Protein 7R8I (pdb70)

Solvent-accessible surface area: 36573 Å² total; per-residue (Å²): 121,73,4,20,1,1,0,0,36,19,89,38,19,130,53,12,58,0,33,0,46,13,18,17,9,117,13,100,98,42,93,92,56,9,72,21,25,83,30,10,87,76,2,13,157,75,6,15,64,67,54,143,1,1,1,22,33,15,75,76,128,41,55,44,27,0,0,4,2,53,140,26,136,140,21,64,50,54,16,125,91,6,166,50,86,11,79,1,90,62,75,37,122,74,19,101,18,114,7,90,56,83,111,66,96,52,24,44,3,3,44,75,44,0,24,59,10,10,44,88,30,5,147,82,47,104,120,6,10,15,9,32,93,44,88,20,5,3,35,28,168,44,78,92,117,42,124,101,8,7,0,7,14,1,4,10,24,72,11,10,38,20,53,139,50,35,16,0,2,0,0,1,3,84,27,38,9,0,25,75,94,52,23,17,17,228,13,74,126,172,140,3,33,172,28,63,104,56,22,0,0,3,55,50,10,68,123,42,61,55,15,153,0,62,38,22,6,105,129,89,2,34,68,70,28,60,132,74,57,134,95,90,29,17,8,27,58,49,8,68,150,80,37,52,176,96,33,46,172,58,8,81,105,18,51,86,117,1,14,0,0,49,24,118,36,76,57,119,70,160,105,35,0,0,0,50,11,0,23,28,18,21,79,18,111,27,136,178,27,81,158,33,54,127,52,41,61,6,48,16,38,83,21,44,66,52,0,23,24,3,1,151,158,33,6,54,129,8,94,14,75,97,14,91,1,34,10,22,39,204,13,18,60,36,164,25,120,11,35,49,8,23,11,0,14,4,4,108,82,39,74,10,55,19,48,117,106,68,86,66,85,100,1,5,96,61,4,0,40,76,7,99,56,23,9,83,55,154,149,14,8,4,77,76,81,73,102,20,58,102,19,3,0,0,1,0,51,42,5,68,163,42,30,0,76,25,0,2,78,46,0,11,39,18,0,69,139,18,1,89,35,3,48,3,172,11,79,62,22,55,0,110,3,149,38,76,65,39,28,35,109,7,2,14,117,0,0,38,47,2,7,105,140,47,52,8,133,33,27,11,4,9,0,0,0,38,125,69,117,39,43,80,156,53,60,46,100,0,19,10,48,0,28,2,36,0,64,119,109,43,64,29,134,12,61,20,8,32,13,47,21,0,19,111,1,11,102,148,62,142,130,132,117,143,71,68,61,71,62,57,193,61,227,47,43,94,0,86,35,48,5,116,31,12,0,10,44,55,5,0,28,21,23,50,20,28,0,0,0,2,112,69,123,24,66,6,23,0,1,1,0,5,4,0,52,34,46,4,0,0,0,0,0,3,1,52,4,0,90,13,8,88,68,44,69,26,139,10,238,30,148,86,12,1,72,56,71,44,0,24,105,4,0,44,70,2,0,50,107,10,26,89,98,11,174,69,116,2,99,78,2,1,4,0,5,4,17,137,11,83,41,2,8,32,42,0,2,120,103,0,8,61,67,6,14,156,78,50,93,2,10,129,109,25,39,12,2,3,1,13,0,10,70,103,26,50,10,21,2,18,0,0,16,80,82,135,79,69,179,173,26,103,132,0,5,43,19,0,17,10,0,0,54,10,60,10,18,102,74,24,0,2,0,0,2,15,0,22,17,36,50,172,92,12,18,2,56,5,0,2,0,68,38,36,70,17,74,1,34,0,56,52,1,0,81,1,1,0,8,0,4,9,0,0,3,37,136,7,49,26,29,15,56,20,0,2,0,0,48,27,0,37,85,31,6,138,54,6,23,23,72

Nearest PDB structures (foldseek):
  7r8f-assembly1_A  TM=9.774E-01  e=0.000E+00  Pseudooceanicola lipolyticus
  7r8j-assembly1_A  TM=9.963E-01  e=0.000E+00  Pseudooceanicola lipolyticus
  8xih-assembly1_B  TM=8.449E-01  e=1.171E-50  Mucilaginibacter paludis DSM 18603
  8xih-assembly1_A  TM=8.548E-01  e=7.926E-38  Mucilaginibacter paludis DSM 18603
  8r3z-assembly1_A  TM=6.233E-01  e=1.305E-28  Candidatus Harpocratesius repetitus

InterPro domains:
  IPR012337 Ribonuclease H-like superfamily [SSF53098] (544-763)
  IPR036397 Ribonuclease H superfamily [G3DSA:3.30.420.10] (549-743)

Foldseek 3Di:
DWKFKQWFAKPLLPVDKFKWWKWFKPQDPDPPQVLNVVLQVVVQLLVCQVQVALWDFQQDDVYHIIIHGPPDDDDPQWDDDSPDTMGIHIPDDMDIDGQQDDDDSCVVVVQSRCLSLQCPLVCVDLQWAAQDPLGWIWGPDFPDDPDQKTKIKTKGWGKDFFQVGTITIFMWMFIFIWGDAFLAQPQDQVRLAVQAQFKWWFCLFSHIYIFGFHHWAPAFQQDFDDDDPPHGDGVLRVSVVPADDPTDCDSNPDDRRGTWTWGARSSGDIDIGTSNRIITTDPCLQPPDVVVVVVGFDALLRTVCVSLVCQVVRFQFDDRPNTTMHTDSGGDMDDDDFDDAFWKAFAPRDIQHQDPPDDDLVSVLVSLVCLVVQCQDVVTHANFAAEFFAEAEEEAPVCVVACVVVLVVVLQVLLCSRRVRHPHDYHYHYWHCPPADNALVRNVVRLVVCVVVVVPDDQEYEYEAEDDDDSSPDADQNVLVSCVCCVPVPPHQYHYHYDQQLVVQWDWDQDPNDIDIDGDDDDRYRNSVVSNLCSQVPPCVSSVRQRMFGPDDAPFQKEWEWWFAQQKIKIWIAGDRNPDIDIDIDGAPDGTAHALQVLLVVVLVVVVVCLVVSPDAGAEYEYEYAADHRVSNVVSVQVNVCVCLVVVSHPVHHWYWYKYWDQPDSRFMAMWDADPQDVVRNGGIHEDACRDKAASDQFKIWGQLDTDSFDDGHYGGTIIMGTPDIDDGVVSVNVVQSNQQCSVSSRSSHGGRGGPNCVVVCVVPSPSNDD

Secondary structure (DSSP, 8-state):
-EEEESEEEEES-TT--EEEEEEEE---SS--THHHHHHHHHHHHHHHHHHTS--EE--STTS--EEEETT-----SEE--SSS-EEEEE-SS-EEE-SSS---TTHHHHHHHHHHHHHHHHHT-TTEE-SSTTSPEEESS-SB--TTEEEEEEEEEEEEE-TTSSEEEEEEEEEEEEESS---TT--HHHHHTTTT-EEEEEETTEEEEEE--EE-SS-TTSEEEESSSSEEEHHHHHHHT--SS--HHHHS--TT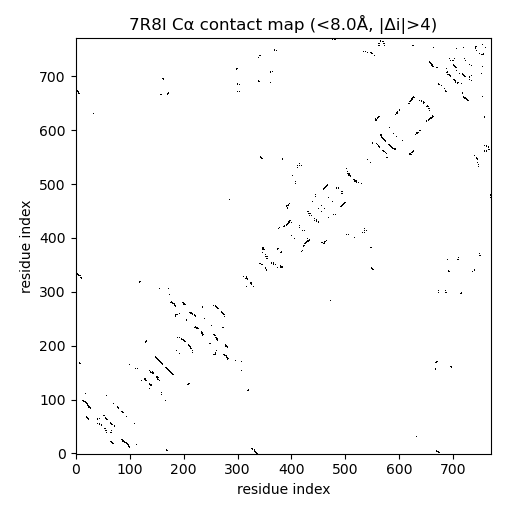--EEEEE-TTS-EEEEEGGGEEEB--TTTTT-HHHHHHH---HHHHHHHHHHHHHHHSSSEESSS-EEEE-SSPPEEE-PPPPPPPEE-STT-EE---SSS-HHHHHHHHHHHHHHHHH-TTT--SS--PPPPEEEEEEHHHHTTTHHHHHHHHHHHHHHHSGGG---PEEEEE-TTSS-SSHHHHHHHHHHHHHHT---SSEEEEEEPP----SSS--HHHHHHHHHHHHHS--EEEEEESHHHHTTEEEEEETTEEEEEE--SSS--HHHHHHHHIIIIIIGGGT--S-EESS--SSSEEEEEEEETTEEEEEEEETTTTEEEEEEEE-SSSS---HHHHHHHHHHHHHHHGGG--S---EEEEEEES---HHHHHHHHHHHHHHHHHTSS-TT-EEEEEEEESS-SS---EEEE---BTTBTT-EEPPPTT-EEESSSSEEEE-SS-GGG--SS---PEEEEEEE-SS-HHHHHHHHHHHHT--TTSSSS--SS-HHHHHHHHHHS-----

Organism: NCBI:txid2029104

Sequence (771 aa):
MTLETTLFPLEGLEGLTASYQLYAVKGLSGLDETEYHKNVNLLVRRLSFSMKAPFVALSRDGEQFIAVPNYVTEFPVDHRVVRAMVKLVPTGEPLNLRFDAADDEYDGLRLRYLDFVLQQPLFANHHLWQPGSGQPFFHKKPLKRLDDVDLYDGVSVRAAKHPEGGFGIVCDARSKFITHTPIGARADRKRLGKLINRSCLYKMGDHWYQFRIDAVSDWKVGEPSLFEGNVPISLAQQLVRTAGNAAPKSIIDLDPEGGALEYFTSTNERRMAPAELCFLIEDTHGRRAAKLQRQTILSPSERRARVNGFIRRYLSELNIGGAKLSAGARAHAFFTETHMPPALSFGNGTVLAPDTSKDRFQAMQEYSSMRRTMMLDKKVGFFHQDVFPPQTLLLPESVKKSWGPAFASDFVGTVQELYPAGGYRPEIIEYRDKAYGGGVPGQMKALLEVAERGEIKSGDVLVMLHRINGAPRAQDKLAAMVCNEFEKRFGKRVQVIHSDSPGRGYKRIFKNDKPTYVQQRGRGVNIKGYLKGAALNKVCLGNSRWPFVLRDPLNADVTIGIDVKNNMAVFTMVAEGGRIVRVQRSRSRQREQLLESQVTQVITEMLSKELPEIKKQVQRVVIHRDGRAWPAEIAGARKTFADMAESGLIAVDADVSVFEVLKSSPAPLRLFSFEEPTQENPKGVINPVLGSWLKLSENDGYICTTGAPLLLQGTADPLHVRKAFGPMAIEDALKDVFDLSCLTWPKPDSCMRLPLTIKLCDIALFDDAAE

CATH classification: 3.30.420.10

B-factor: mean 83.63, std 26.84, range [46.62, 210.97]

Radius of gyration: 29.15 Å; Cα contacts (8 Å, |Δi|>4): 1592; chains: 1; bounding box: 66×87×71 Å

Structure (mmCIF, N/CA/C/O backbone):
data_7R8I
#
_entry.id   7R8I
#
_cell.length_a   200.019
_cell.length_b   200.019
_cell.length_c   200.019
_cell.angle_alpha   90.000
_cell.angle_beta   90.000
_cell.angle_gamma   90.000
#
_symmetry.space_group_name_H-M   'I 2 3'
#
loop_
_entity.id
_entity.type
_entity.pdbx_description
1 polymer Argonaute
2 polymer "DNA (5'-D(*TP*TP*AP*CP*TP*GP*CP*AP*CP*AP*GP*GP*TP*GP*AP*CP*GP*A)"
3 non-polymer 'MAGNESIUM ION'
4 water water
#
loop_
_atom_site.group_PDB
_atom_site.id
_atom_site.type_symbol
_atom_site.label_atom_id
_atom_site.label_alt_id
_atom_site.label_comp_id
_atom_site.label_asym_id
_atom_site.label_entity_id
_atom_site.label_seq_id
_atom_site.pdbx_PDB_ins_code
_atom_site.Cartn_x
_atom_site.Cartn_y
_atom_site.Cartn_z
_atom_site.occupancy
_atom_site.B_iso_or_equiv
_atom_site.auth_seq_id
_atom_site.auth_comp_id
_atom_site.auth_asym_id
_atom_site.auth_atom_id
_atom_site.pdbx_PDB_model_num
ATOM 1 N N . MET A 1 1 ? -6.36869 66.78201 83.21766 1.000 88.13322 1 MET A N 1
ATOM 2 C CA . MET A 1 1 ? -5.13014 66.15245 83.66035 1.000 88.21260 1 MET A CA 1
ATOM 3 C C . MET A 1 1 ? -5.36394 64.74362 84.21800 1.000 85.36820 1 MET A C 1
ATOM 4 O O . MET A 1 1 ? -4.40845 64.00133 84.45215 1.000 85.67886 1 MET A O 1
ATOM 9 N N . THR A 1 2 ? -6.63688 64.39032 84.40858 1.000 84.01061 2 THR A N 1
ATOM 10 C CA . THR A 1 2 ? -7.05397 63.10944 84.98411 1.000 81.69915 2 THR A CA 1
ATOM 11 C C . THR A 1 2 ? -7.33854 62.13171 83.84849 1.000 76.87783 2 THR A C 1
ATOM 12 O O . THR A 1 2 ? -8.29492 62.32421 83.09233 1.000 76.94849 2 THR A O 1
ATOM 16 N N . LEU A 1 3 ? -6.53728 61.07209 83.73044 1.000 74.57484 3 LEU A N 1
ATOM 17 C CA . LEU A 1 3 ? -6.65623 60.14698 82.60487 1.000 71.37634 3 LEU A CA 1
ATOM 18 C C . LEU A 1 3 ? -6.82923 58.69596 83.05936 1.000 69.47814 3 LEU A C 1
ATOM 19 O O . LEU A 1 3 ? -6.10500 58.21471 83.93338 1.000 71.59037 3 LEU A O 1
ATOM 24 N N . GLU A 1 4 ? -7.76295 57.98383 82.43300 1.000 65.88073 4 GLU A N 1
ATOM 25 C CA . GLU A 1 4 ? -7.91484 56.54583 82.62506 1.000 69.18276 4 GLU A CA 1
ATOM 26 C C . GLU A 1 4 ? -7.48459 55.80027 81.36032 1.000 67.08671 4 GLU A C 1
ATOM 27 O O . GLU A 1 4 ? -7.79916 56.22850 80.23703 1.000 64.71936 4 GLU A O 1
ATOM 33 N N . THR A 1 5 ? -6.75888 54.68524 81.55190 1.000 63.79550 5 THR A N 1
ATOM 34 C CA . THR A 1 5 ? -6.28349 53.82454 80.47654 1.000 63.19564 5 THR A CA 1
ATOM 35 C C . THR A 1 5 ? -7.21513 52.62434 80.26410 1.000 65.09635 5 THR A C 1
ATOM 36 O O . THR A 1 5 ? -8.19518 52.42384 80.98782 1.000 65.27586 5 THR A O 1
ATOM 40 N N . THR A 1 6 ? -6.88998 51.79362 79.26073 1.000 60.97260 6 THR A N 1
ATOM 41 C CA . THR A 1 6 ? -7.46023 50.45280 79.16378 1.000 62.34082 6 THR A CA 1
ATOM 42 C C . THR A 1 6 ? -6.43803 49.38465 79.55210 1.000 62.82787 6 THR A C 1
ATOM 43 O O . THR A 1 6 ? -6.44965 48.28021 78.99949 1.000 60.00914 6 THR A O 1
ATOM 47 N N . LEU A 1 7 ? -5.55920 49.71100 80.50823 1.000 61.97630 7 LEU A N 1
ATOM 48 C CA . LEU A 1 7 ? -4.65155 48.75909 81.14314 1.000 64.31247 7 LEU A CA 1
ATOM 49 C C . LEU A 1 7 ? -5.27288 48.24803 82.44786 1.000 65.64587 7 LEU A C 1
ATOM 50 O O . LEU A 1 7 ? -5.50759 49.03561 83.37526 1.000 66.75223 7 LEU A O 1
ATOM 55 N N . PHE A 1 8 ? -5.50418 46.92095 82.54650 1.000 64.77276 8 PHE A N 1
ATOM 56 C CA . PHE A 1 8 ? -6.07346 46.37927 83.78834 1.000 68.24402 8 PHE A CA 1
ATOM 57 C C . PHE A 1 8 ? -5.05473 45.53556 84.54638 1.000 69.10130 8 PHE A C 1
ATOM 58 O O . PHE A 1 8 ? -4.31450 44.76557 83.92259 1.000 70.26798 8 PHE A O 1
ATOM 66 N N . PRO A 1 9 ? -4.99346 45.64837 85.87699 1.000 71.96576 9 PRO A N 1
ATOM 67 C CA . PRO A 1 9 ? -4.01926 44.86113 86.64137 1.000 73.31292 9 PRO A CA 1
ATOM 68 C C . PRO A 1 9 ? -4.38119 43.38806 86.63679 1.000 76.27993 9 PRO A C 1
ATOM 69 O O . PRO A 1 9 ? -5.54017 42.99933 86.49185 1.000 77.80716 9 PRO A O 1
ATOM 73 N N . LEU A 1 10 ? -3.36202 42.56441 86.82398 1.000 78.07278 10 LEU A N 1
ATOM 74 C CA . LEU A 1 10 ? -3.50314 41.11681 86.87804 1.000 81.09886 10 LEU A CA 1
ATOM 75 C C . LEU A 1 10 ? -3.19818 40.64587 88.29786 1.000 87.29028 10 LEU A C 1
ATOM 76 O O . LEU A 1 10 ? -2.15558 41.00874 88.85660 1.000 87.10140 10 LEU A O 1
ATOM 81 N N . GLU A 1 11 ? -4.10120 39.85107 88.88586 1.000 89.85382 11 GLU A N 1
ATOM 82 C CA . GLU A 1 11 ? -3.91799 39.31263 90.23239 1.000 91.26614 11 GLU A CA 1
ATOM 83 C C . GLU A 1 11 ? -3.66084 37.80936 90.19563 1.000 92.97242 11 GLU A C 1
ATOM 84 O O . GLU A 1 11 ? -3.90958 37.12692 89.19994 1.000 94.15651 11 GLU A O 1
ATOM 90 N N . GLY A 1 12 ? -3.15863 37.29030 91.30930 1.000 96.97539 12 GLY A N 1
ATOM 91 C CA . GLY A 1 12 ? -2.76281 35.89903 91.31518 1.000 98.26467 12 GLY A CA 1
ATOM 92 C C . GLY A 1 12 ? -1.60590 35.56491 90.40277 1.000 99.28414 12 GLY A C 1
ATOM 93 O O . GLY A 1 12 ? -1.36601 34.38417 90.14125 1.000 100.69580 12 GLY A O 1
ATOM 94 N N . LEU A 1 13 ? -0.88321 36.56884 89.89859 1.000 99.59361 13 LEU A N 1
ATOM 95 C CA . LEU A 1 13 ? 0.26950 36.29936 89.04548 1.000 101.45995 13 LEU A CA 1
ATOM 96 C C . LEU A 1 13 ? 1.34641 35.52691 89.78199 1.000 104.34491 13 LEU A C 1
ATOM 97 O O . LEU A 1 13 ? 2.17433 34.87013 89.14421 1.000 107.04614 13 LEU A O 1
ATOM 102 N N . GLU A 1 14 ? 1.36753 35.61085 91.10686 1.000 106.06907 14 GLU A N 1
ATOM 103 C CA . GLU A 1 14 ? 2.26408 34.77112 91.88243 1.000 109.78287 14 GLU A CA 1
ATOM 104 C C . GLU A 1 14 ? 1.86727 33.30710 91.72145 1.000 110.22569 14 GLU A C 1
ATOM 105 O O . GLU A 1 14 ? 0.71936 32.98049 91.40059 1.000 109.22405 14 GLU A O 1
ATOM 111 N N . GLY A 1 15 ? 2.83223 32.41433 91.92532 1.000 108.56053 15 GLY A N 1
ATOM 112 C CA . GLY A 1 15 ? 2.60213 31.01528 91.69105 1.000 112.34765 15 GLY A CA 1
ATOM 113 C C . GLY A 1 15 ? 2.45800 30.63314 90.23534 1.000 114.96665 15 GLY A C 1
ATOM 114 O O . GLY A 1 15 ? 2.65311 29.45430 89.89884 1.000 118.90209 15 GLY A O 1
ATOM 115 N N . LEU A 1 16 ? 2.11625 31.58022 89.35868 1.000 110.19472 16 LEU A N 1
ATOM 116 C CA . LEU A 1 16 ? 2.22777 31.36426 87.92366 1.000 109.43829 16 LEU A CA 1
ATOM 117 C C . LEU A 1 16 ? 3.70039 31.40350 87.54509 1.000 109.40149 16 LEU A C 1
ATOM 118 O O . LEU A 1 16 ? 4.40761 32.36649 87.86289 1.000 107.86729 16 LEU A O 1
ATOM 123 N N . THR A 1 17 ? 4.16702 30.34893 86.88474 1.000 110.20893 17 THR A N 1
ATOM 124 C CA . THR A 1 17 ? 5.57212 30.23699 86.52583 1.000 111.38024 17 THR A CA 1
ATOM 125 C C . THR A 1 17 ? 5.66415 29.71684 85.10207 1.000 110.01277 17 THR A C 1
ATOM 126 O O . THR A 1 17 ? 4.80772 28.95126 84.64291 1.000 108.75839 17 THR A O 1
ATOM 130 N N . ALA A 1 18 ? 6.69423 30.18070 84.39780 1.000 110.32770 18 ALA A N 1
ATOM 131 C CA . ALA A 1 18 ? 6.88873 29.89137 82.98084 1.000 110.79406 18 ALA A CA 1
ATOM 132 C C . ALA A 1 18 ? 8.29168 29.33589 82.82778 1.000 113.44128 18 ALA A C 1
ATOM 133 O O . ALA A 1 18 ? 9.26804 30.07621 82.97761 1.000 114.42526 18 ALA A O 1
ATOM 135 N N . SER A 1 19 ? 8.39781 28.04233 82.54484 1.000 115.08922 19 SER A N 1
ATOM 136 C CA . SER A 1 19 ? 9.69403 27.39564 82.41107 1.000 117.57292 19 SER A CA 1
ATOM 137 C C . SER A 1 19 ? 10.03714 27.22644 80.93564 1.000 117.03272 19 SER A C 1
ATOM 138 O O . SER A 1 19 ? 9.22874 26.70857 80.15612 1.000 114.51272 19 SER A O 1
ATOM 141 N N . TYR A 1 20 ? 11.23393 27.68331 80.56196 1.000 117.87320 20 TYR A N 1
ATOM 142 C CA . TYR A 1 20 ? 11.77411 27.56442 79.21325 1.000 118.36316 20 TYR A CA 1
ATOM 143 C C . TYR A 1 20 ? 13.14415 26.89203 79.26472 1.000 122.12614 20 TYR A C 1
ATOM 144 O O . TYR A 1 20 ? 13.77219 26.76617 80.32120 1.000 124.70974 20 TYR A O 1
ATOM 153 N N . GLN A 1 21 ? 13.61666 26.47072 78.09591 1.000 120.99778 21 GLN A N 1
ATOM 154 C CA . GLN A 1 21 ? 14.94769 25.89178 77.96580 1.000 123.72219 21 GLN A CA 1
ATOM 155 C C . GLN A 1 21 ? 15.60756 26.51392 76.74759 1.000 123.19948 21 GLN A C 1
ATOM 156 O O . GLN A 1 21 ? 15.16016 26.29238 75.61763 1.000 122.19970 21 GLN A O 1
ATOM 162 N N . LEU A 1 22 ? 16.66076 27.29147 76.97979 1.000 126.41552 22 LEU A N 1
ATOM 163 C CA . LEU A 1 22 ? 17.37679 27.93074 75.88678 1.000 128.16993 22 LEU A CA 1
ATOM 164 C C . LEU A 1 22 ? 18.11392 26.89389 75.05499 1.000 131.15004 22 LEU A C 1
ATOM 165 O O . LEU A 1 22 ? 18.86301 26.06778 75.58821 1.000 134.55319 22 LEU A O 1
ATOM 170 N N . TYR A 1 23 ? 17.88529 26.94059 73.74859 1.000 129.64206 23 TYR A N 1
ATOM 171 C CA . TYR A 1 23 ? 18.70066 26.27785 72.74609 1.000 132.32230 23 TYR A CA 1
ATOM 172 C C . TYR A 1 23 ? 19.45293 27.33618 71.94979 1.000 133.06199 23 TYR A C 1
ATOM 173 O O . TYR A 1 23 ? 19.14457 28.52421 72.01860 1.000 130.51604 23 TYR A O 1
ATOM 182 N N . ALA A 1 24 ? 20.46292 26.89919 71.20179 1.000 135.59512 24 ALA A N 1
ATOM 183 C CA . ALA A 1 24 ? 21.19058 27.76903 70.28680 1.000 135.56455 24 ALA A CA 1
ATOM 184 C C . ALA A 1 24 ? 21.25421 27.09613 68.92515 1.000 137.36933 24 ALA A C 1
ATOM 185 O O . ALA A 1 24 ? 21.43101 25.87788 68.83564 1.000 137.32427 24 ALA A O 1
ATOM 187 N N . VAL A 1 25 ? 21.10463 27.88502 67.86805 1.000 138.95860 25 VAL A N 1
ATOM 188 C CA . VAL A 1 25 ? 20.88997 27.35353 66.52734 1.000 140.61107 25 VAL A CA 1
ATOM 189 C C . VAL A 1 25 ? 22.22936 27.28937 65.81139 1.000 143.39159 25 VAL A C 1
ATOM 190 O O . VAL A 1 25 ? 22.82623 28.32798 65.51063 1.000 144.57196 25 VAL A O 1
ATOM 194 N N . LYS A 1 26 ? 22.69173 26.06854 65.51184 1.000 145.12295 26 LYS A N 1
ATOM 195 C CA . LYS A 1 26 ? 23.95034 25.91423 64.78725 1.000 148.97140 26 LYS A CA 1
ATOM 196 C C . LYS A 1 26 ? 23.86694 26.55611 63.40822 1.000 151.40466 26 LYS A C 1
ATOM 197 O O . LYS A 1 26 ? 24.83691 27.16563 62.94087 1.000 155.40078 26 LYS A O 1
ATOM 203 N N . GLY A 1 27 ? 22.72041 26.41812 62.74283 1.000 150.75545 27 GLY A N 1
ATOM 204 C CA . GLY A 1 27 ? 22.41151 27.20812 61.55874 1.000 153.55578 27 GLY A CA 1
ATOM 205 C C . GLY A 1 27 ? 23.46035 27.09739 60.47422 1.000 153.62916 27 GLY A C 1
ATOM 206 O O . GLY A 1 27 ? 23.93711 26.00907 60.13433 1.000 152.98135 27 GLY A O 1
ATOM 207 N N . LEU A 1 28 ? 23.81296 28.24167 59.90452 1.000 154.08723 28 LEU A N 1
ATOM 208 C CA . LEU A 1 28 ? 24.95481 28.33458 59.01534 1.000 159.51658 28 LEU A CA 1
ATOM 209 C C . LEU A 1 28 ? 25.91879 29.36943 59.57317 1.000 161.19030 28 LEU A C 1
ATOM 210 O O . LEU A 1 28 ? 25.49808 30.43096 60.05153 1.000 159.90327 28 LEU A O 1
ATOM 215 N N . SER A 1 29 ? 27.21159 29.02988 59.54493 1.000 161.35872 29 SER A N 1
ATOM 216 C CA . SER A 1 29 ? 28.24034 29.99915 59.89858 1.000 161.67689 29 SER A CA 1
ATOM 217 C C . SER A 1 29 ? 28.08043 31.26621 59.07532 1.000 161.45588 29 SER A C 1
ATOM 218 O O . SER A 1 29 ? 28.25064 32.38062 59.58645 1.000 161.68785 29 SER A O 1
ATOM 221 N N . GLY A 1 30 ? 27.73995 31.11115 57.79818 1.000 160.81203 30 GLY A N 1
ATOM 222 C CA . GLY A 1 30 ? 27.46338 32.25381 56.95515 1.000 159.60978 30 GLY A CA 1
ATOM 223 C C . GLY A 1 30 ? 26.16228 32.90981 57.36052 1.000 158.79445 30 GLY A C 1
ATOM 224 O O . GLY A 1 30 ? 25.10205 32.26080 57.35569 1.000 161.04880 30 GLY A O 1
ATOM 225 N N . LEU A 1 31 ? 26.22276 34.18461 57.73085 1.000 158.02977 31 LEU A N 1
ATOM 226 C CA . LEU A 1 31 ? 25.05511 34.97583 58.09694 1.000 154.14529 31 LEU A CA 1
ATOM 227 C C . LEU A 1 31 ? 24.81033 35.99441 56.99279 1.000 152.91507 31 LEU A C 1
ATOM 228 O O . LEU A 1 31 ? 25.55275 36.97385 56.87133 1.000 154.71615 31 LEU A O 1
ATOM 233 N N . ASP A 1 32 ? 23.77183 35.77781 56.19978 1.000 153.45850 32 ASP A N 1
ATOM 234 C CA . ASP A 1 32 ? 23.32837 36.90427 55.38144 1.000 151.85670 32 ASP A CA 1
ATOM 235 C C . ASP A 1 32 ? 22.66270 37.98332 56.21632 1.000 148.76194 32 ASP A C 1
ATOM 236 O O . ASP A 1 32 ? 22.04117 38.87625 55.61712 1.000 147.48753 32 ASP A O 1
ATOM 241 N N . GLU A 1 33 ? 22.76430 37.88851 57.54638 1.000 146.85905 33 GLU A N 1
ATOM 242 C CA . GLU A 1 33 ? 22.14335 38.83334 58.46349 1.000 143.31095 33 GLU A CA 1
ATOM 243 C C . GLU A 1 33 ? 20.64273 38.89212 58.21029 1.000 140.39538 33 GLU A C 1
ATOM 244 O O . GLU A 1 33 ? 19.86004 38.38141 59.01748 1.000 139.78594 33 GLU A O 1
ATOM 250 N N . THR A 1 34 ? 20.23176 39.49100 57.08503 1.000 139.78775 34 THR A N 1
ATOM 251 C CA . THR A 1 34 ? 18.80659 39.57171 56.76026 1.000 136.77014 34 THR A CA 1
ATOM 252 C C . THR A 1 34 ? 18.19750 38.18920 56.55694 1.000 135.22836 34 THR A C 1
ATOM 253 O O . THR A 1 34 ? 17.04831 37.94846 56.95043 1.000 131.78207 34 THR A O 1
ATOM 257 N N . GLU A 1 35 ? 18.94024 37.27249 55.92438 1.000 137.02872 35 GLU A N 1
ATOM 258 C CA . GLU A 1 35 ? 18.45281 35.90465 55.79419 1.000 134.77723 35 GLU A CA 1
ATOM 259 C C . GLU A 1 35 ? 18.61913 35.12546 57.08618 1.000 132.11909 35 GLU A C 1
ATOM 260 O O . GLU A 1 35 ? 17.85792 34.18600 57.33737 1.000 131.33064 35 GLU A O 1
ATOM 266 N N . TYR A 1 36 ? 19.59604 35.49966 57.91298 1.000 134.60177 36 TYR A N 1
ATOM 267 C CA . TYR A 1 36 ? 19.81431 34.79024 59.16715 1.000 132.07088 36 TYR A CA 1
ATOM 268 C C . TYR A 1 36 ? 18.62467 34.95053 60.10575 1.000 130.62058 36 TYR A C 1
ATOM 269 O O . TYR A 1 36 ? 18.13139 33.97066 60.67650 1.000 128.19836 36 TYR A O 1
ATOM 278 N N . HIS A 1 37 ? 18.14463 36.18166 60.27987 1.000 130.79975 37 HIS A N 1
ATOM 279 C CA . HIS A 1 37 ? 17.02007 36.40291 61.17875 1.000 127.41514 37 HIS A CA 1
ATOM 280 C C . HIS A 1 37 ? 15.69010 35.96948 60.58397 1.000 121.86022 37 HIS A C 1
ATOM 281 O O . HIS A 1 37 ? 14.75090 35.71713 61.34363 1.000 119.41288 37 HIS A O 1
ATOM 288 N N . LYS A 1 38 ? 15.58027 35.88238 59.25538 1.000 123.46922 38 LYS A N 1
ATOM 289 C CA . LYS A 1 38 ? 14.37289 35.31401 58.66425 1.000 120.67263 38 LYS A CA 1
ATOM 290 C C . LYS A 1 38 ? 14.24529 33.83661 59.00634 1.000 118.34998 38 LYS A C 1
ATOM 291 O O . LYS A 1 38 ? 13.16342 33.36554 59.37739 1.000 112.65073 38 LYS A O 1
ATOM 297 N N . ASN A 1 39 ? 15.34589 33.09383 58.90310 1.000 119.97183 39 ASN A N 1
ATOM 298 C CA . ASN A 1 39 ? 15.28477 31.66136 59.15258 1.000 118.31686 39 ASN A CA 1
ATOM 299 C C . ASN A 1 39 ? 15.01430 31.35845 60.62236 1.000 115.21980 39 ASN A C 1
ATOM 300 O O . ASN A 1 39 ? 14.24930 30.43777 60.93343 1.000 110.98120 39 ASN A O 1
ATOM 305 N N . VAL A 1 40 ? 15.62540 32.12150 61.53803 1.000 115.82172 40 VAL A N 1
ATOM 306 C CA . VAL A 1 40 ? 15.35678 31.94849 62.96879 1.000 111.77936 40 VAL A CA 1
ATOM 307 C C . VAL A 1 40 ? 13.86416 32.08193 63.24855 1.000 108.24978 40 VAL A C 1
ATOM 308 O O . VAL A 1 40 ? 13.23340 31.18649 63.82430 1.000 104.38834 40 VAL A O 1
ATOM 312 N N . ASN A 1 41 ? 13.27839 33.20843 62.84182 1.000 107.99439 41 ASN A N 1
ATOM 313 C CA . ASN A 1 41 ? 11.87725 33.45511 63.13966 1.000 105.51044 41 ASN A CA 1
ATOM 314 C C . ASN A 1 41 ? 10.94458 32.59138 62.30615 1.000 103.25351 41 ASN A C 1
ATOM 315 O O . ASN A 1 41 ? 9.78749 32.39813 62.69494 1.000 100.49573 41 ASN A O 1
ATOM 320 N N . LEU A 1 42 ? 11.41834 32.07345 61.17440 1.000 105.43711 42 LEU A N 1
ATOM 321 C CA . LEU A 1 42 ? 10.66628 31.05399 60.45341 1.000 104.14150 42 LEU A CA 1
ATOM 322 C C . LEU A 1 42 ? 10.54374 29.78875 61.29022 1.000 101.93369 42 LEU A C 1
ATOM 323 O O . LEU A 1 42 ? 9.45573 29.21217 61.42343 1.000 99.72834 42 LEU A O 1
ATOM 328 N N . LEU A 1 43 ? 11.65871 29.34853 61.87091 1.000 101.38579 43 LEU A N 1
ATOM 329 C CA . LEU A 1 43 ? 11.64586 28.12943 62.66591 1.000 102.58673 43 LEU A CA 1
ATOM 330 C C . LEU A 1 43 ? 10.84049 28.31517 63.94435 1.000 101.15933 43 LEU A C 1
ATOM 331 O O . LEU A 1 43 ? 10.05605 27.43923 64.32607 1.000 99.30370 43 LEU A O 1
ATOM 336 N N . VAL A 1 44 ? 11.05585 29.43605 64.64150 1.000 101.04946 44 VAL A N 1
ATOM 337 C CA . VAL A 1 44 ? 10.23187 29.77322 65.80063 1.000 98.69867 44 VAL A CA 1
ATOM 338 C C . VAL A 1 44 ? 8.75816 29.69508 65.43417 1.000 96.59374 44 VAL A C 1
ATOM 339 O O . VAL A 1 44 ? 7.93212 29.20521 66.21411 1.000 95.15598 44 VAL A O 1
ATOM 343 N N . ARG A 1 45 ? 8.41156 30.13243 64.22148 1.000 97.29369 45 ARG A N 1
ATOM 344 C CA . ARG A 1 45 ? 7.01452 30.11239 63.80395 1.000 94.74735 45 ARG A CA 1
ATOM 345 C C . ARG A 1 45 ? 6.56202 28.69358 63.48696 1.000 93.78532 45 ARG A C 1
ATOM 346 O O . ARG A 1 45 ? 5.52117 28.23958 63.97462 1.000 91.50079 45 ARG A O 1
ATOM 354 N N . ARG A 1 46 ? 7.34171 27.97541 62.67812 1.000 96.00794 46 ARG A N 1
ATOM 355 C CA . ARG A 1 46 ? 7.02335 26.58889 62.35917 1.000 95.11236 46 ARG A CA 1
ATOM 356 C C . ARG A 1 46 ? 6.83280 25.75960 63.62680 1.000 95.03974 46 ARG A C 1
ATOM 357 O O . ARG A 1 46 ? 5.84918 25.02477 63.76285 1.000 92.93918 46 ARG A O 1
ATOM 365 N N . LEU A 1 47 ? 7.75806 25.89053 64.58155 1.000 96.66823 47 LEU A N 1
ATOM 366 C CA . LEU A 1 47 ? 7.70189 25.08795 65.80238 1.000 96.68854 47 LEU A CA 1
ATOM 367 C C . LEU A 1 47 ? 6.46679 25.40714 66.63403 1.000 94.75363 47 LEU A C 1
ATOM 368 O O . LEU A 1 47 ? 5.88940 24.51794 67.27128 1.000 95.96824 47 LEU A O 1
ATOM 373 N N . SER A 1 48 ? 6.06371 26.67459 66.66553 1.000 92.96067 48 SER A N 1
ATOM 374 C CA . SER A 1 48 ? 4.93106 27.06319 67.49461 1.000 91.80513 48 SER A CA 1
ATOM 375 C C . SER A 1 48 ? 3.63812 26.43373 66.99148 1.000 91.19106 48 SER A C 1
ATOM 376 O O . SER A 1 48 ? 2.79830 25.99783 67.78700 1.000 92.25139 48 SER A O 1
ATOM 379 N N . PHE A 1 49 ? 3.45642 26.37654 65.67582 1.000 90.69386 49 PHE A N 1
ATOM 380 C CA . PHE A 1 49 ? 2.21018 25.84702 65.13869 1.000 90.06072 49 PHE A CA 1
ATOM 381 C C . PHE A 1 49 ? 2.15313 24.32566 65.23986 1.000 90.58425 49 PHE A C 1
ATOM 382 O O . PHE A 1 49 ? 1.08941 23.76153 65.52939 1.000 90.60585 49 PHE A O 1
ATOM 390 N N . SER A 1 50 ? 3.28697 23.64978 65.02744 1.000 91.49071 50 SER A N 1
ATOM 391 C CA . SER A 1 50 ? 3.27812 22.19089 64.95782 1.000 93.06782 50 SER A CA 1
ATOM 392 C C . SER A 1 50 ? 3.13927 21.55257 66.33884 1.000 94.03625 50 SER A C 1
ATOM 393 O O . SER A 1 50 ? 2.44657 20.53894 66.48141 1.000 94.29770 50 SER A O 1
ATOM 396 N N . MET A 1 51 ? 3.78682 22.11712 67.36731 1.000 94.29477 51 MET A N 1
ATOM 397 C CA . MET A 1 51 ? 3.72866 21.55798 68.72052 1.000 94.14057 51 MET A CA 1
ATOM 398 C C . MET A 1 51 ? 2.80625 22.33007 69.66996 1.000 92.90955 51 MET A C 1
ATOM 399 O O . MET A 1 51 ? 2.61992 21.89330 70.81035 1.000 91.67978 51 MET A O 1
ATOM 404 N N . LYS A 1 52 ? 2.23573 23.45717 69.22732 1.000 93.10788 52 LYS A N 1
ATOM 405 C CA . LYS A 1 52 ? 1.24357 24.24694 69.96895 1.000 90.14258 52 LYS A CA 1
ATOM 406 C C . LYS A 1 52 ? 1.72624 24.60393 71.37709 1.000 90.54682 52 LYS A C 1
ATOM 407 O O . LYS A 1 52 ? 1.11194 24.25899 72.39104 1.000 91.12586 52 LYS A O 1
ATOM 413 N N . ALA A 1 53 ? 2.84324 25.33174 71.41169 1.000 92.69645 53 ALA A N 1
ATOM 414 C CA . ALA A 1 53 ? 3.47496 25.82799 72.62913 1.000 93.03148 53 ALA A CA 1
ATOM 415 C C . ALA A 1 53 ? 4.10819 27.18560 72.33564 1.000 91.55365 53 ALA A C 1
ATOM 416 O O . ALA A 1 53 ? 4.48083 27.46328 71.18610 1.000 89.30583 53 ALA A O 1
ATOM 418 N N . PRO A 1 54 ? 4.24333 28.05303 73.35039 1.000 91.11206 54 PRO A N 1
ATOM 419 C CA . PRO A 1 54 ? 4.73929 29.43408 73.12658 1.000 91.04221 54 PRO A CA 1
ATOM 420 C C . PRO A 1 54 ? 6.24962 29.53416 72.91464 1.000 92.71910 54 PRO A C 1
ATOM 421 O O . PRO A 1 54 ? 7.01562 30.01397 73.76535 1.000 90.75877 54 PRO A O 1
ATOM 425 N N . PHE A 1 55 ? 6.70361 29.10122 71.73849 1.000 92.17978 55 PHE A N 1
ATOM 426 C CA . PHE A 1 55 ? 8.10042 29.27297 71.36227 1.000 94.53246 55 PHE A CA 1
ATOM 427 C C . PHE A 1 55 ? 8.42180 30.74985 71.15756 1.000 94.87165 55 PHE A C 1
ATOM 428 O O . PHE A 1 55 ? 7.59209 31.51659 70.66151 1.000 93.31674 55 PHE A O 1
ATOM 436 N N . VAL A 1 56 ? 9.63067 31.15397 71.56731 1.000 96.34335 56 VAL A N 1
ATOM 437 C CA . VAL A 1 56 ? 10.08636 32.53652 71.46007 1.000 97.36192 56 VAL A CA 1
ATOM 438 C C . VAL A 1 56 ? 11.55689 32.53845 71.07905 1.000 101.95613 56 VAL A C 1
ATOM 439 O O . VAL A 1 56 ? 12.26986 31.55154 71.26525 1.000 105.15203 56 VAL A O 1
ATOM 443 N N . ALA A 1 57 ? 12.01455 33.68324 70.57457 1.000 102.54525 57 ALA A N 1
ATOM 444 C CA . ALA A 1 57 ? 13.41833 33.91728 70.25897 1.000 104.57674 57 ALA A CA 1
ATOM 445 C C . ALA A 1 57 ? 13.96393 35.03118 71.14807 1.000 109.10701 57 ALA A C 1
ATOM 446 O O . ALA A 1 57 ? 13.27890 36.02721 71.40252 1.000 107.96357 57 ALA A O 1
ATOM 448 N N . LEU A 1 58 ? 15.19506 34.85327 71.63182 1.000 116.11336 58 LEU A N 1
ATOM 449 C CA . LEU A 1 58 ? 15.85785 35.80262 72.53043 1.000 121.56090 58 LEU A CA 1
ATOM 450 C C . LEU A 1 58 ? 17.13490 36.28673 71.85392 1.000 129.20434 58 LEU A C 1
ATOM 451 O O . LEU A 1 58 ? 18.16447 35.61033 71.90970 1.000 133.11001 58 LEU A O 1
ATOM 456 N N . SER A 1 59 ? 17.07050 37.46059 71.22701 1.000 134.93064 59 SER A N 1
ATOM 457 C CA . SER A 1 59 ? 18.17252 37.96761 70.41004 1.000 142.95240 59 SER A CA 1
ATOM 458 C C . SER A 1 59 ? 19.09151 38.82170 71.27834 1.000 145.73741 59 SER A C 1
ATOM 459 O O . SER A 1 59 ? 18.97031 40.04538 71.34645 1.000 147.62857 59 SER A O 1
ATOM 462 N N . ARG A 1 60 ? 20.03052 38.15807 71.95050 1.000 147.07756 60 ARG A N 1
ATOM 463 C CA . ARG A 1 60 ? 21.11003 38.82068 72.67003 1.000 152.04259 60 ARG A CA 1
ATOM 464 C C . ARG A 1 60 ? 22.43191 38.13907 72.33222 1.000 155.79952 60 ARG A C 1
ATOM 465 O O . ARG A 1 60 ? 22.48403 36.92322 72.11899 1.000 154.51663 60 ARG A O 1
ATOM 473 N N . ASP A 1 61 ? 23.50367 38.93724 72.29500 1.000 157.84847 61 ASP A N 1
ATOM 474 C CA . ASP A 1 61 ? 24.80916 38.49122 71.80876 1.000 162.46361 61 ASP A CA 1
ATOM 475 C C . ASP A 1 61 ? 24.67717 37.92171 70.40074 1.000 163.18401 61 ASP A C 1
ATOM 476 O O . ASP A 1 61 ? 24.47617 38.66960 69.43755 1.000 162.83282 61 ASP A O 1
ATOM 481 N N . GLY A 1 62 ? 24.76771 36.59450 70.27929 1.000 163.29419 62 GLY A N 1
ATOM 482 C CA . GLY A 1 62 ? 24.65157 35.91517 68.99804 1.000 160.40963 62 GLY A CA 1
ATOM 483 C C . GLY A 1 62 ? 23.28265 36.00143 68.34866 1.000 155.26716 62 GLY A C 1
ATOM 484 O O . GLY A 1 62 ? 23.13958 35.56619 67.20085 1.000 154.09069 62 GLY A O 1
ATOM 485 N N . GLU A 1 63 ? 22.28059 36.52715 69.05421 1.000 154.33612 63 GLU A N 1
ATOM 486 C CA . GLU A 1 63 ? 20.93516 36.79555 68.54463 1.000 150.45775 63 GLU A CA 1
ATOM 487 C C . GLU A 1 63 ? 20.17719 35.53480 68.14016 1.000 147.22254 63 GLU A C 1
ATOM 488 O O . GLU A 1 63 ? 19.06071 35.62736 67.59916 1.000 144.63682 63 GLU A O 1
ATOM 494 N N . GLN A 1 64 ? 20.74718 34.35966 68.38597 1.000 145.40369 64 GLN A N 1
ATOM 495 C CA . GLN A 1 64 ? 20.05852 33.10799 68.11257 1.000 141.67384 64 GLN A CA 1
ATOM 496 C C . GLN A 1 64 ? 19.13270 32.77562 69.26650 1.000 136.19338 64 GLN A C 1
ATOM 497 O O . GLN A 1 64 ? 18.19702 33.52769 69.55685 1.000 133.04702 64 GLN A O 1
ATOM 503 N N . PHE A 1 65 ? 19.39467 31.64787 69.92115 1.000 134.24700 65 PHE A N 1
ATOM 504 C CA . PHE A 1 65 ? 18.71268 31.27611 71.15271 1.000 131.65792 65 PHE A CA 1
ATOM 505 C C . PHE A 1 65 ? 17.20385 31.13406 70.96492 1.000 124.93037 65 PHE A C 1
ATOM 506 O O . PHE A 1 65 ? 16.46234 32.10963 71.10951 1.000 122.03556 65 PHE A O 1
ATOM 514 N N . ILE A 1 66 ? 16.74928 29.92253 70.64065 1.000 123.22928 66 ILE A N 1
ATOM 515 C CA . ILE A 1 66 ? 15.32695 29.59694 70.56930 1.000 117.32334 66 ILE A CA 1
ATOM 516 C C . ILE A 1 66 ? 14.89327 29.03055 71.91593 1.000 116.92697 66 ILE A C 1
ATOM 517 O O . ILE A 1 66 ? 15.47374 28.05675 72.40899 1.000 117.04916 66 ILE A O 1
ATOM 522 N N . ALA A 1 67 ? 13.86871 29.63667 72.50952 1.000 113.39532 67 ALA A N 1
ATOM 523 C CA . ALA A 1 67 ? 13.38823 29.23644 73.82428 1.000 112.03636 67 ALA A CA 1
ATOM 524 C C . ALA A 1 67 ? 12.30264 28.18666 73.65697 1.000 109.82412 67 ALA A C 1
ATOM 525 O O . ALA A 1 67 ? 11.25380 28.45864 73.06851 1.000 108.11950 67 ALA A O 1
ATOM 527 N N . VAL A 1 68 ? 12.55850 26.99412 74.16548 1.000 112.97045 68 VAL A N 1
ATOM 528 C CA . VAL A 1 68 ? 11.62606 25.87650 74.07687 1.000 111.27543 68 VAL A CA 1
ATOM 529 C C . VAL A 1 68 ? 10.93757 25.73204 75.42658 1.000 112.35544 68 VAL A C 1
ATOM 530 O O . VAL A 1 68 ? 11.63026 25.62956 76.44826 1.000 114.17373 68 VAL A O 1
ATOM 534 N N . PRO A 1 69 ? 9.60852 25.74689 75.47998 1.000 112.17374 69 PRO A N 1
ATOM 535 C CA . PRO A 1 69 ? 8.91950 25.40132 76.72757 1.000 113.32991 69 PRO A CA 1
ATOM 536 C C . PRO A 1 69 ? 9.40128 24.05425 77.24339 1.000 116.41304 69 PRO A C 1
ATOM 537 O O . PRO A 1 69 ? 9.51479 23.08703 76.48717 1.000 117.77520 69 PRO A O 1
ATOM 541 N N . ASN A 1 70 ? 9.71642 24.00413 78.54200 1.000 118.63102 70 ASN A N 1
ATOM 542 C CA . ASN A 1 70 ? 10.22842 22.77702 79.14512 1.000 119.50621 70 ASN A CA 1
ATOM 543 C C . ASN A 1 70 ? 9.21387 21.64148 79.12500 1.000 120.65295 70 ASN A C 1
ATOM 544 O O . ASN A 1 70 ? 9.60822 20.47549 79.22653 1.000 124.32573 70 ASN A O 1
ATOM 549 N N . TYR A 1 71 ? 7.92418 21.94384 78.99089 1.000 120.61738 71 TYR A N 1
ATOM 550 C CA . TYR A 1 71 ? 6.91732 20.90223 79.12007 1.000 120.60341 71 TYR A CA 1
ATOM 551 C C . TYR A 1 71 ? 6.74399 20.06293 77.85895 1.000 123.13743 71 TYR A C 1
ATOM 552 O O . TYR A 1 71 ? 6.09623 19.01443 77.93018 1.000 126.56462 71 TYR A O 1
ATOM 561 N N . VAL A 1 72 ? 7.30888 20.46825 76.71805 1.000 123.21128 72 VAL A N 1
ATOM 562 C CA . VAL A 1 72 ? 7.20486 19.64180 75.52002 1.000 125.62620 72 VAL A CA 1
ATOM 563 C C . VAL A 1 72 ? 8.12520 18.43428 75.66167 1.000 129.77614 72 VAL A C 1
ATOM 564 O O . VAL A 1 72 ? 9.25315 18.53724 76.16882 1.000 129.55658 72 VAL A O 1
ATOM 568 N N . THR A 1 73 ? 7.63179 17.26802 75.24271 1.000 133.48038 73 THR A N 1
ATOM 569 C CA . THR A 1 73 ? 8.35890 16.01852 75.44385 1.000 135.89331 73 THR A CA 1
ATOM 570 C C . THR A 1 73 ? 9.47136 15.84956 74.42089 1.000 138.30553 73 THR A C 1
ATOM 571 O O . THR A 1 73 ? 10.56528 16.40472 74.57690 1.000 138.26373 73 THR A O 1
ATOM 575 N N . GLU A 1 74 ? 9.19426 15.07022 73.37777 1.000 140.50550 74 GLU A N 1
ATOM 576 C CA . GLU A 1 74 ? 10.18877 14.79488 72.35049 1.000 141.95424 74 GLU A CA 1
ATOM 577 C C . GLU A 1 74 ? 10.37581 16.02524 71.47193 1.000 139.48902 74 GLU A C 1
ATOM 578 O O . GLU A 1 74 ? 9.40247 16.60239 70.97683 1.000 138.60043 74 GLU A O 1
ATOM 584 N N . PHE A 1 75 ? 11.63062 16.42558 71.27779 1.000 137.80319 75 PHE A N 1
ATOM 585 C CA . PHE A 1 75 ? 11.95414 17.65484 70.56329 1.000 136.63943 75 PHE A CA 1
ATOM 586 C C . PHE A 1 75 ? 13.03810 17.37114 69.53166 1.000 137.07039 75 PHE A C 1
ATOM 587 O O . PHE A 1 75 ? 14.14382 16.92749 69.90492 1.000 138.79641 75 PHE A O 1
ATOM 595 N N . PRO A 1 76 ? 12.79194 17.64270 68.24616 1.000 137.46981 76 PRO A N 1
ATOM 596 C CA . PRO A 1 76 ? 13.69180 17.13687 67.19062 1.000 138.95970 76 PRO A CA 1
ATOM 597 C C . PRO A 1 76 ? 15.13698 17.62719 67.26557 1.000 141.26730 76 PRO A C 1
ATOM 598 O O . PRO A 1 76 ? 16.02568 16.93502 66.74932 1.000 144.79335 76 PRO A O 1
ATOM 602 N N . VAL A 1 77 ? 15.39976 18.80668 67.83818 1.000 139.70517 77 VAL A N 1
ATOM 603 C CA . VAL A 1 77 ? 16.75343 19.33751 68.03367 1.000 140.79457 77 VAL A CA 1
ATOM 604 C C . VAL A 1 77 ? 17.43673 19.65852 66.70143 1.000 142.99564 77 VAL A C 1
ATOM 605 O O . VAL A 1 77 ? 18.21492 20.61539 66.60671 1.000 143.13561 77 VAL A O 1
ATOM 609 N N . ASP A 1 78 ? 17.14183 18.88062 65.66229 1.000 145.12688 78 ASP A N 1
ATOM 610 C CA . ASP A 1 78 ? 17.58635 19.14836 64.30059 1.000 147.74092 78 ASP A CA 1
ATOM 611 C C . ASP A 1 78 ? 16.36049 19.35874 63.42047 1.000 147.40461 78 ASP A C 1
ATOM 612 O O . ASP A 1 78 ? 15.36020 18.64932 63.56591 1.000 146.01835 78 ASP A O 1
ATOM 617 N N . HIS A 1 79 ? 16.42443 20.32994 62.50762 1.000 148.34720 79 HIS A N 1
ATOM 618 C CA . HIS A 1 79 ? 15.24638 20.66828 61.71414 1.000 149.32836 79 HIS A CA 1
ATOM 619 C C . HIS A 1 79 ? 15.60596 20.91970 60.26030 1.000 152.91635 79 HIS A C 1
ATOM 620 O O . HIS A 1 79 ? 16.50171 21.71320 59.95556 1.000 154.36735 79 HIS A O 1
ATOM 627 N N . ARG A 1 80 ? 14.87182 20.25148 59.37211 1.000 155.37540 80 ARG A N 1
ATOM 628 C CA . ARG A 1 80 ? 15.14139 20.25810 57.94228 1.000 156.85377 80 ARG A CA 1
ATOM 629 C C . ARG A 1 80 ? 14.74950 21.59434 57.32694 1.000 154.65835 80 ARG A C 1
ATOM 630 O O . ARG A 1 80 ? 14.59371 22.59006 58.04382 1.000 151.67884 80 ARG A O 1
ATOM 638 N N . VAL A 1 81 ? 14.57417 21.61169 56.00120 1.000 155.36903 81 VAL A N 1
ATOM 639 C CA . VAL A 1 81 ? 14.23441 22.80956 55.23143 1.000 155.47899 81 VAL A CA 1
ATOM 640 C C . VAL A 1 81 ? 15.17708 23.93768 55.64190 1.000 154.80907 81 VAL A C 1
ATOM 641 O O . VAL A 1 81 ? 16.32330 23.68627 56.03473 1.000 157.80864 81 VAL A O 1
ATOM 645 N N . VAL A 1 82 ? 14.70477 25.18246 55.55333 1.000 152.42315 82 VAL A N 1
ATOM 646 C CA . VAL A 1 82 ? 15.43514 26.33911 56.05945 1.000 150.78775 82 VAL A CA 1
ATOM 647 C C . VAL A 1 82 ? 16.78345 26.44975 55.34987 1.000 156.17693 82 VAL A C 1
ATOM 648 O O . VAL A 1 82 ? 17.79948 26.75558 55.98109 1.000 158.72701 82 VAL A O 1
ATOM 652 N N . ARG A 1 83 ? 16.80280 26.20259 54.03231 1.000 157.93267 83 ARG A N 1
ATOM 653 C CA . ARG A 1 83 ? 18.02161 26.20008 53.21304 1.000 160.61627 83 ARG A CA 1
ATOM 654 C C . ARG A 1 83 ? 19.00201 25.13836 53.69829 1.000 162.01014 83 ARG A C 1
ATOM 655 O O . ARG A 1 83 ? 18.74740 23.93858 53.54502 1.000 162.84580 83 ARG A O 1
ATOM 663 N N . ALA A 1 84 ? 20.13037 25.56737 54.26408 1.000 161.05663 84 ALA A N 1
ATOM 664 C CA . ALA A 1 84 ? 20.99535 24.64563 54.98709 1.000 162.87866 84 ALA A CA 1
ATOM 665 C C . ALA A 1 84 ? 20.31456 24.19740 56.28062 1.000 163.27676 84 ALA A C 1
ATOM 666 O O . ALA A 1 84 ? 19.55591 24.94635 56.90034 1.000 160.61532 84 ALA A O 1
ATOM 668 N N . MET A 1 85 ? 20.58072 22.95645 56.68522 1.000 164.38585 85 MET A N 1
ATOM 669 C CA . MET A 1 85 ? 19.88685 22.37565 57.83124 1.000 163.12149 85 MET A CA 1
ATOM 670 C C . MET A 1 85 ? 20.42756 22.93414 59.14660 1.000 160.33160 85 MET A C 1
ATOM 671 O O . MET A 1 85 ? 21.62893 23.18708 59.28705 1.000 159.11518 85 MET A O 1
ATOM 676 N N . VAL A 1 86 ? 19.52463 23.12766 60.11213 1.000 156.45533 86 VAL A N 1
ATOM 677 C CA . VAL A 1 86 ? 19.84482 23.74917 61.39360 1.000 154.23991 86 VAL A CA 1
ATOM 678 C C . VAL A 1 86 ? 19.78558 22.70307 62.49725 1.000 153.28910 86 VAL A C 1
ATOM 679 O O . VAL A 1 86 ? 19.01757 21.73590 62.42845 1.000 152.65720 86 VAL A O 1
ATOM 683 N N . LYS A 1 87 ? 20.60645 22.90883 63.52991 1.000 151.82417 87 LYS A N 1
ATOM 684 C CA . LYS A 1 87 ? 20.60216 22.07519 64.72532 1.000 150.31439 87 LYS A CA 1
ATOM 685 C C . LYS A 1 87 ? 20.59382 22.96532 65.96293 1.000 146.95937 87 LYS A C 1
ATOM 686 O O . LYS A 1 87 ? 21.23314 24.02290 65.98047 1.000 146.19061 87 LYS A O 1
ATOM 692 N N . LEU A 1 88 ? 19.87346 22.52737 67.00039 1.000 144.25748 88 LEU A N 1
ATOM 693 C CA . LEU A 1 88 ? 19.71712 23.27520 68.24732 1.000 140.17994 88 LEU A CA 1
ATOM 694 C C . LEU A 1 88 ? 20.38189 22.51482 69.39145 1.000 140.07409 88 LEU A C 1
ATOM 695 O O . LEU A 1 88 ? 19.91829 21.43811 69.78146 1.000 140.33509 88 LEU A O 1
ATOM 700 N N . VAL A 1 89 ? 21.45393 23.07568 69.93565 1.000 140.34759 89 VAL A N 1
ATOM 701 C CA . VAL A 1 89 ? 22.13938 22.51165 71.09628 1.000 141.57128 89 VAL A CA 1
ATOM 702 C C . VAL A 1 89 ? 21.64035 23.25464 72.33231 1.000 141.38207 89 VAL A C 1
ATOM 703 O O . VAL A 1 89 ? 21.77758 24.48754 72.39344 1.000 141.02601 89 VAL A O 1
ATOM 707 N N . PRO A 1 90 ? 21.03866 22.56948 73.31124 1.000 141.68495 90 PRO A N 1
ATOM 708 C CA . PRO A 1 90 ? 20.47280 23.28422 74.46532 1.000 140.08825 90 PRO A CA 1
ATOM 709 C C . PRO A 1 90 ? 21.57723 23.96835 75.26151 1.000 142.40852 90 PRO A C 1
ATOM 710 O O . PRO A 1 90 ? 22.65811 23.40925 75.45205 1.000 140.72024 90 PRO A O 1
ATOM 714 N N . THR A 1 91 ? 21.30723 25.19762 75.71570 1.000 142.26943 91 THR A N 1
ATOM 715 C CA . THR A 1 91 ? 22.26914 25.95671 76.50965 1.000 144.25621 91 THR A CA 1
ATOM 716 C C . THR A 1 91 ? 22.19289 25.62373 78.00146 1.000 148.40154 91 THR A C 1
ATOM 717 O O . THR A 1 91 ? 22.59783 26.44621 78.83411 1.000 147.81621 91 THR A O 1
ATOM 721 N N . GLY A 1 92 ? 21.68924 24.43871 78.34950 1.000 149.94095 92 GLY A N 1
ATOM 722 C CA . GLY A 1 92 ? 21.53962 23.99348 79.72253 1.000 148.98227 92 GLY A CA 1
ATOM 723 C C . GLY A 1 92 ? 20.62948 24.92166 80.49952 1.000 148.35143 92 GLY A C 1
ATOM 724 O O . GLY A 1 92 ? 19.72758 25.56794 79.94567 1.000 148.18730 92 GLY A O 1
ATOM 725 N N . GLU A 1 93 ? 20.86881 24.97013 81.81641 1.000 146.14309 93 GLU A N 1
ATOM 726 C CA . GLU A 1 93 ? 20.28868 25.91165 82.76913 1.000 144.42951 93 GLU A CA 1
ATOM 727 C C . GLU A 1 93 ? 18.84073 26.25774 82.42410 1.000 145.11078 93 GLU A C 1
ATOM 728 O O . GLU A 1 93 ? 18.56316 27.34525 81.89682 1.000 144.27983 93 GLU A O 1
ATOM 734 N N . PRO A 1 94 ? 17.89525 25.35327 82.67849 1.000 143.13121 94 PRO A N 1
ATOM 735 C CA . PRO A 1 94 ? 16.49325 25.64241 82.34512 1.000 136.67112 94 PRO A CA 1
ATOM 736 C C . PRO A 1 94 ? 15.92777 26.75189 83.22209 1.000 133.69828 94 PRO A C 1
ATOM 737 O O . PRO A 1 94 ? 16.12560 26.76742 84.43874 1.000 133.50305 94 PRO A O 1
ATOM 741 N N . LEU A 1 95 ? 15.20018 27.67509 82.59133 1.000 131.51404 95 LEU A N 1
ATOM 742 C CA . LEU A 1 95 ? 14.77820 28.92340 83.22194 1.000 129.71962 95 LEU A CA 1
ATOM 743 C C . LEU A 1 95 ? 13.33045 28.84169 83.69374 1.000 124.29703 95 LEU A C 1
ATOM 744 O O . LEU A 1 95 ? 12.42990 28.55217 82.90278 1.000 120.83506 95 LEU A O 1
ATOM 749 N N . ASN A 1 96 ? 13.11308 29.12264 84.97833 1.000 124.95720 96 ASN A N 1
ATOM 750 C CA . ASN A 1 96 ? 11.78227 29.20199 85.58432 1.000 120.91480 96 ASN A CA 1
ATOM 751 C C . ASN A 1 96 ? 11.51118 30.67039 85.90537 1.000 119.02524 96 ASN A C 1
ATOM 752 O O . ASN A 1 96 ? 12.02156 31.20224 86.89425 1.000 121.23482 96 ASN A O 1
ATOM 757 N N . LEU A 1 97 ? 10.70439 31.31993 85.07263 1.000 115.90323 97 LEU A N 1
ATOM 758 C CA . LEU A 1 97 ? 10.53830 32.76802 85.11231 1.000 114.38853 97 LEU A CA 1
ATOM 759 C C . LEU A 1 97 ? 9.39375 33.17729 86.03138 1.000 112.83443 97 LEU A C 1
ATOM 760 O O . LEU A 1 97 ? 8.29745 32.60792 85.96905 1.000 112.15254 97 LEU A O 1
ATOM 765 N N . ARG A 1 98 ? 9.65283 34.18047 86.86708 1.000 113.47511 98 ARG A N 1
ATOM 766 C CA . ARG A 1 98 ? 8.68383 34.74177 87.80102 1.000 111.22305 98 ARG A CA 1
ATOM 767 C C . ARG A 1 98 ? 8.16787 36.07945 87.26706 1.000 106.32041 98 ARG A C 1
ATOM 768 O O . ARG A 1 98 ? 8.80247 36.72817 86.42767 1.000 105.07163 98 ARG A O 1
ATOM 776 N N . PHE A 1 99 ? 6.99695 36.48160 87.75471 1.000 105.65311 99 PHE A N 1
ATOM 777 C CA . PHE A 1 99 ? 6.36184 37.72193 87.32822 1.000 103.37881 99 PHE A CA 1
ATOM 778 C C . PHE A 1 99 ? 6.39768 38.80711 88.39521 1.000 104.25100 99 PHE A C 1
ATOM 779 O O . PHE A 1 99 ? 5.90600 39.91662 88.15882 1.000 100.81052 99 PHE A O 1
ATOM 787 N N . ASP A 1 100 ? 6.97095 38.51115 89.55774 1.000 109.51030 100 ASP A N 1
ATOM 788 C CA . ASP A 1 100 ? 7.18198 39.46256 90.63945 1.000 109.60231 100 ASP A CA 1
ATOM 789 C C . ASP A 1 100 ? 8.56783 40.09436 90.60529 1.000 109.36590 100 ASP A C 1
ATOM 790 O O . ASP A 1 100 ? 8.95792 40.74817 91.57795 1.000 109.75449 100 ASP A O 1
ATOM 795 N N . ALA A 1 101 ? 9.31442 39.91253 89.51803 1.000 108.20392 101 ALA A N 1
ATOM 796 C CA . ALA A 1 101 ? 10.72433 40.26928 89.45699 1.000 107.07388 101 ALA A CA 1
ATOM 797 C C . ALA A 1 101 ? 10.91254 41.64263 88.82533 1.000 105.31796 101 ALA A C 1
ATOM 798 O O . ALA A 1 101 ? 9.98320 42.24751 88.29357 1.000 110.08778 101 ALA A O 1
ATOM 800 N N . ALA A 1 102 ? 12.14287 42.13778 88.90194 1.000 106.41097 102 ALA A N 1
ATOM 801 C CA . ALA A 1 102 ? 12.49451 43.40569 88.28841 1.000 105.25642 102 ALA A CA 1
ATOM 802 C C . ALA A 1 102 ? 12.67825 43.20295 86.79251 1.000 104.60255 102 ALA A C 1
ATOM 803 O O . ALA A 1 102 ? 12.57823 42.08842 86.27826 1.000 106.29695 102 ALA A O 1
ATOM 805 N N . ASP A 1 103 ? 12.96374 44.28990 86.08232 1.000 105.26671 103 ASP A N 1
ATOM 806 C CA . ASP A 1 103 ? 13.02859 44.24290 84.62493 1.000 107.10115 103 ASP A CA 1
ATOM 807 C C . ASP A 1 103 ? 14.26117 43.46061 84.16106 1.000 109.83643 103 ASP A C 1
ATOM 808 O O . ASP A 1 103 ? 15.39488 43.79024 84.53745 1.000 110.66951 103 ASP A O 1
ATOM 813 N N . ASP A 1 104 ? 14.03848 42.42025 83.34483 1.000 111.13281 104 ASP A N 1
ATOM 814 C CA . ASP A 1 104 ? 15.10389 41.59107 82.78254 1.000 112.04733 104 ASP A CA 1
ATOM 815 C C . ASP A 1 104 ? 15.11255 41.66989 81.26094 1.000 111.42323 104 ASP A C 1
ATOM 816 O O . ASP A 1 104 ? 14.23135 42.26152 80.62639 1.000 105.67509 104 ASP A O 1
ATOM 821 N N . GLU A 1 105 ? 16.13155 41.02003 80.68694 1.000 114.18120 105 GLU A N 1
ATOM 822 C CA . GLU A 1 105 ? 16.16473 40.72082 79.26089 1.000 115.86170 105 GLU A CA 1
ATOM 823 C C . GLU A 1 105 ? 15.26622 39.54932 78.89132 1.000 111.59675 105 GLU A C 1
ATOM 824 O O . GLU A 1 105 ? 15.12367 39.25644 77.69909 1.000 111.70381 105 GLU A O 1
ATOM 830 N N . TYR A 1 106 ? 14.68228 38.86741 79.88136 1.000 109.78302 106 TYR A N 1
ATOM 831 C CA . TYR A 1 106 ? 13.75252 37.77125 79.65257 1.000 107.27210 106 TYR A CA 1
ATOM 832 C C . TYR A 1 106 ? 12.30297 38.21796 79.73840 1.000 101.50098 106 TYR A C 1
ATOM 833 O O . TYR A 1 106 ? 11.41581 37.38138 79.94856 1.000 99.43908 106 TYR A O 1
ATOM 842 N N . ASP A 1 107 ? 12.04790 39.51895 79.59754 1.000 99.38665 107 ASP A N 1
ATOM 843 C CA . ASP A 1 107 ? 10.68430 40.00931 79.72252 1.000 98.82997 107 ASP A CA 1
ATOM 844 C C . ASP A 1 107 ? 9.87321 39.70263 78.46646 1.000 95.70437 107 ASP A C 1
ATOM 845 O O . ASP A 1 107 ? 8.68014 39.39360 78.56037 1.000 92.63542 107 ASP A O 1
ATOM 850 N N . GLY A 1 108 ? 10.50443 39.75242 77.28878 1.000 95.22569 108 GLY A N 1
ATOM 851 C CA . GLY A 1 108 ? 9.84766 39.25529 76.09028 1.000 90.78024 108 GLY A CA 1
ATOM 852 C C . GLY A 1 108 ? 9.43284 37.80475 76.22316 1.000 91.25423 108 GLY A C 1
ATOM 853 O O . GLY A 1 108 ? 8.37978 37.40635 75.72553 1.000 90.23654 108 GLY A O 1
ATOM 854 N N . LEU A 1 109 ? 10.23838 37.00599 76.92467 1.000 94.82158 109 LEU A N 1
ATOM 855 C CA . LEU A 1 109 ? 9.90113 35.60712 77.16957 1.000 93.91247 109 LEU A CA 1
ATOM 856 C C . LEU A 1 109 ? 8.67475 35.47988 78.06236 1.000 91.82633 109 LEU A C 1
ATOM 857 O O . LEU A 1 109 ? 7.80044 34.63859 77.81812 1.000 92.37148 109 LEU A O 1
ATOM 862 N N . ARG A 1 110 ? 8.60009 36.30079 79.11042 1.000 92.12294 110 ARG A N 1
ATOM 863 C CA . ARG A 1 110 ? 7.45478 36.24906 80.00878 1.000 89.31087 110 ARG A CA 1
ATOM 864 C C . ARG A 1 110 ? 6.18290 36.68954 79.29370 1.000 88.67188 110 ARG A C 1
ATOM 865 O O . ARG A 1 110 ? 5.11904 36.08197 79.46758 1.000 86.61153 110 ARG A O 1
ATOM 867 N N . LEU A 1 111 ? 6.28129 37.72670 78.45551 1.000 89.08808 111 LEU A N 1
ATOM 868 C CA . LEU A 1 111 ? 5.09689 38.25129 77.78512 1.000 86.04856 111 LEU A CA 1
ATOM 869 C C . LEU A 1 111 ? 4.50664 37.23272 76.81677 1.000 85.15846 111 LEU A C 1
ATOM 870 O O . LEU A 1 111 ? 3.28094 37.15628 76.66301 1.000 82.41075 111 LEU A O 1
ATOM 875 N N . ARG A 1 112 ? 5.35396 36.43108 76.16402 1.000 85.12491 112 ARG A N 1
ATOM 876 C CA . ARG A 1 112 ? 4.82752 35.42799 75.24581 1.000 84.89904 112 ARG A CA 1
ATOM 877 C C . ARG A 1 112 ? 4.05604 34.35219 76.00040 1.000 85.94603 112 ARG A C 1
ATOM 878 O O . ARG A 1 112 ? 2.94870 33.97216 75.60229 1.000 84.60541 112 ARG A O 1
ATOM 886 N N . TYR A 1 113 ? 4.61704 33.85548 77.10234 1.000 86.64901 113 TYR A N 1
ATOM 887 C CA . TYR A 1 113 ? 3.91099 32.84829 77.89198 1.000 86.47930 113 TYR A CA 1
ATOM 888 C C . TYR A 1 113 ? 2.60251 33.40011 78.44841 1.000 81.99665 113 TYR A C 1
ATOM 889 O O . TYR A 1 113 ? 1.55465 32.75391 78.36687 1.000 81.88610 113 TYR A O 1
ATOM 898 N N . LEU A 1 114 ? 2.65418 34.59933 79.02181 1.000 83.22333 114 LEU A N 1
ATOM 899 C CA . LEU A 1 114 ? 1.47633 35.21758 79.62046 1.000 83.05823 114 LEU A CA 1
ATOM 900 C C . LEU A 1 114 ? 0.34652 35.35802 78.60705 1.000 80.93237 114 LEU A C 1
ATOM 901 O O . LEU A 1 114 ? -0.80093 35.00611 78.89382 1.000 79.20959 114 LEU A O 1
ATOM 906 N N . ASP A 1 115 ? 0.65814 35.87669 77.41358 1.000 81.01535 115 ASP A N 1
ATOM 907 C CA . ASP A 1 115 ? -0.32324 35.93986 76.33129 1.000 80.08907 115 ASP A CA 1
ATOM 908 C C . ASP A 1 115 ? -0.89704 34.56443 76.02852 1.000 79.79752 115 ASP A C 1
ATOM 909 O O . ASP A 1 115 ? -2.11082 34.40587 75.88450 1.000 77.57134 115 ASP A O 1
ATOM 914 N N . PHE A 1 116 ? -0.02720 33.55625 75.92940 1.000 80.94705 116 PHE A N 1
ATOM 915 C CA . PHE A 1 116 ? -0.45302 32.22505 75.51289 1.000 80.88334 116 PHE A CA 1
ATOM 916 C C . PHE A 1 116 ? -1.42408 31.61291 76.51590 1.000 81.35042 116 PHE A C 1
ATOM 917 O O . PHE A 1 116 ? -2.51419 31.16468 76.14029 1.000 84.90854 116 PHE A O 1
ATOM 925 N N . VAL A 1 117 ? -1.06379 31.60520 77.80211 1.000 78.70119 117 VAL A N 1
ATOM 926 C CA . VAL A 1 117 ? -1.91601 30.92438 78.77558 1.000 82.73331 117 VAL A CA 1
ATOM 927 C C . VAL A 1 117 ? -3.19139 31.71906 79.08166 1.000 83.26079 117 VAL A C 1
ATOM 928 O O . VAL A 1 117 ? -4.21506 31.12358 79.44183 1.000 83.77267 117 VAL A O 1
ATOM 932 N N . LEU A 1 118 ? -3.17953 33.04423 78.89206 1.000 83.50309 118 LEU A N 1
ATOM 933 C CA . LEU A 1 118 ? -4.32282 33.86091 79.28951 1.000 81.09858 118 LEU A CA 1
ATOM 934 C C . LEU A 1 118 ? -5.54238 33.62916 78.41002 1.000 81.32186 118 LEU A C 1
ATOM 935 O O . LEU A 1 118 ? -6.67092 33.86219 78.85762 1.000 81.86331 118 LEU A O 1
ATOM 940 N N . GLN A 1 119 ? -5.36504 33.19237 77.16784 1.000 79.99719 119 GLN A N 1
ATOM 941 C CA . GLN A 1 119 ? -6.53684 33.02025 76.32500 1.000 79.31558 119 GLN A CA 1
ATOM 942 C C . GLN A 1 119 ? -7.07945 31.60266 76.33777 1.000 79.84191 119 GLN A C 1
ATOM 943 O O . GLN A 1 119 ? -7.94138 31.27682 75.51465 1.000 78.62635 119 GLN A O 1
ATOM 949 N N . GLN A 1 120 ? -6.62067 30.76440 77.25570 1.000 80.86094 120 GLN A N 1
ATOM 950 C CA . GLN A 1 120 ? -7.14748 29.41268 77.34722 1.000 81.11354 120 GLN A CA 1
ATOM 951 C C . GLN A 1 120 ? -8.53000 29.39755 77.99863 1.000 80.24241 120 GLN A C 1
ATOM 952 O O . GLN A 1 120 ? -9.44094 28.74927 77.46476 1.000 78.58806 120 GLN A O 1
ATOM 958 N N . PRO A 1 121 ? -8.74455 30.08459 79.13458 1.000 80.83263 121 PRO A N 1
ATOM 959 C CA . PRO A 1 121 ? -10.10748 30.11271 79.69439 1.000 79.57183 121 PRO A CA 1
ATOM 960 C C . PRO A 1 121 ? -11.11091 30.74681 78.75098 1.000 78.97268 121 PRO A C 1
ATOM 961 O O . PRO A 1 121 ? -12.25086 30.27511 78.65699 1.000 81.12367 121 PRO A O 1
ATOM 965 N N . LEU A 1 122 ? -10.70700 31.80581 78.04585 1.000 77.15525 122 LEU A N 1
ATOM 966 C CA . LEU A 1 122 ? -11.59319 32.49301 77.11143 1.000 75.43261 122 LEU A CA 1
ATOM 967 C C . LEU A 1 122 ? -11.95691 31.60445 75.93611 1.000 75.14471 122 LEU A C 1
ATOM 968 O O . LEU A 1 122 ? -13.10837 31.59112 75.48969 1.000 75.73132 122 LEU A O 1
ATOM 973 N N . PHE A 1 123 ? -10.97359 30.88893 75.40039 1.000 77.12444 123 PHE A N 1
ATOM 974 C CA . PHE A 1 123 ? -11.19576 29.95870 74.30171 1.000 78.06457 123 PHE A CA 1
ATOM 975 C C . PHE A 1 123 ? -12.12939 28.81768 74.70003 1.000 76.42169 123 PHE A C 1
ATOM 976 O O . PHE A 1 123 ? -12.77455 28.23175 73.82723 1.000 78.52692 123 PHE A O 1
ATOM 984 N N . ALA A 1 124 ? -12.22515 28.50517 75.99489 1.000 74.51028 124 ALA A N 1
ATOM 985 C CA . ALA A 1 124 ? -13.12868 27.48583 76.51202 1.000 73.54113 124 ALA A CA 1
ATOM 986 C C . ALA A 1 124 ? -14.51914 28.01006 76.84840 1.000 71.88770 124 ALA A C 1
ATOM 987 O O . ALA A 1 124 ? -15.39317 27.20415 77.17957 1.000 72.82495 124 ALA A O 1
ATOM 989 N N . ASN A 1 125 ? -14.73628 29.32472 76.81754 1.000 71.68616 125 ASN A N 1
ATOM 990 C CA . ASN A 1 125 ? -16.04958 29.87087 77.12315 1.000 68.38909 125 ASN A CA 1
ATOM 991 C C . ASN A 1 125 ? -17.00174 29.61555 75.95704 1.000 68.45293 125 ASN A C 1
ATOM 992 O O . ASN A 1 125 ? -16.77497 30.07239 74.82808 1.000 65.66749 125 ASN A O 1
ATOM 997 N N . HIS A 1 126 ? -18.08411 28.90231 76.25428 1.000 67.77571 126 HIS A N 1
ATOM 998 C CA . HIS A 1 126 ? -19.05950 28.50975 75.25337 1.000 66.89290 126 HIS A CA 1
ATOM 999 C C . HIS A 1 126 ? -19.74264 29.69494 74.58658 1.000 66.04750 126 HIS A C 1
ATOM 1000 O O . HIS A 1 126 ? -20.30849 29.53141 73.50502 1.000 67.28391 126 HIS A O 1
ATOM 1007 N N . HIS A 1 127 ? -19.69379 30.88726 75.17478 1.000 67.93872 127 HIS A N 1
ATOM 1008 C CA . HIS A 1 127 ? -20.40011 32.04888 74.62698 1.000 65.97838 127 HIS A CA 1
ATOM 1009 C C . HIS A 1 127 ? -19.50798 32.98469 73.82760 1.000 61.91799 127 HIS A C 1
ATOM 1010 O O . HIS A 1 127 ? -19.99623 34.00204 73.31990 1.000 60.27421 127 HIS A O 1
ATOM 1017 N N . LEU A 1 128 ? -18.22088 32.67514 73.70534 1.000 63.50293 128 LEU A N 1
ATOM 1018 C CA . LEU A 1 128 ? -17.26747 33.48584 72.96395 1.000 59.64652 128 LEU A CA 1
ATOM 1019 C C . LEU A 1 128 ? -16.73177 32.65458 71.80783 1.000 57.61627 128 LEU A C 1
ATOM 1020 O O . LEU A 1 128 ? -16.97101 31.45492 71.71519 1.000 57.72018 128 LEU A O 1
ATOM 1025 N N . TRP A 1 129 ? -16.02003 33.30780 70.90683 1.000 55.24913 129 TRP A N 1
ATOM 1026 C CA . TRP A 1 129 ? -15.31836 32.61581 69.83750 1.000 56.99217 129 TRP A CA 1
ATOM 1027 C C . TRP A 1 129 ? -14.21821 33.54616 69.35663 1.000 58.56322 129 TRP A C 1
ATOM 1028 O O . TRP A 1 129 ? -14.27492 34.76348 69.55893 1.000 55.62526 129 TRP A O 1
ATOM 1039 N N . GLN A 1 130 ? -13.21998 32.95727 68.70694 1.000 60.31546 130 GLN A N 1
ATOM 1040 C CA . GLN A 1 130 ? -12.06048 33.69888 68.25915 1.000 60.05343 130 GLN A CA 1
ATOM 1041 C C . GLN A 1 130 ? -11.80867 33.36013 66.79750 1.000 60.64374 130 GLN A C 1
ATOM 1042 O O . GLN A 1 130 ? -11.73386 32.16824 66.45011 1.000 59.18235 130 GLN A O 1
ATOM 1048 N N . PRO A 1 131 ? -11.68887 34.36639 65.91343 1.000 60.61939 131 PRO A N 1
ATOM 1049 C CA . PRO A 1 131 ? -11.44679 34.06327 64.48408 1.000 62.03350 131 PRO A CA 1
ATOM 1050 C C . PRO A 1 131 ? -10.22829 33.19012 64.26298 1.000 64.49903 131 PRO A C 1
ATOM 1051 O O . PRO A 1 131 ? -10.31511 32.16314 63.57121 1.000 65.73201 131 PRO A O 1
ATOM 1055 N N . GLY A 1 132 ? -9.09473 33.56727 64.85084 1.000 65.54846 132 GLY A N 1
ATOM 1056 C CA . GLY A 1 132 ? -7.88969 32.76766 64.81326 1.000 65.89072 132 GLY A CA 1
ATOM 1057 C C . GLY A 1 132 ? -7.01338 33.11470 65.99414 1.000 69.45826 132 GLY A C 1
ATOM 1058 O O . GLY A 1 132 ? -7.34254 33.97231 66.81873 1.000 70.31792 132 GLY A O 1
ATOM 1059 N N . SER A 1 133 ? -5.88870 32.42224 66.07588 1.000 70.62518 133 SER A N 1
ATOM 1060 C CA . SER A 1 133 ? -4.96838 32.67206 67.16598 1.000 76.98034 133 SER A CA 1
ATOM 1061 C C . SER A 1 133 ? -4.45792 34.11324 67.11681 1.000 77.22076 133 SER A C 1
ATOM 1062 O O . SER A 1 133 ? -4.11469 34.63248 66.05050 1.000 75.78424 133 SER A O 1
ATOM 1065 N N . GLY A 1 134 ? -4.44868 34.76999 68.27818 1.000 74.81715 134 GLY A N 1
ATOM 1066 C CA . GLY A 1 134 ? -3.95027 36.11814 68.39691 1.000 77.18311 134 GLY A CA 1
ATOM 1067 C C . GLY A 1 134 ? -4.96842 37.21462 68.16145 1.000 77.19132 134 GLY A C 1
ATOM 1068 O O . GLY A 1 134 ? -4.63699 38.39193 68.35563 1.000 76.12439 134 GLY A O 1
ATOM 1069 N N . GLN A 1 135 ? -6.18711 36.87588 67.76423 1.000 72.38123 135 GLN A N 1
ATOM 1070 C CA . GLN A 1 135 ? -7.20711 37.84213 67.39430 1.000 69.47184 135 GLN A CA 1
ATOM 1071 C C . GLN A 1 135 ? -8.14363 38.11297 68.57334 1.000 66.35909 135 GLN A C 1
ATOM 1072 O O . GLN A 1 135 ? -8.08214 37.44242 69.60979 1.000 63.97454 135 GLN A O 1
ATOM 1078 N N . PRO A 1 136 ? -9.00962 39.12327 68.46726 1.000 65.19292 136 PRO A N 1
ATOM 1079 C CA . PRO A 1 136 ? -9.95256 39.38600 69.56015 1.000 61.00421 136 PRO A CA 1
ATOM 1080 C C . PRO A 1 136 ? -10.93581 38.24051 69.73019 1.000 63.33991 136 PRO A C 1
ATOM 1081 O O . PRO A 1 136 ? -11.16415 37.43720 68.81789 1.000 60.57194 136 PRO A O 1
ATOM 1085 N N . PHE A 1 137 ? -11.54357 38.19590 70.91904 1.000 60.99807 137 PHE A N 1
ATOM 1086 C CA . PHE A 1 137 ? -12.62911 37.27330 71.22594 1.000 63.39606 137 PHE A CA 1
ATOM 1087 C C . PHE A 1 137 ? -13.96228 37.97161 71.02949 1.000 60.56822 137 PHE A C 1
ATOM 1088 O O . PHE A 1 137 ? -14.14810 39.09047 71.51797 1.000 62.26396 137 PHE A O 1
ATOM 1096 N N . PHE A 1 138 ? -14.89312 37.31236 70.34305 1.000 58.17901 138 PHE A N 1
ATOM 1097 C CA . PHE A 1 138 ? -16.18682 37.92337 70.05202 1.000 59.33832 138 PHE A CA 1
ATOM 1098 C C . PHE A 1 138 ? -17.30413 37.15124 70.73937 1.000 55.45887 138 PHE A C 1
ATOM 1099 O O . PHE A 1 138 ? -17.22110 35.94162 70.91389 1.000 57.37088 138 PHE A O 1
ATOM 1107 N N . HIS A 1 139 ? -18.36137 37.84598 71.12943 1.000 56.44412 139 HIS A N 1
ATOM 1108 C CA . HIS A 1 139 ? -19.55379 37.13036 71.56697 1.000 58.52468 139 HIS A CA 1
ATOM 1109 C C . HIS A 1 139 ? -20.19521 36.38305 70.39768 1.000 57.50382 139 HIS A C 1
ATOM 1110 O O . HIS A 1 139 ? -20.29621 36.89955 69.28042 1.000 54.47961 139 HIS A O 1
ATOM 1117 N N . LYS A 1 140 ? -20.62639 35.15299 70.66828 1.000 57.44863 140 LYS A N 1
ATOM 1118 C CA . LYS A 1 140 ? -21.38400 34.39206 69.67930 1.000 59.64635 140 LYS A CA 1
ATOM 1119 C C . LYS A 1 140 ? -22.70288 35.08550 69.30740 1.000 59.63700 140 LYS A C 1
ATOM 1120 O O . LYS A 1 140 ? -23.12085 35.04472 68.14619 1.000 60.44296 140 LYS A O 1
ATOM 1126 N N . LYS A 1 141 ? -23.37547 35.71570 70.26968 1.000 57.99081 141 LYS A N 1
ATOM 1127 C CA . LYS A 1 141 ? -24.59842 36.48205 69.98090 1.000 60.79273 141 LYS A CA 1
ATOM 1128 C C . LYS A 1 141 ? -24.23176 37.77938 69.26505 1.000 60.30237 141 LYS A C 1
ATOM 1129 O O . LYS A 1 141 ? -23.42120 38.54257 69.79689 1.000 58.22075 141 LYS A O 1
ATOM 1135 N N . PRO A 1 142 ? -24.78873 38.07506 68.08030 1.000 60.61361 142 PRO A N 1
ATOM 1136 C CA . PRO A 1 142 ? -24.51834 39.37712 67.44636 1.000 62.33506 142 PRO A CA 1
ATOM 1137 C C . PRO A 1 142 ? -24.94641 40.53150 68.33854 1.000 61.71188 142 PRO A C 1
ATOM 1138 O O . PRO A 1 142 ? -25.88014 40.41661 69.13172 1.000 62.74695 142 PRO A O 1
ATOM 1142 N N . LEU A 1 143 ? -24.24333 41.65287 68.21172 1.000 59.47339 143 LEU A N 1
ATOM 1143 C CA . LEU A 1 143 ? -24.68499 42.85385 68.91347 1.000 63.85970 143 LEU A CA 1
ATOM 1144 C C . LEU A 1 143 ? -25.91770 43.46219 68.24740 1.000 63.57993 143 LEU A C 1
ATOM 1145 O O . LEU A 1 143 ? -26.85368 43.88573 68.93214 1.000 66.89583 143 LEU A O 1
ATOM 1150 N N . LYS A 1 144 ? -25.94771 43.48705 66.91618 1.000 62.65242 144 LYS A N 1
ATOM 1151 C CA . LYS A 1 144 ? -26.89661 44.29415 66.16336 1.000 66.45055 144 LYS A CA 1
ATOM 1152 C C . LYS A 1 144 ? -27.20589 43.57634 64.85981 1.000 71.22310 144 LYS A C 1
ATOM 1153 O O . LYS A 1 144 ? -26.37633 42.82066 64.34080 1.000 67.59272 144 LYS A O 1
ATOM 1159 N N . ARG A 1 145 ? -28.38691 43.87080 64.30879 1.000 76.02895 145 ARG A N 1
ATOM 1160 C CA . ARG A 1 145 ? -28.95034 43.09379 63.21011 1.000 77.85040 145 ARG A CA 1
ATOM 1161 C C . ARG A 1 145 ? -28.56339 43.60634 61.82364 1.000 78.52587 145 ARG A C 1
ATOM 1162 O O . ARG A 1 145 ? -28.09130 42.82832 61.00444 1.000 82.37130 145 ARG A O 1
ATOM 1170 N N . LEU A 1 146 ? -28.84645 44.85586 61.49862 1.000 73.86127 146 LEU A N 1
ATOM 1171 C CA . LEU A 1 146 ? -28.27368 45.47305 60.29012 1.000 80.73743 146 LEU A CA 1
ATOM 1172 C C . LEU A 1 146 ? -28.64173 44.77459 58.96776 1.000 81.15040 146 LEU A C 1
ATOM 1173 O O . LEU A 1 146 ? -27.86527 44.81038 58.00387 1.000 79.09863 146 LEU A O 1
ATOM 1178 N N . ASP A 1 147 ? -29.79991 44.12260 58.88857 1.000 82.23048 147 ASP A N 1
ATOM 1179 C CA . ASP A 1 147 ? -30.49084 43.95634 57.61158 1.000 83.76258 147 ASP A CA 1
ATOM 1180 C C . ASP A 1 147 ? -29.62621 43.20655 56.58200 1.000 84.16068 147 ASP A C 1
ATOM 1181 O O . ASP A 1 147 ? -29.09582 43.79549 55.63095 1.000 86.38377 147 ASP A O 1
ATOM 1186 N N . ASP A 1 148 ? -29.46729 41.89361 56.82327 1.000 79.58761 148 ASP A N 1
ATOM 1187 C CA . ASP A 1 148 ? -28.76102 40.87466 56.02806 1.000 78.69150 148 ASP A CA 1
ATOM 1188 C C . ASP A 1 148 ? -27.26942 40.69607 56.38300 1.000 80.20085 148 ASP A C 1
ATOM 1189 O O . ASP A 1 148 ? -26.65291 39.72577 55.93214 1.000 75.63243 148 ASP A O 1
ATOM 1194 N N . VAL A 1 149 ? -26.67459 41.59163 57.15582 1.000 79.85545 149 VAL A N 1
ATOM 1195 C CA . VAL A 1 149 ? -25.33141 41.40219 57.68009 1.000 74.04951 149 VAL A CA 1
ATOM 1196 C C . VAL A 1 149 ? -25.42699 41.48580 59.19583 1.000 71.31134 149 VAL A C 1
ATOM 1197 O O . VAL A 1 149 ? -26.24642 42.23473 59.71005 1.000 75.16240 149 VAL A O 1
ATOM 1201 N N . ASP A 1 150 ? -24.62761 40.71529 59.92289 1.000 68.74559 150 ASP A N 1
ATOM 1202 C CA . ASP A 1 150 ? -24.62918 40.81224 61.38127 1.000 66.25580 150 ASP A CA 1
ATOM 1203 C C . ASP A 1 150 ? -23.40152 41.56382 61.88091 1.000 65.56656 150 ASP A C 1
ATOM 1204 O O . ASP A 1 150 ? -22.31970 41.47196 61.29046 1.000 60.02265 150 ASP A O 1
ATOM 1209 N N . LEU A 1 151 ? -23.57318 42.30663 62.98537 1.000 65.51948 151 LEU A N 1
ATOM 1210 C CA . LEU A 1 151 ? -22.47515 43.03558 63.62704 1.000 64.53458 151 LEU A CA 1
ATOM 1211 C C . LEU A 1 151 ? -22.11536 42.34153 64.93541 1.000 60.54338 151 LEU A C 1
ATOM 1212 O O . LEU A 1 151 ? -22.95574 42.21608 65.83072 1.000 62.14117 151 LEU A O 1
ATOM 1217 N N . TYR A 1 152 ? -20.87042 41.89177 65.03856 1.000 60.08023 152 TYR A N 1
ATOM 1218 C CA . TYR A 1 152 ? -20.35215 41.21886 66.22272 1.000 59.05280 152 TYR A CA 1
ATOM 1219 C C . TYR A 1 152 ? -19.40554 42.15719 66.95843 1.000 60.60677 152 TYR A C 1
ATOM 1220 O O . TYR A 1 152 ? -18.61826 42.86540 66.32361 1.000 61.50529 152 TYR A O 1
ATOM 1229 N N . ASP A 1 153 ? -19.47935 42.17483 68.29096 1.000 58.93313 153 ASP A N 1
ATOM 1230 C CA . ASP A 1 153 ? -18.56842 42.97448 69.09563 1.000 60.10170 153 ASP A CA 1
ATOM 1231 C C . ASP A 1 153 ? -17.59227 42.05874 69.82655 1.000 60.95828 153 ASP A C 1
ATOM 1232 O O . ASP A 1 153 ? -17.96417 40.97967 70.29540 1.000 59.06491 153 ASP A O 1
ATOM 1237 N N . GLY A 1 154 ? -16.32237 42.47757 69.87384 1.000 60.24830 154 GLY A N 1
ATOM 1238 C CA . GLY A 1 154 ? -15.28078 41.68418 70.48873 1.000 58.20973 154 GLY A CA 1
ATOM 1239 C C . GLY A 1 154 ? -14.31865 42.58644 71.23621 1.000 60.58199 154 GLY A C 1
ATOM 1240 O O . GLY A 1 154 ? -14.42565 43.82197 71.19270 1.000 61.22763 154 GLY A O 1
ATOM 1241 N N . VAL A 1 155 ? -13.38145 41.96132 71.93547 1.000 60.59510 155 VAL A N 1
ATOM 1242 C CA . VAL A 1 155 ? -12.39020 42.71510 72.69794 1.000 63.46063 155 VAL A CA 1
ATOM 1243 C C . VAL A 1 155 ? -11.04219 42.02284 72.55847 1.000 61.47993 155 VAL A C 1
ATOM 1244 O O . VAL A 1 155 ? -10.93932 40.80471 72.73987 1.000 62.00364 155 VAL A O 1
ATOM 1248 N N . SER A 1 156 ? -10.01924 42.79130 72.21703 1.000 61.20408 156 SER A N 1
ATOM 1249 C CA . SER A 1 156 ? -8.65235 42.28930 72.20995 1.000 62.03971 156 SER A CA 1
ATOM 1250 C C . SER A 1 156 ? -8.06136 42.32731 73.61097 1.000 64.77731 156 SER A C 1
ATOM 1251 O O . SER A 1 156 ? -8.33714 43.24417 74.39242 1.000 64.47878 156 SER A O 1
ATOM 1254 N N . VAL A 1 157 ? -7.22118 41.33938 73.92225 1.000 66.55166 157 VAL A N 1
ATOM 1255 C CA . VAL A 1 157 ? -6.57482 41.22884 75.23269 1.000 66.40050 157 VAL A CA 1
ATOM 1256 C C . VAL A 1 157 ? -5.09919 40.93372 75.01604 1.000 69.59416 157 VAL A C 1
ATOM 1257 O O . VAL A 1 157 ? -4.75315 39.90974 74.40886 1.000 69.78855 157 VAL A O 1
ATOM 1261 N N . ARG A 1 158 ? -4.22678 41.81624 75.51307 1.000 67.55529 158 ARG A N 1
ATOM 1262 C CA . ARG A 1 158 ? -2.79609 41.66518 75.27473 1.000 68.70655 158 ARG A CA 1
ATOM 1263 C C . ARG A 1 158 ? -2.01030 41.94930 76.54303 1.000 69.16656 158 ARG A C 1
ATOM 1264 O O . ARG A 1 158 ? -2.26654 42.94003 77.22727 1.000 69.39933 158 ARG A O 1
ATOM 1272 N N . ALA A 1 159 ? -1.04360 41.08950 76.84218 1.000 70.66976 159 ALA A N 1
ATOM 1273 C CA . ALA A 1 159 ? -0.20903 41.26790 78.02180 1.000 72.33256 159 ALA A CA 1
ATOM 1274 C C . ALA A 1 159 ? 0.76749 42.43978 77.83348 1.000 71.47247 159 ALA A C 1
ATOM 1275 O O . ALA A 1 159 ? 1.24257 42.70633 76.72525 1.000 70.47465 159 ALA A O 1
ATOM 1277 N N . ALA A 1 160 ? 1.07328 43.13828 78.93302 1.000 70.76344 160 ALA A N 1
ATOM 1278 C CA . ALA A 1 160 ? 1.95092 44.30639 78.87904 1.000 72.41541 160 ALA A CA 1
ATOM 1279 C C . ALA A 1 160 ? 2.47475 44.66120 80.27111 1.000 74.52442 160 ALA A C 1
ATOM 1280 O O . ALA A 1 160 ? 1.83754 44.36330 81.28110 1.000 74.40340 160 ALA A O 1
ATOM 1282 N N . LYS A 1 161 ? 3.64249 45.31150 80.30844 1.000 77.39895 161 LYS A N 1
ATOM 1283 C CA . LYS A 1 161 ? 4.21365 45.76883 81.57166 1.000 77.16826 161 LYS A CA 1
ATOM 1284 C C . LYS A 1 161 ? 3.30098 46.79655 82.23254 1.000 77.48151 161 LYS A C 1
ATOM 1285 O O . LYS A 1 161 ? 2.67601 47.61946 81.55853 1.000 75.52477 161 LYS A O 1
ATOM 1291 N N . HIS A 1 162 ? 3.24269 46.76607 83.58063 1.000 77.48996 162 HIS A N 1
ATOM 1292 C CA . HIS A 1 162 ? 2.45059 47.76896 84.29423 1.000 76.78923 162 HIS A CA 1
ATOM 1293 C C . HIS A 1 162 ? 3.36825 48.84706 84.85856 1.000 76.50342 162 HIS A C 1
ATOM 1294 O O . HIS A 1 162 ? 4.33631 48.51986 85.56811 1.000 76.92255 162 HIS A O 1
ATOM 1301 N N . PRO A 1 163 ? 3.09435 50.13258 84.58740 1.000 76.55506 163 PRO A N 1
ATOM 1302 C CA . PRO A 1 163 ? 4.05858 51.18356 84.95471 1.000 76.54637 163 PRO A CA 1
ATOM 1303 C C . PRO A 1 163 ? 4.25593 51.34281 86.44244 1.000 76.44760 163 PRO A C 1
ATOM 1304 O O . PRO A 1 163 ? 5.26961 51.91871 86.84608 1.000 80.34636 163 PRO A O 1
ATOM 1308 N N . GLU A 1 164 ? 3.33489 50.86656 87.27329 1.000 80.61538 164 GLU A N 1
ATOM 1309 C CA . GLU A 1 164 ? 3.56514 50.84527 88.71320 1.000 81.45655 164 GLU A CA 1
ATOM 1310 C C . GLU A 1 164 ? 4.28430 49.58917 89.17253 1.000 81.16528 164 GLU A C 1
ATOM 1311 O O . GLU A 1 164 ? 4.60626 49.48444 90.35971 1.000 86.51137 164 GLU A O 1
ATOM 1317 N N . GLY A 1 165 ? 4.54327 48.64450 88.27392 1.000 78.52350 165 GLY A N 1
ATOM 1318 C CA . GLY A 1 165 ? 5.24521 47.42028 88.61915 1.000 80.02448 165 GLY A CA 1
ATOM 1319 C C . GLY A 1 165 ? 4.46535 46.21367 88.13999 1.000 79.66990 165 GLY A C 1
ATOM 1320 O O . GLY A 1 165 ? 3.23232 46.21492 88.09937 1.000 80.50423 165 GLY A O 1
ATOM 1321 N N . GLY A 1 166 ? 5.19658 45.16674 87.75754 1.000 79.17868 166 GLY A N 1
ATOM 1322 C CA . GLY A 1 166 ? 4.54572 43.91210 87.42345 1.000 80.40586 166 GLY A CA 1
ATOM 1323 C C . GLY A 1 166 ? 3.85200 43.96478 86.07140 1.000 82.24312 166 GLY A C 1
ATOM 1324 O O . GLY A 1 166 ? 4.22778 44.72747 85.17476 1.000 82.75141 166 GLY A O 1
ATOM 1325 N N . PHE A 1 167 ? 2.80693 43.15066 85.92539 1.000 79.31359 167 PHE A N 1
ATOM 1326 C CA . PHE A 1 167 ? 2.21003 42.92103 84.62256 1.000 78.41090 167 PHE A CA 1
ATOM 1327 C C . PHE A 1 167 ? 0.71713 43.18317 84.66879 1.000 79.47514 167 PHE A C 1
ATOM 1328 O O . PHE A 1 167 ? 0.09682 43.22635 85.73738 1.000 82.40453 167 PHE A O 1
ATOM 1336 N N . GLY A 1 168 ? 0.15978 43.35017 83.48278 1.000 75.65901 168 GLY A N 1
ATOM 1337 C CA . GLY A 1 168 ? -1.21817 43.72093 83.31453 1.000 71.40577 168 GLY A CA 1
ATOM 1338 C C . GLY A 1 168 ? -1.68836 43.31815 81.93490 1.000 71.31157 168 GLY A C 1
ATOM 1339 O O . GLY A 1 168 ? -1.06476 42.50064 81.25963 1.000 70.20946 168 GLY A O 1
ATOM 1340 N N . ILE A 1 169 ? -2.78987 43.93137 81.51306 1.000 68.85685 169 ILE A N 1
ATOM 1341 C CA . ILE A 1 169 ? -3.53164 43.54290 80.32241 1.000 68.16368 169 ILE A CA 1
ATOM 1342 C C . ILE A 1 169 ? -4.08518 44.81522 79.68159 1.000 67.82640 169 ILE A C 1
ATOM 1343 O O . ILE A 1 169 ? -4.67269 45.64982 80.37637 1.000 68.67830 169 ILE A O 1
ATOM 1348 N N . VAL A 1 170 ? -3.83912 45.01789 78.37874 1.000 65.95690 170 VAL A N 1
ATOM 1349 C CA . VAL A 1 170 ? -4.38250 46.16889 77.66021 1.000 63.23475 170 VAL A CA 1
ATOM 1350 C C . VAL A 1 170 ? -5.41299 45.67537 76.64491 1.000 65.21765 170 VAL A C 1
ATOM 1351 O O . VAL A 1 170 ? -5.20409 44.66384 75.95729 1.000 63.04727 170 VAL A O 1
ATOM 1355 N N . CYS A 1 171 ? -6.53649 46.38983 76.56105 1.000 60.52917 171 CYS A N 1
ATOM 1356 C CA . CYS A 1 171 ? -7.69412 45.91656 75.82532 1.000 63.14135 171 CYS A CA 1
ATOM 1357 C C . CYS A 1 171 ? -8.29394 47.03056 74.96525 1.000 64.83890 171 CYS A C 1
ATOM 1358 O O . CYS A 1 171 ? -8.03611 48.21903 75.17968 1.000 65.35208 171 CYS A O 1
ATOM 1361 N N . ASP A 1 172 ? -9.06255 46.62634 73.95273 1.000 61.58646 172 ASP A N 1
ATOM 1362 C CA . ASP A 1 172 ? -9.79158 47.55215 73.08768 1.000 61.84943 172 ASP A CA 1
ATOM 1363 C C . ASP A 1 172 ? -10.94790 46.78104 72.46248 1.000 62.51308 172 ASP A C 1
ATOM 1364 O O . ASP A 1 172 ? -10.87024 45.55791 72.28046 1.000 62.56052 172 ASP A O 1
ATOM 1369 N N . ALA A 1 173 ? -12.02994 47.49992 72.17595 1.000 61.59605 173 ALA A N 1
ATOM 1370 C CA . ALA A 1 173 ? -13.22290 46.91535 71.57483 1.000 60.72701 173 ALA A CA 1
ATOM 1371 C C . ALA A 1 173 ? -13.06023 46.81571 70.06150 1.000 62.22291 173 ALA A C 1
ATOM 1372 O O . ALA A 1 173 ? -12.54920 47.73937 69.42778 1.000 61.09028 173 ALA A O 1
ATOM 1374 N N . ARG A 1 174 ? -13.48850 45.68740 69.48286 1.000 60.67748 174 ARG A N 1
ATOM 1375 C CA . ARG A 1 174 ? -13.44945 45.49805 68.03850 1.000 60.89946 174 ARG A CA 1
ATOM 1376 C C . ARG A 1 174 ? -14.82339 45.11220 67.48524 1.000 62.09132 174 ARG A C 1
ATOM 1377 O O . ARG A 1 174 ? -15.66587 44.52591 68.17392 1.000 59.48030 174 ARG A O 1
ATOM 1385 N N . SER A 1 175 ? -15.00630 45.41098 66.19996 1.000 62.00638 175 SER A N 1
ATOM 1386 C CA . SER A 1 175 ? -16.24695 45.20207 65.46137 1.000 65.37030 175 SER A CA 1
ATOM 1387 C C . SER A 1 175 ? -15.99292 44.33257 64.23152 1.000 64.06394 175 SER A C 1
ATOM 1388 O O . SER A 1 175 ? -14.99425 44.52359 63.53076 1.000 67.02863 175 SER A O 1
ATOM 1391 N N . LYS A 1 176 ? -16.92147 43.41880 63.93344 1.000 61.71499 176 LYS A N 1
ATOM 1392 C CA . LYS A 1 176 ? -16.80598 42.55273 62.76226 1.000 62.53366 176 LYS A CA 1
ATOM 1393 C C . LYS A 1 176 ? -18.17542 42.34622 62.11846 1.000 64.06788 176 LYS A C 1
ATOM 1394 O O . LYS A 1 176 ? -19.18643 42.19895 62.81797 1.000 61.57482 176 LYS A O 1
ATOM 1400 N N . PHE A 1 177 ? -18.19795 42.33393 60.78225 1.000 64.08579 177 PHE A N 1
ATOM 1401 C CA . PHE A 1 177 ? -19.41451 42.17854 59.98968 1.000 66.62318 177 PHE A CA 1
ATOM 1402 C C . PHE A 1 177 ? -19.39654 40.82475 59.28753 1.000 65.79575 177 PHE A C 1
ATOM 1403 O O . PHE A 1 177 ? -18.47653 40.52809 58.52441 1.000 66.90441 177 PHE A O 1
ATOM 1411 N N . ILE A 1 178 ? -20.42192 40.01650 59.53776 1.000 64.38614 178 ILE A N 1
ATOM 1412 C CA . ILE A 1 178 ? -20.56626 38.68461 58.95959 1.000 66.83894 178 ILE A CA 1
ATOM 1413 C C . ILE A 1 178 ? -21.98397 38.56664 58.40525 1.000 64.93559 178 ILE A C 1
ATOM 1414 O O . ILE A 1 178 ? -22.95190 38.92591 59.08500 1.000 61.58981 178 ILE A O 1
ATOM 1419 N N . THR A 1 179 ? -22.10886 38.08571 57.17070 1.000 66.30095 179 THR A N 1
ATOM 1420 C CA . THR A 1 179 ? -23.43514 37.97139 56.57677 1.000 69.28089 179 THR A CA 1
ATOM 1421 C C . THR A 1 179 ? -24.29632 36.97450 57.36321 1.000 69.00964 179 THR A C 1
ATOM 1422 O O . THR A 1 179 ? -23.80769 35.98221 57.91960 1.000 66.15980 179 THR A O 1
ATOM 1426 N N . HIS A 1 180 ? -25.59615 37.27132 57.42154 1.000 69.82869 180 HIS A N 1
ATOM 1427 C CA . HIS A 1 180 ? -26.49165 36.64371 58.39130 1.000 70.16311 180 HIS A CA 1
ATOM 1428 C C . HIS A 1 180 ? -26.86408 35.20792 58.00022 1.000 69.05350 180 HIS A C 1
ATOM 1429 O O . HIS A 1 180 ? -26.96266 34.33091 58.86262 1.000 66.21275 180 HIS A O 1
ATOM 1436 N N . THR A 1 181 ? -27.09943 34.95483 56.73610 1.000 67.55422 181 THR A N 1
ATOM 1437 C CA . THR A 1 181 ? -27.42519 33.60099 56.31825 1.000 67.33578 181 THR A CA 1
ATOM 1438 C C . THR A 1 181 ? -26.17377 32.90854 55.80265 1.000 67.93731 181 THR A C 1
ATOM 1439 O O . THR A 1 181 ? -25.26392 33.57506 55.28785 1.000 67.09046 181 THR A O 1
ATOM 1443 N N . PRO A 1 182 ? -26.11118 31.58020 55.91126 1.000 65.44719 182 PRO A N 1
ATOM 1444 C CA . PRO A 1 182 ? -24.92517 30.85026 55.44748 1.000 65.04508 182 PRO A CA 1
ATOM 1445 C C . PRO A 1 182 ? -24.83666 30.83336 53.92821 1.000 65.76070 182 PRO A C 1
ATOM 1446 O O . PRO A 1 182 ? -25.78693 31.15256 53.21550 1.000 69.74717 182 PRO A O 1
ATOM 1450 N N . ILE A 1 183 ? -23.65434 30.44910 53.43604 1.000 66.69945 183 ILE A N 1
ATOM 1451 C CA . ILE A 1 183 ? -23.45413 30.23872 52.00315 1.000 67.95482 183 ILE A CA 1
ATOM 1452 C C . ILE A 1 183 ? -24.49489 29.26113 51.44880 1.000 69.23538 183 ILE A C 1
ATOM 1453 O O . ILE A 1 183 ? -25.08616 29.49669 50.38816 1.000 70.41034 183 ILE A O 1
ATOM 1458 N N . GLY A 1 184 ? -24.74198 28.16510 52.15297 1.000 70.89895 184 GLY A N 1
ATOM 1459 C CA . GLY A 1 184 ? -25.89934 27.33202 51.87959 1.000 69.71793 184 GLY A CA 1
ATOM 1460 C C . GLY A 1 184 ? -25.53819 26.03158 51.17628 1.000 75.07777 184 GLY A C 1
ATOM 1461 O O . GLY A 1 184 ? -24.57533 25.95337 50.40016 1.000 78.22271 184 GLY A O 1
ATOM 1462 N N . ALA A 1 185 ? -26.33935 24.99143 51.44093 1.000 76.29930 185 ALA A N 1
ATOM 1463 C CA . ALA A 1 185 ? -26.09471 23.68666 50.82832 1.000 79.58093 185 ALA A CA 1
ATOM 1464 C C . ALA A 1 185 ? -26.50372 23.65702 49.36662 1.000 82.71988 185 ALA A C 1
ATOM 1465 O O . ALA A 1 185 ? -25.98334 22.83909 48.60011 1.000 85.14376 185 ALA A O 1
ATOM 1467 N N . ARG A 1 186 ? -27.43876 24.51233 48.96610 1.000 84.57715 186 ARG A N 1
ATOM 1468 C CA . ARG A 1 186 ? -27.96632 24.50615 47.60860 1.000 87.17340 186 ARG A CA 1
ATOM 1469 C C . ARG A 1 186 ? -27.16105 25.37369 46.63599 1.000 88.09852 186 ARG A C 1
ATOM 1470 O O . ARG A 1 186 ? -27.55590 25.49628 45.47305 1.000 91.02830 186 ARG A O 1
ATOM 1478 N N . ALA A 1 187 ? -26.04257 25.95835 47.06661 1.000 85.25111 187 ALA A N 1
ATOM 1479 C CA . ALA A 1 187 ? -25.24415 26.82526 46.20753 1.000 87.45373 187 ALA A CA 1
ATOM 1480 C C . ALA A 1 187 ? -24.37576 25.97853 45.28482 1.000 92.25834 187 ALA A C 1
ATOM 1481 O O . ALA A 1 187 ? -23.72013 25.03182 45.73257 1.000 90.49724 187 ALA A O 1
ATOM 1483 N N . ASP A 1 188 ? -24.36092 26.32156 43.99742 1.000 92.87453 188 ASP A N 1
ATOM 1484 C CA . ASP A 1 188 ? -23.83720 25.39293 43.00872 1.000 94.65860 188 ASP A CA 1
ATOM 1485 C C . ASP A 1 188 ? -22.31702 25.51766 42.89834 1.000 95.04081 188 ASP A C 1
ATOM 1486 O O . ASP A 1 188 ? -21.67821 26.35381 43.54151 1.000 92.97179 188 ASP A O 1
ATOM 1491 N N . ARG A 1 189 ? -21.74307 24.66109 42.05028 1.000 97.03466 189 ARG A N 1
ATOM 1492 C CA . ARG A 1 189 ? -20.29291 24.55966 41.91823 1.000 96.91667 189 ARG A CA 1
ATOM 1493 C C . ARG A 1 189 ? -19.67188 25.87464 41.46039 1.000 95.64093 189 ARG A C 1
ATOM 1494 O O . ARG A 1 189 ? -18.59880 26.26430 41.93753 1.000 94.09813 189 ARG A O 1
ATOM 1502 N N . LYS A 1 190 ? -20.32340 26.56498 40.52165 1.000 96.57313 190 LYS A N 1
ATOM 1503 C CA . LYS A 1 190 ? -19.78823 27.83535 40.04350 1.000 96.28571 190 LYS A CA 1
ATOM 1504 C C . LYS A 1 190 ? -19.84973 28.90285 41.12781 1.000 94.79831 190 LYS A C 1
ATOM 1505 O O . LYS A 1 190 ? -18.90853 29.69241 41.26996 1.000 93.71255 190 LYS A O 1
ATOM 1511 N N . ARG A 1 191 ? -20.94617 28.94746 41.90206 1.000 93.93282 191 ARG A N 1
ATOM 1512 C CA . ARG A 1 191 ? -21.08667 29.99080 42.91970 1.000 92.92773 191 ARG A CA 1
ATOM 1513 C C . ARG A 1 191 ? -20.03441 29.85084 44.00283 1.000 90.62253 191 ARG A C 1
ATOM 1514 O O . ARG A 1 191 ? -19.49208 30.85150 44.48217 1.000 89.66939 191 ARG A O 1
ATOM 1522 N N . LEU A 1 192 ? -19.74088 28.61875 44.41424 1.000 91.62385 192 LEU A N 1
ATOM 1523 C CA . LEU A 1 192 ? -18.67455 28.41652 45.38571 1.000 89.65347 192 LEU A CA 1
ATOM 1524 C C . LEU A 1 192 ? -17.33394 28.82981 44.79601 1.000 89.18838 192 LEU A C 1
ATOM 1525 O O . LEU A 1 192 ? -16.48257 29.39089 45.49971 1.000 87.83852 192 LEU A O 1
ATOM 1530 N N . GLY A 1 193 ? -17.13999 28.58109 43.49704 1.000 88.75064 193 GLY A N 1
ATOM 1531 C CA . GLY A 1 193 ? -15.91665 29.01409 42.83849 1.000 88.11959 193 GLY A CA 1
ATOM 1532 C C . GLY A 1 193 ? -15.69995 30.51659 42.89289 1.000 88.27042 193 GLY A C 1
ATOM 1533 O O . GLY A 1 193 ? -14.56372 30.98081 43.01780 1.000 88.69442 193 GLY A O 1
ATOM 1534 N N . LYS A 1 194 ? -16.78344 31.30014 42.81061 1.000 88.78515 194 LYS A N 1
ATOM 1535 C CA . LYS A 1 194 ? -16.68808 32.76230 42.86177 1.000 87.76757 194 LYS A CA 1
ATOM 1536 C C . LYS A 1 194 ? -16.31781 33.30672 44.24066 1.000 86.55164 194 LYS A C 1
ATOM 1537 O O . LYS A 1 194 ? -16.26011 34.53354 44.38268 1.000 83.93296 194 LYS A O 1
ATOM 1543 N N . LEU A 1 195 ? -16.08469 32.45360 45.24893 1.000 85.60999 195 LEU A N 1
ATOM 1544 C CA . LEU A 1 195 ? -15.75663 32.89560 46.60477 1.000 82.52228 195 LEU A CA 1
ATOM 1545 C C . LEU A 1 195 ? -14.29196 32.70651 46.97729 1.000 82.03310 195 LEU A C 1
ATOM 1546 O O . LEU A 1 195 ? -13.92847 32.97567 48.12721 1.000 79.57614 195 LEU A O 1
ATOM 1551 N N . ILE A 1 196 ? -13.44656 32.22858 46.05803 1.000 83.11676 196 ILE A N 1
ATOM 1552 C CA . ILE A 1 196 ? -12.04141 32.01313 46.38817 1.000 82.87347 196 ILE A CA 1
ATOM 1553 C C . ILE A 1 196 ? -11.43489 33.30864 46.91009 1.000 83.55769 196 ILE A C 1
ATOM 1554 O O . ILE A 1 196 ? -11.64537 34.38994 46.34169 1.000 82.97221 196 ILE A O 1
ATOM 1559 N N . ASN A 1 197 ? -10.70074 33.19811 48.01826 1.000 83.20442 197 ASN A N 1
ATOM 1560 C CA . ASN A 1 197 ? -9.98101 34.23531 48.74556 1.000 82.38904 197 ASN A CA 1
ATOM 1561 C C . ASN A 1 197 ? -10.87759 34.97982 49.72936 1.000 80.35813 197 ASN A C 1
ATOM 1562 O O . ASN A 1 197 ? -10.35367 35.67790 50.60503 1.000 80.37761 197 ASN A O 1
ATOM 1567 N N . ARG A 1 198 ? -12.20137 34.84760 49.63837 1.000 80.44097 198 ARG A N 1
ATOM 1568 C CA . ARG A 1 198 ? -13.07395 35.38100 50.67313 1.000 76.50198 198 ARG A CA 1
ATOM 1569 C C . ARG A 1 198 ? -12.89691 34.58349 51.95927 1.000 71.77344 198 ARG A C 1
ATOM 1570 O O . ARG A 1 198 ? -12.37815 33.46704 51.96367 1.000 70.75588 198 ARG A O 1
ATOM 1578 N N . SER A 1 199 ? -13.30974 35.18210 53.06602 1.000 72.41227 199 SER A N 1
ATOM 1579 C CA . SER A 1 199 ? -13.16819 34.56132 54.37407 1.000 70.45263 199 SER A CA 1
ATOM 1580 C C . SER A 1 199 ? -14.53645 34.34867 55.00535 1.000 67.64765 199 SER A C 1
ATOM 1581 O O . SER A 1 199 ? -15.44348 35.17460 54.85919 1.000 67.58312 199 SER A O 1
ATOM 1584 N N . CYS A 1 200 ? -14.69559 33.23732 55.70100 1.000 68.15941 200 CYS A N 1
ATOM 1585 C CA . CYS A 1 200 ? -15.97971 32.92963 56.30295 1.000 65.37035 200 CYS A CA 1
ATOM 1586 C C . CYS A 1 200 ? -15.78095 32.47156 57.73201 1.000 64.50625 200 CYS A C 1
ATOM 1587 O O . CYS A 1 200 ? -14.73590 31.91951 58.08629 1.000 64.71151 200 CYS A O 1
ATOM 1590 N N . LEU A 1 201 ? -16.78513 32.77148 58.55046 1.000 63.21395 201 LEU A N 1
ATOM 1591 C CA . LEU A 1 201 ? -16.95056 32.15732 59.84841 1.000 60.62917 201 LEU A CA 1
ATOM 1592 C C . LEU A 1 201 ? -17.53004 30.76765 59.63804 1.000 62.69896 201 LEU A C 1
ATOM 1593 O O . LEU A 1 201 ? -18.51941 30.61610 58.91772 1.000 63.21157 201 LEU A O 1
ATOM 1598 N N . TYR A 1 202 ? -16.90772 29.75579 60.24948 1.000 61.76796 202 TYR A N 1
ATOM 1599 C CA . TYR A 1 202 ? -17.36002 28.36013 60.20804 1.000 62.26066 202 TYR A CA 1
ATOM 1600 C C . TYR A 1 202 ? -17.90989 27.98493 61.58619 1.000 62.03109 202 TYR A C 1
ATOM 1601 O O . TYR A 1 202 ? -17.15196 27.89625 62.55985 1.000 60.36930 202 TYR A O 1
ATOM 1610 N N . LYS A 1 203 ? -19.22272 27.76101 61.67351 1.000 61.58873 203 LYS A N 1
ATOM 1611 C CA . LYS A 1 203 ? -19.84114 27.30333 62.91740 1.000 60.58838 203 LYS A CA 1
ATOM 1612 C C . LYS A 1 203 ? -19.77810 25.78320 62.92736 1.000 61.59612 203 LYS A C 1
ATOM 1613 O O . LYS A 1 203 ? -20.72068 25.10457 62.53481 1.000 60.56245 203 LYS A O 1
ATOM 1619 N N . MET A 1 204 ? -18.65337 25.23044 63.38145 1.000 62.01791 204 MET A N 1
ATOM 1620 C CA . MET A 1 204 ? -18.51232 23.77794 63.47494 1.000 62.87160 204 MET A CA 1
ATOM 1621 C C . MET A 1 204 ? -19.07527 23.32959 64.82142 1.000 63.92064 204 MET A C 1
ATOM 1622 O O . MET A 1 204 ? -18.35580 23.09109 65.78856 1.000 63.40203 204 MET A O 1
ATOM 1627 N N . GLY A 1 205 ? -20.39920 23.21654 64.88074 1.000 65.87129 205 GLY A N 1
ATOM 1628 C CA . GLY A 1 205 ? -21.04850 23.04375 66.16952 1.000 61.91458 205 GLY A CA 1
ATOM 1629 C C . GLY A 1 205 ? -20.68872 24.19838 67.08018 1.000 63.22689 205 GLY A C 1
ATOM 1630 O O . GLY A 1 205 ? -20.75033 25.37357 66.68599 1.000 61.98343 205 GLY A O 1
ATOM 1631 N N . ASP A 1 206 ? -20.27524 23.85478 68.30777 1.000 63.28247 206 ASP A N 1
ATOM 1632 C CA . ASP A 1 206 ? -19.85616 24.81033 69.32867 1.000 62.73366 206 ASP A CA 1
ATOM 1633 C C . ASP A 1 206 ? -18.48213 25.41154 69.08175 1.000 65.01933 206 ASP A C 1
ATOM 1634 O O . ASP A 1 206 ? -18.12694 26.37164 69.76914 1.000 63.66285 206 ASP A O 1
ATOM 1639 N N . HIS A 1 207 ? -17.70522 24.89783 68.13587 1.000 63.03496 207 HIS A N 1
ATOM 1640 C CA . HIS A 1 207 ? -16.38409 25.44888 67.85290 1.000 63.87604 207 HIS A CA 1
ATOM 1641 C C . HIS A 1 207 ? -16.46284 26.35956 66.63852 1.000 63.01028 207 HIS A C 1
ATOM 1642 O O . HIS A 1 207 ? -16.48667 25.88549 65.50241 1.000 64.71729 207 HIS A O 1
ATOM 1649 N N . TRP A 1 208 ? -16.46518 27.66951 66.87662 1.000 60.82811 208 TRP A N 1
ATOM 1650 C CA . TRP A 1 208 ? -16.48628 28.66601 65.81827 1.000 59.11311 208 TRP A CA 1
ATOM 1651 C C . TRP A 1 208 ? -15.07533 29.19511 65.55878 1.000 64.12608 208 TRP A C 1
ATOM 1652 O O . TRP A 1 208 ? -14.32703 29.47901 66.50435 1.000 63.10741 208 TRP A O 1
ATOM 1663 N N . TYR A 1 209 ? -14.72287 29.34153 64.27327 1.000 62.07870 209 TYR A N 1
ATOM 1664 C CA . TYR A 1 209 ? -13.44381 29.91996 63.87970 1.000 62.90762 209 TYR A CA 1
ATOM 1665 C C . TYR A 1 209 ? -13.52189 30.39321 62.43174 1.000 63.89257 209 TYR A C 1
ATOM 1666 O O . TYR A 1 209 ? -14.49148 30.12393 61.72036 1.000 62.79444 209 TYR A O 1
ATOM 1675 N N . GLN A 1 210 ? -12.48974 31.12505 62.00741 1.000 63.42103 210 GLN A N 1
ATOM 1676 C CA . GLN A 1 210 ? -12.47179 31.78814 60.70736 1.000 65.84085 210 GLN A CA 1
ATOM 1677 C C . GLN A 1 210 ? -11.37638 31.19160 59.82556 1.000 65.15257 210 GLN A C 1
ATOM 1678 O O . GLN A 1 210 ? -10.31409 30.81115 60.32654 1.000 64.94737 210 GLN A O 1
ATOM 1684 N N . PHE A 1 211 ? -11.63900 31.08404 58.51819 1.000 65.25749 211 PHE A N 1
ATOM 1685 C CA . PHE A 1 211 ? -10.63707 30.57388 57.58366 1.000 67.29155 211 PHE A CA 1
ATOM 1686 C C . PHE A 1 211 ? -10.78853 31.25671 56.22660 1.000 68.22615 211 PHE A C 1
ATOM 1687 O O . PHE A 1 211 ? -11.77904 31.94052 55.95615 1.000 68.52775 211 PHE A O 1
ATOM 1695 N N . ARG A 1 212 ? -9.77840 31.08712 55.37264 1.000 69.80869 212 ARG A N 1
ATOM 1696 C CA . ARG A 1 212 ? -9.79329 31.68052 54.03868 1.000 72.91270 212 ARG A CA 1
ATOM 1697 C C . ARG A 1 212 ? -10.10887 30.61439 52.99701 1.000 73.18998 212 ARG A C 1
ATOM 1698 O O . ARG A 1 212 ? -9.47158 29.55438 52.96888 1.000 73.19415 212 ARG A O 1
ATOM 1706 N N . ILE A 1 213 ? -11.07734 30.91008 52.13082 1.000 74.41282 213 ILE A N 1
ATOM 1707 C CA . ILE A 1 213 ? -11.52438 29.94271 51.13794 1.000 74.84841 213 ILE A CA 1
ATOM 1708 C C . ILE A 1 213 ? -10.46381 29.80794 50.05644 1.000 78.20551 213 ILE A C 1
ATOM 1709 O O . ILE A 1 213 ? -10.15119 30.76959 49.34446 1.000 80.77612 213 ILE A O 1
ATOM 1714 N N . ASP A 1 214 ? -9.90950 28.60530 49.92249 1.000 80.64446 214 ASP A N 1
ATOM 1715 C CA . ASP A 1 214 ? -8.83727 28.33996 48.96858 1.000 83.17698 214 ASP A CA 1
ATOM 1716 C C . ASP A 1 214 ? -9.32247 27.65205 47.70012 1.000 83.51452 214 ASP A C 1
ATOM 1717 O O . ASP A 1 214 ? -8.86123 27.98885 46.60714 1.000 85.56816 214 ASP A O 1
ATOM 1722 N N . ALA A 1 215 ? -10.23005 26.68836 47.81174 1.000 82.78736 215 ALA A N 1
ATOM 1723 C CA . ALA A 1 215 ? -10.75152 26.00863 46.63437 1.000 83.74733 215 ALA A CA 1
ATOM 1724 C C . ALA A 1 215 ? -12.10848 25.42316 46.98780 1.000 86.50573 215 ALA A C 1
ATOM 1725 O O . ALA A 1 215 ? -12.54879 25.47675 48.14108 1.000 87.19997 215 ALA A O 1
ATOM 1727 N N . VAL A 1 216 ? -12.76794 24.86419 45.97582 1.000 85.36613 216 VAL A N 1
ATOM 1728 C CA . VAL A 1 216 ? -14.04918 24.18579 46.12792 1.000 87.39744 216 VAL A CA 1
ATOM 1729 C C . VAL A 1 216 ? -13.80471 22.69150 45.99567 1.000 90.00999 216 VAL A C 1
ATOM 1730 O O . VAL A 1 216 ? -13.13282 22.24938 45.05469 1.000 94.02128 216 VAL A O 1
ATOM 1734 N N . SER A 1 217 ? -14.35434 21.91488 46.92520 1.000 88.34587 217 SER A N 1
ATOM 1735 C CA . SER A 1 217 ? -14.10189 20.48011 46.94159 1.000 90.81108 217 SER A CA 1
ATOM 1736 C C . SER A 1 217 ? -14.79525 19.78390 45.77597 1.000 94.43616 217 SER A C 1
ATOM 1737 O O . SER A 1 217 ? -15.88071 20.17731 45.34282 1.000 95.73830 217 SER A O 1
ATOM 1740 N N . ASP A 1 218 ? -14.15038 18.73221 45.26338 1.000 94.93603 218 ASP A N 1
ATOM 1741 C CA . ASP A 1 218 ? -14.76606 17.93589 44.20878 1.000 96.86578 218 ASP A CA 1
ATOM 1742 C C . ASP A 1 218 ? -15.90879 17.07131 44.73203 1.000 97.66129 218 ASP A C 1
ATOM 1743 O O . ASP A 1 218 ? -16.70795 16.56788 43.93139 1.000 99.03724 218 ASP A O 1
ATOM 1748 N N . TRP A 1 219 ? -16.00688 16.88729 46.04784 1.000 95.04909 219 TRP A N 1
ATOM 1749 C CA . TRP A 1 219 ? -16.95292 15.95324 46.63776 1.000 95.06403 219 TRP A CA 1
ATOM 1750 C C . TRP A 1 219 ? -17.97506 16.69498 47.48505 1.000 91.27113 219 TRP A C 1
ATOM 1751 O O . TRP A 1 219 ? -17.63513 17.60444 48.24543 1.000 90.89628 219 TRP A O 1
ATOM 1762 N N . LYS A 1 220 ? -19.23091 16.29760 47.34341 1.000 91.57825 220 LYS A N 1
ATOM 1763 C CA . LYS A 1 220 ? -20.27419 16.81038 48.20365 1.000 86.65610 220 LYS A CA 1
ATOM 1764 C C . LYS A 1 220 ? -20.13483 16.20995 49.60319 1.000 85.52289 220 LYS A C 1
ATOM 1765 O O . LYS A 1 220 ? -19.30017 15.33747 49.86768 1.000 86.28553 220 LYS A O 1
ATOM 1771 N N . VAL A 1 221 ? -20.97801 16.69698 50.50991 1.000 85.12496 221 VAL A N 1
ATOM 1772 C CA . VAL A 1 221 ? -20.82050 16.40548 51.93119 1.000 81.33022 221 VAL A CA 1
ATOM 1773 C C . VAL A 1 221 ? -21.07016 14.92750 52.22239 1.000 83.37443 221 VAL A C 1
ATOM 1774 O O . VAL A 1 221 ? -20.37077 14.31609 53.03866 1.000 83.61621 221 VAL A O 1
ATOM 1778 N N . GLY A 1 222 ? -22.04686 14.32206 51.54734 1.000 82.95940 222 GLY A N 1
ATOM 1779 C CA . GLY A 1 222 ? -22.39675 12.93954 51.78717 1.000 83.32178 222 GLY A CA 1
ATOM 1780 C C . GLY A 1 222 ? -21.69435 11.94776 50.89471 1.000 90.35717 222 GLY A C 1
ATOM 1781 O O . GLY A 1 222 ? -21.94271 10.73512 50.98209 1.000 92.57735 222 GLY A O 1
ATOM 1782 N N . GLU A 1 223 ? -20.85413 12.42503 50.01608 1.000 91.81075 223 GLU A N 1
ATOM 1783 C CA . GLU A 1 223 ? -20.05463 11.52369 49.21292 1.000 93.67528 223 GLU A CA 1
ATOM 1784 C C . GLU A 1 223 ? -18.70552 11.32074 49.88365 1.000 93.63323 223 GLU A C 1
ATOM 1785 O O . GLU A 1 223 ? -18.18376 12.24034 50.51472 1.000 91.62598 223 GLU A O 1
ATOM 1791 N N . PRO A 1 224 ? -18.13066 10.12250 49.79942 1.000 96.63623 224 PRO A N 1
ATOM 1792 C CA . PRO A 1 224 ? -16.80249 9.90551 50.39410 1.000 98.45922 224 PRO A CA 1
ATOM 1793 C C . PRO A 1 224 ? -15.77718 10.84662 49.78076 1.000 98.69416 224 PRO A C 1
ATOM 1794 O O . PRO A 1 224 ? -15.60733 10.90878 48.56230 1.000 101.26492 224 PRO A O 1
ATOM 1798 N N . SER A 1 225 ? -15.12210 11.61324 50.64384 1.000 99.05558 225 SER A N 1
ATOM 1799 C CA . SER A 1 225 ? -14.10300 12.57128 50.24226 1.000 100.18731 225 SER A CA 1
ATOM 1800 C C . SER A 1 225 ? -12.77953 12.38272 50.96303 1.000 101.39393 225 SER A C 1
ATOM 1801 O O . SER A 1 225 ? -11.77348 12.95045 50.52037 1.000 101.64112 225 SER A O 1
ATOM 1804 N N . LEU A 1 226 ? -12.74885 11.62820 52.05749 1.000 101.81581 226 LEU A N 1
ATOM 1805 C CA . LEU A 1 226 ? -11.52943 11.30276 52.77742 1.000 104.14766 226 LEU A CA 1
ATOM 1806 C C . LEU A 1 226 ? -11.72795 9.91986 53.37983 1.000 109.91814 226 LEU A C 1
ATOM 1807 O O . LEU A 1 226 ? -12.75623 9.27077 53.16376 1.000 109.86602 226 LEU A O 1
ATOM 1812 N N . PHE A 1 227 ? -10.73045 9.44620 54.11110 1.000 114.68992 227 PHE A N 1
ATOM 1813 C CA . PHE A 1 227 ? -10.81731 8.11729 54.69322 1.000 119.69760 227 PHE A CA 1
ATOM 1814 C C . PHE A 1 227 ? -10.44942 8.18117 56.16570 1.000 122.19330 227 PHE A C 1
ATOM 1815 O O . PHE A 1 227 ? -9.57545 8.95199 56.57212 1.000 121.75680 227 PHE A O 1
ATOM 1823 N N . GLU A 1 228 ? -11.17127 7.40445 56.96366 1.000 123.30299 228 GLU A N 1
ATOM 1824 C CA . GLU A 1 228 ? -10.91961 7.26075 58.38970 1.000 124.21742 228 GLU A CA 1
ATOM 1825 C C . GLU A 1 228 ? -10.41595 5.83662 58.56398 1.000 128.46763 228 GLU A C 1
ATOM 1826 O O . GLU A 1 228 ? -11.17756 4.91718 58.86394 1.000 129.56916 228 GLU A O 1
ATOM 1832 N N . GLY A 1 229 ? -9.12073 5.65257 58.33287 1.000 130.23681 229 GLY A N 1
ATOM 1833 C CA . GLY A 1 229 ? -8.56345 4.31946 58.30725 1.000 132.47522 229 GLY A CA 1
ATOM 1834 C C . GLY A 1 229 ? -9.01009 3.57400 57.06928 1.000 134.40676 229 GLY A C 1
ATOM 1835 O O . GLY A 1 229 ? -10.00879 2.84444 57.09960 1.000 136.17845 229 GLY A O 1
ATOM 1836 N N . ASN A 1 230 ? -8.28181 3.77645 55.96769 1.000 134.73205 230 ASN A N 1
ATOM 1837 C CA . ASN A 1 230 ? -8.52791 3.09383 54.69864 1.000 136.83360 230 ASN A CA 1
ATOM 1838 C C . ASN A 1 230 ? -9.91948 3.39314 54.14210 1.000 135.20881 230 ASN A C 1
ATOM 1839 O O . ASN A 1 230 ? -10.04709 4.15500 53.17523 1.000 134.35238 230 ASN A O 1
ATOM 1844 N N . VAL A 1 231 ? -10.95199 2.79542 54.73912 1.000 132.64709 231 VAL A N 1
ATOM 1845 C CA . VAL A 1 231 ? -12.35732 2.94624 54.34782 1.000 128.03151 231 VAL A CA 1
ATOM 1846 C C . VAL A 1 231 ? -12.68892 4.38248 53.93871 1.000 124.92726 231 VAL A C 1
ATOM 1847 O O . VAL A 1 231 ? -12.37628 5.32737 54.68166 1.000 122.42567 231 VAL A O 1
ATOM 1851 N N . PRO A 1 232 ? -13.30930 4.59686 52.77156 1.000 121.43372 232 PRO A N 1
ATOM 1852 C CA . PRO A 1 232 ? -13.67644 5.96151 52.37517 1.000 117.00990 232 PRO A CA 1
ATOM 1853 C C . PRO A 1 232 ? -14.82391 6.48730 53.22713 1.000 113.10620 232 PRO A C 1
ATOM 1854 O O . PRO A 1 232 ? -15.79478 5.77945 53.50925 1.000 112.90611 232 PRO A O 1
ATOM 1858 N N . ILE A 1 233 ? -14.70373 7.74706 53.62979 1.000 108.82083 233 ILE A N 1
ATOM 1859 C CA . ILE A 1 233 ? -15.60071 8.36321 54.59459 1.000 102.71124 233 ILE A CA 1
ATOM 1860 C C . ILE A 1 233 ? -16.03531 9.71350 54.04020 1.000 99.40745 233 ILE A C 1
ATOM 1861 O O . ILE A 1 233 ? -15.21665 10.44857 53.47644 1.000 100.00561 233 ILE A O 1
ATOM 1866 N N . SER A 1 234 ? -17.32930 10.02542 54.15886 1.000 94.80821 234 SER A N 1
ATOM 1867 C CA . SER A 1 234 ? -17.82820 11.33138 53.74009 1.000 90.28609 234 SER A CA 1
ATOM 1868 C C . SER A 1 234 ? -17.49603 12.39169 54.79007 1.000 85.90715 234 SER A C 1
ATOM 1869 O O . SER A 1 234 ? -17.13930 12.07975 55.92716 1.000 85.86293 234 SER A O 1
ATOM 1872 N N . LEU A 1 235 ? -17.60387 13.66577 54.39550 1.000 83.97135 235 LEU A N 1
ATOM 1873 C CA . LEU A 1 235 ? -17.42467 14.74056 55.37036 1.000 79.66380 235 LEU A CA 1
ATOM 1874 C C . LEU A 1 235 ? -18.50966 14.69042 56.44643 1.000 80.78248 235 LEU A C 1
ATOM 1875 O O . LEU A 1 235 ? -18.24633 14.95540 57.62791 1.000 77.56000 235 LEU A O 1
ATOM 1880 N N . ALA A 1 236 ? -19.73183 14.33004 56.05764 1.000 80.81354 236 ALA A N 1
ATOM 1881 C CA . ALA A 1 236 ? -20.79587 14.16345 57.03293 1.000 80.61219 236 ALA A CA 1
ATOM 1882 C C . ALA A 1 236 ? -20.39397 13.16565 58.11730 1.000 82.19815 236 ALA A C 1
ATOM 1883 O O . ALA A 1 236 ? -20.59619 13.42087 59.31408 1.000 78.52579 236 ALA A O 1
ATOM 1885 N N . GLN A 1 237 ? -19.78175 12.04264 57.71940 1.000 82.62843 237 GLN A N 1
ATOM 1886 C CA . GLN A 1 237 ? -19.35645 11.03552 58.69119 1.000 81.63122 237 GLN A CA 1
ATOM 1887 C C . GLN A 1 237 ? -18.26094 11.56013 59.62026 1.000 82.37823 237 GLN A C 1
ATOM 1888 O O . GLN A 1 237 ? -18.26188 11.25585 60.82011 1.000 79.37604 237 GLN A O 1
ATOM 1894 N N . GLN A 1 238 ? -17.31143 12.33862 59.08789 1.000 81.91486 238 GLN A N 1
ATOM 1895 C CA . GLN A 1 238 ? -16.23906 12.86806 59.92733 1.000 83.08046 238 GLN A CA 1
ATOM 1896 C C . GLN A 1 238 ? -16.77820 13.83317 60.97786 1.000 82.42510 238 GLN A C 1
ATOM 1897 O O . GLN A 1 238 ? -16.33268 13.81730 62.13212 1.000 82.94743 238 GLN A O 1
ATOM 1903 N N . LEU A 1 239 ? -17.73804 14.67829 60.59944 1.000 79.39874 239 LEU A N 1
ATOM 1904 C CA . LEU A 1 239 ? -18.31080 15.61047 61.55912 1.000 77.88765 239 LEU A CA 1
ATOM 1905 C C . LEU A 1 239 ? -19.16006 14.89399 62.60051 1.000 79.43996 239 LEU A C 1
ATOM 1906 O O . LEU A 1 239 ? -19.18079 15.30496 63.76735 1.000 80.17497 239 LEU A O 1
ATOM 1911 N N . VAL A 1 240 ? -19.83576 13.80590 62.22564 1.000 80.92228 240 VAL A N 1
ATOM 1912 C CA . VAL A 1 240 ? -20.53637 13.01552 63.23728 1.000 80.63583 240 VAL A CA 1
ATOM 1913 C C . VAL A 1 240 ? -19.53156 12.35773 64.17921 1.000 84.50028 240 VAL A C 1
ATOM 1914 O O . VAL A 1 240 ? -19.75845 12.28023 65.39376 1.000 85.34405 240 VAL A O 1
ATOM 1918 N N . ARG A 1 241 ? -18.38667 11.90725 63.64219 1.000 86.66767 241 ARG A N 1
ATOM 1919 C CA . ARG A 1 241 ? -17.43939 11.13487 64.44933 1.000 86.78683 241 ARG A CA 1
ATOM 1920 C C . ARG A 1 241 ? -16.73889 12.00316 65.48999 1.000 86.38990 241 ARG A C 1
ATOM 1921 O O . ARG A 1 241 ? -16.35734 11.50031 66.55335 1.000 88.98113 241 ARG A O 1
ATOM 1929 N N . THR A 1 242 ? -16.54884 13.29075 65.21262 1.000 81.79290 242 THR A N 1
ATOM 1930 C CA . THR A 1 242 ? -15.83982 14.16111 66.13805 1.000 82.44779 242 THR A CA 1
ATOM 1931 C C . THR A 1 242 ? -16.76683 15.06998 66.93330 1.000 83.44226 242 THR A C 1
ATOM 1932 O O . THR A 1 242 ? -16.29623 16.01683 67.57517 1.000 81.93283 242 THR A O 1
ATOM 1936 N N . ALA A 1 243 ? -18.06577 14.81892 66.89616 1.000 83.20092 243 ALA A N 1
ATOM 1937 C CA . ALA A 1 243 ? -18.95608 15.56116 67.77009 1.000 81.81743 243 ALA A CA 1
ATOM 1938 C C . ALA A 1 243 ? -18.92699 14.95126 69.16685 1.000 82.09503 243 ALA A C 1
ATOM 1939 O O . ALA A 1 243 ? -18.54913 13.79144 69.35868 1.000 84.84597 243 ALA A O 1
ATOM 1941 N N . GLY A 1 244 ? -19.31523 15.73928 70.15657 1.000 82.72658 244 GLY A N 1
ATOM 1942 C CA . GLY A 1 244 ? -19.38991 15.26268 71.52317 1.000 84.85733 244 GLY A CA 1
ATOM 1943 C C . GLY A 1 244 ? -20.80954 15.26328 72.06498 1.000 84.05923 244 GLY A C 1
ATOM 1944 O O . GLY A 1 244 ? -21.64486 16.08121 71.67635 1.000 85.67156 244 GLY A O 1
ATOM 1945 N N . ASN A 1 245 ? -21.07946 14.31934 72.95435 1.000 86.41908 245 ASN A N 1
ATOM 1946 C CA . ASN A 1 245 ? -22.20939 14.36863 73.88342 1.000 86.14822 245 ASN A CA 1
ATOM 1947 C C . ASN A 1 245 ? -23.53167 14.84510 73.29878 1.000 82.51797 245 ASN A C 1
ATOM 1948 O O . ASN A 1 245 ? -24.26714 14.07443 72.66870 1.000 84.60058 245 ASN A O 1
ATOM 1953 N N . ALA A 1 246 ? -23.86671 16.10351 73.54802 1.000 77.64276 246 ALA A N 1
ATOM 1954 C CA . ALA A 1 246 ? -25.11568 16.66125 73.04925 1.000 73.29720 246 ALA A CA 1
ATOM 1955 C C . ALA A 1 246 ? -24.81509 17.60795 71.89161 1.000 72.23286 246 ALA A C 1
ATOM 1956 O O . ALA A 1 246 ? -24.95529 18.83465 71.97366 1.000 69.62236 246 ALA A O 1
ATOM 1958 N N . ALA A 1 247 ? -24.39327 16.99436 70.79258 1.000 70.64605 247 ALA A N 1
ATOM 1959 C CA . ALA A 1 247 ? -23.99709 17.76106 69.63103 1.000 68.13057 247 ALA A CA 1
ATOM 1960 C C . ALA A 1 247 ? -25.20202 18.50194 69.06190 1.000 65.91905 247 ALA A C 1
ATOM 1961 O O . ALA A 1 247 ? -26.34001 18.02607 69.14123 1.000 64.33792 247 ALA A O 1
ATOM 1963 N N . PRO A 1 248 ? -24.98119 19.68642 68.51860 1.000 65.70318 248 PRO A N 1
ATOM 1964 C CA . PRO A 1 248 ? -26.08004 20.42864 67.89703 1.000 63.36008 248 PRO A CA 1
ATOM 1965 C C . PRO A 1 248 ? -26.63547 19.67358 66.70560 1.000 62.86433 248 PRO A C 1
ATOM 1966 O O . PRO A 1 248 ? -25.90636 18.98205 65.99378 1.000 62.54063 248 PRO A O 1
ATOM 1970 N N . LYS A 1 249 ? -27.94454 19.83157 66.48527 1.000 63.30694 249 LYS A N 1
ATOM 1971 C CA . LYS A 1 249 ? -28.58071 19.27318 65.29369 1.000 62.67634 249 LYS A CA 1
ATOM 1972 C C . LYS A 1 249 ? -27.83362 19.64580 64.01527 1.000 63.11096 249 LYS A C 1
ATOM 1973 O O . LYS A 1 249 ? -27.71288 18.83161 63.09840 1.000 61.96750 249 LYS A O 1
ATOM 1979 N N . SER A 1 250 ? -27.28952 20.86093 63.95230 1.000 65.16171 250 SER A N 1
ATOM 1980 C CA . SER A 1 250 ? -26.78426 21.38939 62.68932 1.000 64.74628 250 SER A CA 1
ATOM 1981 C C . SER A 1 250 ? -25.55308 20.63596 62.18911 1.000 65.02038 250 SER A C 1
ATOM 1982 O O . SER A 1 250 ? -25.29252 20.62681 60.97742 1.000 63.54300 250 SER A O 1
ATOM 1985 N N . ILE A 1 251 ? -24.77366 20.02201 63.08963 1.000 62.32709 251 ILE A N 1
ATOM 1986 C CA . ILE A 1 251 ? -23.53898 19.35332 62.68360 1.000 63.21561 251 ILE A CA 1
ATOM 1987 C C . ILE A 1 251 ? -23.70738 17.85027 62.52070 1.000 65.29807 251 ILE A C 1
ATOM 1988 O O . ILE A 1 251 ? -22.77337 17.18178 62.05115 1.000 66.05908 251 ILE A O 1
ATOM 1993 N N . ILE A 1 252 ? -24.86502 17.29505 62.86909 1.000 64.77380 252 ILE A N 1
ATOM 1994 C CA . ILE A 1 252 ? -25.12901 15.88006 62.65203 1.000 62.51947 252 ILE A CA 1
ATOM 1995 C C . ILE A 1 252 ? -26.22606 15.65405 61.63827 1.000 62.91944 252 ILE A C 1
ATOM 1996 O O . ILE A 1 252 ? -26.54389 14.50147 61.33932 1.000 66.30792 252 ILE A O 1
ATOM 2001 N N . ASP A 1 253 ? -26.81879 16.71450 61.09906 1.000 65.16133 253 ASP A N 1
ATOM 2002 C CA . ASP A 1 253 ? -27.95581 16.64424 60.18078 1.000 65.70444 253 ASP A CA 1
ATOM 2003 C C . ASP A 1 253 ? -27.67194 17.48748 58.94882 1.000 68.32505 253 ASP A C 1
ATOM 2004 O O . ASP A 1 253 ? -28.44544 18.37280 58.57926 1.000 71.25264 253 ASP A O 1
ATOM 2009 N N . LEU A 1 254 ? -26.53653 17.22937 58.29648 1.000 67.78906 254 LEU A N 1
ATOM 2010 C CA . LEU A 1 254 ? -26.11961 18.02340 57.14529 1.000 67.28387 254 LEU A CA 1
ATOM 2011 C C . LEU A 1 254 ? -26.73760 17.49749 55.85359 1.000 70.39681 254 LEU A C 1
ATOM 2012 O O . LEU A 1 254 ? -26.88687 16.28313 55.66479 1.000 72.27921 254 LEU A O 1
ATOM 2017 N N . ASP A 1 255 ? -27.07102 18.42475 54.95183 1.000 71.57332 255 ASP A N 1
ATOM 2018 C CA . ASP A 1 255 ? -27.58393 18.08340 53.62768 1.000 70.80192 255 ASP A CA 1
ATOM 2019 C C . ASP A 1 255 ? -26.54785 17.25905 52.87770 1.000 73.65368 255 ASP A C 1
ATOM 2020 O O . ASP A 1 255 ? -25.43710 17.75321 52.62794 1.000 74.22735 255 ASP A O 1
ATOM 2025 N N . PRO A 1 256 ? -26.86293 16.01649 52.49862 1.000 75.13205 256 PRO A N 1
ATOM 2026 C CA . PRO A 1 256 ? -25.88480 15.18367 51.76678 1.000 75.53105 256 PRO A CA 1
ATOM 2027 C C . PRO A 1 256 ? -25.40519 15.78638 50.46138 1.000 77.79420 256 PRO A C 1
ATOM 2028 O O . PRO A 1 256 ? -24.26568 15.53051 50.05304 1.000 80.33965 256 PRO A O 1
ATOM 2032 N N . GLU A 1 257 ? -26.24779 16.55045 49.77464 1.000 78.58122 257 GLU A N 1
ATOM 2033 C CA . GLU A 1 257 ? -25.91064 17.11084 48.47360 1.000 80.30582 257 GLU A CA 1
ATOM 2034 C C . GLU A 1 257 ? -25.25716 18.49571 48.55333 1.000 80.62406 257 GLU A C 1
ATOM 2035 O O . GLU A 1 257 ? -24.87891 19.04596 47.51430 1.000 79.39302 257 GLU A O 1
ATOM 2041 N N . GLY A 1 258 ? -25.09915 19.06614 49.74947 1.000 78.58100 258 GLY A N 1
ATOM 2042 C CA . GLY A 1 258 ? -24.41000 20.33899 49.87037 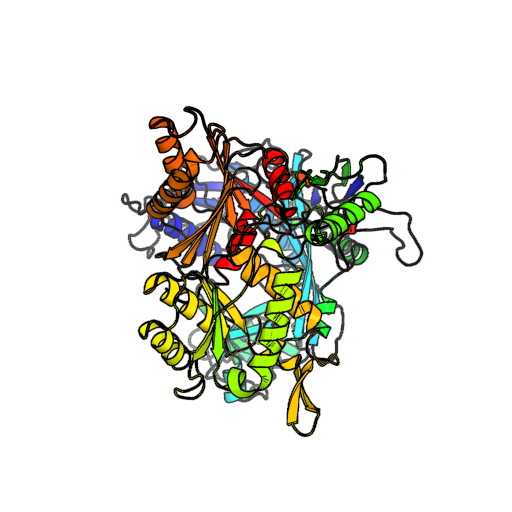1.000 76.25499 258 GLY A CA 1
ATOM 2043 C C . GLY A 1 258 ? -22.96706 20.25692 49.40743 1.000 78.28739 258 GLY A C 1
ATOM 2044 O O . GLY A 1 258 ? -22.36797 19.18227 49.32318 1.000 79.83955 258 GLY A O 1
ATOM 2045 N N . GLY A 1 259 ? -22.39894 21.42777 49.07711 1.000 74.94202 259 GLY A N 1
ATOM 2046 C CA . GLY A 1 259 ? -20.99920 21.49058 48.72149 1.000 73.23880 259 GLY A CA 1
ATOM 2047 C C . GLY A 1 259 ? -20.12525 21.81891 49.91698 1.000 74.49702 259 GLY A C 1
ATOM 2048 O O . GLY A 1 259 ? -20.60102 22.28773 50.94823 1.000 74.11782 259 GLY A O 1
ATOM 2049 N N . ALA A 1 260 ? -18.82826 21.56285 49.78215 1.000 74.87856 260 ALA A N 1
ATOM 2050 C CA . ALA A 1 260 ? -17.87107 21.90136 50.82451 1.000 75.92641 260 ALA A CA 1
ATOM 2051 C C . ALA A 1 260 ? -16.79269 22.82010 50.26999 1.000 79.72248 260 ALA A C 1
ATOM 2052 O O . ALA A 1 260 ? -16.46139 22.76784 49.07965 1.000 81.25677 260 ALA A O 1
ATOM 2054 N N . LEU A 1 261 ? -16.26183 23.66931 51.14993 1.000 78.81311 261 LEU A N 1
ATOM 2055 C CA . LEU A 1 261 ? -15.11196 24.52380 50.88723 1.000 80.16521 261 LEU A CA 1
ATOM 2056 C C . LEU A 1 261 ? -13.83318 23.87424 51.41495 1.000 82.25808 261 LEU A C 1
ATOM 2057 O O . LEU A 1 261 ? -13.87495 22.96146 52.24244 1.000 85.59112 261 LEU A O 1
ATOM 2062 N N . GLU A 1 262 ? -12.68561 24.35342 50.93006 1.000 82.39585 262 GLU A N 1
ATOM 2063 C CA . GLU A 1 262 ? -11.38981 23.83311 51.35649 1.000 82.00026 262 GLU A CA 1
ATOM 2064 C C . GLU A 1 262 ? -10.48249 24.97506 51.79845 1.000 81.66622 262 GLU A C 1
ATOM 2065 O O . GLU A 1 262 ? -10.47019 26.04372 51.18068 1.000 81.22782 262 GLU A O 1
ATOM 2071 N N . TYR A 1 263 ? -9.72487 24.74827 52.87258 1.000 80.49892 263 TYR A N 1
ATOM 2072 C CA . TYR A 1 263 ? -8.80100 25.74833 53.39538 1.000 79.14188 263 TYR A CA 1
ATOM 2073 C C . TYR A 1 263 ? -7.52071 25.06182 53.85322 1.000 82.24832 263 TYR A C 1
ATOM 2074 O O . TYR A 1 263 ? -7.44395 23.83160 53.93937 1.000 84.71281 263 TYR A O 1
ATOM 2083 N N . PHE A 1 264 ? -6.50465 25.87040 54.14389 1.000 81.62410 264 PHE A N 1
ATOM 2084 C CA . PHE A 1 264 ? -5.20016 25.37158 54.55211 1.000 84.32126 264 PHE A CA 1
ATOM 2085 C C . PHE A 1 264 ? -5.00211 25.63040 56.03928 1.000 83.15838 264 PHE A C 1
ATOM 2086 O O . PHE A 1 264 ? -5.32709 26.70703 56.54090 1.000 82.74166 264 PHE A O 1
ATOM 2094 N N . THR A 1 265 ? -4.50186 24.61586 56.73441 1.000 85.73842 265 THR A N 1
ATOM 2095 C CA . THR A 1 265 ? -4.15072 24.69235 58.14516 1.000 85.66382 265 THR A CA 1
ATOM 2096 C C . THR A 1 265 ? -2.87707 25.52280 58.33406 1.000 87.70515 265 THR A C 1
ATOM 2097 O O . THR A 1 265 ? -2.04246 25.62987 57.43421 1.000 89.16673 265 THR A O 1
ATOM 2101 N N . SER A 1 266 ? -2.72438 26.12811 59.51407 1.000 86.14487 266 SER A N 1
ATOM 2102 C CA . SER A 1 266 ? -1.51549 26.91593 59.72952 1.000 86.59911 266 SER A CA 1
ATOM 2103 C C . SER A 1 266 ? -0.24168 26.06814 59.74658 1.000 89.16517 266 SER A C 1
ATOM 2104 O O . SER A 1 266 ? 0.85141 26.64459 59.84568 1.000 88.43838 266 SER A O 1
ATOM 2107 N N . THR A 1 267 ? -0.34605 24.73796 59.64784 1.000 88.80494 267 THR A N 1
ATOM 2108 C CA . THR A 1 267 ? 0.77620 23.86691 59.31175 1.000 87.75550 267 THR A CA 1
ATOM 2109 C C . THR A 1 267 ? 0.69614 23.35205 57.87894 1.000 89.72488 267 THR A C 1
ATOM 2110 O O . THR A 1 267 ? 1.42881 22.42272 57.52320 1.000 91.44521 267 THR A O 1
ATOM 2114 N N . ASN A 1 268 ? -0.19854 23.91825 57.06350 1.000 90.09960 268 ASN A N 1
ATOM 2115 C CA . ASN A 1 268 ? -0.28627 23.66088 55.61892 1.000 93.69529 268 ASN A CA 1
ATOM 2116 C C . ASN A 1 268 ? -0.87546 22.28857 55.28775 1.000 94.46348 268 ASN A C 1
ATOM 2117 O O 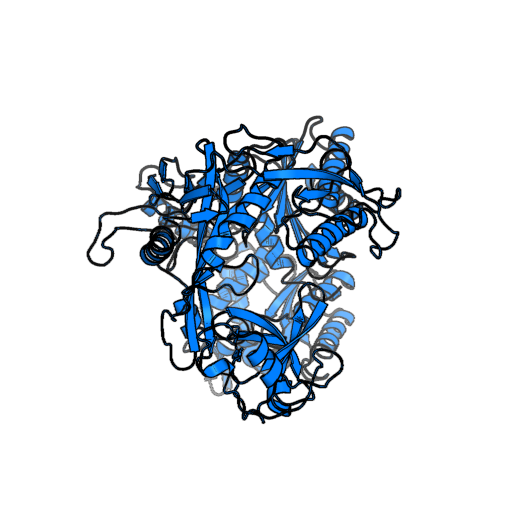. ASN A 1 268 ? -0.48371 21.66249 54.30446 1.000 96.32103 268 ASN A O 1
ATOM 2122 N N . GLU A 1 269 ? -1.82879 21.82818 56.08667 1.000 93.31696 269 GLU A N 1
ATOM 2123 C CA . GLU A 1 269 ? -2.66481 20.69979 55.71140 1.000 94.54742 269 GLU A CA 1
ATOM 2124 C C . GLU A 1 269 ? -3.97485 21.21613 55.13633 1.000 92.49811 269 GLU A C 1
ATOM 2125 O O . GLU A 1 269 ? -4.42330 22.31607 55.45937 1.000 90.38874 269 GLU A O 1
ATOM 2131 N N . ARG A 1 270 ? -4.61207 20.39521 54.31065 1.000 94.10722 270 ARG A N 1
ATOM 2132 C CA . ARG A 1 270 ? -5.88793 20.76042 53.70675 1.000 93.25620 270 ARG A CA 1
ATOM 2133 C C . ARG A 1 270 ? -7.05319 20.14132 54.47614 1.000 87.80699 270 ARG A C 1
ATOM 2134 O O . ARG A 1 270 ? -7.01266 18.96995 54.85746 1.000 89.20005 270 ARG A O 1
ATOM 2142 N N . ARG A 1 271 ? -8.08491 20.94336 54.71248 1.000 85.14298 271 ARG A N 1
ATOM 2143 C CA . ARG A 1 271 ? -9.29299 20.50671 55.39842 1.000 82.84996 271 ARG A CA 1
ATOM 2144 C C . ARG A 1 271 ? -10.51063 20.93939 54.59206 1.000 81.82915 271 ARG A C 1
ATOM 2145 O O . ARG A 1 271 ? -10.43093 21.83726 53.74803 1.000 83.53501 271 ARG A O 1
ATOM 2153 N N . MET A 1 272 ? -11.64937 20.30582 54.87048 1.000 81.30885 272 MET A N 1
ATOM 2154 C CA . MET A 1 272 ? -12.91436 20.64647 54.23157 1.000 81.16353 272 MET A CA 1
ATOM 2155 C C . MET A 1 272 ? -13.91336 21.14332 55.26483 1.000 78.28884 272 MET A C 1
ATOM 2156 O O . MET A 1 272 ? -13.87344 20.74182 56.43375 1.000 77.31601 272 MET A O 1
ATOM 2161 N N . ALA A 1 273 ? -14.84239 21.98928 54.81084 1.000 75.71303 273 ALA A N 1
ATOM 2162 C CA . ALA A 1 273 ? -15.89964 22.52358 55.66790 1.000 72.65851 273 ALA A CA 1
ATOM 2163 C C . ALA A 1 273 ? -17.17676 22.65411 54.85168 1.000 72.59662 273 ALA A C 1
ATOM 2164 O O . ALA A 1 273 ? -17.12213 23.09974 53.69899 1.000 74.65478 273 ALA A O 1
ATOM 2166 N N . PRO A 1 274 ? -18.33230 22.27117 55.40334 1.000 72.73713 274 PRO A N 1
ATOM 2167 C CA . PRO A 1 274 ? -19.56581 22.27939 54.59912 1.000 71.85424 274 PRO A CA 1
ATOM 2168 C C . PRO A 1 274 ? -20.09293 23.69695 54.42956 1.000 68.33221 274 PRO A C 1
ATOM 2169 O O . PRO A 1 274 ? -20.15981 24.47280 55.38951 1.000 67.61630 274 PRO A O 1
ATOM 2173 N N . ALA A 1 275 ? -20.46567 24.03147 53.19518 1.000 68.60822 275 ALA A N 1
ATOM 2174 C CA . ALA A 1 275 ? -20.94088 25.37936 52.90875 1.000 70.70825 275 ALA A CA 1
ATOM 2175 C C . ALA A 1 275 ? -22.18929 25.70888 53.69821 1.000 68.09705 275 ALA A C 1
ATOM 2176 O O . ALA A 1 275 ? -22.46424 26.89043 53.93872 1.000 69.31745 275 ALA A O 1
ATOM 2178 N N . GLU A 1 276 ? -22.92665 24.68417 54.12431 1.000 67.15158 276 GLU A N 1
ATOM 2179 C CA . GLU A 1 276 ? -24.11571 24.86343 54.94729 1.000 67.07198 276 GLU A CA 1
ATOM 2180 C C . GLU A 1 276 ? -23.82267 25.51137 56.30291 1.000 64.95554 276 GLU A C 1
ATOM 2181 O O . GLU A 1 276 ? -24.74646 26.04497 56.91766 1.000 63.51979 276 GLU A O 1
ATOM 2187 N N . LEU A 1 277 ? -22.57034 25.47766 56.78076 1.000 64.09378 277 LEU A N 1
ATOM 2188 C CA . LEU A 1 277 ? -22.19268 26.01629 58.08729 1.000 65.74499 277 LEU A CA 1
ATOM 2189 C C . LEU A 1 277 ? -21.22797 27.21053 57.98685 1.000 66.41762 277 LEU A C 1
ATOM 2190 O O . LEU A 1 277 ? -20.58444 27.57093 58.98232 1.000 62.66607 277 LEU A O 1
ATOM 2195 N N . CYS A 1 278 ? -21.11462 27.83997 56.81649 1.000 65.10826 278 CYS A N 1
ATOM 2196 C CA . CYS A 1 278 ? -20.08767 28.85015 56.57352 1.000 64.68032 278 CYS A CA 1
ATOM 2197 C C . CYS A 1 278 ? -20.72141 30.18421 56.22547 1.000 64.96348 278 CYS A C 1
ATOM 2198 O O . CYS A 1 278 ? -21.58778 30.24878 55.35156 1.000 66.09179 278 CYS A O 1
ATOM 2201 N N . PHE A 1 279 ? -20.24730 31.24956 56.86947 1.000 64.68890 279 PHE A N 1
ATOM 2202 C CA . PHE A 1 279 ? -20.88813 32.56210 56.82838 1.000 64.64764 279 PHE A CA 1
ATOM 2203 C C . PHE A 1 279 ? -19.85958 33.59626 56.37807 1.000 65.42878 279 PHE A C 1
ATOM 2204 O O . PHE A 1 279 ? -18.90313 33.88039 57.10771 1.000 66.72467 279 PHE A O 1
ATOM 2212 N N . LEU A 1 280 ? -20.06663 34.17397 55.19440 1.000 66.74023 280 LEU A N 1
ATOM 2213 C CA . LEU A 1 280 ? -19.07853 35.06875 54.59382 1.000 67.69107 280 LEU A CA 1
ATOM 2214 C C . LEU A 1 280 ? -18.79617 36.28077 55.47556 1.000 68.89888 280 LEU A C 1
ATOM 2215 O O . LEU A 1 280 ? -19.71915 36.97290 55.92192 1.000 68.58798 280 LEU A O 1
ATOM 2220 N N . ILE A 1 281 ? -17.51541 36.54081 55.72651 1.000 66.92521 281 ILE A N 1
ATOM 2221 C CA . ILE A 1 281 ? -17.12525 37.78416 56.37970 1.000 72.04843 281 ILE A CA 1
ATOM 2222 C C . ILE A 1 281 ? -17.19176 38.90531 55.35704 1.000 77.38144 281 ILE A C 1
ATOM 2223 O O . ILE A 1 281 ? -16.63880 38.79424 54.25806 1.000 77.80374 281 ILE A O 1
ATOM 2228 N N . GLU A 1 282 ? -17.91426 39.96180 55.70451 1.000 81.77915 282 GLU A N 1
ATOM 2229 C CA . GLU A 1 282 ? -18.02477 41.16224 54.88630 1.000 94.39223 282 GLU A CA 1
ATOM 2230 C C . GLU A 1 282 ? -16.74221 41.96724 55.04116 1.000 104.15764 282 GLU A C 1
ATOM 2231 O O . GLU A 1 282 ? -16.53927 42.64966 56.04667 1.000 100.56735 282 GLU A O 1
ATOM 2237 N N . ASP A 1 283 ? -15.85368 41.86521 54.05703 1.000 112.95431 283 ASP A N 1
ATOM 2238 C CA . ASP A 1 283 ? -14.75094 42.81081 53.96636 1.000 130.83515 283 ASP A CA 1
ATOM 2239 C C . ASP A 1 283 ? -15.32513 44.17762 53.59886 1.000 141.03626 283 ASP A C 1
ATOM 2240 O O . ASP A 1 283 ? -15.52989 44.46813 52.41382 1.000 146.66556 283 ASP A O 1
ATOM 2245 N N . THR A 1 284 ? -15.61863 45.01171 54.60736 1.000 140.41785 284 THR A N 1
ATOM 2246 C CA . THR A 1 284 ? -16.29230 46.28575 54.35643 1.000 145.45586 284 THR A CA 1
ATOM 2247 C C . THR A 1 284 ? -15.37832 47.32679 53.71733 1.000 157.00402 284 THR A C 1
ATOM 2248 O O . THR A 1 284 ? -15.88362 48.28078 53.11146 1.000 157.41075 284 THR A O 1
ATOM 2252 N N . HIS A 1 285 ? -14.05291 47.18036 53.84973 1.000 158.14981 285 HIS A N 1
ATOM 2253 C CA . HIS A 1 285 ? -13.12223 48.05453 53.14105 1.000 161.88906 285 HIS A CA 1
ATOM 2254 C C . HIS A 1 285 ? -12.97502 47.67257 51.66867 1.000 166.52505 285 HIS A C 1
ATOM 2255 O O . HIS A 1 285 ? -12.55859 48.51271 50.86166 1.000 174.12767 285 HIS A O 1
ATOM 2262 N N . GLY A 1 286 ? -13.31540 46.43608 51.30120 1.000 164.07169 286 GLY A N 1
ATOM 2263 C CA . GLY A 1 286 ? -13.30023 46.01351 49.91555 1.000 167.36274 286 GLY A CA 1
ATOM 2264 C C . GLY A 1 286 ? -14.51163 46.47895 49.13088 1.000 170.39774 286 GLY A C 1
ATOM 2265 O O . GLY A 1 286 ? -14.37856 46.95225 47.99525 1.000 174.14714 286 GLY A O 1
ATOM 2266 N N . ARG A 1 287 ? -15.70242 46.34837 49.72733 1.000 167.78120 287 ARG A N 1
ATOM 2267 C CA . ARG A 1 287 ? -16.96227 46.78330 49.12148 1.000 166.99464 287 ARG A CA 1
ATOM 2268 C C . ARG A 1 287 ? -17.53264 47.92417 49.95651 1.000 163.46038 287 ARG A C 1
ATOM 2269 O O . ARG A 1 287 ? -17.97582 47.70546 51.09294 1.000 159.80726 287 ARG A O 1
ATOM 2277 N N . ARG A 1 288 ? -17.53877 49.12908 49.37628 1.000 164.07824 288 ARG A N 1
ATOM 2278 C CA . ARG A 1 288 ? -17.90401 50.35368 50.07824 1.000 157.90504 288 ARG A CA 1
ATOM 2279 C C . ARG A 1 288 ? -19.25302 50.21693 50.77682 1.000 150.78864 288 ARG A C 1
ATOM 2280 O O . ARG A 1 288 ? -20.30628 50.18793 50.12757 1.000 150.77498 288 ARG A O 1
ATOM 2288 N N . ALA A 1 289 ? -19.21495 50.09824 52.10507 1.000 141.57388 289 ALA A N 1
ATOM 2289 C CA . ALA A 1 289 ? -20.40109 50.05070 52.95660 1.000 127.39660 289 ALA A CA 1
ATOM 2290 C C . ALA A 1 289 ? -20.15828 51.10680 54.02891 1.000 113.75931 289 ALA A C 1
ATOM 2291 O O . ALA A 1 289 ? -19.59544 50.80792 55.08285 1.000 112.72614 289 ALA A O 1
ATOM 2293 N N . ALA A 1 290 ? -20.55671 52.34571 53.73948 1.000 112.55532 290 ALA A N 1
ATOM 2294 C CA . ALA A 1 290 ? -20.31811 53.46008 54.65063 1.000 107.35961 290 ALA A CA 1
ATOM 2295 C C . ALA A 1 290 ? -21.36068 53.53788 55.76170 1.000 105.26392 290 ALA A C 1
ATOM 2296 O O . ALA A 1 290 ? -21.04674 54.00493 56.86906 1.000 101.35793 290 ALA A O 1
ATOM 2298 N N . LYS A 1 291 ? -22.60299 53.11618 55.48957 1.000 105.94958 291 LYS A N 1
ATOM 2299 C CA . LYS A 1 291 ? -23.59248 53.05907 56.55970 1.000 103.12979 291 LYS A CA 1
ATOM 2300 C C . LYS A 1 291 ? -23.20007 52.00299 57.57709 1.000 98.82901 291 LYS A C 1
ATOM 2301 O O . LYS A 1 291 ? -23.46671 52.16248 58.77709 1.000 96.26750 291 LYS A O 1
ATOM 2307 N N . LEU A 1 292 ? -22.53475 50.93962 57.11251 1.000 99.26461 292 LEU A N 1
ATOM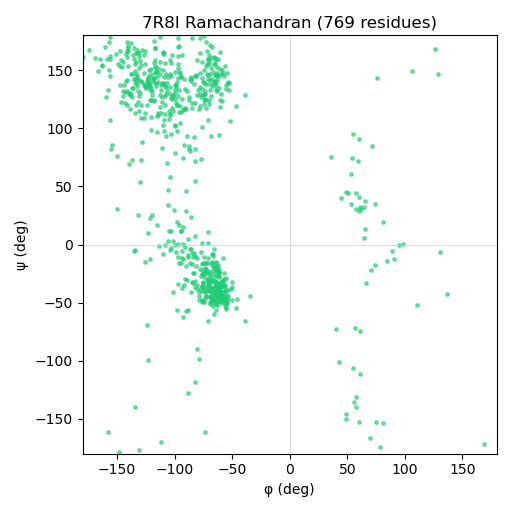 2308 C CA . LEU A 1 292 ? -21.89975 49.98771 58.01733 1.000 93.86787 292 LEU A CA 1
ATOM 2309 C C . LEU A 1 292 ? -20.72687 50.62882 58.75407 1.000 90.83708 292 LEU A C 1
ATOM 2310 O O . LEU A 1 292 ? -20.61505 50.52297 59.98196 1.000 84.63448 292 LEU A O 1
ATOM 2315 N N . GLN A 1 293 ? -19.85525 51.32193 58.02538 1.000 92.43807 293 GLN A N 1
ATOM 2316 C CA . GLN A 1 293 ? -18.64534 51.84163 58.64709 1.000 92.33276 293 GLN A CA 1
ATOM 2317 C C . GLN A 1 293 ? -18.95239 52.75502 59.82876 1.000 86.60823 293 GLN A C 1
ATOM 2318 O O . GLN A 1 293 ? -18.18096 52.78759 60.79045 1.000 81.36377 293 GLN A O 1
ATOM 2324 N N . ARG A 1 294 ? -20.08002 53.46889 59.80923 1.000 85.72741 294 ARG A N 1
ATOM 2325 C CA . ARG A 1 294 ? -20.41181 54.30328 60.96196 1.000 81.75596 294 ARG A CA 1
ATOM 2326 C C . ARG A 1 294 ? -20.67027 53.46997 62.21153 1.000 78.41685 294 ARG A C 1
ATOM 2327 O O . ARG A 1 294 ? -20.47933 53.95894 63.32957 1.000 75.04725 294 ARG A O 1
ATOM 2335 N N . GLN A 1 295 ? -21.11157 52.22027 62.04540 1.000 77.73639 295 GLN A N 1
ATOM 2336 C CA . GLN A 1 295 ? -21.42140 51.36859 63.18885 1.000 76.71481 295 GLN A CA 1
ATOM 2337 C C . GLN A 1 295 ? -20.17695 51.00244 63.97933 1.000 73.55384 295 GLN A C 1
ATOM 2338 O O . GLN A 1 295 ? -20.27957 50.55088 65.12923 1.000 70.84129 295 GLN A O 1
ATOM 2344 N N . THR A 1 296 ? -19.01552 51.19851 63.38587 1.000 71.63257 296 THR A N 1
ATOM 2345 C CA . THR A 1 296 ? -17.75750 50.76277 63.94937 1.000 70.39809 296 THR A CA 1
ATOM 2346 C C . THR A 1 296 ? -17.07005 51.86545 64.76026 1.000 67.20787 296 THR A C 1
ATOM 2347 O O . THR A 1 296 ? -16.20986 51.56865 65.58896 1.000 64.40638 296 THR A O 1
ATOM 2351 N N . ILE A 1 297 ? -17.49430 53.11335 64.59325 1.000 68.58419 297 ILE A N 1
ATOM 2352 C CA . ILE A 1 297 ? -16.91169 54.27638 65.26254 1.000 68.77661 297 ILE A CA 1
ATOM 2353 C C . ILE A 1 297 ? -17.68668 54.53864 66.55509 1.000 68.21413 297 ILE A C 1
ATOM 2354 O O . ILE A 1 297 ? -18.87602 54.87204 66.51390 1.000 70.80511 297 ILE A O 1
ATOM 2359 N N . LEU A 1 298 ? -17.02024 54.40646 67.70027 1.000 64.38914 298 LEU A N 1
ATOM 2360 C CA . LEU A 1 298 ? -17.68812 54.39431 68.99725 1.000 63.81771 298 LEU A CA 1
ATOM 2361 C C . LEU A 1 298 ? -17.39504 55.68044 69.76195 1.000 64.95477 298 LEU A C 1
ATOM 2362 O O . LEU A 1 298 ? -16.28033 56.20869 69.69685 1.000 62.14467 298 LEU A O 1
ATOM 2367 N N . SER A 1 299 ? -18.38640 56.17561 70.50757 1.000 64.62099 299 SER A N 1
ATOM 2368 C CA . SER A 1 299 ? -18.12944 57.31332 71.37811 1.000 64.60307 299 SER A CA 1
ATOM 2369 C C . SER A 1 299 ? -17.25899 56.85373 72.54375 1.000 63.44626 299 SER A C 1
ATOM 2370 O O . SER A 1 299 ? -17.16465 55.65097 72.82012 1.000 62.42413 299 SER A O 1
ATOM 2373 N N . PRO A 1 300 ? -16.58039 57.77937 73.22216 1.000 61.04498 300 PRO A N 1
ATOM 2374 C CA . PRO A 1 300 ? -15.73894 57.34539 74.35253 1.000 63.77748 300 PRO A CA 1
ATOM 2375 C C . PRO A 1 300 ? -16.51404 56.56521 75.39708 1.000 62.03501 300 PRO A C 1
ATOM 2376 O O . PRO A 1 300 ? -16.00590 55.56421 75.91187 1.000 61.55863 300 PRO A O 1
ATOM 2380 N N . SER A 1 301 ? -17.74752 56.96605 75.70641 1.000 62.42701 301 SER A N 1
ATOM 2381 C CA . SER A 1 301 ? -18.46478 56.23511 76.73456 1.000 63.90995 301 SER A CA 1
ATOM 2382 C C . SER A 1 301 ? -18.87971 54.84964 76.24499 1.000 63.61709 301 SER A C 1
ATOM 2383 O O . SER A 1 301 ? -18.88812 53.89963 77.03184 1.000 64.64401 301 SER A O 1
ATOM 2386 N N . GLU A 1 302 ? -19.20587 54.70113 74.96088 1.000 62.33640 302 GLU A N 1
ATOM 2387 C CA . GLU A 1 302 ? -19.47659 53.36715 74.42074 1.000 65.08788 302 GLU A CA 1
ATOM 2388 C C . GLU A 1 302 ? -18.22349 52.50331 74.46318 1.000 63.19341 302 GLU A C 1
ATOM 2389 O O . GLU A 1 302 ? -18.26851 51.34097 74.88025 1.000 63.26399 302 GLU A O 1
ATOM 2395 N N . ARG A 1 303 ? -17.09585 53.05844 74.01624 1.000 62.93395 303 ARG A N 1
ATOM 2396 C CA . ARG A 1 303 ? -15.85916 52.29294 73.97088 1.000 61.95466 303 ARG A CA 1
ATOM 2397 C C . ARG A 1 303 ? -15.41717 51.88131 75.37094 1.000 63.62511 303 ARG A C 1
ATOM 2398 O O . ARG A 1 303 ? -15.08827 50.71222 75.59501 1.000 64.39800 303 ARG A O 1
ATOM 2406 N N . ARG A 1 304 ? -15.45534 52.80363 76.34553 1.000 62.72386 304 ARG A N 1
ATOM 2407 C CA . ARG A 1 304 ? -15.07419 52.41558 77.70280 1.000 63.87273 304 ARG A CA 1
ATOM 2408 C C . ARG A 1 304 ? -16.03266 51.37329 78.27363 1.000 64.17651 304 ARG A C 1
ATOM 2409 O O . ARG A 1 304 ? -15.60351 50.44716 78.96858 1.000 64.99491 304 ARG A O 1
ATOM 2417 N N . ALA A 1 305 ? -17.33348 51.50796 78.00183 1.000 64.80871 305 ALA A N 1
ATOM 2418 C CA . ALA A 1 305 ? -18.31244 50.59400 78.59872 1.000 66.61147 305 ALA A CA 1
ATOM 2419 C C . ALA A 1 305 ? -18.17086 49.17478 78.04988 1.000 66.07322 305 ALA A C 1
ATOM 2420 O O . ALA A 1 305 ? -18.28354 48.20037 78.80310 1.000 67.48201 305 ALA A O 1
ATOM 2422 N N . ARG A 1 306 ? -17.92678 49.03283 76.74387 1.000 64.17957 306 ARG A N 1
ATOM 2423 C CA . ARG A 1 306 ? -17.82661 47.69475 76.16547 1.000 63.82622 306 ARG A CA 1
ATOM 2424 C C . ARG A 1 306 ? -16.57876 46.97270 76.64927 1.000 63.74601 306 ARG A C 1
ATOM 2425 O O . ARG A 1 306 ? -16.62191 45.76629 76.92480 1.000 64.54242 306 ARG A O 1
ATOM 2433 N N . VAL A 1 307 ? -15.46718 47.70001 76.79431 1.000 63.43541 307 VAL A N 1
ATOM 2434 C CA . VAL A 1 307 ? -14.22763 47.06508 77.21801 1.000 62.78367 307 VAL A CA 1
ATOM 2435 C C . VAL A 1 307 ? -14.33662 46.62772 78.65978 1.000 64.94945 307 VAL A C 1
ATOM 2436 O O . VAL A 1 307 ? -14.09061 45.46089 78.99593 1.000 65.77796 307 VAL A O 1
ATOM 2440 N N . ASN A 1 308 ? -14.74212 47.55030 79.53073 1.000 66.05141 308 ASN A N 1
ATOM 2441 C CA . ASN A 1 308 ? -14.86973 47.21727 80.94416 1.000 68.28994 308 ASN A CA 1
ATOM 2442 C C . ASN A 1 308 ? -15.89396 46.12126 81.16484 1.000 69.77334 308 ASN A C 1
ATOM 2443 O O . ASN A 1 308 ? -15.69092 45.24181 82.01311 1.000 71.30572 308 ASN A O 1
ATOM 2448 N N . GLY A 1 309 ? -17.00146 46.14822 80.40861 1.000 69.47482 309 GLY A N 1
ATOM 2449 C CA . GLY A 1 309 ? -18.00928 45.10767 80.56268 1.000 70.96638 309 GLY A CA 1
ATOM 2450 C C . GLY A 1 309 ? -17.43777 43.72747 80.31476 1.000 70.83042 309 GLY A C 1
ATOM 2451 O O . GLY A 1 309 ? -17.67449 42.79864 81.08306 1.000 72.66741 309 GLY A O 1
ATOM 2452 N N . PHE A 1 310 ? -16.63973 43.59239 79.25955 1.000 68.78366 310 PHE A N 1
ATOM 2453 C CA . PHE A 1 310 ? -16.00497 42.32026 78.94093 1.000 68.61433 310 PHE A CA 1
ATOM 2454 C C . PHE A 1 310 ? -15.07905 41.86664 80.06689 1.000 69.88676 310 PHE A C 1
ATOM 2455 O O . PHE A 1 310 ? -15.01969 40.67599 80.39781 1.000 71.11924 310 PHE A O 1
ATOM 2463 N N . ILE A 1 311 ? -14.33931 42.81214 80.65448 1.000 69.70277 311 ILE A N 1
ATOM 2464 C CA . ILE A 1 311 ? -13.36430 42.49340 81.68889 1.000 70.87189 311 ILE A CA 1
ATOM 2465 C C . ILE A 1 311 ? -14.06278 41.90899 82.89352 1.000 73.48882 311 ILE A C 1
ATOM 2466 O O . ILE A 1 311 ? -13.70552 40.83041 83.37764 1.000 74.77249 311 ILE A O 1
ATOM 2471 N N . ARG A 1 312 ? -15.07973 42.62067 83.38736 1.000 74.45262 312 ARG A N 1
ATOM 2472 C CA . ARG A 1 312 ? -15.81493 42.20644 84.57267 1.000 77.12089 312 ARG A CA 1
ATOM 2473 C C . ARG A 1 312 ? -16.62523 40.93804 84.32288 1.000 78.11888 312 ARG A C 1
ATOM 2474 O O . ARG A 1 312 ? -17.01059 40.26051 85.28753 1.000 80.48086 312 ARG A O 1
ATOM 2482 N N . ARG A 1 313 ? -16.86322 40.58452 83.05928 1.000 76.49646 313 ARG A N 1
ATOM 2483 C CA . ARG A 1 313 ? -17.71423 39.44976 82.72603 1.000 77.42155 313 ARG A CA 1
ATOM 2484 C C . ARG A 1 313 ? -16.94025 38.16972 82.45342 1.000 77.39399 313 ARG A C 1
ATOM 2485 O O . ARG A 1 313 ? -17.43025 37.09277 82.79095 1.000 79.17256 313 ARG A O 1
ATOM 2493 N N . TYR A 1 314 ? -15.73981 38.26202 81.86056 1.000 75.57401 314 TYR A N 1
ATOM 2494 C CA . TYR A 1 314 ? -14.96786 37.08951 81.46579 1.000 75.46266 314 TYR A CA 1
ATOM 2495 C C . TYR A 1 314 ? -13.58132 36.99256 82.09168 1.000 77.61250 314 TYR A C 1
ATOM 2496 O O . TYR A 1 314 ? -12.96991 35.92405 82.01757 1.000 80.49782 314 TYR A O 1
ATOM 2505 N N . LEU A 1 315 ? -13.06835 38.04328 82.72295 1.000 77.02823 315 LEU A N 1
ATOM 2506 C CA . LEU A 1 315 ? -11.74555 37.95575 83.33295 1.000 82.49766 315 LEU A CA 1
ATOM 2507 C C . LEU A 1 315 ? -11.79297 38.19629 84.84138 1.000 85.19837 315 LEU A C 1
ATOM 2508 O O . LEU A 1 315 ? -10.79193 38.60554 85.43658 1.000 85.56909 315 LEU A O 1
ATOM 2513 N N . SER A 1 316 ? -12.94236 37.94108 85.47265 1.000 85.80979 316 SER A N 1
ATOM 2514 C CA . SER A 1 316 ? -13.02579 37.97949 86.93221 1.000 90.81983 316 SER A CA 1
ATOM 2515 C C . SER A 1 316 ? -12.38007 36.74503 87.54987 1.000 94.25351 316 SER A C 1
ATOM 2516 O O . SER A 1 316 ? -11.57335 36.85373 88.47929 1.000 96.17836 316 SER A O 1
ATOM 2519 N N . GLU A 1 317 ? -12.73035 35.56438 87.05617 1.000 95.39955 317 GLU A N 1
ATOM 2520 C CA . GLU A 1 317 ? -12.05418 34.33367 87.43109 1.000 99.17662 317 GLU A CA 1
ATOM 2521 C C . GLU A 1 317 ? -11.40565 33.71957 86.19798 1.000 100.99452 317 GLU A C 1
ATOM 2522 O O . GLU A 1 317 ? -11.95733 33.78635 85.09406 1.000 99.05633 317 GLU A O 1
ATOM 2528 N N . LEU A 1 318 ? -10.22686 33.13048 86.39096 1.000 103.39875 318 LEU A N 1
ATOM 2529 C CA . LEU A 1 318 ? -9.44127 32.60646 85.27727 1.000 102.70013 318 LEU A CA 1
ATOM 2530 C C . LEU A 1 318 ? -8.51861 31.51851 85.81138 1.000 106.63876 318 LEU A C 1
ATOM 2531 O O . LEU A 1 318 ? -7.54034 31.81821 86.50377 1.000 106.76798 318 LEU A O 1
ATOM 2536 N N . ASN A 1 319 ? -8.82403 30.26271 85.49422 1.000 108.42353 319 ASN A N 1
ATOM 2537 C CA . ASN A 1 319 ? -8.01656 29.13144 85.93299 1.000 110.08723 319 ASN A CA 1
ATOM 2538 C C . ASN A 1 319 ? -7.14300 28.64970 84.78608 1.000 111.94249 319 ASN A C 1
ATOM 2539 O O . ASN A 1 319 ? -7.65709 28.22777 83.74287 1.000 110.97553 319 ASN A O 1
ATOM 2544 N N . ILE A 1 320 ? -5.82902 28.72970 84.97486 1.000 111.22299 320 ILE A N 1
ATOM 2545 C CA . ILE A 1 320 ? -4.85887 28.16145 84.04697 1.000 110.48730 320 ILE A CA 1
ATOM 2546 C C . ILE A 1 320 ? -4.04452 27.15371 84.83695 1.000 112.63899 320 ILE A C 1
ATOM 2547 O O . ILE A 1 320 ? -3.24793 27.53278 85.70432 1.000 112.60738 320 ILE A O 1
ATOM 2552 N N . GLY A 1 321 ? -4.23859 25.87385 84.54169 1.000 113.64520 321 GLY A N 1
ATOM 2553 C CA . GLY A 1 321 ? -3.70459 24.87007 85.43715 1.000 114.23556 321 GLY A CA 1
ATOM 2554 C C . GLY A 1 321 ? -4.25852 25.08581 86.82898 1.000 116.96453 321 GLY A C 1
ATOM 2555 O O . GLY A 1 321 ? -5.43529 25.41735 87.01651 1.000 117.36718 321 GLY A O 1
ATOM 2556 N N . GLY A 1 322 ? -3.39973 24.91716 87.82455 1.000 117.18655 322 GLY A N 1
ATOM 2557 C CA . GLY A 1 322 ? -3.79892 25.21027 89.18309 1.000 117.28980 322 GLY A CA 1
ATOM 2558 C C . GLY A 1 322 ? -3.52185 26.64989 89.56559 1.000 119.37604 322 GLY A C 1
ATOM 2559 O O . GLY A 1 322 ? -2.97463 26.91785 90.64199 1.000 121.96130 322 GLY A O 1
ATOM 2560 N N . ALA A 1 323 ? -3.88354 27.58906 88.69352 1.000 117.45055 323 ALA A N 1
ATOM 2561 C CA . ALA A 1 323 ? -3.66707 29.00673 88.94182 1.000 115.27945 323 ALA A CA 1
ATOM 2562 C C . ALA A 1 323 ? -4.99534 29.74634 88.91296 1.000 114.50503 323 ALA A C 1
ATOM 2563 O O . ALA A 1 323 ? -5.85881 29.45902 88.07723 1.000 113.19321 323 ALA A O 1
ATOM 2565 N N . LYS A 1 324 ? -5.15009 30.69808 89.83228 1.000 112.07387 324 LYS A N 1
ATOM 2566 C CA . LYS A 1 324 ? -6.34805 31.53262 89.94088 1.000 111.53973 324 LYS A CA 1
ATOM 2567 C C . LYS A 1 324 ? -5.95539 32.98404 89.65036 1.000 108.44910 324 LYS A C 1
ATOM 2568 O O . LYS A 1 324 ? -5.47767 33.69449 90.54030 1.000 106.98344 324 LYS A O 1
ATOM 2574 N N . LEU A 1 325 ? -6.15858 33.42279 88.40763 1.000 104.01553 325 LEU A N 1
ATOM 2575 C CA . LEU A 1 325 ? -5.83775 34.77686 87.97142 1.000 102.35507 325 LEU A CA 1
ATOM 2576 C C . LEU A 1 325 ? -7.10625 35.61416 87.86170 1.000 101.46762 325 LEU A C 1
ATOM 2577 O O . LEU A 1 325 ? -8.16427 35.11450 87.46735 1.000 102.28343 325 LEU A O 1
ATOM 2582 N N . SER A 1 326 ? -6.99183 36.89842 88.19524 1.000 97.75190 326 SER A N 1
ATOM 2583 C CA . SER A 1 326 ? -8.08211 37.85625 88.04815 1.000 94.27281 326 SER A CA 1
ATOM 2584 C C . SER A 1 326 ? -7.54024 39.10374 87.36990 1.000 89.50157 326 SER A C 1
ATOM 2585 O O . SER A 1 326 ? -6.39453 39.49839 87.60012 1.000 89.57801 326 SER A O 1
ATOM 2588 N N . ALA A 1 327 ? -8.36701 39.72343 86.53409 1.000 86.77853 327 ALA A N 1
ATOM 2589 C CA . ALA A 1 327 ? -8.10219 41.06859 86.03733 1.000 84.29693 327 ALA A CA 1
ATOM 2590 C C . ALA A 1 327 ? -8.95766 42.04512 86.83424 1.000 83.83078 327 ALA A C 1
ATOM 2591 O O . ALA A 1 327 ? -10.19029 41.96648 86.78612 1.000 85.93528 327 ALA A O 1
ATOM 2593 N N . GLY A 1 328 ? -8.30986 42.92063 87.60703 1.000 81.92411 328 GLY A N 1
ATOM 2594 C CA . GLY A 1 328 ? -9.05830 43.88378 88.39517 1.000 80.37807 328 GLY A CA 1
ATOM 2595 C C . GLY A 1 328 ? -10.00525 44.67948 87.51919 1.000 79.23489 328 GLY A C 1
ATOM 2596 O O . GLY A 1 328 ? -9.74278 44.89560 86.33769 1.000 79.36884 328 GLY A O 1
ATOM 2597 N N . ALA A 1 329 ? -11.14507 45.07106 88.09009 1.000 80.10025 329 ALA A N 1
ATOM 2598 C CA . ALA A 1 329 ? -12.17269 45.76378 87.31511 1.000 77.51172 329 ALA A CA 1
ATOM 2599 C C . ALA A 1 329 ? -11.82655 47.22543 87.05273 1.000 76.86494 329 ALA A C 1
ATOM 2600 O O . ALA A 1 329 ? -12.28316 47.79150 86.04678 1.000 77.77535 329 ALA A O 1
ATOM 2602 N N . ARG A 1 330 ? -11.00970 47.84485 87.90459 1.000 77.00333 330 ARG A N 1
ATOM 2603 C CA . ARG A 1 330 ? -10.63710 49.24325 87.72966 1.000 75.99142 330 ARG A CA 1
ATOM 2604 C C . ARG A 1 330 ? -9.35644 49.33818 86.90763 1.000 73.98989 330 ARG A C 1
ATOM 2605 O O . ARG A 1 330 ? -8.28913 48.89462 87.34447 1.000 74.49963 330 ARG A O 1
ATOM 2613 N N . ALA A 1 331 ? -9.44759 49.95193 85.73855 1.000 71.87474 331 ALA A N 1
ATOM 2614 C CA . ALA A 1 331 ? -8.24476 50.14962 84.94819 1.000 70.08926 331 ALA A CA 1
ATOM 2615 C C . ALA A 1 331 ? -7.28600 51.09743 85.66246 1.000 70.66038 331 ALA A C 1
ATOM 2616 O O . ALA A 1 331 ? -7.66510 51.84846 86.56974 1.000 72.07010 331 ALA A O 1
ATOM 2618 N N . HIS A 1 332 ? -6.02309 51.04234 85.23697 1.000 69.67101 332 HIS A N 1
ATOM 2619 C CA . HIS A 1 332 ? -5.00995 51.98305 85.70143 1.000 69.96549 332 HIS A CA 1
ATOM 2620 C C . HIS A 1 332 ? -5.36618 53.39661 85.27652 1.000 69.04078 332 HIS A C 1
ATOM 2621 O O . HIS A 1 332 ? -5.71329 53.63726 84.12085 1.000 67.38922 332 HIS A O 1
ATOM 2628 N N . ALA A 1 333 ? -5.28308 54.32568 86.22149 1.000 70.39114 333 ALA A N 1
ATOM 2629 C CA . ALA A 1 333 ? -5.59721 55.73061 86.01225 1.000 70.18184 333 ALA A CA 1
ATOM 2630 C C . ALA A 1 333 ? -4.45069 56.55825 86.56983 1.000 70.58594 333 ALA A C 1
ATOM 2631 O O . ALA A 1 333 ? -3.76921 56.12944 87.49762 1.000 72.03758 333 ALA A O 1
ATOM 2633 N N . PHE A 1 334 ? -4.23118 57.74647 86.00904 1.000 73.27938 334 PHE A N 1
ATOM 2634 C CA . PHE A 1 334 ? -3.10885 58.56409 86.45567 1.000 73.09267 334 PHE A CA 1
ATOM 2635 C C . PHE A 1 334 ? -3.40241 60.04985 86.27483 1.000 78.08395 334 PHE A C 1
ATOM 2636 O O . PHE A 1 334 ? -4.36069 60.44798 85.60224 1.000 78.83439 334 PHE A O 1
ATOM 2644 N N . PHE A 1 335 ? -2.58141 60.85194 86.95172 1.000 80.92556 335 PHE A N 1
ATOM 2645 C CA . PHE A 1 335 ? -2.47383 62.29927 86.79457 1.000 85.82956 335 PHE A CA 1
ATOM 2646 C C . PHE A 1 335 ? -1.25470 62.56624 85.92193 1.000 86.96583 335 PHE A C 1
ATOM 2647 O O . PHE A 1 335 ? -0.17059 62.03354 86.19236 1.000 86.73261 335 PHE A O 1
ATOM 2655 N N . THR A 1 336 ? -1.40688 63.37795 84.88430 1.000 88.31749 336 THR A N 1
ATOM 2656 C CA . THR A 1 336 ? -0.20947 63.80260 84.17716 1.000 89.34348 336 THR A CA 1
ATOM 2657 C C . THR A 1 336 ? -0.37060 65.23158 83.69098 1.000 93.26399 336 THR A C 1
ATOM 2658 O O . THR A 1 336 ? -1.48551 65.75067 83.55559 1.000 91.81676 336 THR A O 1
ATOM 2662 N N . GLU A 1 337 ? 0.78150 65.86762 83.47558 1.000 94.79590 337 GLU A N 1
ATOM 2663 C CA . GLU A 1 337 ? 0.85260 67.09663 82.70248 1.000 95.69156 337 GLU A CA 1
ATOM 2664 C C . GLU A 1 337 ? 0.77739 66.75888 81.21882 1.000 90.48971 337 GLU A C 1
ATOM 2665 O O . GLU A 1 337 ? 1.42742 65.82756 80.73720 1.000 89.32358 337 GLU A O 1
ATOM 2671 N N . THR A 1 338 ? -0.02679 67.51733 80.50330 1.000 82.90789 338 THR A N 1
ATOM 2672 C CA . THR A 1 338 ? -0.28975 67.30160 79.09455 1.000 71.63593 338 THR A CA 1
ATOM 2673 C C . THR A 1 338 ? 0.56368 68.25407 78.27308 1.000 66.71283 338 THR A C 1
ATOM 2674 O O . THR A 1 338 ? 0.69636 69.42613 78.62635 1.000 69.88695 338 THR A O 1
ATOM 2678 N N . HIS A 1 339 ? 1.15708 67.74745 77.19155 1.000 62.75512 339 HIS A N 1
ATOM 2679 C CA . HIS A 1 339 ? 1.96328 68.59503 76.31217 1.000 62.56004 339 HIS A CA 1
ATOM 2680 C C . HIS A 1 339 ? 1.10739 69.67060 75.65090 1.000 62.70226 339 HIS A C 1
ATOM 2681 O O . HIS A 1 339 ? 0.02524 69.38704 75.11390 1.000 60.04433 339 HIS A O 1
ATOM 2688 N N . MET A 1 340 ? 1.61601 70.91997 75.68257 1.000 60.98380 340 MET A N 1
ATOM 2689 C CA . MET A 1 340 ? 1.11871 72.00098 74.84194 1.000 62.66954 340 MET A CA 1
ATOM 2690 C C . MET A 1 340 ? 1.71355 71.91854 73.42885 1.000 59.55841 340 MET A C 1
ATOM 2691 O O . MET A 1 340 ? 2.87902 71.55959 73.25967 1.000 57.79019 340 MET A O 1
ATOM 2696 N N . PRO A 1 341 ? 0.94720 72.28886 72.40408 1.000 60.60443 341 PRO A N 1
ATOM 2697 C CA . PRO A 1 341 ? 1.50102 72.32023 71.04162 1.000 58.72398 341 PRO A CA 1
ATOM 2698 C C . PRO A 1 341 ? 2.62741 73.33011 70.94253 1.000 56.74701 341 PRO A C 1
ATOM 2699 O O . PRO A 1 341 ? 2.64104 74.33617 71.67287 1.000 58.14645 341 PRO A O 1
ATOM 2703 N N . PRO A 1 342 ? 3.57170 73.12549 70.02835 1.000 56.02186 342 PRO A N 1
ATOM 2704 C CA . PRO A 1 342 ? 4.73833 74.01685 69.95016 1.000 56.91805 342 PRO A CA 1
ATOM 2705 C C . PRO A 1 342 ? 4.41010 75.35945 69.30550 1.000 57.35678 342 PRO A C 1
ATOM 2706 O O . PRO A 1 342 ? 3.46954 75.48994 68.52317 1.000 56.63255 342 PRO A O 1
ATOM 2710 N N . ALA A 1 343 ? 5.23737 76.35761 69.63078 1.000 58.68211 343 ALA A N 1
ATOM 2711 C CA . ALA A 1 343 ? 5.20399 77.63597 68.92932 1.000 59.25849 343 ALA A CA 1
ATOM 2712 C C . ALA A 1 343 ? 5.61628 77.45038 67.47288 1.000 58.16794 343 ALA A C 1
ATOM 2713 O O . ALA A 1 343 ? 6.54854 76.69897 67.16298 1.000 57.62872 343 ALA A O 1
ATOM 2715 N N . LEU A 1 344 ? 4.91953 78.14762 66.57121 1.000 57.99077 344 LEU A N 1
ATOM 2716 C CA . LEU A 1 344 ? 5.11537 77.96359 65.13653 1.000 56.98572 344 LEU A CA 1
ATOM 2717 C C . LEU A 1 344 ? 5.54363 79.26902 64.47796 1.000 58.01274 344 LEU A C 1
ATOM 2718 O O . LEU A 1 344 ? 5.20408 80.35768 64.95137 1.000 59.28956 344 LEU A O 1
ATOM 2723 N N . SER A 1 345 ? 6.30750 79.15930 63.38705 1.000 57.59659 345 SER A N 1
ATOM 2724 C CA . SER A 1 345 ? 6.80582 80.32251 62.65315 1.000 58.62014 345 SER A CA 1
ATOM 2725 C C . SER A 1 345 ? 6.12467 80.41801 61.29324 1.000 57.86203 345 SER A C 1
ATOM 2726 O O . SER A 1 345 ? 6.16858 79.46533 60.50887 1.000 56.58109 345 SER A O 1
ATOM 2729 N N . PHE A 1 346 ? 5.54104 81.58447 60.99979 1.000 58.80878 346 PHE A N 1
ATOM 2730 C CA . PHE A 1 346 ? 4.87669 81.87134 59.74166 1.000 58.45832 346 PHE A CA 1
ATOM 2731 C C . PHE A 1 346 ? 5.66796 82.91553 58.96707 1.000 59.67158 346 PHE A C 1
ATOM 2732 O O . PHE A 1 346 ? 6.77942 83.27168 59.35363 1.000 60.62123 346 PHE A O 1
ATOM 2740 N N . GLY A 1 347 ? 5.07925 83.43253 57.87993 1.000 59.79775 347 GLY A N 1
ATOM 2741 C CA . GLY A 1 347 ? 5.71101 84.52099 57.14566 1.000 61.17551 347 GLY A CA 1
ATOM 2742 C C . GLY A 1 347 ? 5.90774 85.78122 57.98030 1.000 63.06596 347 GLY A C 1
ATOM 2743 O O . GLY A 1 347 ? 5.36177 85.95990 59.07699 1.000 63.43284 347 GLY A O 1
ATOM 2744 N N . ASN A 1 348 ? 6.74266 86.67013 57.45093 1.000 67.68928 348 ASN A N 1
ATOM 2745 C CA . ASN A 1 348 ? 6.92171 88.01892 57.99526 1.000 67.19328 348 ASN A CA 1
ATOM 2746 C C . ASN A 1 348 ? 7.19662 88.01130 59.49965 1.000 68.41899 348 ASN A C 1
ATOM 2747 O O . ASN A 1 348 ? 6.64363 88.80780 60.26541 1.000 69.75119 348 ASN A O 1
ATOM 2752 N N . GLY A 1 349 ? 8.07432 87.10683 59.92608 1.000 69.41854 349 GLY A N 1
ATOM 2753 C CA . GLY A 1 349 ? 8.49597 87.09204 61.32319 1.000 72.29377 349 GLY A CA 1
ATOM 2754 C C . GLY A 1 349 ? 7.38330 86.93098 62.34066 1.000 70.63871 349 GLY A C 1
ATOM 2755 O O . GLY A 1 349 ? 7.51313 87.42441 63.46336 1.000 76.40461 349 GLY A O 1
ATOM 2756 N N . THR A 1 350 ? 6.30414 86.22965 61.99165 1.000 66.50228 350 THR A N 1
ATOM 2757 C CA . THR A 1 350 ? 5.12392 86.10789 62.84161 1.000 65.66134 350 THR A CA 1
ATOM 2758 C C . THR A 1 350 ? 5.10008 84.73724 63.52567 1.000 63.55686 350 THR A C 1
ATOM 2759 O O . THR A 1 350 ? 5.18140 83.70246 62.85444 1.000 61.97333 350 THR A O 1
ATOM 2763 N N . VAL A 1 351 ? 4.97908 84.72254 64.85401 1.000 64.20873 351 VAL A N 1
ATOM 2764 C CA . VAL A 1 351 ? 4.91323 83.46314 65.57747 1.000 63.06381 351 VAL A CA 1
ATOM 2765 C C . VAL A 1 351 ? 3.50149 83.22229 66.09558 1.000 63.41105 351 VAL A C 1
ATOM 2766 O O . VAL A 1 351 ? 2.75684 84.14681 66.45312 1.000 65.71735 351 VAL A O 1
ATOM 2770 N N . LEU A 1 352 ? 3.13604 81.94898 66.12269 1.000 61.25341 352 LEU A N 1
ATOM 2771 C CA . LEU A 1 352 ? 1.86826 81.48049 66.65924 1.000 60.90391 352 LEU A CA 1
ATOM 2772 C C . LEU A 1 352 ? 2.16839 80.67289 67.91584 1.000 60.91157 352 LEU A C 1
ATOM 2773 O O . LEU A 1 352 ? 2.85428 79.64939 67.84375 1.000 59.87503 352 LEU A O 1
ATOM 2778 N N . ALA A 1 353 ? 1.65605 81.12773 69.05760 1.000 62.20689 353 ALA A N 1
ATOM 2779 C CA . ALA A 1 353 ? 1.88365 80.42566 70.31086 1.000 62.76437 353 ALA A CA 1
ATOM 2780 C C . ALA A 1 353 ? 0.55199 80.06947 70.95335 1.000 64.73819 353 ALA A C 1
ATOM 2781 O O . ALA A 1 353 ? -0.39974 80.84890 70.86665 1.000 67.01995 353 ALA A O 1
ATOM 2783 N N . PRO A 1 354 ? 0.43747 78.90289 71.57800 1.000 66.79675 354 PRO A N 1
ATOM 2784 C CA . PRO A 1 354 ? -0.76834 78.62345 72.36080 1.000 67.54893 354 PRO A CA 1
ATOM 2785 C C . PRO A 1 354 ? -0.88263 79.59106 73.53323 1.000 71.18812 354 PRO A C 1
ATOM 2786 O O . PRO A 1 354 ? 0.09815 79.89751 74.20924 1.000 73.31734 354 PRO A O 1
ATOM 2790 N N . ASP A 1 355 ? -2.09253 80.09168 73.74707 1.000 73.27634 355 ASP A N 1
ATOM 2791 C CA . ASP A 1 355 ? -2.37230 81.05122 74.80484 1.000 76.81405 355 ASP A CA 1
ATOM 2792 C C . ASP A 1 355 ? -2.48386 80.32229 76.14209 1.000 82.14387 355 ASP A C 1
ATOM 2793 O O . ASP A 1 355 ? -3.39302 79.51142 76.33656 1.000 84.34622 355 ASP A O 1
ATOM 2798 N N . THR A 1 356 ? -1.57751 80.61880 77.07206 1.000 83.94155 356 THR A N 1
ATOM 2799 C CA . THR A 1 356 ? -1.51945 79.86588 78.32007 1.000 85.51257 356 THR A CA 1
ATOM 2800 C C . THR A 1 356 ? -2.49714 80.36732 79.38662 1.000 87.08319 356 THR A C 1
ATOM 2801 O O . THR A 1 356 ? -2.69616 79.66865 80.38961 1.000 87.45109 356 THR A O 1
ATOM 2805 N N . SER A 1 357 ? -3.13295 81.53157 79.19163 1.000 87.09266 357 SER A N 1
ATOM 2806 C CA . SER A 1 357 ? -4.06181 82.06547 80.18860 1.000 88.37972 357 SER A CA 1
ATOM 2807 C C . SER A 1 357 ? -5.50472 81.60086 79.99372 1.000 89.83227 357 SER A C 1
ATOM 2808 O O . SER A 1 357 ? -6.23972 81.49172 80.98053 1.000 93.41853 357 SER A O 1
ATOM 2811 N N . LYS A 1 358 ? -5.93866 81.34125 78.75915 1.000 89.79282 358 LYS A N 1
ATOM 2812 C CA . LYS A 1 358 ? -7.22555 80.69676 78.52871 1.000 87.61725 358 LYS A CA 1
ATOM 2813 C C . LYS A 1 358 ? -7.16588 79.24158 78.97935 1.000 88.04309 358 LYS A C 1
ATOM 2814 O O . LYS A 1 358 ? -6.08980 78.66143 79.13864 1.000 88.48688 358 LYS A O 1
ATOM 2820 N N . ASP A 1 359 ? -8.34153 78.63788 79.15081 1.000 88.44611 359 ASP A N 1
ATOM 2821 C CA . ASP A 1 359 ? -8.38733 77.21629 79.45875 1.000 88.61895 359 ASP A CA 1
ATOM 2822 C C . ASP A 1 359 ? -7.96313 76.40229 78.23857 1.000 85.66543 359 ASP A C 1
ATOM 2823 O O . ASP A 1 359 ? -8.04389 76.85764 77.09628 1.000 84.62578 359 ASP A O 1
ATOM 2828 N N . ARG A 1 360 ? -7.51963 75.17168 78.50623 1.000 85.37179 360 ARG A N 1
ATOM 2829 C CA . ARG A 1 360 ? -6.76334 74.40220 77.52399 1.000 83.03998 360 ARG A CA 1
ATOM 2830 C C . ARG A 1 360 ? -7.56198 74.20788 76.24029 1.000 81.68428 360 ARG A C 1
ATOM 2831 O O . ARG A 1 360 ? -7.05332 74.43048 75.13911 1.000 79.16486 360 ARG A O 1
ATOM 2839 N N . PHE A 1 361 ? -8.83113 73.83019 76.36356 1.000 83.59032 361 PHE A N 1
ATOM 2840 C CA . PHE A 1 361 ? -9.60160 73.44944 75.18272 1.000 81.48792 361 PHE A CA 1
ATOM 2841 C C . PHE A 1 361 ? -9.80714 74.63543 74.25477 1.000 79.58914 361 PHE A C 1
ATOM 2842 O O . PHE A 1 361 ? -9.57161 74.54070 73.04300 1.000 75.24255 361 PHE A O 1
ATOM 2850 N N . GLN A 1 362 ? -10.25041 75.76133 74.81748 1.000 80.96208 362 GLN A N 1
ATOM 2851 C CA . GLN A 1 362 ? -10.42541 76.98032 74.04171 1.000 80.44662 362 GLN A CA 1
ATOM 2852 C C . GLN A 1 362 ? -9.10941 77.41580 73.40359 1.000 77.30014 362 GLN A C 1
ATOM 2853 O O . GLN A 1 362 ? -9.09056 77.90384 72.26709 1.000 74.34018 362 GLN A O 1
ATOM 2859 N N . ALA A 1 363 ? -7.99379 77.19784 74.10468 1.000 78.28166 363 ALA A N 1
ATOM 2860 C CA . ALA A 1 363 ? -6.68896 77.58494 73.58298 1.000 76.57632 363 ALA A CA 1
ATOM 2861 C C . ALA A 1 363 ? -6.26278 76.68528 72.42541 1.000 72.87501 363 ALA A C 1
ATOM 2862 O O . ALA A 1 363 ? -5.65741 77.16255 71.45813 1.000 69.66402 363 ALA A O 1
ATOM 2864 N N . MET A 1 364 ? -6.58024 75.38356 72.49460 1.000 73.07157 364 MET A N 1
ATOM 2865 C CA . MET A 1 364 ? -6.22969 74.47632 71.39901 1.000 70.21630 364 MET A CA 1
ATOM 2866 C C . MET A 1 364 ? -7.03549 74.78187 70.13782 1.000 66.94778 364 MET A C 1
ATOM 2867 O O . MET A 1 364 ? -6.51751 74.67353 69.02633 1.000 64.50476 364 MET A O 1
ATOM 2872 N N . GLN A 1 365 ? -8.31463 75.12275 70.28131 1.000 69.27518 365 GLN A N 1
ATOM 2873 C CA . GLN A 1 365 ? -9.13130 75.37021 69.09880 1.000 70.05222 365 GLN A CA 1
ATOM 2874 C C . GLN A 1 365 ? -8.71257 76.66625 68.41568 1.000 65.05119 365 GLN A C 1
ATOM 2875 O O . GLN A 1 365 ? -8.69747 76.75306 67.18436 1.000 60.26380 365 GLN A O 1
ATOM 2881 N N . GLU A 1 366 ? -8.35137 77.67295 69.20444 1.000 66.34460 366 GLU A N 1
ATOM 2882 C CA . GLU A 1 366 ? -7.86869 78.93211 68.64853 1.000 66.94598 366 GLU A CA 1
ATOM 2883 C C . GLU A 1 366 ? -6.54630 78.73179 67.91450 1.000 64.43206 366 GLU A C 1
ATOM 2884 O O . GLU A 1 366 ? -6.38814 79.17582 66.77251 1.000 64.11373 366 GLU A O 1
ATOM 2890 N N . TYR A 1 367 ? -5.60162 78.02595 68.53861 1.000 62.93406 367 TYR A N 1
ATOM 2891 C CA . TYR A 1 367 ? -4.33353 77.70915 67.88861 1.000 61.23462 367 TYR A CA 1
ATOM 2892 C C . TYR A 1 367 ? -4.57068 77.01971 66.55480 1.000 58.69661 367 TYR A C 1
ATOM 2893 O O . TYR A 1 367 ? -4.04301 77.44096 65.51388 1.000 56.21029 367 TYR A O 1
ATOM 2902 N N . SER A 1 368 ? -5.40396 75.97782 66.56518 1.000 56.39341 368 SER A N 1
ATOM 2903 C CA . SER A 1 368 ? -5.55638 75.15843 65.37598 1.000 56.39228 368 SER A CA 1
ATOM 2904 C C . SER A 1 368 ? -6.17462 75.95514 64.23491 1.000 57.74579 368 SER A C 1
ATOM 2905 O O . SER A 1 368 ? -5.68643 75.88251 63.09922 1.000 53.76672 368 SER A O 1
ATOM 2908 N N . SER A 1 369 ? -7.23551 76.73766 64.52741 1.000 57.12257 369 SER A N 1
ATOM 2909 C CA . SER A 1 369 ? -7.86712 77.59354 63.51966 1.000 59.26155 369 SER A CA 1
ATOM 2910 C C . SER A 1 369 ? -6.88035 78.58682 62.94211 1.000 58.79062 369 SER A C 1
ATOM 2911 O O . SER A 1 369 ? -6.85037 78.82319 61.72937 1.000 58.15294 369 SER A O 1
ATOM 2914 N N . MET A 1 370 ? -6.07971 79.18434 63.81267 1.000 58.04291 370 MET A N 1
ATOM 2915 C CA . MET A 1 370 ? -5.10611 80.19363 63.45326 1.000 58.11016 370 MET A CA 1
ATOM 2916 C C . MET A 1 370 ? -3.99361 79.63530 62.55868 1.000 58.15340 370 MET A C 1
ATOM 2917 O O . MET A 1 370 ? -3.36891 80.40819 61.82272 1.000 57.12357 370 MET A O 1
ATOM 2922 N N . ARG A 1 371 ? -3.72954 78.31685 62.59235 1.000 55.31724 371 ARG A N 1
ATOM 2923 C CA . ARG A 1 371 ? -2.76740 77.74741 61.64625 1.000 55.04166 371 ARG A CA 1
ATOM 2924 C C . ARG A 1 371 ? -3.25649 77.93015 60.21272 1.000 57.86150 371 ARG A C 1
ATOM 2925 O O . ARG A 1 371 ? -2.45226 78.16770 59.28918 1.000 55.31041 371 ARG A O 1
ATOM 2933 N N . ARG A 1 372 ? -4.57974 77.83305 60.01360 1.000 53.77706 372 ARG A N 1
ATOM 2934 C CA . ARG A 1 372 ? -5.17799 78.12451 58.72074 1.000 57.96842 372 ARG A CA 1
ATOM 2935 C C . ARG A 1 372 ? -5.26784 79.63046 58.45426 1.000 58.01914 372 ARG A C 1
ATOM 2936 O O . ARG A 1 372 ? -4.89300 80.09174 57.37325 1.000 57.32600 372 ARG A O 1
ATOM 2944 N N . THR A 1 373 ? -5.78869 80.41845 59.40103 1.000 56.63991 373 THR A N 1
ATOM 2945 C CA . THR A 1 373 ? -6.03806 81.81096 59.05537 1.000 60.56013 373 THR A CA 1
ATOM 2946 C C . THR A 1 373 ? -4.73067 82.58723 58.87522 1.000 59.60963 373 THR A C 1
ATOM 2947 O O . THR A 1 373 ? -4.64128 83.42992 57.97544 1.000 59.98094 373 THR A O 1
ATOM 2951 N N . MET A 1 374 ? -3.68980 82.28695 59.66615 1.000 58.45643 374 MET A N 1
ATOM 2952 C CA . MET A 1 374 ? -2.39230 82.93517 59.44156 1.000 58.97280 374 MET A CA 1
ATOM 2953 C C . MET A 1 374 ? -1.80234 82.57161 58.07726 1.000 58.01154 374 MET A C 1
ATOM 2954 O O . MET A 1 374 ? -1.22559 83.43029 57.39602 1.000 58.85078 374 MET A O 1
ATOM 2959 N N . MET A 1 375 ? -1.92129 81.30528 57.66672 1.000 56.38209 375 MET A N 1
ATOM 2960 C CA . MET A 1 375 ? -1.39168 80.89045 56.36769 1.000 57.57123 375 MET A CA 1
ATOM 2961 C C . MET A 1 375 ? -2.03242 81.69398 55.23471 1.000 59.85418 375 MET A C 1
ATOM 2962 O O . MET A 1 375 ? -1.36698 82.04053 54.24697 1.000 56.80629 375 MET A O 1
ATOM 2967 N N . LEU A 1 376 ? -3.32315 82.02980 55.37895 1.000 59.57880 376 LEU A N 1
ATOM 2968 C CA . LEU A 1 376 ? -4.08148 82.69455 54.32694 1.000 59.35398 376 LEU A CA 1
ATOM 2969 C C . LEU A 1 376 ? -3.96385 84.21100 54.34968 1.000 61.68324 376 LEU A C 1
ATOM 2970 O O . LEU A 1 376 ? -4.33905 84.85457 53.36138 1.000 64.11479 376 LEU A O 1
ATOM 2975 N N . ASP A 1 377 ? -3.49647 84.79503 55.45483 1.000 61.66607 377 ASP A N 1
ATOM 2976 C CA . ASP A 1 377 ? -3.48468 86.24086 55.63108 1.000 63.46421 377 ASP A CA 1
ATOM 2977 C C . ASP A 1 377 ? -2.31213 86.82986 54.84571 1.000 68.91365 377 ASP A C 1
ATOM 2978 O O . ASP A 1 377 ? -1.15151 86.48965 55.11017 1.000 68.95873 377 ASP A O 1
ATOM 2983 N N . LYS A 1 378 ? -2.59315 87.70811 53.87297 1.000 68.66395 378 LYS A N 1
ATOM 2984 C CA . LYS A 1 378 ? -1.46215 88.21911 53.10386 1.000 71.27676 378 LYS A CA 1
ATOM 2985 C C . LYS A 1 378 ? -0.51799 89.08081 53.93231 1.000 70.55419 378 LYS A C 1
ATOM 2986 O O . LYS A 1 378 ? 0.55960 89.41965 53.44273 1.000 72.64050 378 LYS A O 1
ATOM 2992 N N . LYS A 1 379 ? -0.87932 89.45337 55.16129 1.000 71.69954 379 LYS A N 1
ATOM 2993 C CA . LYS A 1 379 ? 0.08256 90.16891 55.99076 1.000 71.75394 379 LYS A CA 1
ATOM 2994 C C . LYS A 1 379 ? 1.06670 89.22579 56.66614 1.000 69.75882 379 LYS A C 1
ATOM 2995 O O . LYS A 1 379 ? 2.12966 89.67487 57.10413 1.000 71.11128 379 LYS A O 1
ATOM 3001 N N . VAL A 1 380 ? 0.74630 87.93331 56.76500 1.000 69.00335 380 VAL A N 1
ATOM 3002 C CA . VAL A 1 380 ? 1.68736 87.00404 57.37670 1.000 66.93965 380 VAL A CA 1
ATOM 3003 C C . VAL A 1 380 ? 1.97589 85.87660 56.38106 1.000 63.33232 380 VAL A C 1
ATOM 3004 O O . VAL A 1 380 ? 3.07776 85.82793 55.81809 1.000 64.07277 380 VAL A O 1
ATOM 3008 N N . GLY A 1 381 ? 1.01501 85.00245 56.10283 1.000 60.90679 381 GLY A N 1
ATOM 3009 C CA . GLY A 1 381 ? 1.21517 84.04426 55.00654 1.000 59.23882 381 GLY A CA 1
ATOM 3010 C C . GLY A 1 381 ? 2.26631 82.95719 55.24035 1.000 58.26083 381 GLY A C 1
ATOM 3011 O O . GLY A 1 381 ? 2.72906 82.71534 56.36473 1.000 59.21976 381 GLY A O 1
ATOM 3012 N N . PHE A 1 382 ? 2.63127 82.28759 54.13708 1.000 57.11838 382 PHE A N 1
ATOM 3013 C CA . PHE A 1 382 ? 3.51379 81.11349 54.18705 1.000 56.22872 382 PHE A CA 1
ATOM 3014 C C . PHE A 1 382 ? 4.88432 81.45750 54.75178 1.000 56.80972 382 PHE A C 1
ATOM 3015 O O . PHE A 1 382 ? 5.42594 82.53612 54.49365 1.000 60.54402 382 PHE A O 1
ATOM 3023 N N . PHE A 1 383 ? 5.47505 80.51833 55.50124 1.000 57.51179 383 PHE A N 1
ATOM 3024 C CA . PHE A 1 383 ? 6.83338 80.74284 55.99910 1.000 56.94487 383 PHE A CA 1
ATOM 3025 C C . PHE A 1 383 ? 7.81628 80.87309 54.84450 1.000 57.37107 383 PHE A C 1
ATOM 3026 O O . PHE A 1 383 ? 8.70105 81.73094 54.87086 1.000 58.77592 383 PHE A O 1
ATOM 3034 N N . HIS A 1 384 ? 7.67249 80.04059 53.81724 1.000 57.53898 384 HIS A N 1
ATOM 3035 C CA . HIS A 1 384 ? 8.54402 80.10181 52.65292 1.000 62.40610 384 HIS A CA 1
ATOM 3036 C C . HIS A 1 384 ? 7.78098 80.76020 51.50156 1.000 62.99133 384 HIS A C 1
ATOM 3037 O O . HIS A 1 384 ? 6.82324 80.18201 50.97507 1.000 61.12287 384 HIS A O 1
ATOM 3044 N N . GLN A 1 385 ? 8.20025 81.96755 51.11682 1.000 61.11550 385 GLN A N 1
ATOM 3045 C CA . GLN A 1 385 ? 7.51470 82.74530 50.08161 1.000 64.63935 385 GLN A CA 1
ATOM 3046 C C . GLN A 1 385 ? 8.49154 83.11007 48.97996 1.000 65.73933 385 GLN A C 1
ATOM 3047 O O . GLN A 1 385 ? 9.47275 83.81261 49.23312 1.000 67.42081 385 GLN A O 1
ATOM 3053 N N . ASP A 1 386 ? 8.20004 82.66489 47.76110 1.000 67.30675 386 ASP A N 1
ATOM 3054 C CA . ASP A 1 386 ? 9.05445 82.91071 46.60682 1.000 68.65210 386 ASP A CA 1
ATOM 3055 C C . ASP A 1 386 ? 8.30158 82.50690 45.34726 1.000 68.32816 386 ASP A C 1
ATOM 3056 O O . ASP A 1 386 ? 7.33385 81.73637 45.40213 1.000 65.44271 386 ASP A O 1
ATOM 3061 N N . VAL A 1 387 ? 8.76569 83.02913 44.20395 1.000 67.93085 387 VAL A N 1
ATOM 3062 C CA . VAL A 1 387 ? 8.18839 82.61672 42.93065 1.000 65.63225 387 VAL A CA 1
ATOM 3063 C C . VAL A 1 387 ? 8.46505 81.13287 42.69991 1.000 65.93215 387 VAL A C 1
ATOM 3064 O O . VAL A 1 387 ? 9.49017 80.59297 43.14743 1.000 62.81655 387 VAL A O 1
ATOM 3068 N N . PHE A 1 388 ? 7.50538 80.45604 42.04651 1.000 63.82831 388 PHE A N 1
ATOM 3069 C CA . PHE A 1 388 ? 7.67953 79.06501 41.68311 1.000 61.92208 388 PHE A CA 1
ATOM 3070 C C . PHE A 1 388 ? 8.65378 78.98801 40.50597 1.000 63.55188 388 PHE A C 1
ATOM 3071 O O . PHE A 1 388 ? 8.70272 79.90468 39.68656 1.000 64.75154 388 PHE A O 1
ATOM 3079 N N . PRO A 1 389 ? 9.42484 77.90800 40.38155 1.000 63.05943 389 PRO A N 1
ATOM 3080 C CA . PRO A 1 389 ? 10.04514 77.59981 39.09592 1.000 62.27486 389 PRO A CA 1
ATOM 3081 C C . PRO A 1 389 ? 8.97063 77.22760 38.08616 1.000 65.42318 389 PRO A C 1
ATOM 3082 O O . PRO A 1 389 ? 7.80147 77.04417 38.45566 1.000 62.67107 389 PRO A O 1
ATOM 3086 N N . PRO A 1 390 ? 9.30648 77.10898 36.80035 1.000 69.10728 390 PRO A N 1
ATOM 3087 C CA . PRO A 1 390 ? 8.26286 76.82954 35.80444 1.000 64.52059 390 PRO A CA 1
ATOM 3088 C C . PRO A 1 390 ? 7.52144 75.53997 36.11250 1.000 65.49585 390 PRO A C 1
ATOM 3089 O O . PRO A 1 390 ? 8.08646 74.59770 36.66947 1.000 66.04185 390 PRO A O 1
ATOM 3093 N N . GLN A 1 391 ? 6.22813 75.51841 35.75936 1.000 65.38429 391 GLN A N 1
ATOM 3094 C CA . GLN A 1 391 ? 5.32092 74.42376 36.09334 1.000 63.77843 391 GLN A CA 1
ATOM 3095 C C . GLN A 1 391 ? 4.56955 73.96324 34.84145 1.000 66.82799 391 GLN A C 1
ATOM 3096 O O . GLN A 1 391 ? 4.39966 74.71613 33.87317 1.000 63.49153 391 GLN A O 1
ATOM 3102 N N . THR A 1 392 ? 4.08117 72.71585 34.88540 1.000 65.09626 392 THR A N 1
ATOM 3103 C CA . THR A 1 392 ? 3.32116 72.13931 33.78382 1.000 66.28615 392 THR A CA 1
ATOM 3104 C C . THR A 1 392 ? 2.05694 71.48174 34.32223 1.000 65.04622 392 THR A C 1
ATOM 3105 O O . THR A 1 392 ? 2.07462 70.83225 35.37436 1.000 62.58714 392 THR A O 1
ATOM 3109 N N . LEU A 1 393 ? 0.95507 71.67528 33.60478 1.000 63.40888 393 LEU A N 1
ATOM 3110 C CA . LEU A 1 393 ? -0.30698 71.00706 33.89063 1.000 61.44883 393 LEU A CA 1
ATOM 3111 C C . LEU A 1 393 ? -0.61460 70.09444 32.70720 1.000 61.72399 393 LEU A C 1
ATOM 3112 O O . LEU A 1 393 ? -0.90087 70.57686 31.60661 1.000 61.97735 393 LEU A O 1
ATOM 3117 N N . LEU A 1 394 ? -0.54351 68.77908 32.92743 1.000 60.40477 394 LEU A N 1
ATOM 3118 C CA . LEU A 1 394 ? -0.73449 67.78760 31.86929 1.000 61.17158 394 LEU A CA 1
ATOM 3119 C C . LEU A 1 394 ? -2.12775 67.15959 32.00895 1.000 63.55954 394 LEU A C 1
ATOM 3120 O O . LEU A 1 394 ? -2.38803 66.41868 32.96256 1.000 61.05231 394 LEU A O 1
ATOM 3125 N N . LEU A 1 395 ? -3.03228 67.44514 31.03025 1.000 61.34846 395 LEU A N 1
ATOM 3126 C CA . LEU A 1 395 ? -4.44210 67.04682 31.03706 1.000 62.30385 395 LEU A CA 1
ATOM 3127 C C . LEU A 1 395 ? -4.75665 66.01719 29.95132 1.000 61.91945 395 LEU A C 1
ATOM 3128 O O . LEU A 1 395 ? -4.19939 66.07211 28.85315 1.000 64.48124 395 LEU A O 1
ATOM 3133 N N . PRO A 1 396 ? -5.68646 65.09966 30.20401 1.000 61.44690 396 PRO A N 1
ATOM 3134 C CA . PRO A 1 396 ? -6.19421 64.26506 29.11282 1.000 62.59064 396 PRO A CA 1
ATOM 3135 C C . PRO A 1 396 ? -6.81175 65.13969 28.03007 1.000 64.25524 396 PRO A C 1
ATOM 3136 O O . PRO A 1 396 ? -7.40166 66.18756 28.31356 1.000 58.57433 396 PRO A O 1
ATOM 3140 N N . GLU A 1 397 ? -6.67688 64.68645 26.77600 1.000 64.77704 397 GLU A N 1
ATOM 3141 C CA . GLU A 1 397 ? -7.27004 65.40692 25.65512 1.000 67.11060 397 GLU A CA 1
ATOM 3142 C C . GLU A 1 397 ? -8.78514 65.50809 25.79393 1.000 64.04248 397 GLU A C 1
ATOM 3143 O O . GLU A 1 397 ? -9.36057 66.56733 25.53279 1.000 62.63760 397 GLU A O 1
ATOM 3149 N N . SER A 1 398 ? -9.45022 64.42655 26.21372 1.000 62.45469 398 SER A N 1
ATOM 3150 C CA . SER A 1 398 ? -10.90764 64.48466 26.36811 1.000 64.29008 398 SER A CA 1
ATOM 3151 C C . SER A 1 398 ? -11.32062 65.57069 27.35995 1.000 62.76024 398 SER A C 1
ATOM 3152 O O . SER A 1 398 ? -12.37388 66.19671 27.19168 1.000 61.52541 398 SER A O 1
ATOM 3155 N N . VAL A 1 399 ? -10.48831 65.83601 28.36803 1.000 61.12023 399 VAL A N 1
ATOM 3156 C CA . VAL A 1 399 ? -10.78341 66.88347 29.33822 1.000 59.24053 399 VAL A CA 1
ATOM 3157 C C . VAL A 1 399 ? -10.45058 68.25403 28.77117 1.000 60.92827 399 VAL A C 1
ATOM 3158 O O . VAL A 1 399 ? -11.26847 69.18031 28.84536 1.000 61.19714 399 VAL A O 1
ATOM 3162 N N . LYS A 1 400 ? -9.26321 68.41368 28.17214 1.000 62.62107 400 LYS A N 1
ATOM 3163 C CA . LYS A 1 400 ? -8.95439 69.71815 27.59197 1.000 63.68294 400 LYS A CA 1
ATOM 3164 C C . LYS A 1 400 ? -10.02094 70.13828 26.61117 1.000 64.56368 400 LYS A C 1
ATOM 3165 O O . LYS A 1 400 ? -10.29080 71.33385 26.45681 1.000 66.59196 400 LYS A O 1
ATOM 3171 N N . LYS A 1 401 ? -10.67252 69.17306 25.97638 1.000 65.98257 401 LYS A N 1
ATOM 3172 C CA . LYS A 1 401 ? -11.66877 69.48025 24.96875 1.000 68.14160 401 LYS A CA 1
ATOM 3173 C C . LYS A 1 401 ? -13.05254 69.75913 25.54911 1.000 67.29676 401 LYS A C 1
ATOM 3174 O O . LYS A 1 401 ? -13.94323 70.17251 24.80282 1.000 64.92826 401 LYS A O 1
ATOM 3180 N N . SER A 1 402 ? -13.26522 69.55109 26.85250 1.000 65.55013 402 SER A N 1
ATOM 3181 C CA . SER A 1 402 ? -14.57211 69.81654 27.43758 1.000 66.43826 402 SER A CA 1
ATOM 3182 C C . SER A 1 402 ? -14.41128 70.82055 28.57123 1.000 65.47766 402 SER A C 1
ATOM 3183 O O . SER A 1 402 ? -14.33557 72.03535 28.31942 1.000 64.62372 402 SER A O 1
ATOM 3186 N N . TRP A 1 403 ? -14.36887 70.36185 29.82360 1.000 61.57399 403 TRP A N 1
ATOM 3187 C CA . TRP A 1 403 ? -14.36689 71.21807 30.99775 1.000 62.07510 403 TRP A CA 1
ATOM 3188 C C . TRP A 1 403 ? -12.96121 71.53903 31.50936 1.000 61.61728 403 TRP A C 1
ATOM 3189 O O . TRP A 1 403 ? -12.83865 72.31582 32.46000 1.000 60.06183 403 TRP A O 1
ATOM 3200 N N . GLY A 1 404 ? -11.91644 70.94647 30.92827 1.000 60.59464 404 GLY A N 1
ATOM 3201 C CA . GLY A 1 404 ? -10.54239 71.22445 31.29471 1.000 61.54058 404 GLY A CA 1
ATOM 3202 C C . GLY A 1 404 ? -10.21080 72.70586 31.40970 1.000 64.87489 404 GLY A C 1
ATOM 3203 O O . GLY A 1 404 ? -9.71553 73.17145 32.44359 1.000 62.46438 404 GLY A O 1
ATOM 3204 N N . PRO A 1 405 ? -10.48340 73.47946 30.35093 1.000 63.70486 405 PRO A N 1
ATOM 3205 C CA . PRO A 1 405 ? -10.15112 74.91919 30.40009 1.000 64.46752 405 PRO A CA 1
ATOM 3206 C C . PRO A 1 405 ? -10.77493 75.66119 31.56821 1.000 65.76129 405 PRO A C 1
ATOM 3207 O O . PRO A 1 405 ? -10.13409 76.55424 32.15431 1.000 65.29725 405 PRO A O 1
ATOM 3211 N N . ALA A 1 406 ? -12.02997 75.34616 31.89726 1.000 63.46605 406 ALA A N 1
ATOM 3212 C CA . ALA A 1 406 ? -12.68569 76.02937 33.00735 1.000 62.57915 406 ALA A CA 1
ATOM 3213 C C . ALA A 1 406 ? -12.08715 75.59292 34.34109 1.000 61.98866 406 ALA A C 1
ATOM 3214 O O . ALA A 1 406 ? -11.89799 76.41110 35.24741 1.000 61.69997 406 ALA A O 1
ATOM 3216 N N . PHE A 1 407 ? -11.76956 74.31061 34.47808 1.000 60.65569 407 PHE A N 1
ATOM 3217 C CA . PHE A 1 407 ? -11.12367 73.85397 35.69496 1.000 59.99606 407 PHE A CA 1
ATOM 3218 C C . PHE A 1 407 ? -9.76845 74.52775 35.89428 1.000 62.25711 407 PHE A C 1
ATOM 3219 O O . PHE A 1 407 ? -9.44035 74.94775 37.00914 1.000 60.89851 407 PHE A O 1
ATOM 3227 N N . ALA A 1 408 ? -8.96733 74.63890 34.82469 1.000 63.42937 408 ALA A N 1
ATOM 3228 C CA . ALA A 1 408 ? -7.61536 75.19050 34.93273 1.000 62.48402 408 ALA A CA 1
ATOM 3229 C C . ALA A 1 408 ? -7.63673 76.65343 35.36476 1.000 62.63220 408 ALA A C 1
ATOM 3230 O O . ALA A 1 408 ? -6.89062 77.06233 36.26115 1.000 59.45043 408 ALA A O 1
ATOM 3232 N N . SER A 1 409 ? -8.48405 77.45926 34.72991 1.000 63.82563 409 SER A N 1
ATOM 3233 C CA . SER A 1 409 ? -8.62685 78.85479 35.13436 1.000 63.66933 409 SER A CA 1
ATOM 3234 C C . SER A 1 409 ? -8.96944 78.97419 36.61899 1.000 62.04506 409 SER A C 1
ATOM 3235 O O . SER A 1 409 ? -8.31669 79.71813 37.35699 1.000 63.56095 409 SER A O 1
ATOM 3238 N N . ASP A 1 410 ? -9.98031 78.23805 37.08122 1.000 59.79110 410 ASP A N 1
ATOM 3239 C CA . ASP A 1 410 ? -10.30920 78.26549 38.50372 1.000 59.93028 410 ASP A CA 1
ATOM 3240 C C . ASP A 1 410 ? -9.13967 77.77719 39.35141 1.000 58.29457 410 ASP A C 1
ATOM 3241 O O . ASP A 1 410 ? -8.86570 78.33051 40.42125 1.000 57.44157 410 ASP A O 1
ATOM 3246 N N . PHE A 1 411 ? -8.43283 76.74419 38.89070 1.000 58.55319 411 PHE A N 1
ATOM 3247 C CA . PHE A 1 411 ? -7.35492 76.18112 39.69864 1.000 57.08801 411 PHE A CA 1
ATOM 3248 C C . PHE A 1 411 ? -6.18931 77.15837 39.79570 1.000 57.98914 411 PHE A C 1
ATOM 3249 O O . PHE A 1 411 ? -5.63191 77.37012 40.88221 1.000 59.12215 411 PHE A O 1
ATOM 3257 N N . VAL A 1 412 ? -5.80065 77.75339 38.66656 1.000 58.97968 412 VAL A N 1
ATOM 3258 C CA . VAL A 1 412 ? -4.76142 78.78018 38.66290 1.000 59.17557 412 VAL A CA 1
ATOM 3259 C C . VAL A 1 412 ? -5.11522 79.90584 39.63284 1.000 58.13720 412 VAL A C 1
ATOM 3260 O O . VAL A 1 412 ? -4.30018 80.30408 40.47529 1.000 58.22820 412 VAL A O 1
ATOM 3264 N N . GLY A 1 413 ? -6.34467 80.41949 39.54763 1.000 57.65378 413 GLY A N 1
ATOM 3265 C CA . GLY A 1 413 ? -6.74788 81.52591 40.41978 1.000 58.72574 413 GLY A CA 1
ATOM 3266 C C . GLY A 1 413 ? -6.73407 81.15932 41.89217 1.000 58.80648 413 GLY A C 1
ATOM 3267 O O . GLY A 1 413 ? -6.43389 81.99811 42.74287 1.000 58.34319 413 GLY A O 1
ATOM 3268 N N . THR A 1 414 ? -7.02296 79.89072 42.20052 1.000 56.08916 414 THR A N 1
ATOM 3269 C CA . THR A 1 414 ? -7.02097 79.39259 43.56830 1.000 55.66263 414 THR A CA 1
ATOM 3270 C C . THR A 1 414 ? -5.59911 79.35047 44.13934 1.000 58.95982 414 THR A C 1
ATOM 3271 O O . THR A 1 414 ? -5.37191 79.75469 45.28802 1.000 57.04414 414 THR A O 1
ATOM 3275 N N . VAL A 1 415 ? -4.63073 78.85198 43.34855 1.000 56.67621 415 VAL A N 1
ATOM 3276 C CA . VAL A 1 415 ? -3.22250 78.85569 43.74944 1.000 56.08723 415 VAL A CA 1
ATOM 3277 C C . VAL A 1 415 ? -2.72960 80.27960 44.01880 1.000 60.06786 415 VAL A C 1
ATOM 3278 O O . VAL A 1 415 ? -2.07406 80.55085 45.03661 1.000 58.50994 415 VAL A O 1
ATOM 3282 N N . GLN A 1 416 ? -3.04695 81.21764 43.12020 1.000 59.03581 416 GLN A N 1
ATOM 3283 C CA . GLN A 1 416 ? -2.52326 82.57291 43.28080 1.000 61.04014 416 GLN A CA 1
ATOM 3284 C C . GLN A 1 416 ? -3.12810 83.27972 44.48526 1.000 59.92021 416 GLN A C 1
ATOM 3285 O O . GLN A 1 416 ? -2.46935 84.11776 45.09983 1.000 60.62445 416 GLN A O 1
ATOM 3291 N N . GLU A 1 417 ? -4.38158 82.98631 44.81518 1.000 58.56937 417 GLU A N 1
ATOM 3292 C CA . GLU A 1 417 ? -4.96477 83.50507 46.04303 1.000 61.51814 417 GLU A CA 1
ATOM 3293 C C . GLU A 1 417 ? -4.36967 82.82865 47.29480 1.000 61.27332 417 GLU A C 1
ATOM 3294 O O . GLU A 1 417 ? -4.24579 83.46828 48.34769 1.000 60.58500 417 GLU A O 1
ATOM 3300 N N . LEU A 1 418 ? -4.00112 81.54347 47.21702 1.000 58.47891 418 LEU A N 1
ATOM 3301 C CA . LEU A 1 418 ? -3.46133 80.87296 48.39635 1.000 57.40720 418 LEU A CA 1
ATOM 3302 C C . LEU A 1 418 ? -1.98444 81.20168 48.59063 1.000 60.49490 418 LEU A C 1
ATOM 3303 O O . LEU A 1 418 ? -1.52304 81.38008 49.72253 1.000 58.70611 418 LEU A O 1
ATOM 3308 N N . TYR A 1 419 ? -1.23486 81.28821 47.49556 1.000 60.31125 419 TYR A N 1
ATOM 3309 C CA . TYR A 1 419 ? 0.21038 81.48386 47.52405 1.000 60.74954 419 TYR A CA 1
ATOM 3310 C C . TYR A 1 419 ? 0.52385 82.65197 46.59808 1.000 62.00835 419 TYR A C 1
ATOM 3311 O O . TYR A 1 419 ? 1.03288 82.46971 45.48986 1.000 62.35831 419 TYR A O 1
ATOM 3320 N N . PRO A 1 420 ? 0.19942 83.87738 47.01493 1.000 64.14949 420 PRO A N 1
ATOM 3321 C CA . PRO A 1 420 ? 0.37225 85.01841 46.10257 1.000 64.19132 420 PRO A CA 1
ATOM 3322 C C . PRO A 1 420 ? 1.80356 85.22221 45.63982 1.000 65.96708 420 PRO A C 1
ATOM 3323 O O . PRO A 1 420 ? 2.00693 85.67080 44.51033 1.000 69.99098 420 PRO A O 1
ATOM 3327 N N . ALA A 1 421 ? 2.80817 84.90522 46.45750 1.000 67.26163 421 ALA A N 1
ATOM 3328 C CA . ALA A 1 421 ? 4.18342 85.15298 46.02916 1.000 66.51253 421 ALA A CA 1
ATOM 3329 C C . ALA A 1 421 ? 4.62530 84.26865 44.86442 1.000 66.83165 421 ALA A C 1
ATOM 3330 O O . ALA A 1 421 ? 5.70302 84.50899 44.31740 1.000 69.70574 421 ALA A O 1
ATOM 3332 N N . GLY A 1 422 ? 3.83192 83.27429 44.46250 1.000 62.75979 422 GLY A N 1
ATOM 3333 C CA . GLY A 1 422 ? 4.33213 82.26841 43.54382 1.000 64.00373 422 GLY A CA 1
ATOM 3334 C C . GLY A 1 422 ? 4.26436 82.62551 42.07026 1.000 68.63562 422 GLY A C 1
ATOM 3335 O O . GLY A 1 422 ? 5.03931 82.08548 41.26958 1.000 68.32226 422 GLY A O 1
ATOM 3336 N N . GLY A 1 423 ? 3.36177 83.53148 41.68124 1.000 64.66263 423 GLY A N 1
ATOM 3337 C CA . GLY A 1 423 ? 3.12777 83.75964 40.26165 1.000 63.21892 423 GLY A CA 1
ATOM 3338 C C . GLY A 1 423 ? 2.80133 82.50739 39.46524 1.000 66.92741 423 GLY A C 1
ATOM 3339 O O . GLY A 1 423 ? 3.20491 82.40303 38.30632 1.000 69.49267 423 GLY A O 1
ATOM 3340 N N . TYR A 1 424 ? 2.09496 81.54879 40.05509 1.000 61.14441 424 TYR A N 1
ATOM 3341 C CA . TYR A 1 424 ? 1.73950 80.31497 39.35779 1.000 62.47968 424 TYR A CA 1
ATOM 3342 C C . TYR A 1 424 ? 1.18214 80.57105 37.96182 1.000 66.73633 424 TYR A C 1
ATOM 3343 O O . TYR A 1 424 ? 0.13900 81.21831 37.80433 1.000 68.43072 424 TYR A O 1
ATOM 3352 N N . ARG A 1 425 ? 1.86033 80.03864 36.94617 1.000 65.56434 425 ARG A N 1
ATOM 3353 C CA . ARG A 1 425 ? 1.47848 80.27285 35.54988 1.000 69.56902 425 ARG A CA 1
ATOM 3354 C C . ARG A 1 425 ? 1.86969 79.05510 34.72216 1.000 67.23454 425 ARG A C 1
ATOM 3355 O O . ARG A 1 425 ? 2.87726 79.06492 34.00811 1.000 67.90502 425 ARG A O 1
ATOM 3363 N N . PRO A 1 426 ? 1.10204 77.97064 34.81292 1.000 66.06791 426 PRO A N 1
ATOM 3364 C CA . PRO A 1 426 ? 1.54067 76.70632 34.21301 1.000 66.47795 426 PRO A CA 1
ATOM 3365 C C . PRO A 1 426 ? 1.26402 76.64495 32.72427 1.000 65.68384 426 PRO A C 1
ATOM 3366 O O . PRO A 1 426 ? 0.27065 77.17465 32.23463 1.000 65.76997 426 PRO A O 1
ATOM 3370 N N . GLU A 1 427 ? 2.15996 75.97406 32.00551 1.000 66.46857 427 GLU A N 1
ATOM 3371 C CA . GLU A 1 427 ? 1.87537 75.57944 30.63867 1.000 65.41487 427 GLU A CA 1
ATOM 3372 C C . GLU A 1 427 ? 0.92375 74.38791 30.64925 1.000 66.66424 427 GLU A C 1
ATOM 3373 O O . GLU A 1 427 ? 1.17356 73.38662 31.32858 1.000 67.10957 427 GLU A O 1
ATOM 3379 N N . ILE A 1 428 ? -0.16902 74.49262 29.89974 1.000 66.05929 428 ILE A N 1
ATOM 3380 C CA . ILE A 1 428 ? -1.19167 73.45868 29.86130 1.000 66.79793 428 ILE A CA 1
ATOM 3381 C C . ILE A 1 428 ? -0.96090 72.60762 28.61905 1.000 68.28251 428 ILE A C 1
ATOM 3382 O O . ILE A 1 428 ? -0.94680 73.13376 27.50255 1.000 69.54426 428 ILE A O 1
ATOM 3387 N N . ILE A 1 429 ? -0.75654 71.29853 28.81636 1.000 68.46857 429 ILE A N 1
ATOM 3388 C CA . ILE A 1 429 ? -0.43713 70.34543 27.75556 1.000 69.50931 429 ILE A CA 1
ATOM 3389 C C . ILE A 1 429 ? -1.41951 69.18347 27.86214 1.000 68.99297 429 ILE A C 1
ATOM 3390 O O . ILE A 1 429 ? -2.11731 69.03184 28.86322 1.000 66.56896 429 ILE A O 1
ATOM 3395 N N . GLU A 1 430 ? -1.45833 68.34161 26.82452 1.000 71.87432 430 GLU A N 1
ATOM 3396 C CA . GLU A 1 430 ? -2.40797 67.23212 26.78877 1.000 70.63328 430 GLU A CA 1
ATOM 3397 C C . GLU A 1 430 ? -1.73114 65.95606 26.30672 1.000 68.25249 430 GLU A C 1
ATOM 3398 O O . GLU A 1 430 ? -0.64658 65.98260 25.72194 1.000 70.70628 430 GLU A O 1
ATOM 3404 N N . TYR A 1 431 ? -2.39058 64.82758 26.56608 1.000 68.60656 431 TYR A N 1
ATOM 3405 C CA . TYR A 1 431 ? -1.96316 63.53304 26.04687 1.000 69.64549 431 TYR A CA 1
ATOM 3406 C C . TYR A 1 431 ? -3.17104 62.78869 25.49827 1.000 70.19260 431 TYR A C 1
ATOM 3407 O O . TYR A 1 431 ? -4.30682 63.01962 25.91744 1.000 71.10580 431 TYR A O 1
ATOM 3416 N N . ARG A 1 432 ? -2.91661 61.87439 24.56271 1.000 69.97602 432 ARG A N 1
ATOM 3417 C CA . ARG A 1 432 ? -3.99346 61.23527 23.80775 1.000 70.49942 432 ARG A CA 1
ATOM 3418 C C . ARG A 1 432 ? -4.58084 60.08573 24.62807 1.000 70.14872 432 ARG A C 1
ATOM 3419 O O . ARG A 1 432 ? -4.27250 58.90904 24.42532 1.000 72.59192 432 ARG A O 1
ATOM 3427 N N . ASP A 1 433 ? -5.48432 60.43361 25.55305 1.000 70.95021 433 ASP A N 1
ATOM 3428 C CA . ASP A 1 433 ? -6.03982 59.45110 26.48281 1.000 69.21150 433 ASP A CA 1
ATOM 3429 C C . ASP A 1 433 ? -7.08376 58.52770 25.85914 1.000 69.93381 433 ASP A C 1
ATOM 3430 O O . ASP A 1 433 ? -7.61251 57.66947 26.57670 1.000 71.11937 433 ASP A O 1
ATOM 3435 N N . LYS A 1 434 ? -7.38713 58.64826 24.56450 1.000 68.87149 434 LYS A N 1
ATOM 3436 C CA . LYS A 1 434 ? -8.34962 57.75609 23.92298 1.000 72.75527 434 LYS A CA 1
ATOM 3437 C C . LYS A 1 434 ? -7.76406 57.02589 22.71572 1.000 78.09767 434 LYS A C 1
ATOM 3438 O O . LYS A 1 434 ? -8.51282 56.37875 21.95590 1.000 77.83614 434 LYS A O 1
ATOM 3444 N N . ALA A 1 435 ? -6.45281 57.10662 22.51006 1.000 77.52000 435 ALA A N 1
ATOM 3445 C CA . ALA A 1 435 ? -5.85900 56.55552 21.30490 1.000 80.23076 435 ALA A CA 1
ATOM 3446 C C . ALA A 1 435 ? -5.28812 55.16376 21.48781 1.000 81.25233 435 ALA A C 1
ATOM 3447 O O . ALA A 1 435 ? -4.94987 54.52421 20.48584 1.000 89.96835 435 ALA A O 1
ATOM 3449 N N . TYR A 1 436 ? -5.16679 54.66957 22.72139 1.000 80.80859 436 TYR A N 1
ATOM 3450 C CA . TYR A 1 436 ? -4.43050 53.42853 22.94086 1.000 86.33206 436 TYR A CA 1
ATOM 3451 C C . TYR A 1 436 ? -5.09063 52.40861 23.85816 1.000 89.63011 436 TYR A C 1
ATOM 3452 O O . TYR A 1 436 ? -4.53919 51.31122 24.01069 1.000 92.56858 436 TYR A O 1
ATOM 3461 N N . GLY A 1 437 ? -6.22626 52.71257 24.47611 1.000 89.29731 437 GLY A N 1
ATOM 3462 C CA . GLY A 1 437 ? -6.91862 51.63408 25.15471 1.000 92.88134 437 GLY A CA 1
ATOM 3463 C C . GLY A 1 437 ? -7.36374 51.84926 26.57874 1.000 91.39043 437 GLY A C 1
ATOM 3464 O O . GLY A 1 437 ? -8.04706 50.97863 27.12159 1.000 95.87980 437 GLY A O 1
ATOM 3465 N N . GLY A 1 438 ? -7.00949 52.95332 27.21903 1.000 83.71013 438 GLY A N 1
ATOM 3466 C CA . GLY A 1 438 ? -7.72507 53.27826 28.43921 1.000 83.29630 438 GLY A CA 1
ATOM 3467 C C . GLY A 1 438 ? -7.37393 52.43010 29.64677 1.000 86.42004 438 GLY A C 1
ATOM 3468 O O . GLY A 1 438 ? -7.66737 52.82566 30.77782 1.000 87.62325 438 GLY A O 1
ATOM 3469 N N . GLY A 1 439 ? -6.75313 51.26624 29.45102 1.000 88.12551 439 GLY A N 1
ATOM 3470 C CA . GLY A 1 439 ? -6.17539 50.54185 30.56471 1.000 85.25613 439 GLY A CA 1
ATOM 3471 C C . GLY A 1 439 ? -4.89288 51.19944 31.03280 1.000 86.17048 439 GLY A C 1
ATOM 3472 O O . GLY A 1 439 ? -4.44750 52.21170 30.49146 1.000 86.65120 439 GLY A O 1
ATOM 3473 N N . VAL A 1 440 ? -4.28081 50.60680 32.06756 1.000 88.23238 440 VAL A N 1
ATOM 3474 C CA . VAL A 1 440 ? -2.97658 51.09598 32.51871 1.000 85.99180 440 VAL A CA 1
ATOM 3475 C C . VAL A 1 440 ? -1.94599 51.10147 31.39215 1.000 86.24459 440 VAL A C 1
ATOM 3476 O O . VAL A 1 440 ? -1.34022 52.15488 31.15106 1.000 88.51001 440 VAL A O 1
ATOM 3480 N N . PRO A 1 441 ? -1.71213 50.00915 30.65972 1.000 86.55272 441 PRO A N 1
ATOM 3481 C CA . PRO A 1 441 ? -0.91382 50.13657 29.43340 1.000 85.31697 441 PRO A CA 1
ATOM 3482 C C . PRO A 1 441 ? -1.76546 50.81949 28.37848 1.000 87.62624 441 PRO A C 1
ATOM 3483 O O . PRO A 1 441 ? -2.92627 50.44874 28.17216 1.000 91.39662 441 PRO A O 1
ATOM 3487 N N . GLY A 1 442 ? -1.21024 51.82433 27.71711 1.000 84.12748 442 GLY A N 1
ATOM 3488 C CA . GLY A 1 442 ? -2.08786 52.54466 26.80740 1.000 82.40621 442 GLY A CA 1
ATOM 3489 C C . GLY A 1 442 ? -2.38349 53.93924 27.30015 1.000 80.10936 442 GLY A C 1
ATOM 3490 O O . GLY A 1 442 ? -2.19934 54.90125 26.55283 1.000 79.36880 442 GLY A O 1
ATOM 3491 N N . GLN A 1 443 ? -2.83304 54.06976 28.55196 1.000 77.92326 443 GLN A N 1
ATOM 3492 C CA . GLN A 1 443 ? -2.71725 55.35944 29.22150 1.000 78.66432 443 GLN A CA 1
ATOM 3493 C C . GLN A 1 443 ? -1.25082 55.72629 29.39272 1.000 79.73385 443 GLN A C 1
ATOM 3494 O O . GLN A 1 443 ? -0.83709 56.84605 29.05833 1.000 76.75265 443 GLN A O 1
ATOM 3500 N N . MET A 1 444 ? -0.44538 54.78385 29.91019 1.000 77.52627 444 MET A N 1
ATOM 3501 C CA . MET A 1 444 ? 0.98881 55.02657 30.05207 1.000 79.65847 444 MET A CA 1
ATOM 3502 C C . MET A 1 444 ? 1.66400 55.20849 28.70367 1.000 80.88117 444 MET A C 1
ATOM 3503 O O . MET A 1 444 ? 2.63659 55.96507 28.59508 1.000 80.54570 444 MET A O 1
ATOM 3508 N N . LYS A 1 445 ? 1.16985 54.52890 27.66700 1.000 80.79334 445 LYS A N 1
ATOM 3509 C CA . LYS A 1 445 ? 1.74828 54.72532 26.34879 1.000 79.60167 445 LYS A CA 1
ATOM 3510 C C . LYS A 1 445 ? 1.57062 56.16505 25.88962 1.000 79.98762 445 LYS A C 1
ATOM 3511 O O . LYS A 1 445 ? 2.50159 56.76420 25.34589 1.000 82.27716 445 LYS A O 1
ATOM 3517 N N . ALA A 1 446 ? 0.39659 56.75201 26.13693 1.000 78.54714 446 ALA A N 1
ATOM 3518 C CA . ALA A 1 446 ? 0.16353 58.14338 25.75270 1.000 77.84770 446 ALA A CA 1
ATOM 3519 C C . ALA A 1 446 ? 0.95440 59.11654 26.62234 1.000 77.47182 446 ALA A C 1
ATOM 3520 O O . ALA A 1 446 ? 1.45233 60.13631 26.12851 1.000 77.10982 446 ALA A O 1
ATOM 3522 N N . LEU A 1 447 ? 1.05306 58.83831 27.92383 1.000 77.00708 447 LEU A N 1
ATOM 3523 C CA . LEU A 1 447 ? 1.80672 59.71142 28.81980 1.000 76.86122 447 LEU A CA 1
ATOM 3524 C C . LEU A 1 447 ? 3.28922 59.72454 28.46525 1.000 80.17418 447 LEU A C 1
ATOM 3525 O O . LEU A 1 447 ? 3.91078 60.79063 28.39358 1.000 82.05058 447 LEU A O 1
ATOM 3530 N N . LEU A 1 448 ? 3.87456 58.54985 28.23283 1.000 79.43718 448 LEU A N 1
ATOM 3531 C CA . LEU A 1 448 ? 5.29376 58.49493 27.90899 1.000 81.62473 448 LEU A CA 1
ATOM 3532 C C . LEU A 1 448 ? 5.61240 59.19946 26.59909 1.000 84.40092 448 LEU A C 1
ATOM 3533 O O . LEU A 1 448 ? 6.71408 59.73328 26.43463 1.000 87.08708 448 LEU A O 1
ATOM 3538 N N . GLU A 1 449 ? 4.69450 59.18784 25.63993 1.000 82.02883 449 GLU A N 1
ATOM 3539 C CA . GLU A 1 449 ? 5.07631 59.71345 24.33643 1.000 85.49349 449 GLU A CA 1
ATOM 3540 C C . GLU A 1 449 ? 4.94579 61.23000 24.29225 1.000 83.50190 449 GLU A C 1
ATOM 3541 O O . GLU A 1 449 ? 5.64610 61.89026 23.51440 1.000 84.41593 449 GLU A O 1
ATOM 3547 N N . VAL A 1 450 ? 4.09015 61.79890 25.13926 1.000 82.57471 450 VAL A N 1
ATOM 3548 C CA . VAL A 1 450 ? 4.17117 63.23073 25.40985 1.000 84.03159 450 VAL A CA 1
ATOM 3549 C C . VAL A 1 450 ? 5.51579 63.56647 26.05539 1.000 85.10281 450 VAL A C 1
ATOM 3550 O O . VAL A 1 450 ? 6.22475 64.48528 25.62216 1.000 84.25351 450 VAL A O 1
ATOM 3554 N N . ALA A 1 451 ? 5.90182 62.80240 27.08102 1.000 83.40386 451 ALA A N 1
ATOM 3555 C CA . ALA A 1 451 ? 7.21131 62.99494 27.69420 1.000 84.49824 451 ALA A CA 1
ATOM 3556 C C . ALA A 1 451 ? 8.32887 62.88758 26.65910 1.000 88.01545 451 ALA A C 1
ATOM 3557 O O . ALA A 1 451 ? 9.13803 63.81149 26.51831 1.000 89.26936 451 ALA A O 1
ATOM 3559 N N . GLU A 1 452 ? 8.36993 61.77215 25.90466 1.000 90.23838 452 GLU A N 1
ATOM 3560 C CA . GLU A 1 452 ? 9.43942 61.50845 24.93510 1.000 91.79179 452 GLU A CA 1
ATOM 3561 C C . GLU A 1 452 ? 9.58099 62.61170 23.89715 1.000 90.94607 452 GLU A C 1
ATOM 3562 O O . GLU A 1 452 ? 10.64965 62.74689 23.29003 1.000 91.62531 452 GLU A O 1
ATOM 3568 N N . ARG A 1 453 ? 8.51260 63.36733 23.63914 1.000 90.94420 453 ARG A N 1
ATOM 3569 C CA . ARG A 1 453 ? 8.59219 64.45991 22.68047 1.000 90.91849 453 ARG A CA 1
ATOM 3570 C C . ARG A 1 453 ? 9.30646 65.67867 23.25049 1.000 91.39674 453 ARG A C 1
ATOM 3571 O O . ARG A 1 453 ? 9.72661 66.54702 22.47873 1.000 92.15283 453 ARG A O 1
ATOM 3579 N N . GLY A 1 454 ? 9.45920 65.76091 24.57198 1.000 90.08682 454 GLY A N 1
ATOM 3580 C CA . GLY A 1 454 ? 9.99763 66.95805 25.18339 1.000 88.87981 454 GLY A CA 1
ATOM 3581 C C . GLY A 1 454 ? 8.98735 68.06747 25.35821 1.000 88.04409 454 GLY A C 1
ATOM 3582 O O . GLY A 1 454 ? 9.38048 69.23373 25.48078 1.000 88.78310 454 GLY A O 1
ATOM 3583 N N . GLU A 1 455 ? 7.69018 67.74419 25.33270 1.000 84.62987 455 GLU A N 1
ATOM 3584 C CA . GLU A 1 455 ? 6.65459 68.74532 25.56170 1.000 83.71006 455 GLU A CA 1
ATOM 3585 C C . GLU A 1 455 ? 6.57202 69.15917 27.02441 1.000 81.77140 455 GLU A C 1
ATOM 3586 O O . GLU A 1 455 ? 5.95151 70.18141 27.33672 1.000 80.49143 455 GLU A O 1
ATOM 3592 N N . ILE A 1 456 ? 7.15762 68.38000 27.92718 1.000 83.08621 456 ILE A N 1
ATOM 3593 C CA . ILE A 1 456 ? 7.22600 68.76620 29.34506 1.000 80.19083 456 ILE A CA 1
ATOM 3594 C C . ILE A 1 456 ? 8.55318 69.49172 29.52705 1.000 79.72598 456 ILE A C 1
ATOM 3595 O O . ILE A 1 456 ? 9.53347 68.95919 30.05351 1.000 81.93170 456 ILE A O 1
ATOM 3600 N N . LYS A 1 457 ? 8.60136 70.72964 29.04275 1.000 81.11961 457 LYS A N 1
ATOM 3601 C CA . LYS A 1 457 ? 9.59759 71.65113 29.55425 1.000 80.54027 457 LYS A CA 1
ATOM 3602 C C . LYS A 1 457 ? 9.28909 71.86716 31.02715 1.000 79.12224 457 LYS A C 1
ATOM 3603 O O . LYS A 1 457 ? 8.17023 71.60949 31.47501 1.000 83.03960 457 LYS A O 1
ATOM 3609 N N . SER A 1 458 ? 10.28666 72.31163 31.79151 1.000 75.47641 458 SER A N 1
ATOM 3610 C CA . SER A 1 458 ? 10.14825 72.44747 33.25326 1.000 75.68941 458 SER A CA 1
ATOM 3611 C C . SER A 1 458 ? 10.21107 71.09896 33.97074 1.000 71.96126 458 SER A C 1
ATOM 3612 O O . SER A 1 458 ? 9.72099 70.08941 33.45838 1.000 70.53243 458 SER A O 1
ATOM 3615 N N . GLY A 1 459 ? 10.82707 71.07890 35.15831 1.000 69.34567 459 GLY A N 1
ATOM 3616 C CA . GLY A 1 459 ? 11.01363 69.83759 35.88653 1.000 69.42765 459 GLY A CA 1
ATOM 3617 C C . GLY A 1 459 ? 9.83677 69.41430 36.74574 1.000 71.25797 459 GLY A C 1
ATOM 3618 O O . GLY A 1 459 ? 9.75210 68.24310 37.12929 1.000 72.14599 459 GLY A O 1
ATOM 3619 N N . ASP A 1 460 ? 8.91713 70.32091 37.04613 1.000 67.73555 460 ASP A N 1
ATOM 3620 C CA . ASP A 1 460 ? 7.75308 69.99953 37.86297 1.000 66.74927 460 ASP A CA 1
ATOM 3621 C C . ASP A 1 460 ? 6.53084 69.76760 36.97759 1.000 66.68855 460 ASP A C 1
ATOM 3622 O O . ASP A 1 460 ? 6.27113 70.55180 36.06013 1.000 64.46468 460 ASP A O 1
ATOM 3627 N N . VAL A 1 461 ? 5.79587 68.67686 37.23041 1.000 66.81314 461 VAL A N 1
ATOM 3628 C CA . VAL A 1 461 ? 4.58989 68.36371 36.46300 1.000 64.40520 461 VAL A CA 1
ATOM 3629 C C . VAL A 1 461 ? 3.48993 67.92886 37.39566 1.000 62.50908 461 VAL A C 1
ATOM 3630 O O . VAL A 1 461 ? 3.69460 67.05772 38.24721 1.000 64.28562 461 VAL A O 1
ATOM 3634 N N . LEU A 1 462 ? 2.30503 68.46318 37.17387 1.000 58.17564 462 LEU A N 1
ATOM 3635 C CA . LEU A 1 462 ? 1.08943 67.97559 37.80207 1.000 57.27496 462 LEU A CA 1
ATOM 3636 C C . LEU A 1 462 ? 0.24757 67.35947 36.68824 1.000 59.82828 462 LEU A C 1
ATOM 3637 O O . LEU A 1 462 ? -0.17253 68.06300 35.75962 1.000 59.28827 462 LEU A O 1
ATOM 3642 N N . VAL A 1 463 ? 0.05674 66.04751 36.73023 1.000 58.48335 463 VAL A N 1
ATOM 3643 C CA . VAL A 1 463 ? -0.65236 65.34332 35.66922 1.000 59.08694 463 VAL A CA 1
ATOM 3644 C C . VAL A 1 463 ? -1.97420 64.82815 36.22016 1.000 60.06402 463 VAL A C 1
ATOM 3645 O O . VAL A 1 463 ? -2.03357 64.29465 37.33597 1.000 59.76266 463 VAL A O 1
ATOM 3649 N N . MET A 1 464 ? -3.04680 65.06334 35.46679 1.000 60.33327 464 MET A N 1
ATOM 3650 C CA . MET A 1 464 ? -4.36850 64.55744 35.80322 1.000 59.86528 464 MET A CA 1
ATOM 3651 C C . MET A 1 464 ? -4.56189 63.18340 35.15986 1.000 60.51790 464 MET A C 1
ATOM 3652 O O . MET A 1 464 ? -4.57908 63.05888 33.92493 1.000 59.57001 464 MET A O 1
ATOM 3657 N N . LEU A 1 465 ? -4.73416 62.16434 35.99109 1.000 59.86063 465 LEU A N 1
ATOM 3658 C CA . LEU A 1 465 ? -4.92756 60.79879 35.52798 1.000 61.72935 465 LEU A CA 1
ATOM 3659 C C . LEU A 1 465 ? -6.38952 60.38633 35.63510 1.000 64.93135 465 LEU A C 1
ATOM 3660 O O . LEU A 1 465 ? -7.15456 60.92546 36.43740 1.000 62.13788 465 LEU A O 1
ATOM 3665 N N . HIS A 1 466 ? -6.76113 59.39332 34.81979 1.000 65.94882 466 HIS A N 1
ATOM 3666 C CA . HIS A 1 466 ? -8.06471 58.75106 34.90447 1.000 66.07698 466 HIS A CA 1
ATOM 3667 C C . HIS A 1 466 ? -8.02813 57.63331 35.93788 1.000 70.87856 466 HIS A C 1
ATOM 3668 O O . HIS A 1 466 ? -7.03705 56.91283 36.04284 1.000 71.41136 466 HIS A O 1
ATOM 3675 N N . ARG A 1 467 ? -9.12378 57.47366 36.67869 1.000 74.50713 467 ARG A N 1
ATOM 3676 C CA . ARG A 1 467 ? -9.26019 56.32928 37.57335 1.000 80.45221 467 ARG A CA 1
ATOM 3677 C C . ARG A 1 467 ? -9.54722 55.05972 36.78996 1.000 83.90631 467 ARG A C 1
ATOM 3678 O O . ARG A 1 467 ? -10.45221 55.02436 35.95279 1.000 85.41711 467 ARG A O 1
ATOM 3686 N N . ILE A 1 468 ? -8.77269 54.01765 37.07213 1.000 92.50596 468 ILE A N 1
ATOM 3687 C CA . ILE A 1 468 ? -8.90861 52.72350 36.41918 1.000 99.06856 468 ILE A CA 1
ATOM 3688 C C . ILE A 1 468 ? -9.83380 51.83971 37.24866 1.000 109.18102 468 ILE A C 1
ATOM 3689 O O . ILE A 1 468 ? -10.90533 51.43305 36.78392 1.000 112.25011 468 ILE A O 1
ATOM 3694 N N . ASN A 1 469 ? -9.43284 51.53699 38.48053 1.000 115.83020 469 ASN A N 1
ATOM 3695 C CA . ASN A 1 469 ? -10.27820 50.80116 39.40841 1.000 128.42274 469 ASN A CA 1
ATOM 3696 C C . ASN A 1 469 ? -10.52692 51.62568 40.66681 1.000 139.34322 469 ASN A C 1
ATOM 3697 O O . ASN A 1 469 ? -9.67239 52.40809 41.10520 1.000 134.40975 469 ASN A O 1
ATOM 3702 N N . GLY A 1 470 ? -11.71976 51.44784 41.23497 1.000 148.73416 470 GLY A N 1
ATOM 3703 C CA . GLY A 1 470 ? -12.02128 51.95266 42.55965 1.000 163.15789 470 GLY A CA 1
ATOM 3704 C C . GLY A 1 470 ? -11.63860 50.94156 43.62296 1.000 172.59756 470 GLY A C 1
ATOM 3705 O O . GLY A 1 470 ? -10.50893 50.43782 43.62163 1.000 169.23605 470 GLY A O 1
ATOM 3706 N N . ALA A 1 471 ? -12.58329 50.61615 44.51611 1.000 179.65308 471 ALA A N 1
ATOM 3707 C CA . ALA A 1 471 ? -12.35830 49.72902 45.65377 1.000 185.54074 471 ALA A CA 1
ATOM 3708 C C . ALA A 1 471 ? -11.18115 50.23791 46.47964 1.000 188.50400 471 ALA A C 1
ATOM 3709 O O . ALA A 1 471 ? -10.02361 49.92085 46.17115 1.000 187.97565 471 ALA A O 1
ATOM 3711 N N . PRO A 1 472 ? -11.43571 51.01652 47.53897 1.000 191.10189 472 PRO A N 1
ATOM 3712 C CA . PRO A 1 472 ? -10.32805 51.63501 48.29671 1.000 192.23891 472 PRO A CA 1
ATOM 3713 C C . PRO A 1 472 ? -9.31688 50.63944 48.86510 1.000 191.62537 472 PRO A C 1
ATOM 3714 O O . PRO A 1 472 ? -8.24872 51.07007 49.32518 1.000 191.11114 472 PRO A O 1
ATOM 3718 N N . ARG A 1 473 ? -9.61495 49.34145 48.84810 1.000 189.87970 473 ARG A N 1
ATOM 3719 C CA . ARG A 1 473 ? -8.66450 48.30692 49.25998 1.000 187.97864 473 ARG A CA 1
ATOM 3720 C C . ARG A 1 473 ? -8.08172 47.60271 48.03227 1.000 186.68851 473 ARG A C 1
ATOM 3721 O O . ARG A 1 473 ? -8.20053 46.38796 47.85117 1.000 186.66935 473 ARG A O 1
ATOM 3729 N N . ALA A 1 474 ? -7.45096 48.40354 47.16983 1.000 183.72271 474 ALA A N 1
ATOM 3730 C CA . ALA A 1 474 ? -6.77970 47.90282 45.97460 1.000 176.42636 474 ALA A CA 1
ATOM 3731 C C . ALA A 1 474 ? -5.40886 48.55898 45.83411 1.000 166.53370 474 ALA A C 1
ATOM 3732 O O . ALA A 1 474 ? -4.70109 48.74496 46.83079 1.000 165.05958 474 ALA A O 1
ATOM 3734 N N . GLN A 1 475 ? -5.02460 48.91264 44.60677 1.000 159.48827 475 GLN A N 1
ATOM 3735 C CA . GLN A 1 475 ? -3.77803 49.63372 44.37244 1.000 148.89860 475 GLN A CA 1
ATOM 3736 C C . GLN A 1 475 ? -3.85889 50.32260 43.01727 1.000 138.11588 475 GLN A C 1
ATOM 3737 O O . GLN A 1 475 ? -4.15256 49.67091 42.01010 1.000 136.44499 475 GLN A O 1
ATOM 3743 N N . ASP A 1 476 ? -3.60816 51.63421 42.99318 1.000 129.77265 476 ASP A N 1
ATOM 3744 C CA . ASP A 1 476 ? -3.59777 52.39017 41.73946 1.000 118.93808 476 ASP A CA 1
ATOM 3745 C C . ASP A 1 476 ? -2.18936 52.35166 41.16347 1.000 111.84381 476 ASP A C 1
ATOM 3746 O O . ASP A 1 476 ? -1.34111 53.18880 41.47759 1.000 107.59425 476 ASP A O 1
ATOM 3751 N N . LYS A 1 477 ? -1.94456 51.37753 40.28403 1.000 109.62332 477 LYS A N 1
ATOM 3752 C CA . LYS A 1 477 ? -0.61644 51.21473 39.70862 1.000 104.86828 477 LYS A CA 1
ATOM 3753 C C . LYS A 1 477 ? -0.28842 52.29304 38.67528 1.000 96.34089 477 LYS A C 1
ATOM 3754 O O . LYS A 1 477 ? 0.89722 52.53659 38.41669 1.000 95.84947 477 LYS A O 1
ATOM 3760 N N . LEU A 1 478 ? -1.29392 52.96887 38.10560 1.000 92.86315 478 LEU A N 1
ATOM 3761 C CA . LEU A 1 478 ? -1.01300 53.99196 37.09851 1.000 87.11026 478 LEU A CA 1
ATOM 3762 C C . LEU A 1 478 ? -0.25161 55.17648 37.69458 1.000 83.24575 478 LEU A C 1
ATOM 3763 O O . LEU A 1 478 ? 0.75675 55.61757 37.13768 1.000 79.96043 478 LEU A O 1
ATOM 3768 N N . ALA A 1 479 ? -0.69703 55.70096 38.83169 1.000 81.58972 479 ALA A N 1
ATOM 3769 C CA . ALA A 1 479 ? 0.01146 56.84648 39.39119 1.000 81.03425 479 ALA A CA 1
ATOM 3770 C C . ALA A 1 479 ? 1.44364 56.48216 39.78077 1.000 81.83872 479 ALA A C 1
ATOM 3771 O O . ALA A 1 479 ? 2.37459 57.26203 39.55032 1.000 79.56733 479 ALA A O 1
ATOM 3773 N N . ALA A 1 480 ? 1.64387 55.30287 40.37002 1.000 84.39128 480 ALA A N 1
ATOM 3774 C CA . ALA A 1 480 ? 2.99075 54.89562 40.75892 1.000 86.15738 480 ALA A CA 1
ATOM 3775 C C . ALA A 1 480 ? 3.88319 54.72788 39.53950 1.000 86.53295 480 ALA A C 1
ATOM 3776 O O . ALA A 1 480 ? 5.03836 55.16881 39.53740 1.000 83.13121 480 ALA A O 1
ATOM 3778 N N . MET A 1 481 ? 3.34860 54.10538 38.48706 1.000 86.71075 481 MET A N 1
ATOM 3779 C CA . MET A 1 481 ? 4.07220 53.96365 37.22935 1.000 86.89777 481 MET A CA 1
ATOM 3780 C C . MET A 1 481 ? 4.48298 55.32000 36.65991 1.000 85.10846 481 MET A C 1
ATOM 3781 O O . MET A 1 481 ? 5.64111 55.51252 36.27312 1.000 83.77908 481 MET A O 1
ATOM 3786 N N . VAL A 1 482 ? 3.54119 56.27197 36.58885 1.000 81.57393 482 VAL A N 1
ATOM 3787 C CA . VAL A 1 482 ? 3.84168 57.57084 35.98792 1.000 79.39694 482 VAL A CA 1
ATOM 3788 C C . VAL A 1 482 ? 4.91821 58.28740 36.78705 1.000 79.99114 482 VAL A C 1
ATOM 3789 O O . VAL A 1 482 ? 5.85400 58.86955 36.22271 1.000 78.60909 482 VAL A O 1
ATOM 3793 N N . CYS A 1 483 ? 4.78363 58.29006 38.11459 1.000 79.80669 483 CYS A N 1
ATOM 3794 C CA . CYS A 1 483 ? 5.80335 58.93124 38.93476 1.000 80.03697 483 CYS A CA 1
ATOM 3795 C C . CYS A 1 483 ? 7.15050 58.24236 38.75380 1.000 83.11173 483 CYS A C 1
ATOM 3796 O O . CYS A 1 483 ? 8.17142 58.91054 38.56089 1.000 84.09664 483 CYS A O 1
ATOM 3799 N N . ASN A 1 484 ? 7.16079 56.90525 38.74474 1.000 84.49181 484 ASN A N 1
ATOM 3800 C CA . ASN A 1 484 ? 8.41121 56.15865 38.61885 1.000 87.61610 484 ASN A CA 1
ATOM 3801 C C . ASN A 1 484 ? 9.13424 56.47390 37.31322 1.000 86.45387 484 ASN A C 1
ATOM 3802 O O . ASN A 1 484 ? 10.33922 56.74990 37.30906 1.000 89.11200 484 ASN A O 1
ATOM 3807 N N . GLU A 1 485 ? 8.41876 56.43580 36.19107 1.000 84.55991 485 GLU A N 1
ATOM 3808 C CA . GLU A 1 485 ? 9.08336 56.60351 34.90297 1.000 85.82565 485 GLU A CA 1
ATOM 3809 C C . GLU A 1 485 ? 9.51028 58.04761 34.67658 1.000 84.41313 485 GLU A C 1
ATOM 3810 O O . GLU A 1 485 ? 10.63434 58.30228 34.22123 1.000 84.51147 485 GLU A O 1
ATOM 3816 N N . PHE A 1 486 ? 8.62562 59.00163 34.98581 1.000 81.17720 486 PHE A N 1
ATOM 3817 C CA . PHE A 1 486 ? 8.93968 60.41079 34.78020 1.000 80.28981 486 PHE A CA 1
ATOM 3818 C C . PHE A 1 486 ? 10.13550 60.83906 35.62814 1.000 83.08064 486 PHE A C 1
ATOM 3819 O O . PHE A 1 486 ? 10.97344 61.63833 35.18300 1.000 80.72033 486 PHE A O 1
ATOM 3827 N N . GLU A 1 487 ? 10.23447 60.31423 36.85551 1.000 84.24437 487 GLU A N 1
ATOM 3828 C CA . GLU A 1 487 ? 11.41424 60.56839 37.67576 1.000 83.15042 487 GLU A CA 1
ATOM 3829 C C . GLU A 1 487 ? 12.64411 59.88248 37.10513 1.000 84.30716 487 GLU A C 1
ATOM 3830 O O . GLU A 1 487 ? 13.73501 60.45935 37.09516 1.000 86.87757 487 GLU A O 1
ATOM 3836 N N . LYS A 1 488 ? 12.49644 58.65745 36.62591 1.000 84.19209 488 LYS A N 1
ATOM 3837 C CA . LYS A 1 488 ? 13.67839 57.86532 36.32967 1.000 86.62647 488 LYS A CA 1
ATOM 3838 C C . LYS A 1 488 ? 14.23855 58.12879 34.93663 1.000 88.61185 488 LYS A C 1
ATOM 3839 O O . LYS A 1 488 ? 15.45758 58.20359 34.77864 1.000 92.53916 488 LYS A O 1
ATOM 3845 N N . ARG A 1 489 ? 13.38219 58.27696 33.91924 1.000 89.83544 489 ARG A N 1
ATOM 3846 C CA . ARG A 1 489 ? 13.83727 58.47624 32.54062 1.000 89.44061 489 ARG A CA 1
ATOM 3847 C C . ARG A 1 489 ? 13.98609 59.94562 32.16043 1.000 86.84625 489 ARG A C 1
ATOM 3848 O O . ARG A 1 489 ? 14.86958 60.29569 31.37250 1.000 88.86647 489 ARG A O 1
ATOM 3856 N N . PHE A 1 490 ? 13.12950 60.80128 32.67575 1.000 85.80121 490 PHE A N 1
ATOM 3857 C CA . PHE A 1 490 ? 13.25973 62.24403 32.57787 1.000 83.47380 490 PHE A CA 1
ATOM 3858 C C . PHE A 1 490 ? 13.53149 62.77644 33.98699 1.000 85.75324 490 PHE A C 1
ATOM 3859 O O . PHE A 1 490 ? 13.62731 62.01356 34.95550 1.000 86.49395 490 PHE A O 1
ATOM 3867 N N . GLY A 1 491 ? 13.71241 64.07940 34.12344 1.000 84.25260 491 GLY A N 1
ATOM 3868 C CA . GLY A 1 491 ? 14.13447 64.52975 35.44076 1.000 80.95919 491 GLY A CA 1
ATOM 3869 C C . GLY A 1 491 ? 13.01059 65.09316 36.28253 1.000 80.15414 491 GLY A C 1
ATOM 3870 O O . GLY A 1 491 ? 13.24965 65.96267 37.12419 1.000 81.97383 491 GLY A O 1
ATOM 3871 N N . LYS A 1 492 ? 11.78648 64.60577 36.08387 1.000 78.92003 492 LYS A N 1
ATOM 3872 C CA . LYS A 1 492 ? 10.59940 65.32133 36.53862 1.000 75.91449 492 LYS A CA 1
ATOM 3873 C C . LYS A 1 492 ? 10.23188 64.99299 37.97964 1.000 73.77096 492 LYS A C 1
ATOM 3874 O O . LYS A 1 492 ? 10.34946 63.85054 38.42574 1.000 74.93319 492 LYS A O 1
ATOM 3880 N N . ARG A 1 493 ? 9.76649 66.01207 38.69606 1.000 70.44339 493 ARG A N 1
ATOM 3881 C CA . ARG A 1 493 ? 9.06318 65.84658 39.95510 1.000 68.12460 493 ARG A CA 1
ATOM 3882 C C . ARG A 1 493 ? 7.57333 65.91285 39.64357 1.000 65.45953 493 ARG A C 1
ATOM 3883 O O . ARG A 1 493 ? 7.10063 66.92068 39.11207 1.000 65.41882 493 ARG A O 1
ATOM 3891 N N . VAL A 1 494 ? 6.83446 64.84532 39.94448 1.000 63.78229 494 VAL A N 1
ATOM 3892 C CA . VAL A 1 494 ? 5.44948 64.74730 39.49882 1.000 65.98087 494 VAL A CA 1
ATOM 3893 C C . VAL A 1 494 ? 4.50349 64.60349 40.68748 1.000 63.88023 494 VAL A C 1
ATOM 3894 O O . VAL A 1 494 ? 4.77002 63.83892 41.61857 1.000 62.77602 494 VAL A O 1
ATOM 3898 N N . GLN A 1 495 ? 3.40865 65.36836 40.64977 1.000 60.23089 495 GLN A N 1
ATOM 3899 C CA . GLN A 1 495 ? 2.26022 65.20803 41.52513 1.000 60.25359 495 GLN A CA 1
ATOM 3900 C C . GLN A 1 495 ? 1.05017 64.84200 40.66729 1.000 63.07393 495 GLN A C 1
ATOM 3901 O O . GLN A 1 495 ? 0.98737 65.18542 39.47386 1.000 62.45941 495 GLN A O 1
ATOM 3907 N N . VAL A 1 496 ? 0.08991 64.13285 41.26651 1.000 60.22357 496 VAL A N 1
ATOM 3908 C CA . VAL A 1 496 ? -1.02248 63.53282 40.53396 1.000 60.18832 496 VAL A CA 1
ATOM 3909 C C . VAL A 1 496 ? -2.34319 64.03871 41.10842 1.000 60.57085 496 VAL A C 1
ATOM 3910 O O . VAL A 1 496 ? -2.47112 64.21332 42.32504 1.000 59.89702 496 VAL A O 1
ATOM 3914 N N . ILE A 1 497 ? -3.33092 64.25773 40.23464 1.000 60.35458 497 ILE A N 1
ATOM 3915 C CA . ILE A 1 497 ? -4.73678 64.31531 40.62216 1.000 61.16060 497 ILE A CA 1
ATOM 3916 C C . ILE A 1 497 ? -5.52370 63.41064 39.67682 1.000 61.75043 497 ILE A C 1
ATOM 3917 O O . ILE A 1 497 ? -5.03410 62.99345 38.63004 1.000 61.78471 497 ILE A O 1
ATOM 3922 N N . HIS A 1 498 ? -6.75239 63.09282 40.05288 1.000 63.98008 498 HIS A N 1
ATOM 3923 C CA . HIS A 1 498 ? -7.57567 62.26736 39.18804 1.000 64.38941 498 HIS A CA 1
ATOM 3924 C C . HIS A 1 498 ? -8.69431 63.11022 38.58434 1.000 64.04023 498 HIS A C 1
ATOM 3925 O O . HIS A 1 498 ? -8.95021 64.23460 39.02139 1.000 62.81739 498 HIS A O 1
ATOM 3932 N N . SER A 1 499 ? -9.33243 62.57827 37.53829 1.000 61.71054 499 SER A N 1
ATOM 3933 C CA . SER A 1 499 ? -10.24369 63.37688 36.72664 1.000 62.88584 499 SER A CA 1
ATOM 3934 C C . SER A 1 499 ? -11.71161 63.24729 37.11708 1.000 62.39659 499 SER A C 1
ATOM 3935 O O . SER A 1 499 ? -12.49983 64.11791 36.74141 1.000 62.27141 499 SER A O 1
ATOM 3938 N N . ASP A 1 500 ? -12.08939 62.23276 37.89859 1.000 64.54328 500 ASP A N 1
ATOM 3939 C CA . ASP A 1 500 ? -13.49945 62.02951 38.23994 1.000 66.63267 500 ASP A CA 1
ATOM 3940 C C . ASP A 1 500 ? -14.03551 63.13312 39.15542 1.000 68.57541 500 ASP A C 1
ATOM 3941 O O . ASP A 1 500 ? -15.08625 63.71836 38.87817 1.000 69.16134 500 ASP A O 1
ATOM 3946 N N . SER A 1 501 ? -13.32957 63.44502 40.23664 1.000 68.91095 501 SER A N 1
ATOM 3947 C CA . SER A 1 501 ? -13.84397 64.37293 41.23544 1.000 71.79256 501 SER A CA 1
ATOM 3948 C C . SER A 1 501 ? -13.91548 65.81265 40.72485 1.000 68.14877 501 SER A C 1
ATOM 3949 O O . SER A 1 501 ? -14.93248 66.47228 40.96607 1.000 69.76607 501 SER A O 1
ATOM 3952 N N . PRO A 1 502 ? -12.89449 66.35650 40.03931 1.000 66.52109 502 PRO A N 1
ATOM 3953 C CA . PRO A 1 502 ? -13.06428 67.71799 39.49668 1.000 64.00772 502 PRO A CA 1
ATOM 3954 C C . PRO A 1 502 ? -14.12166 67.80673 38.40780 1.000 61.91029 502 PRO A C 1
ATOM 3955 O O . PRO A 1 502 ? -14.86957 68.78906 38.36426 1.000 60.98296 502 PRO A O 1
ATOM 3959 N N . GLY A 1 503 ? -14.22031 66.81030 37.52838 1.000 62.04769 503 GLY A N 1
ATOM 3960 C CA . GLY A 1 503 ? -15.26421 66.83939 36.51624 1.000 61.72785 503 GLY A CA 1
ATOM 3961 C C . GLY A 1 503 ? -16.66296 66.95077 37.10426 1.000 61.90532 503 GLY A C 1
ATOM 3962 O O . GLY A 1 503 ? -17.53794 67.59611 36.52232 1.000 61.78692 503 GLY A O 1
ATOM 3963 N N . ARG A 1 504 ? -16.89533 66.32666 38.26650 1.000 62.34451 504 ARG A N 1
ATOM 3964 C CA . ARG A 1 504 ? -18.17683 66.47698 38.94936 1.000 65.36834 504 ARG A CA 1
ATOM 3965 C C . ARG A 1 504 ? -18.43405 67.91194 39.38939 1.000 65.60255 504 ARG A C 1
ATOM 3966 O O . ARG A 1 504 ? -19.57770 68.25649 39.71646 1.000 63.86933 504 ARG A O 1
ATOM 3974 N N . GLY A 1 505 ? -17.40313 68.75305 39.40619 1.000 62.39096 505 GLY A N 1
ATOM 3975 C CA . GLY A 1 505 ? -17.57836 70.13621 39.79707 1.000 63.95043 505 GLY A CA 1
ATOM 3976 C C . GLY A 1 505 ? -18.00952 71.08388 38.70033 1.000 62.70892 505 GLY A C 1
ATOM 3977 O O . GLY A 1 505 ? -18.25230 72.25703 38.99545 1.000 64.28465 505 GLY A O 1
ATOM 3978 N N . TYR A 1 506 ? -18.12463 70.61377 37.46055 1.000 60.17231 506 TYR A N 1
ATOM 3979 C CA . TYR A 1 506 ? -18.44462 71.47327 36.33054 1.000 66.41874 506 TYR A CA 1
ATOM 3980 C C . TYR A 1 506 ? -19.66997 70.97515 35.56118 1.000 65.98814 506 TYR A C 1
ATOM 3981 O O . TYR A 1 506 ? -19.83121 69.77310 35.32562 1.000 64.75361 506 TYR A O 1
ATOM 3990 N N . LYS A 1 507 ? -20.54918 71.90708 35.19498 1.000 64.42081 507 LYS A N 1
ATOM 3991 C CA . LYS A 1 507 ? -21.69551 71.59194 34.35788 1.000 68.21678 507 LYS A CA 1
ATOM 3992 C C . LYS A 1 507 ? -21.70520 72.53458 33.16476 1.000 67.11743 507 LYS A C 1
ATOM 3993 O O . LYS A 1 507 ? -21.26366 73.68263 33.26703 1.000 66.98028 507 LYS A O 1
ATOM 3999 N N . ARG A 1 508 ? -22.19619 72.02837 32.02529 1.000 67.09239 508 ARG A N 1
ATOM 4000 C CA . ARG A 1 508 ? -22.18352 72.76606 30.77095 1.000 64.00676 508 ARG A CA 1
ATOM 4001 C C . ARG A 1 508 ? -23.40875 73.65204 30.68924 1.000 68.74435 508 ARG A C 1
ATOM 4002 O O . ARG A 1 508 ? -24.51958 73.23806 31.03601 1.000 72.05751 508 ARG A O 1
ATOM 4010 N N . ILE A 1 509 ? -23.20622 74.85509 30.17061 1.000 70.26162 509 ILE A N 1
ATOM 4011 C CA . ILE A 1 509 ? -24.17265 75.93469 30.27486 1.000 74.40767 509 ILE A CA 1
ATOM 4012 C C . ILE A 1 509 ? -24.17530 76.67310 28.94605 1.000 74.15216 509 ILE A C 1
ATOM 4013 O O . ILE A 1 509 ? -23.19531 76.64022 28.19853 1.000 75.19817 509 ILE A O 1
ATOM 4018 N N . PHE A 1 510 ? -25.29111 77.30677 28.63481 1.000 76.99322 510 PHE A N 1
ATOM 4019 C CA . PHE A 1 510 ? -25.43361 78.08889 27.41620 1.000 80.90768 510 PHE A CA 1
ATOM 4020 C C . PHE A 1 510 ? -25.37534 79.55028 27.81861 1.000 81.95800 510 PHE A C 1
ATOM 4021 O O . PHE A 1 510 ? -26.25186 80.03058 28.54269 1.000 83.59314 510 PHE A O 1
ATOM 4029 N N . LYS A 1 511 ? -24.33980 80.25473 27.37694 1.000 85.05985 511 LYS A N 1
ATOM 4030 C CA . LYS A 1 511 ? -24.17745 81.64758 27.77058 1.000 85.50233 511 LYS A CA 1
ATOM 4031 C C . LYS A 1 511 ? -23.73369 82.45294 26.56615 1.000 87.67772 511 LYS A C 1
ATOM 4032 O O . LYS A 1 511 ? -22.80105 82.06291 25.86266 1.000 92.04970 511 LYS A O 1
ATOM 4038 N N . ASN A 1 512 ? -24.41447 83.56281 26.32913 1.000 91.07489 512 ASN A N 1
ATOM 4039 C CA . ASN A 1 512 ? -24.14815 84.41080 25.17548 1.000 94.67806 512 ASN A CA 1
ATOM 4040 C C . ASN A 1 512 ? -24.07249 83.57467 23.90591 1.000 94.21246 512 ASN A C 1
ATOM 4041 O O . ASN A 1 512 ? -23.15103 83.72111 23.10237 1.000 98.73542 512 ASN A O 1
ATOM 4046 N N . ASP A 1 513 ? -25.02751 82.65411 23.74933 1.000 91.45047 513 ASP A N 1
ATOM 4047 C CA . ASP A 1 513 ? -25.11970 81.80679 22.55394 1.000 92.11973 513 ASP A CA 1
ATOM 4048 C C . ASP A 1 513 ? -23.87447 80.92399 22.34563 1.000 90.75347 513 ASP A C 1
ATOM 4049 O O . ASP A 1 513 ? -23.50177 80.62133 21.20868 1.000 92.28991 513 ASP A O 1
ATOM 4054 N N . LYS A 1 514 ? -23.21118 80.49280 23.42382 1.000 86.76821 514 LYS A N 1
ATOM 4055 C CA . LYS A 1 514 ? -22.05779 79.58867 23.31717 1.000 85.72672 514 LYS A CA 1
ATOM 4056 C C . LYS A 1 514 ? -22.09520 78.64991 24.51609 1.000 83.26497 514 LYS A C 1
ATOM 4057 O O . LYS A 1 514 ? -22.28831 79.11332 25.65903 1.000 82.76070 514 LYS A O 1
ATOM 4063 N N . PRO A 1 515 ? -21.93948 77.34706 24.29613 1.000 80.82909 515 PRO A N 1
ATOM 4064 C CA . PRO A 1 515 ? -21.62979 76.43977 25.40641 1.000 80.20041 515 PRO A CA 1
ATOM 4065 C C . PRO A 1 515 ? -20.42195 76.92058 26.20038 1.000 76.63809 515 PRO A C 1
ATOM 4066 O O . PRO A 1 515 ? -19.42842 77.38146 25.63186 1.000 78.50487 515 PRO A O 1
ATOM 4070 N N . THR A 1 516 ? -20.52105 76.80048 27.52737 1.000 72.47172 516 THR A N 1
ATOM 4071 C CA . THR A 1 516 ? -19.45645 77.12906 28.47025 1.000 70.39803 516 THR A CA 1
ATOM 4072 C C . THR A 1 516 ? -19.57800 76.18556 29.65256 1.000 68.45166 516 THR A C 1
ATOM 4073 O O . THR A 1 516 ? -20.66791 75.71657 29.97803 1.000 71.10121 516 THR A O 1
ATOM 4077 N N . TYR A 1 517 ? -18.47151 75.93301 30.32038 1.000 65.82056 517 TYR A N 1
ATOM 4078 C CA . TYR A 1 517 ? -18.51201 75.15350 31.54144 1.000 63.68220 517 TYR A CA 1
ATOM 4079 C C . TYR A 1 517 ? -18.36297 76.09761 32.72349 1.000 64.73689 517 TYR A C 1
ATOM 4080 O O . TYR A 1 517 ? -17.49670 76.97423 32.72307 1.000 64.62503 517 TYR A O 1
ATOM 4089 N N . VAL A 1 518 ? -19.19069 75.89321 33.73727 1.000 64.49478 518 VAL A N 1
ATOM 4090 C CA . VAL A 1 518 ? -19.22908 76.73034 34.91846 1.000 63.37480 518 VAL A CA 1
ATOM 4091 C C . VAL A 1 518 ? -19.25406 75.78894 36.11891 1.000 65.76807 518 VAL A C 1
ATOM 4092 O O . VAL A 1 518 ? -19.46167 74.57742 35.98370 1.000 67.49564 518 VAL A O 1
ATOM 4096 N N . GLN A 1 519 ? -18.97144 76.32738 37.29917 1.000 67.61693 519 GLN A N 1
ATOM 4097 C CA . GLN A 1 519 ? -18.94755 75.48151 38.49136 1.000 67.27149 519 GLN A CA 1
ATOM 4098 C C . GLN A 1 519 ? -20.35687 75.05819 38.85381 1.000 69.24078 519 GLN A C 1
ATOM 4099 O O . GLN A 1 519 ? -21.29341 75.84148 38.72425 1.000 72.36545 519 GLN A O 1
ATOM 4105 N N . GLN A 1 520 ? -20.51638 73.82383 39.31865 1.000 70.84092 520 GLN A N 1
ATOM 4106 C CA . GLN A 1 520 ? -21.78012 73.43453 39.93363 1.000 75.56728 520 GLN A CA 1
ATOM 4107 C C . GLN A 1 520 ? -21.53552 73.08175 41.39647 1.000 80.30891 520 GLN A C 1
ATOM 4108 O O . GLN A 1 520 ? -20.39341 72.97434 41.85135 1.000 83.12147 520 GLN A O 1
ATOM 4114 N N . ARG A 1 521 ? -22.62590 72.92961 42.15851 1.000 88.80222 521 ARG A N 1
ATOM 4115 C CA . ARG A 1 521 ? -22.48518 72.79709 43.60780 1.000 95.34987 521 ARG A CA 1
ATOM 4116 C C . ARG A 1 521 ? -23.58856 71.95127 44.23473 1.000 103.02831 521 ARG A C 1
ATOM 4117 O O . ARG A 1 521 ? -23.96728 72.18958 45.38805 1.000 106.91762 521 ARG A O 1
ATOM 4125 N N . GLY A 1 522 ? -24.11530 70.97366 43.50067 1.000 105.38257 522 GLY A N 1
ATOM 4126 C CA . GLY A 1 522 ? -25.07472 70.03825 44.05118 1.000 114.27526 522 GLY A CA 1
ATOM 4127 C C . GLY A 1 522 ? -24.42643 68.92621 44.85463 1.000 120.56544 522 GLY A C 1
ATOM 4128 O O . GLY A 1 522 ? -24.22217 69.07134 46.06460 1.000 121.11245 522 GLY A O 1
ATOM 4129 N N . ARG A 1 523 ? -24.08897 67.81559 44.19064 1.000 125.59136 523 ARG A N 1
ATOM 4130 C CA . ARG A 1 523 ? -23.61669 66.60507 44.85875 1.000 130.14351 523 ARG A CA 1
ATOM 4131 C C . ARG A 1 523 ? -22.60307 65.86757 43.98484 1.000 131.43434 523 ARG A C 1
ATOM 4132 O O . ARG A 1 523 ? -22.80737 65.71071 42.77573 1.000 130.35307 523 ARG A O 1
ATOM 4140 N N . GLY A 1 524 ? -21.52736 65.39064 44.61730 1.000 133.29883 524 GLY A N 1
ATOM 4141 C CA . GLY A 1 524 ? -20.44373 64.71488 43.92762 1.000 126.15138 524 GLY A CA 1
ATOM 4142 C C . GLY A 1 524 ? -19.08667 65.17375 44.42660 1.000 129.83822 524 GLY A C 1
ATOM 4143 O O . GLY A 1 524 ? -18.17411 64.36187 44.61373 1.000 133.83308 524 GLY A O 1
ATOM 4144 N N . VAL A 1 525 ? -18.95435 66.48548 44.62915 1.000 132.20928 525 VAL A N 1
ATOM 4145 C CA . VAL A 1 525 ? -17.76684 67.08389 45.23951 1.000 126.65532 525 VAL A CA 1
ATOM 4146 C C . VAL A 1 525 ? -18.13644 68.50917 45.64229 1.000 113.77404 525 VAL A C 1
ATOM 4147 O O . VAL A 1 525 ? -19.14164 69.06013 45.17462 1.000 108.64776 525 VAL A O 1
ATOM 4151 N N . ASN A 1 526 ? -17.37149 69.08686 46.55784 1.000 106.61265 526 ASN A N 1
ATOM 4152 C CA . ASN A 1 526 ? -17.45113 70.51763 46.83865 1.000 89.97743 526 ASN A CA 1
ATOM 4153 C C . ASN A 1 526 ? -16.28438 71.14212 46.09378 1.000 80.89740 526 ASN A C 1
ATOM 4154 O O . ASN A 1 526 ? -15.13214 71.03073 46.53306 1.000 76.32956 526 ASN A O 1
ATOM 4159 N N . ILE A 1 527 ? -16.56667 71.76552 44.94517 1.000 75.77538 527 ILE A N 1
ATOM 4160 C CA . ILE A 1 527 ? -15.47258 72.02540 44.01519 1.000 70.79742 527 ILE A CA 1
ATOM 4161 C C . ILE A 1 527 ? -14.54459 73.10772 44.55992 1.000 63.00806 527 ILE A C 1
ATOM 4162 O O . ILE A 1 527 ? -13.33108 73.02531 44.38699 1.000 63.72482 527 ILE A O 1
ATOM 4167 N N . LYS A 1 528 ? -15.08537 74.11816 45.24333 1.000 66.14313 528 LYS A N 1
ATOM 4168 C CA . LYS A 1 528 ? -14.23647 75.14208 45.84909 1.000 66.26891 528 LYS A CA 1
ATOM 4169 C C . LYS A 1 528 ? -13.29160 74.52673 46.87683 1.000 64.83914 528 LYS A C 1
ATOM 4170 O O . LYS A 1 528 ? -12.09306 74.83201 46.89531 1.000 59.72154 528 LYS A O 1
ATOM 4176 N N . GLY A 1 529 ? -13.80989 73.63919 47.72876 1.000 65.61644 529 GLY A N 1
ATOM 4177 C CA . GLY A 1 529 ? -12.94769 72.95822 48.68009 1.000 64.50242 529 GLY A CA 1
ATOM 4178 C C . GLY A 1 529 ? -11.89844 72.08990 48.00497 1.000 66.35012 529 GLY A C 1
ATOM 4179 O O . GLY A 1 529 ? -10.73798 72.05221 48.43226 1.000 63.38542 529 GLY A O 1
ATOM 4180 N N . TYR A 1 530 ? -12.28924 71.39012 46.93437 1.000 65.29677 530 TYR A N 1
ATOM 4181 C CA . TYR A 1 530 ? -11.34512 70.57064 46.18332 1.000 65.05285 530 TYR A CA 1
ATOM 4182 C C . TYR A 1 530 ? -10.20263 71.41826 45.63138 1.000 62.64495 530 TYR A C 1
ATOM 4183 O O . TYR A 1 530 ? -9.03156 71.02153 45.70622 1.000 58.18397 530 TYR A O 1
ATOM 4192 N N . LEU A 1 531 ? -10.52959 72.57383 45.03569 1.000 57.45815 531 LEU A N 1
ATOM 4193 C CA . LEU A 1 531 ? -9.50035 73.40932 44.42177 1.000 56.79408 531 LEU A CA 1
ATOM 4194 C C . LEU A 1 531 ? -8.50335 73.91210 45.45402 1.000 56.29897 531 LEU A C 1
ATOM 4195 O O . LEU A 1 531 ? -7.30109 73.95123 45.18692 1.000 53.40539 531 LEU A O 1
ATOM 4200 N N . LYS A 1 532 ? -8.98544 74.30992 46.63799 1.000 56.75354 532 LYS A N 1
ATOM 4201 C CA . LYS A 1 532 ? -8.09293 74.77569 47.69176 1.000 54.89356 532 LYS A CA 1
ATOM 4202 C C . LYS A 1 532 ? -7.19535 73.65149 48.19578 1.000 53.96689 532 LYS A C 1
ATOM 4203 O O . LYS A 1 532 ? -5.98580 73.83834 48.32927 1.000 54.84472 532 LYS A O 1
ATOM 4209 N N . GLY A 1 533 ? -7.76614 72.47969 48.48659 1.000 54.97790 533 GLY A N 1
ATOM 4210 C CA . GLY A 1 533 ? -6.96294 71.37078 48.96986 1.000 55.38289 533 GLY A CA 1
ATOM 4211 C C . GLY A 1 533 ? -5.89485 70.92775 47.98403 1.000 57.31004 533 GLY A C 1
ATOM 4212 O O . GLY A 1 533 ? -4.72372 70.75191 48.34736 1.000 53.89654 533 GLY A O 1
ATOM 4213 N N . ALA A 1 534 ? -6.27645 70.74354 46.72317 1.000 55.54053 534 ALA A N 1
ATOM 4214 C CA . ALA A 1 534 ? -5.30632 70.37138 45.69901 1.000 54.06578 534 ALA A CA 1
ATOM 4215 C C . ALA A 1 534 ? -4.25948 71.46093 45.49628 1.000 53.34678 534 ALA A C 1
ATOM 4216 O O . ALA A 1 534 ? -3.08518 71.17327 45.21929 1.000 50.90356 534 ALA A O 1
ATOM 4218 N N . ALA A 1 535 ? -4.66322 72.72357 45.61373 1.000 53.46646 535 ALA A N 1
ATOM 4219 C CA . ALA A 1 535 ? -3.70300 73.80666 45.44822 1.000 53.72772 535 ALA A CA 1
ATOM 4220 C C . ALA A 1 535 ? -2.62304 73.73687 46.52135 1.000 53.27247 535 ALA A C 1
ATOM 4221 O O . ALA A 1 535 ? -1.42931 73.88900 46.23195 1.000 48.27526 535 ALA A O 1
ATOM 4223 N N . LEU A 1 536 ? -3.02340 73.49190 47.77121 1.000 53.20311 536 LEU A N 1
ATOM 4224 C CA . LEU A 1 536 ? -2.04785 73.38399 48.85631 1.000 52.22759 536 LEU A CA 1
ATOM 4225 C C . LEU A 1 536 ? -1.20922 72.12274 48.71265 1.000 52.62875 536 LEU A C 1
ATOM 4226 O O . LEU A 1 536 ? 0.02538 72.16831 48.78750 1.000 54.52326 536 LEU A O 1
ATOM 4231 N N . ASN A 1 537 ? -1.85954 70.98279 48.50769 1.000 50.70135 537 ASN A N 1
ATOM 4232 C CA . ASN A 1 537 ? -1.12786 69.73239 48.62190 1.000 54.48325 537 ASN A CA 1
ATOM 4233 C C . ASN A 1 537 ? -0.32697 69.42467 47.36490 1.000 56.25531 537 ASN A C 1
ATOM 4234 O O . ASN A 1 537 ? 0.78847 68.90392 47.47102 1.000 54.81884 537 ASN A O 1
ATOM 4239 N N . LYS A 1 538 ? -0.83447 69.78867 46.18161 1.000 52.94809 538 LYS A N 1
ATOM 4240 C CA . LYS A 1 538 ? -0.19423 69.33363 44.95772 1.000 53.05091 538 LYS A CA 1
ATOM 4241 C C . LYS A 1 538 ? 0.81967 70.33025 44.41053 1.000 56.59724 538 LYS A C 1
ATOM 4242 O O . LYS A 1 538 ? 1.86662 69.91548 43.91055 1.000 57.37757 538 LYS A O 1
ATOM 4248 N N . VAL A 1 539 ? 0.54567 71.63661 44.50112 1.000 54.63512 539 VAL A N 1
ATOM 4249 C CA . VAL A 1 539 ? 1.42445 72.66609 43.94598 1.000 54.72732 539 VAL A CA 1
ATOM 4250 C C . VAL A 1 539 ? 2.33446 73.26052 45.02791 1.000 56.83941 539 VAL A C 1
ATOM 4251 O O . VAL A 1 539 ? 3.56460 73.26352 44.88559 1.000 56.05290 539 VAL A O 1
ATOM 4255 N N . CYS A 1 540 ? 1.75176 73.78423 46.11270 1.000 53.08253 540 CYS A N 1
ATOM 4256 C CA . CYS A 1 540 ? 2.56961 74.41999 47.15080 1.000 55.66948 540 CYS A CA 1
ATOM 4257 C C . CYS A 1 540 ? 3.47121 73.40361 47.85159 1.000 56.18828 540 CYS A C 1
ATOM 4258 O O . CYS A 1 540 ? 4.69682 73.55236 47.87633 1.000 56.79676 540 CYS A O 1
ATOM 4261 N N . LEU A 1 541 ? 2.87170 72.38667 48.48031 1.000 57.42403 541 LEU A N 1
ATOM 4262 C CA . LEU A 1 541 ? 3.65897 71.34891 49.14667 1.000 55.70398 541 LEU A CA 1
ATOM 4263 C C . LEU A 1 541 ? 4.51947 70.58348 48.15434 1.000 56.60328 541 LEU A C 1
ATOM 4264 O O . LEU A 1 541 ? 5.63807 70.18198 48.47394 1.000 54.52098 541 LEU A O 1
ATOM 4269 N N . GLY A 1 542 ? 4.00057 70.33559 46.95023 1.000 59.33292 542 GLY A N 1
ATOM 4270 C CA . GLY A 1 542 ? 4.79329 69.60467 45.97861 1.000 57.11591 542 GLY A CA 1
ATOM 4271 C C . GLY A 1 542 ? 6.00706 70.35895 45.48874 1.000 55.90133 542 GLY A C 1
ATOM 4272 O O . GLY A 1 542 ? 6.94908 69.73301 45.00262 1.000 56.53474 542 GLY A O 1
ATOM 4273 N N . ASN A 1 543 ? 6.00176 71.69019 45.58691 1.000 57.03825 543 ASN A N 1
ATOM 4274 C CA . ASN A 1 543 ? 7.20935 72.49016 45.38867 1.000 55.35489 543 ASN A CA 1
ATOM 4275 C C . ASN A 1 543 ? 7.97137 72.76893 46.69279 1.000 57.26335 543 ASN A C 1
ATOM 4276 O O . ASN A 1 543 ? 8.81020 73.67059 46.72276 1.000 53.48247 543 ASN A O 1
ATOM 4281 N N . SER A 1 544 ? 7.68400 72.04790 47.77987 1.000 55.47801 544 SER A N 1
ATOM 4282 C CA . SER A 1 544 ? 8.38444 72.26401 49.05485 1.000 59.75624 544 SER A CA 1
ATOM 4283 C C . SER A 1 544 ? 8.25859 73.70150 49.55592 1.000 58.05587 544 SER A C 1
ATOM 4284 O O . SER A 1 544 ? 9.23011 74.28466 50.01747 1.000 60.20077 544 SER A O 1
ATOM 4287 N N . ARG A 1 545 ? 7.06787 74.27595 49.49366 1.000 58.93336 545 ARG A N 1
ATOM 4288 C CA . ARG A 1 545 ? 6.82132 75.59984 50.07154 1.000 59.87308 545 ARG A CA 1
ATOM 4289 C C . ARG A 1 545 ? 6.07709 75.36557 51.38060 1.000 57.45078 545 ARG A C 1
ATOM 4290 O O . ARG A 1 545 ? 4.85548 75.20136 51.41117 1.000 56.32752 545 ARG A O 1
ATOM 4298 N N . TRP A 1 546 ? 6.81446 75.31595 52.45056 1.000 54.86375 546 TRP A N 1
ATOM 4299 C CA . TRP A 1 546 ? 6.21772 74.91236 53.71411 1.000 57.38480 546 TRP A CA 1
ATOM 4300 C C . TRP A 1 546 ? 5.48083 76.09561 54.33967 1.000 57.34704 546 TRP A C 1
ATOM 4301 O O . TRP A 1 546 ? 6.07032 77.16600 54.50396 1.000 53.75181 546 TRP A O 1
ATOM 4312 N N . PRO A 1 547 ? 4.21704 75.92876 54.73924 1.000 56.61711 547 PRO A N 1
ATOM 4313 C CA . PRO A 1 547 ? 3.46299 77.07263 55.29209 1.000 54.47712 547 PRO A CA 1
ATOM 4314 C C . PRO A 1 547 ? 3.92021 77.52171 56.66916 1.000 55.98053 547 PRO A C 1
ATOM 4315 O O . PRO A 1 547 ? 3.79247 78.71660 56.97481 1.000 57.34946 547 PRO A O 1
ATOM 4319 N N . PHE A 1 548 ? 4.44575 76.62466 57.51132 1.000 53.43803 548 PHE A N 1
ATOM 4320 C CA . PHE A 1 548 ? 4.90292 77.02264 58.84015 1.000 57.67288 548 PHE A CA 1
ATOM 4321 C C . PHE A 1 548 ? 5.83062 75.93576 59.41215 1.000 56.39472 548 PHE A C 1
ATOM 4322 O O . PHE A 1 548 ? 5.75710 74.76124 59.02217 1.000 56.68812 548 PHE A O 1
ATOM 4330 N N . VAL A 1 549 ? 6.71738 76.34022 60.30565 1.000 49.44267 549 VAL A N 1
ATOM 4331 C CA . VAL A 1 549 ? 7.74111 75.45781 60.84750 1.000 54.24120 549 VAL A CA 1
ATOM 4332 C C . VAL A 1 549 ? 7.81697 75.64610 62.36838 1.000 51.95040 549 VAL A C 1
ATOM 4333 O O . VAL A 1 549 ? 7.24890 76.58112 62.92865 1.000 55.51765 549 VAL A O 1
ATOM 4337 N N . LEU A 1 550 ? 8.53941 74.75093 63.03474 1.000 52.30039 550 LEU A N 1
ATOM 4338 C CA . LEU A 1 550 ? 8.73398 74.84629 64.48379 1.000 53.83702 550 LEU A CA 1
ATOM 4339 C C . LEU A 1 550 ? 9.61260 76.03717 64.81996 1.000 54.74848 550 LEU A C 1
ATOM 4340 O O . LEU A 1 550 ? 10.67080 76.22574 64.21247 1.000 55.69951 550 LEU A O 1
ATOM 4345 N N . ARG A 1 551 ? 9.19711 76.84613 65.79950 1.000 56.66220 551 ARG A N 1
ATOM 4346 C CA . ARG A 1 551 ? 10.08152 77.92778 66.22090 1.000 56.35434 551 ARG A CA 1
ATOM 4347 C C . ARG A 1 551 ? 11.26499 77.39861 67.03143 1.000 58.10509 551 ARG A C 1
ATOM 4348 O O . ARG A 1 551 ? 12.39845 77.85744 66.85146 1.000 58.09656 551 ARG A O 1
ATOM 4356 N N . ASP A 1 552 ? 11.03496 76.41437 67.90351 1.000 58.16035 552 ASP A N 1
ATOM 4357 C CA . ASP A 1 552 ? 12.07555 75.99136 68.82656 1.000 59.04904 552 ASP A CA 1
ATOM 4358 C C . ASP A 1 552 ? 12.63319 74.61765 68.45009 1.000 57.98866 552 ASP A C 1
ATOM 4359 O O . ASP A 1 552 ? 11.96484 73.83862 67.77257 1.000 59.41945 552 ASP A O 1
ATOM 4364 N N . PRO A 1 553 ? 13.86764 74.30470 68.85222 1.000 60.17147 553 PRO A N 1
ATOM 4365 C CA . PRO A 1 553 ? 14.43671 72.97678 68.54885 1.000 60.33410 553 PRO A CA 1
ATOM 4366 C C . PRO A 1 553 ? 13.68041 71.82237 69.20373 1.000 60.61219 553 PRO A C 1
ATOM 4367 O O . PRO A 1 553 ? 13.22590 71.90803 70.34870 1.000 61.33902 553 PRO A O 1
ATOM 4371 N N . LEU A 1 554 ? 13.56073 70.72671 68.45362 1.000 59.18214 554 LEU A N 1
ATOM 4372 C CA . LEU A 1 554 ? 13.18237 69.42821 69.00227 1.000 59.69972 554 LEU A CA 1
ATOM 4373 C C . LEU A 1 554 ? 14.30409 68.87128 69.88976 1.000 62.95799 554 LEU A C 1
ATOM 4374 O O . LEU A 1 554 ? 15.40799 69.42420 69.95676 1.000 63.46203 554 LEU A O 1
ATOM 4379 N N . ASN A 1 555 ? 14.01063 67.75893 70.58483 1.000 63.37860 555 ASN A N 1
ATOM 4380 C CA . ASN A 1 555 ? 15.05378 67.03430 71.32124 1.000 62.84544 555 ASN A CA 1
ATOM 4381 C C . ASN A 1 555 ? 16.09703 66.45876 70.37371 1.000 63.44247 555 ASN A C 1
ATOM 4382 O O . ASN A 1 555 ? 17.29088 66.44329 70.69106 1.000 66.98464 555 ASN A O 1
ATOM 4387 N N . ALA A 1 556 ? 15.66418 65.98827 69.21018 1.000 62.24751 556 ALA A N 1
ATOM 4388 C CA . ALA A 1 556 ? 16.56054 65.51130 68.17619 1.000 62.28448 556 ALA A CA 1
ATOM 4389 C C . ALA A 1 556 ? 16.90705 66.65129 67.22714 1.000 63.93597 556 ALA A C 1
ATOM 4390 O O . ALA A 1 556 ? 16.06893 67.50938 66.93825 1.000 61.82037 556 ALA A O 1
ATOM 4392 N N . ASP A 1 557 ? 18.16181 66.66965 66.76729 1.000 62.94025 557 ASP A N 1
ATOM 4393 C CA . ASP A 1 557 ? 18.57860 67.60981 65.73255 1.000 65.53471 557 ASP A CA 1
ATOM 4394 C C . ASP A 1 557 ? 18.06802 67.19854 64.35351 1.000 65.39993 557 ASP A C 1
ATOM 4395 O O . ASP A 1 557 ? 17.77366 68.05975 63.51473 1.000 62.49617 557 ASP A O 1
ATOM 4400 N N . VAL A 1 558 ? 17.95647 65.89031 64.11238 1.000 63.12878 558 VAL A N 1
ATOM 4401 C CA . VAL A 1 558 ? 17.53143 65.33579 62.83803 1.000 59.87546 558 VAL A CA 1
ATOM 4402 C C . VAL A 1 558 ? 16.68662 64.11046 63.13244 1.000 62.07207 558 VAL A C 1
ATOM 4403 O O . VAL A 1 558 ? 17.08064 63.25596 63.93192 1.000 62.05065 558 VAL A O 1
ATOM 4407 N N . THR A 1 559 ? 15.52271 64.01440 62.50879 1.000 59.92761 559 THR A N 1
ATOM 4408 C CA . THR A 1 559 ? 14.78043 62.77569 62.61658 1.000 61.70319 559 THR A CA 1
ATOM 4409 C C . THR A 1 559 ? 14.44066 62.26945 61.21261 1.000 59.44904 559 THR A C 1
ATOM 4410 O O . THR A 1 559 ? 14.06808 63.04822 60.33057 1.000 55.57107 559 THR A O 1
ATOM 4414 N N . ILE A 1 560 ? 14.59301 60.95927 61.01854 1.000 57.23562 560 ILE A N 1
ATOM 4415 C CA . ILE A 1 560 ? 14.49540 60.31064 59.72100 1.000 57.17464 560 ILE A CA 1
ATOM 4416 C C . ILE A 1 560 ? 13.36054 59.28748 59.75391 1.000 60.61748 560 ILE A C 1
ATOM 4417 O O . ILE A 1 560 ? 13.28974 58.46095 60.66922 1.000 60.16175 560 ILE A O 1
ATOM 4422 N N . GLY A 1 561 ? 12.46027 59.35791 58.76997 1.000 60.71558 561 GLY A N 1
ATOM 4423 C CA . GLY A 1 561 ? 11.41627 58.36131 58.62093 1.000 58.35840 561 GLY A CA 1
ATOM 4424 C C . GLY A 1 561 ? 11.82408 57.30336 57.60882 1.000 63.16090 561 GLY A C 1
ATOM 4425 O O . GLY A 1 561 ? 12.55217 57.58277 56.64824 1.000 63.71071 561 GLY A O 1
ATOM 4426 N N . ILE A 1 562 ? 11.34862 56.07271 57.83123 1.000 63.66524 562 ILE A N 1
ATOM 4427 C CA . ILE A 1 562 ? 11.65781 54.94394 56.95557 1.000 66.24259 562 ILE A CA 1
ATOM 4428 C C . ILE A 1 562 ? 10.42503 54.05252 56.83893 1.000 68.63471 562 ILE A C 1
ATOM 4429 O O . ILE A 1 562 ? 9.89999 53.57492 57.85323 1.000 67.59459 562 ILE A O 1
ATOM 4434 N N . ASP A 1 563 ? 9.94565 53.84687 55.60912 1.000 69.45821 563 ASP A N 1
ATOM 4435 C CA . ASP A 1 563 ? 8.93520 52.83126 55.32219 1.000 76.70670 563 ASP A CA 1
ATOM 4436 C C . ASP A 1 563 ? 9.34651 52.06416 54.07052 1.000 80.08300 563 ASP A C 1
ATOM 4437 O O . ASP A 1 563 ? 9.91388 52.64079 53.13773 1.000 81.00032 563 ASP A O 1
ATOM 4442 N N . VAL A 1 564 ? 9.09396 50.75703 54.07170 1.000 81.06359 564 VAL A N 1
ATOM 4443 C CA . VAL A 1 564 ? 9.36685 49.88502 52.93301 1.000 85.69687 564 VAL A CA 1
ATOM 4444 C C . VAL A 1 564 ? 8.10881 49.06620 52.69553 1.000 89.89064 564 VAL A C 1
ATOM 4445 O O . VAL A 1 564 ? 7.71663 48.26848 53.55333 1.000 90.65588 564 VAL A O 1
ATOM 4449 N N . LYS A 1 565 ? 7.46486 49.27253 51.55522 1.000 92.08032 565 LYS A N 1
ATOM 4450 C CA . LYS A 1 565 ? 6.37050 48.41809 51.13066 1.000 96.78160 565 LYS A CA 1
ATOM 4451 C C . LYS A 1 565 ? 6.48326 48.22979 49.62293 1.000 101.12262 565 LYS A C 1
ATOM 4452 O O . LYS A 1 565 ? 6.86591 49.15654 48.90272 1.000 103.39183 565 LYS A O 1
ATOM 4458 N N . ASN A 1 566 ? 6.18783 47.01410 49.15780 1.000 103.77329 566 ASN A N 1
ATOM 4459 C CA . ASN A 1 566 ? 6.06356 46.70473 47.72857 1.000 107.14201 566 ASN A CA 1
ATOM 4460 C C . ASN A 1 566 ? 7.38700 46.85038 46.98092 1.000 104.45964 566 ASN A C 1
ATOM 4461 O O . ASN A 1 566 ? 7.40695 47.29082 45.83161 1.000 107.41246 566 ASN A O 1
ATOM 4466 N N . ASN A 1 567 ? 8.49206 46.46464 47.62241 1.000 100.77598 567 ASN A N 1
ATOM 4467 C CA . ASN A 1 567 ? 9.83038 46.56343 47.02763 1.000 101.69950 567 ASN A CA 1
ATOM 4468 C C . ASN A 1 567 ? 10.21382 48.00874 46.70537 1.000 102.87165 567 ASN A C 1
ATOM 4469 O O . ASN A 1 567 ? 10.94433 48.26902 45.74397 1.000 103.71881 567 ASN A O 1
ATOM 4474 N N . MET A 1 568 ? 9.71019 48.96008 47.48876 1.000 98.08587 568 MET A N 1
ATOM 4475 C CA . MET A 1 568 ? 10.05232 50.36768 47.32971 1.000 97.37283 568 MET A CA 1
ATOM 4476 C C . MET A 1 568 ? 10.18338 50.97507 48.71581 1.000 93.09557 568 MET A C 1
ATOM 4477 O O . MET A 1 568 ? 9.22792 50.94269 49.49881 1.000 93.24614 568 MET A O 1
ATOM 4482 N N . ALA A 1 569 ? 11.36222 51.50373 49.02309 1.000 87.14426 569 ALA A N 1
ATOM 4483 C CA . ALA A 1 569 ? 11.62728 52.12798 50.30647 1.000 82.28587 569 ALA A CA 1
ATOM 4484 C C . ALA A 1 569 ? 11.51802 53.63799 50.17263 1.000 81.59397 569 ALA A C 1
ATOM 4485 O O . ALA A 1 569 ? 11.80946 54.20693 49.11767 1.000 85.10161 569 ALA A O 1
ATOM 4487 N N . VAL A 1 570 ? 11.09306 54.28734 51.24946 1.000 77.50585 570 VAL A N 1
ATOM 4488 C CA . VAL A 1 570 ? 11.08264 55.74017 51.33202 1.000 75.14100 570 VAL A CA 1
ATOM 4489 C C . VAL A 1 570 ? 11.90824 56.15108 52.53882 1.000 74.43184 570 VAL A C 1
ATOM 4490 O O . VAL A 1 570 ? 11.82116 55.53179 53.60682 1.000 72.28875 570 VAL A O 1
ATOM 4494 N N . PHE A 1 571 ? 12.71022 57.19764 52.36194 1.000 71.54987 571 PHE A N 1
ATOM 4495 C CA . PHE A 1 571 ? 13.44062 57.83544 53.44619 1.000 68.95189 571 PHE A CA 1
ATOM 4496 C C . PHE A 1 571 ? 13.00506 59.29096 53.49243 1.000 66.50658 571 PHE A C 1
ATOM 4497 O O . PHE A 1 571 ? 13.08798 60.00019 52.48600 1.000 66.45960 571 PHE A O 1
ATOM 4505 N N . THR A 1 572 ? 12.53257 59.73537 54.64268 1.000 65.84505 572 THR A N 1
ATOM 4506 C CA . THR A 1 572 ? 12.22334 61.14370 54.84496 1.000 63.99271 572 THR A CA 1
ATOM 4507 C C . THR A 1 572 ? 13.17760 61.71947 55.88272 1.000 60.46047 572 THR A C 1
ATOM 4508 O O . THR A 1 572 ? 13.65479 60.99659 56.75910 1.000 62.23300 572 THR A O 1
ATOM 4512 N N . MET A 1 573 ? 13.46498 63.01355 55.78352 1.000 55.17970 573 MET A N 1
ATOM 4513 C CA . MET A 1 573 ? 14.34509 63.66204 56.74548 1.000 56.86627 573 MET A CA 1
ATOM 4514 C C . MET A 1 573 ? 13.80070 65.03249 57.10364 1.000 58.69757 573 MET A C 1
ATOM 4515 O O . MET A 1 573 ? 13.50425 65.83834 56.20920 1.000 55.91089 573 MET A O 1
ATOM 4520 N N . VAL A 1 574 ? 13.68097 65.29669 58.40577 1.000 54.01664 574 VAL A N 1
ATOM 4521 C CA . VAL A 1 574 ? 13.25732 66.59568 58.91788 1.000 55.12810 574 VAL A CA 1
ATOM 4522 C C . VAL A 1 574 ? 14.36498 67.15920 59.80111 1.000 55.13631 574 VAL A C 1
ATOM 4523 O O . VAL A 1 574 ? 14.78637 66.51043 60.76523 1.000 56.38028 574 VAL A O 1
ATOM 4527 N N . ALA A 1 575 ? 14.82273 68.36599 59.48989 1.000 56.20042 575 ALA A N 1
ATOM 4528 C CA . ALA A 1 575 ? 15.84263 69.03293 60.29388 1.000 58.30302 575 ALA A CA 1
ATOM 4529 C C . ALA A 1 575 ? 15.49958 70.51103 60.40427 1.000 60.30255 575 ALA A C 1
ATOM 4530 O O . ALA A 1 575 ? 14.60941 71.02229 59.72126 1.000 56.60824 575 ALA A O 1
ATOM 4532 N N . GLU A 1 576 ? 16.24052 71.19974 61.25923 1.000 61.63173 576 GLU A N 1
ATOM 4533 C CA . GLU A 1 576 ? 15.77505 72.48165 61.77577 1.000 63.11461 576 GLU A CA 1
ATOM 4534 C C . GLU A 1 576 ? 14.34544 72.18924 62.21999 1.000 60.91502 576 GLU A C 1
ATOM 4535 O O . GLU A 1 576 ? 14.03046 71.09137 62.68986 1.000 69.74957 576 GLU A O 1
ATOM 4541 N N . GLY A 1 577 ? 13.41023 73.09452 62.11400 1.000 59.10165 577 GLY A N 1
ATOM 4542 C CA . GLY A 1 577 ? 12.15750 72.60742 62.68226 1.000 55.40966 577 GLY A CA 1
ATOM 4543 C C . GLY A 1 577 ? 11.20856 72.26353 61.56870 1.000 55.97063 577 GLY A C 1
ATOM 4544 O O . GLY A 1 577 ? 10.05450 72.68427 61.58201 1.000 53.35045 577 GLY A O 1
ATOM 4545 N N . GLY A 1 578 ? 11.70146 71.54528 60.56394 1.000 55.69307 578 GLY A N 1
ATOM 4546 C CA . GLY A 1 578 ? 10.99296 71.44535 59.31446 1.000 54.84010 578 GLY A CA 1
ATOM 4547 C C . GLY A 1 578 ? 11.43099 72.43955 58.26273 1.000 57.54811 578 GLY A C 1
ATOM 4548 O O . GLY A 1 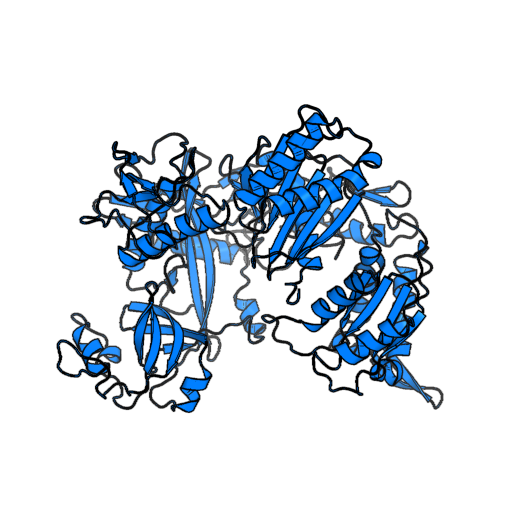578 ? 10.87562 72.41891 57.15661 1.000 57.11171 578 GLY A O 1
ATOM 4549 N N . ARG A 1 579 ? 12.39815 73.32007 58.56189 1.000 55.60356 579 ARG A N 1
ATOM 4550 C CA . ARG A 1 579 ? 12.95929 74.15775 57.50851 1.000 56.01764 579 ARG A CA 1
ATOM 4551 C C . ARG A 1 579 ? 13.67728 73.32419 56.44714 1.000 57.56288 579 ARG A C 1
ATOM 4552 O O . ARG A 1 579 ? 13.87571 73.80462 55.32414 1.000 57.76750 579 ARG A O 1
ATOM 4560 N N . ILE A 1 580 ? 14.07114 72.09322 56.76682 1.000 56.24675 580 ILE A N 1
ATOM 4561 C CA . ILE A 1 580 ? 14.78701 71.22676 55.83359 1.000 58.15024 580 ILE A CA 1
ATOM 4562 C C . ILE A 1 580 ? 14.06059 69.89355 55.81125 1.000 59.27521 580 ILE A C 1
ATOM 4563 O O . ILE A 1 580 ? 14.09616 69.14692 56.79970 1.000 58.87201 580 ILE A O 1
ATOM 4568 N N . VAL A 1 581 ? 13.36980 69.60645 54.70603 1.000 61.01383 581 VAL A N 1
ATOM 4569 C CA . VAL A 1 581 ? 12.59686 68.37487 54.55540 1.000 61.39044 581 VAL A CA 1
ATOM 4570 C C . VAL A 1 581 ? 12.96743 67.73396 53.22832 1.000 63.00169 581 VAL A C 1
ATOM 4571 O O . VAL A 1 581 ? 12.94926 68.41071 52.19389 1.000 64.99938 581 VAL A O 1
ATOM 4575 N N . ARG A 1 582 ? 13.29312 66.43137 53.25691 1.000 61.34504 582 ARG A N 1
ATOM 4576 C CA . ARG A 1 582 ? 13.73912 65.69542 52.07783 1.000 62.70278 582 ARG A CA 1
ATOM 4577 C C . ARG A 1 582 ? 13.09574 64.31458 52.04181 1.000 65.11701 582 ARG A C 1
ATOM 4578 O O . ARG A 1 582 ? 12.84869 63.69764 53.08169 1.000 63.29013 582 ARG A O 1
ATOM 4586 N N . VAL A 1 583 ? 12.83733 63.83057 50.82479 1.000 67.12889 583 VAL A N 1
ATOM 4587 C CA . VAL A 1 583 ? 12.17795 62.54986 50.59119 1.000 66.67580 583 VAL A CA 1
ATOM 4588 C C . VAL A 1 583 ? 12.88971 61.86843 49.42737 1.000 68.86673 583 VAL A C 1
ATOM 4589 O O . VAL A 1 583 ? 12.89760 62.39926 48.31208 1.000 70.52897 583 VAL A O 1
ATOM 4593 N N . GLN A 1 584 ? 13.51313 60.71700 49.68382 1.000 70.95940 584 GLN A N 1
ATOM 4594 C CA . GLN A 1 584 ? 14.13903 59.90009 48.64492 1.000 73.61513 584 GLN A CA 1
ATOM 4595 C C . GLN A 1 584 ? 13.44194 58.54480 48.59088 1.000 75.26136 584 GLN A C 1
ATOM 4596 O O . GLN A 1 584 ? 13.33673 57.85625 49.61135 1.000 74.25140 584 GLN A O 1
ATOM 4602 N N . ARG A 1 585 ? 12.94659 58.17691 47.41367 1.000 76.86667 585 ARG A N 1
ATOM 4603 C CA . ARG A 1 585 ? 12.48644 56.82169 47.17096 1.000 82.39214 585 ARG A CA 1
ATOM 4604 C C . ARG A 1 585 ? 13.60227 56.01257 46.53006 1.000 84.23314 585 ARG A C 1
ATOM 4605 O O . ARG A 1 585 ? 14.42323 56.54204 45.77874 1.000 84.04404 585 ARG A O 1
ATOM 4613 N N . SER A 1 586 ? 13.63078 54.71912 46.84058 1.000 86.88852 586 SER A N 1
ATOM 4614 C CA . SER A 1 586 ? 14.63209 53.83348 46.26223 1.000 91.40940 586 SER A CA 1
ATOM 4615 C C . SER A 1 586 ? 14.09101 52.41210 46.29268 1.000 91.86878 586 SER A C 1
ATOM 4616 O O . SER A 1 586 ? 13.36218 52.03622 47.21506 1.000 91.51215 586 SER A O 1
ATOM 4619 N N . ARG A 1 587 ? 14.43556 51.63854 45.26264 1.000 95.00894 587 ARG A N 1
ATOM 4620 C CA . ARG A 1 587 ? 13.94774 50.26582 45.15440 1.000 100.06523 587 ARG A CA 1
ATOM 4621 C C . ARG A 1 587 ? 14.62130 49.36102 46.17862 1.000 98.65462 587 ARG A C 1
ATOM 4622 O O . ARG A 1 587 ? 15.74051 49.61503 46.63619 1.000 97.73014 587 ARG A O 1
ATOM 4630 N N . SER A 1 588 ? 13.92777 48.28671 46.52199 1.000 98.26003 588 SER A N 1
ATOM 4631 C CA . SER A 1 588 ? 14.35603 47.38473 47.57180 1.000 99.23172 588 SER A CA 1
ATOM 4632 C C . SER A 1 588 ? 14.21961 45.94766 47.08847 1.000 103.27205 588 SER A C 1
ATOM 4633 O O . SER A 1 588 ? 13.24418 45.60106 46.41772 1.000 102.39468 588 SER A O 1
ATOM 4636 N N . ARG A 1 589 ? 15.20908 45.11328 47.41872 1.000 104.56169 589 ARG A N 1
ATOM 4637 C CA . ARG A 1 589 ? 15.20995 43.74185 46.92839 1.000 106.58786 589 ARG A CA 1
ATOM 4638 C C . ARG A 1 589 ? 14.20568 42.86047 47.65188 1.000 105.32439 589 ARG A C 1
ATOM 4639 O O . ARG A 1 589 ? 13.89379 41.77290 47.15855 1.000 104.27680 589 ARG A O 1
ATOM 4647 N N . GLN A 1 590 ? 13.70993 43.29251 48.80597 1.000 103.70264 590 GLN A N 1
ATOM 4648 C CA . GLN A 1 590 ? 12.65872 42.58876 49.52035 1.000 102.88252 590 GLN A CA 1
ATOM 4649 C C . GLN A 1 590 ? 11.43055 43.47951 49.60130 1.000 100.84150 590 GLN A C 1
ATOM 4650 O O . GLN A 1 590 ? 11.51514 44.70478 49.48065 1.000 100.62272 590 GLN A O 1
ATOM 4656 N N . ARG A 1 591 ? 10.28034 42.84201 49.81018 1.000 100.56362 591 ARG A N 1
ATOM 4657 C CA . ARG A 1 591 ? 9.01693 43.56149 49.71866 1.000 101.23207 591 ARG A CA 1
ATOM 4658 C C . ARG A 1 591 ? 8.92592 44.65841 50.77423 1.000 97.77520 591 ARG A C 1
ATOM 4659 O O . ARG A 1 591 ? 8.59476 45.80603 50.45994 1.000 97.48949 591 ARG A O 1
ATOM 4667 N N . GLU A 1 592 ? 9.23910 44.32981 52.03285 1.000 97.53409 592 GLU A N 1
ATOM 4668 C CA . GLU A 1 592 ? 8.96151 45.21083 53.16707 1.000 95.93800 592 GLU A CA 1
ATOM 4669 C C . GLU A 1 592 ? 10.16335 45.36715 54.08765 1.000 92.49386 592 GLU A C 1
ATOM 4670 O O . GLU A 1 592 ? 10.00243 45.65631 55.27525 1.000 90.44438 592 GLU A O 1
ATOM 4676 N N . GLN A 1 593 ? 11.36978 45.18602 53.56599 1.000 92.54516 593 GLN A N 1
ATOM 4677 C CA . GLN A 1 593 ? 12.55091 45.18641 54.41180 1.000 92.66228 593 GLN A CA 1
ATOM 4678 C C . GLN A 1 593 ? 13.71489 45.77632 53.62629 1.000 94.68919 593 GLN A C 1
ATOM 4679 O O . GLN A 1 593 ? 13.70617 45.79960 52.39195 1.000 93.82707 593 GLN A O 1
ATOM 4685 N N . LEU A 1 594 ? 14.72713 46.24419 54.35230 1.000 92.69433 594 LEU A N 1
ATOM 4686 C CA . LEU A 1 594 ? 15.86965 46.90941 53.74631 1.000 90.97234 594 LEU A CA 1
ATOM 4687 C C . LEU A 1 594 ? 17.17011 46.21179 54.11802 1.000 91.46170 594 LEU A C 1
ATOM 4688 O O . LEU A 1 594 ? 17.35616 45.78745 55.26070 1.000 92.48107 594 LEU A O 1
ATOM 4693 N N . LEU A 1 595 ? 18.06646 46.10400 53.14100 1.000 91.74315 595 LEU A N 1
ATOM 4694 C CA . LEU A 1 595 ? 19.41844 45.62781 53.39433 1.000 91.67225 595 LEU A CA 1
ATOM 4695 C C . LEU A 1 595 ? 20.19556 46.64398 54.22474 1.000 89.86256 595 LEU A C 1
ATOM 4696 O O . LEU A 1 595 ? 19.93815 47.84853 54.16935 1.000 91.09291 595 LEU A O 1
ATOM 4701 N N . GLU A 1 596 ? 21.15895 46.15287 55.00287 1.000 90.53015 596 GLU A N 1
ATOM 4702 C CA . GLU A 1 596 ? 21.97923 47.05723 55.80669 1.000 90.45223 596 GLU A CA 1
ATOM 4703 C C . GLU A 1 596 ? 22.69826 48.07556 54.93176 1.000 89.60144 596 GLU A C 1
ATOM 4704 O O . GLU A 1 596 ? 22.64672 49.28391 55.18868 1.000 87.01607 596 GLU A O 1
ATOM 4710 N N . SER A 1 597 ? 23.36858 47.60294 53.88311 1.000 86.76134 597 SER A N 1
ATOM 4711 C CA . SER A 1 597 ? 24.13975 48.50637 53.04139 1.000 86.73397 597 SER A CA 1
ATOM 4712 C C . SER A 1 597 ? 23.26093 49.56338 52.37548 1.000 87.01914 597 SER A C 1
ATOM 4713 O O . SER A 1 597 ? 23.74837 50.64747 52.02430 1.000 83.77691 597 SER A O 1
ATOM 4716 N N . GLN A 1 598 ? 21.96938 49.28018 52.19440 1.000 86.99370 598 GLN A N 1
ATOM 4717 C CA . GLN A 1 598 ? 21.11287 50.26063 51.53456 1.000 86.79473 598 GLN A CA 1
ATOM 4718 C C . GLN A 1 598 ? 20.72287 51.38753 52.48139 1.000 85.14416 598 GLN A C 1
ATOM 4719 O O . GLN A 1 598 ? 20.65569 52.55489 52.06640 1.000 84.86002 598 GLN A O 1
ATOM 4725 N N . VAL A 1 599 ? 20.46895 51.05742 53.75227 1.000 84.26291 599 VAL A N 1
ATOM 4726 C CA . VAL A 1 599 ? 20.18450 52.08319 54.75386 1.000 82.31880 599 VAL A CA 1
ATOM 4727 C C . VAL A 1 599 ? 21.36627 53.03284 54.90003 1.000 82.52036 599 VAL A C 1
ATOM 4728 O O . VAL A 1 599 ? 21.20217 54.26127 54.94868 1.000 80.65715 599 VAL A O 1
ATOM 4732 N N . THR A 1 600 ? 22.57650 52.48124 55.00505 1.000 83.04973 600 THR A N 1
ATOM 4733 C CA . THR A 1 600 ? 23.71677 53.36027 55.20739 1.000 84.17565 600 THR A CA 1
ATOM 4734 C C . THR A 1 600 ? 24.04855 54.15938 53.94269 1.000 82.70706 600 THR A C 1
ATOM 4735 O O . THR A 1 600 ? 24.48680 55.30921 54.03808 1.000 79.48850 600 THR A O 1
ATOM 4739 N N . GLN A 1 601 ? 23.79371 53.60881 52.75759 1.000 81.83733 601 GLN A N 1
ATOM 4740 C CA . GLN A 1 601 ? 24.00860 54.38422 51.54134 1.000 81.89869 601 GLN A CA 1
ATOM 4741 C C . GLN A 1 601 ? 23.06585 55.58523 51.48403 1.000 83.62505 601 GLN A C 1
ATOM 4742 O O . GLN A 1 601 ? 23.50574 56.73917 51.34526 1.000 82.38393 601 GLN A O 1
ATOM 4748 N N . VAL A 1 602 ? 21.75707 55.32905 51.56630 1.000 81.62396 602 VAL A N 1
ATOM 4749 C CA . VAL A 1 602 ? 20.78989 56.38809 51.31945 1.000 78.05108 602 VAL A CA 1
ATOM 4750 C C . VAL A 1 602 ? 20.92507 57.47629 52.36856 1.000 77.02445 602 VAL A C 1
ATOM 4751 O O . VAL A 1 602 ? 20.80986 58.66645 52.06305 1.000 78.74196 602 VAL A O 1
ATOM 4755 N N . ILE A 1 603 ? 21.23250 57.09521 53.60587 1.000 78.10351 603 ILE A N 1
ATOM 4756 C CA . ILE A 1 603 ? 21.24470 58.07703 54.68309 1.000 76.89838 603 ILE A CA 1
ATOM 4757 C C . ILE A 1 603 ? 22.52370 58.91620 54.66655 1.000 76.04160 603 ILE A C 1
ATOM 4758 O O . ILE A 1 603 ? 22.46513 60.13472 54.86607 1.000 75.35288 603 ILE A O 1
ATOM 4763 N N . THR A 1 604 ? 23.69670 58.32040 54.41995 1.000 76.37113 604 THR A N 1
ATOM 4764 C CA . THR A 1 604 ? 24.87167 59.18572 54.31490 1.000 78.92179 604 THR A CA 1
ATOM 4765 C C . THR A 1 604 ? 24.75330 60.12215 53.11822 1.000 77.87979 604 THR A C 1
ATOM 4766 O O . THR A 1 604 ? 25.21859 61.26527 53.18089 1.000 77.22565 604 THR A O 1
ATOM 4770 N N . GLU A 1 605 ? 24.12481 59.66906 52.03102 1.000 76.51156 605 GLU A N 1
ATOM 4771 C CA . GLU A 1 605 ? 23.91266 60.54904 50.88677 1.000 78.25431 605 GLU A CA 1
ATOM 4772 C C . GLU A 1 605 ? 22.97066 61.70280 51.24765 1.000 79.57144 605 GLU A C 1
ATOM 4773 O O . GLU A 1 605 ? 23.26838 62.87495 50.97712 1.000 79.34841 605 GLU A O 1
ATOM 4779 N N . MET A 1 606 ? 21.83698 61.38840 51.88407 1.000 77.91461 606 MET A N 1
ATOM 4780 C CA . MET A 1 606 ? 20.81164 62.39557 52.14436 1.000 76.43091 606 MET A CA 1
ATOM 4781 C C . MET A 1 606 ? 21.31358 63.46529 53.09733 1.000 75.14501 606 MET A C 1
ATOM 4782 O O . MET A 1 606 ? 21.10344 64.66280 52.87601 1.000 74.51371 606 MET A O 1
ATOM 4787 N N . LEU A 1 607 ? 21.95599 63.04321 54.17819 1.000 74.04770 607 LEU A N 1
ATOM 4788 C CA . LEU A 1 607 ? 22.36256 63.97323 55.21618 1.000 73.37723 607 LEU A CA 1
ATOM 4789 C C . LEU A 1 607 ? 23.54995 64.81832 54.77211 1.000 76.04820 607 LEU A C 1
ATOM 4790 O O . LEU A 1 607 ? 23.64833 66.00023 55.12839 1.000 75.68765 607 LEU A O 1
ATOM 4795 N N . SER A 1 608 ? 24.47812 64.22907 54.01722 1.000 75.53827 608 SER A N 1
ATOM 4796 C CA . SER A 1 608 ? 25.65815 64.97940 53.61777 1.000 73.88630 608 SER A CA 1
ATOM 4797 C C . SER A 1 608 ? 25.28088 66.20544 52.80354 1.000 73.15514 608 SER A C 1
ATOM 4798 O O . SER A 1 608 ? 25.82139 67.29272 53.02717 1.000 74.47438 608 SER A O 1
ATOM 4801 N N . LYS A 1 609 ? 24.34970 66.05883 51.86007 1.000 74.43599 609 LYS A N 1
ATOM 4802 C CA . LYS A 1 609 ? 23.90501 67.21600 51.08319 1.000 76.38665 609 LYS A CA 1
ATOM 4803 C C . LYS A 1 609 ? 23.41579 68.35248 51.98626 1.000 76.98891 609 LYS A C 1
ATOM 4804 O O . LYS A 1 609 ? 23.67620 69.53246 51.70542 1.000 75.65185 609 LYS A O 1
ATOM 4810 N N . GLU A 1 610 ? 22.71002 68.01368 53.08230 1.000 72.11303 610 GLU A N 1
ATOM 4811 C CA . GLU A 1 610 ? 22.05190 69.00350 53.92802 1.000 72.09108 610 GLU A CA 1
ATOM 4812 C C . GLU A 1 610 ? 22.91223 69.52837 55.07539 1.000 71.46987 610 GLU A C 1
ATOM 4813 O O . GLU A 1 610 ? 22.57732 70.57653 55.63460 1.000 70.95690 610 GLU A O 1
ATOM 4819 N N . LEU A 1 611 ? 23.99014 68.83776 55.45514 1.000 71.73437 611 LEU A N 1
ATOM 4820 C CA . LEU A 1 611 ? 24.74427 69.25748 56.63780 1.000 72.48614 611 LEU A CA 1
ATOM 4821 C C . LEU A 1 611 ? 25.27442 70.69288 56.57790 1.000 73.43370 611 LEU A C 1
ATOM 4822 O O . LEU A 1 611 ? 25.30319 71.34228 57.63610 1.000 73.74705 611 LEU A O 1
ATOM 4827 N N . PRO A 1 612 ? 25.70472 71.24573 55.43621 1.000 71.93296 612 PRO A N 1
ATOM 4828 C CA . PRO A 1 612 ? 26.15088 72.65216 55.44151 1.000 72.93892 612 PRO A CA 1
ATOM 4829 C C . PRO A 1 612 ? 25.03948 73.67598 55.68745 1.000 74.09792 612 PRO A C 1
ATOM 4830 O O . PRO A 1 612 ? 25.35614 74.83530 55.97939 1.000 74.34042 612 PRO A O 1
ATOM 4834 N N . GLU A 1 613 ? 23.76828 73.30344 55.57304 1.000 73.85069 613 GLU A N 1
ATOM 4835 C CA . GLU A 1 613 ? 22.64831 74.17969 55.90499 1.000 75.19266 613 GLU A CA 1
ATOM 4836 C C . GLU A 1 613 ? 22.10338 73.92844 57.31008 1.000 75.74301 613 GLU A C 1
ATOM 4837 O O . GLU A 1 613 ? 21.10458 74.54104 57.69737 1.000 74.78547 613 GLU A O 1
ATOM 4843 N N . ILE A 1 614 ? 22.67787 72.98964 58.04998 1.000 74.11558 614 ILE A N 1
ATOM 4844 C CA . ILE A 1 614 ? 22.33218 72.76279 59.44377 1.000 72.56715 614 ILE A CA 1
ATOM 4845 C C . ILE A 1 614 ? 23.39830 73.48712 60.25586 1.000 73.76362 614 ILE A C 1
ATOM 4846 O O . ILE A 1 614 ? 24.50391 72.98211 60.45757 1.000 73.43870 614 ILE A O 1
ATOM 4851 N N . LYS A 1 615 ? 23.08846 74.69255 60.70451 1.000 74.88359 615 LYS A N 1
ATOM 4852 C CA . LYS A 1 615 ? 24.11521 75.52196 61.31978 1.000 72.75817 615 LYS A CA 1
ATOM 4853 C C . LYS A 1 615 ? 24.35827 75.19685 62.78530 1.000 71.09657 615 LYS A C 1
ATOM 4854 O O . LYS A 1 615 ? 25.09463 75.92359 63.44746 1.000 75.72182 615 LYS A O 1
ATOM 4860 N N . LYS A 1 616 ? 23.75930 74.13673 63.30753 1.000 76.47154 616 LYS A N 1
ATOM 4861 C CA . LYS A 1 616 ? 24.09515 73.59785 64.61817 1.000 75.99500 616 LYS A CA 1
ATOM 4862 C C . LYS A 1 616 ? 24.81992 72.28052 64.38532 1.000 76.35880 616 LYS A C 1
ATOM 4863 O O . LYS A 1 616 ? 24.34542 71.44887 63.60450 1.000 77.61097 616 LYS A O 1
ATOM 4869 N N . GLN A 1 617 ? 25.99939 72.11543 64.98960 1.000 76.87243 617 GLN A N 1
ATOM 4870 C CA . GLN A 1 617 ? 26.62567 70.79332 65.00849 1.000 78.07854 617 GLN A CA 1
ATOM 4871 C C . GLN A 1 617 ? 25.65264 69.77540 65.60529 1.000 81.07389 617 GLN A C 1
ATOM 4872 O O . GLN A 1 617 ? 24.94689 70.06189 66.57805 1.000 82.62406 617 GLN A O 1
ATOM 4878 N N . VAL A 1 618 ? 25.57823 68.59761 64.98777 1.000 79.27379 618 VAL A N 1
ATOM 4879 C CA . VAL A 1 618 ? 24.48784 67.65545 65.21376 1.000 75.20228 618 VAL A CA 1
ATOM 4880 C C . VAL A 1 618 ? 24.91835 66.62327 66.24125 1.000 75.31141 618 VAL A C 1
ATOM 4881 O O . VAL A 1 618 ? 25.96435 65.98658 66.08068 1.000 80.34270 618 VAL A O 1
ATOM 4885 N N . GLN A 1 619 ? 24.10811 66.42656 67.28799 1.000 74.36664 619 GLN A N 1
ATOM 4886 C 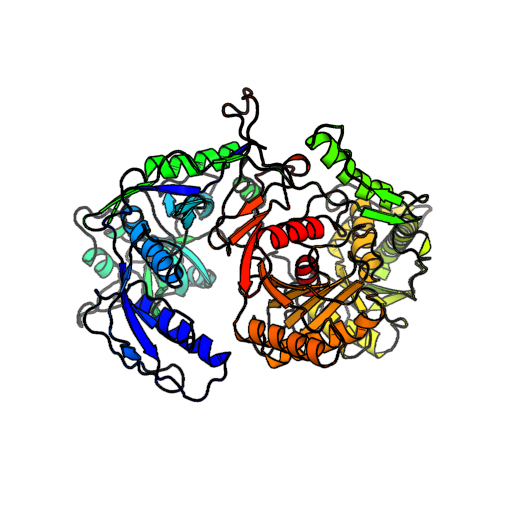CA . GLN A 1 619 ? 24.49224 65.43039 68.28379 1.000 74.48646 619 GLN A CA 1
ATOM 4887 C C . GLN A 1 619 ? 23.40876 64.47979 68.76298 1.000 71.75197 619 GLN A C 1
ATOM 4888 O O . GLN A 1 619 ? 23.76382 63.55947 69.50362 1.000 74.82921 619 GLN A O 1
ATOM 4894 N N . ARG A 1 620 ? 22.13487 64.63177 68.37649 1.000 69.02771 620 ARG A N 1
ATOM 4895 C CA . ARG A 1 620 ? 21.09928 63.61553 68.59738 1.000 69.26172 620 ARG A CA 1
ATOM 4896 C C . ARG A 1 620 ? 20.35836 63.33334 67.29507 1.000 66.08979 620 ARG A C 1
ATOM 4897 O O . ARG A 1 620 ? 19.70060 64.22681 66.76091 1.000 63.13216 620 ARG A O 1
ATOM 4905 N N . VAL A 1 621 ? 20.39658 62.08131 66.83027 1.000 65.91547 621 VAL A N 1
ATOM 4906 C CA . VAL A 1 621 ? 19.61368 61.62449 65.68413 1.000 62.82544 621 VAL A CA 1
ATOM 4907 C C . VAL A 1 621 ? 18.59193 60.58335 66.14267 1.000 63.72649 621 VAL A C 1
ATOM 4908 O O . VAL A 1 621 ? 18.89395 59.72943 66.98471 1.000 65.46520 621 VAL A O 1
ATOM 4912 N N . VAL A 1 622 ? 17.38058 60.66402 65.58495 1.000 62.04369 622 VAL A N 1
ATOM 4913 C CA . VAL A 1 622 ? 16.29017 59.72959 65.84068 1.000 60.18557 622 VAL A CA 1
ATOM 4914 C C . VAL A 1 622 ? 15.82792 59.17790 64.50466 1.000 59.53328 622 VAL A C 1
ATOM 4915 O O . VAL A 1 622 ? 15.63136 59.94291 63.55430 1.000 59.28573 622 VAL A O 1
ATOM 4919 N N . ILE A 1 623 ? 15.63387 57.86361 64.43323 1.000 59.62297 623 ILE A N 1
ATOM 4920 C CA . ILE A 1 623 ? 15.01838 57.21598 63.27412 1.000 60.03932 623 ILE A CA 1
ATOM 4921 C C . ILE A 1 623 ? 13.61530 56.76496 63.67943 1.000 61.38183 623 ILE A C 1
ATOM 4922 O O . ILE A 1 623 ? 13.44617 56.13210 64.72844 1.000 60.93221 623 ILE A O 1
ATOM 4927 N N . HIS A 1 624 ? 12.61157 57.11816 62.86340 1.000 58.61901 624 HIS A N 1
ATOM 4928 C CA . HIS A 1 624 ? 11.22147 56.67707 62.99775 1.000 61.24995 624 HIS A CA 1
ATOM 4929 C C . HIS A 1 624 ? 10.91987 55.62387 61.92920 1.000 63.36692 624 HIS A C 1
ATOM 4930 O O . HIS A 1 624 ? 10.75755 55.96367 60.74801 1.000 60.84224 624 HIS A O 1
ATOM 4937 N N . ARG A 1 625 ? 10.77624 54.36709 62.33945 1.000 63.18280 625 ARG A N 1
ATOM 4938 C CA . ARG A 1 625 ? 10.36662 53.30572 61.42698 1.000 63.49118 625 ARG A CA 1
ATOM 4939 C C . ARG A 1 625 ? 8.84914 53.20065 61.39861 1.000 65.58543 625 ARG A C 1
ATOM 4940 O O . ARG A 1 625 ? 8.21079 53.13164 62.45699 1.000 64.22867 625 ARG A O 1
ATOM 4948 N N . ASP A 1 626 ? 8.27196 53.14324 60.19969 1.000 65.09587 626 ASP A N 1
ATOM 4949 C CA . ASP A 1 626 ? 6.86914 52.76360 60.09586 1.000 66.02950 626 ASP A CA 1
ATOM 4950 C C . ASP A 1 626 ? 6.75255 51.28305 60.42418 1.000 71.60391 626 ASP A C 1
ATOM 4951 O O . ASP A 1 626 ? 7.14829 50.42733 59.61933 1.000 71.51325 626 ASP A O 1
ATOM 4956 N N . GLY A 1 627 ? 6.20632 50.97951 61.60857 1.000 68.38976 627 GLY A N 1
ATOM 4957 C CA . GLY A 1 627 ? 6.09098 49.59489 62.04535 1.000 70.46665 627 GLY A CA 1
ATOM 4958 C C . GLY A 1 627 ? 7.38718 49.05344 62.63095 1.000 71.36742 627 GLY A C 1
ATOM 4959 O O . GLY A 1 627 ? 8.23372 49.79521 63.13041 1.000 72.11187 627 GLY A O 1
ATOM 4960 N N . ARG A 1 628 ? 7.53967 47.73442 62.54403 1.000 75.27712 628 ARG A N 1
ATOM 4961 C CA . ARG A 1 628 ? 8.66255 47.04397 63.16164 1.000 77.92849 628 ARG A CA 1
ATOM 4962 C C . ARG A 1 628 ? 9.97130 47.37105 62.44854 1.000 80.46189 628 ARG A C 1
ATOM 4963 O O . ARG A 1 628 ? 10.02314 47.49799 61.21766 1.000 80.06144 628 ARG A O 1
ATOM 4971 N N . ALA A 1 629 ? 11.03330 47.51331 63.23658 1.000 79.97607 629 ALA A N 1
ATOM 4972 C CA . ALA A 1 629 ? 12.38087 47.69288 62.72044 1.000 81.05889 629 ALA A CA 1
ATOM 4973 C C . ALA A 1 629 ? 13.08968 46.34756 62.71074 1.000 84.64163 629 ALA A C 1
ATOM 4974 O O . ALA A 1 629 ? 12.87906 45.51852 63.60466 1.000 88.49002 629 ALA A O 1
ATOM 4976 N N . TRP A 1 630 ? 13.91807 46.12590 61.67717 1.000 86.44530 630 TRP A N 1
ATOM 4977 C CA . TRP A 1 630 ? 14.67518 44.89366 61.48976 1.000 89.13705 630 TRP A CA 1
ATOM 4978 C C . TRP A 1 630 ? 16.15854 45.09334 61.81196 1.000 88.40876 630 TRP A C 1
ATOM 4979 O O . TRP A 1 630 ? 16.70941 46.16767 61.56077 1.000 88.02425 630 TRP A O 1
ATOM 4990 N N . PRO A 1 631 ? 16.82263 44.08660 62.38545 1.000 91.43221 631 PRO A N 1
ATOM 4991 C CA . PRO A 1 631 ? 18.19846 44.30509 62.88243 1.000 93.23920 631 PRO A CA 1
ATOM 4992 C C . PRO A 1 631 ? 19.19957 44.83430 61.85441 1.000 92.60261 631 PRO A C 1
ATOM 4993 O O . PRO A 1 631 ? 20.08204 45.61501 62.23449 1.000 90.90414 631 PRO A O 1
ATOM 4997 N N . ALA A 1 632 ? 19.11941 44.43794 60.57709 1.000 95.25824 632 ALA A N 1
ATOM 4998 C CA . ALA A 1 632 ? 20.06271 44.98022 59.59408 1.000 93.34130 632 ALA A CA 1
ATOM 4999 C C . ALA A 1 632 ? 19.80010 46.45319 59.33056 1.000 91.01203 632 ALA A C 1
ATOM 5000 O O . ALA A 1 632 ? 20.72021 47.19767 58.97237 1.000 89.11670 632 ALA A O 1
ATOM 5002 N N . GLU A 1 633 ? 18.54940 46.88410 59.49633 1.000 90.67509 633 GLU A N 1
ATOM 5003 C CA . GLU A 1 633 ? 18.22266 48.29377 59.36340 1.000 86.33897 633 GLU A CA 1
ATOM 5004 C C . GLU A 1 633 ? 18.74352 49.09121 60.55508 1.000 86.38831 633 GLU A C 1
ATOM 5005 O O . GLU A 1 633 ? 19.31619 50.17560 60.38214 1.000 87.01868 633 GLU A O 1
ATOM 5011 N N . ILE A 1 634 ? 18.55883 48.57115 61.77010 1.000 85.06411 634 ILE A N 1
ATOM 5012 C CA . ILE A 1 634 ? 19.16232 49.18661 62.95182 1.000 84.33831 634 ILE A CA 1
ATOM 5013 C C . ILE A 1 634 ? 20.67743 49.28274 62.78898 1.000 84.00622 634 ILE A C 1
ATOM 5014 O O . ILE A 1 634 ? 21.28112 50.33138 63.03635 1.000 81.79201 634 ILE A O 1
ATOM 5019 N N . ALA A 1 635 ? 21.31137 48.19189 62.35462 1.000 86.09294 635 ALA A N 1
ATOM 5020 C CA . ALA A 1 635 ? 22.76592 48.18739 62.21150 1.000 87.65454 635 ALA A CA 1
ATOM 5021 C C . ALA A 1 635 ? 23.22862 49.18578 61.15064 1.000 87.50146 635 ALA A C 1
ATOM 5022 O O . ALA A 1 635 ? 24.22769 49.89030 61.34129 1.000 86.76053 635 ALA A O 1
ATOM 5024 N N . GLY A 1 636 ? 22.51912 49.25863 60.02383 1.000 87.36937 636 GLY A N 1
ATOM 5025 C CA . GLY A 1 636 ? 22.92512 50.17428 58.97596 1.000 86.90174 636 GLY A CA 1
ATOM 5026 C C . GLY A 1 636 ? 22.86630 51.61602 59.41984 1.000 86.75127 636 GLY A C 1
ATOM 5027 O O . GLY A 1 636 ? 23.62043 52.45613 58.91683 1.000 86.28666 636 GLY A O 1
ATOM 5028 N N . ALA A 1 637 ? 21.98759 51.91770 60.37987 1.000 86.67607 637 ALA A N 1
ATOM 5029 C CA . ALA A 1 637 ? 21.80859 53.26912 60.89541 1.000 85.05361 637 ALA A CA 1
ATOM 5030 C C . ALA A 1 637 ? 22.84182 53.62495 61.95832 1.000 84.39650 637 ALA A C 1
ATOM 5031 O O . ALA A 1 637 ? 23.29086 54.77495 62.02823 1.000 82.85114 637 ALA A O 1
ATOM 5033 N N . ARG A 1 638 ? 23.21476 52.66257 62.80008 1.000 84.79950 638 ARG A N 1
ATOM 5034 C CA . ARG A 1 638 ? 24.26391 52.91786 63.77289 1.000 83.62112 638 ARG A CA 1
ATOM 5035 C C . ARG A 1 638 ? 25.60444 53.08947 63.08671 1.000 85.50263 638 ARG A C 1
ATOM 5036 O O . ARG A 1 638 ? 26.45460 53.83967 63.57829 1.000 87.67645 638 ARG A O 1
ATOM 5044 N N . LYS A 1 639 ? 25.80761 52.41345 61.95136 1.000 85.97329 639 LYS A N 1
ATOM 5045 C CA . LYS A 1 639 ? 27.08083 52.51795 61.24242 1.000 88.29544 639 LYS A CA 1
ATOM 5046 C C . LYS A 1 639 ? 27.21163 53.86709 60.54677 1.000 87.51924 639 LYS A C 1
ATOM 5047 O O . LYS A 1 639 ? 28.26116 54.51577 60.61826 1.000 89.82101 639 LYS A O 1
ATOM 5053 N N . THR A 1 640 ? 26.15645 54.28631 59.84839 1.000 87.51818 640 THR A N 1
ATOM 5054 C CA . THR A 1 640 ? 26.12619 55.59099 59.19569 1.000 85.96525 640 THR A CA 1
ATOM 5055 C C . THR A 1 640 ? 26.63720 56.68465 60.11481 1.000 87.30453 640 THR A C 1
ATOM 5056 O O . THR A 1 640 ? 27.45252 57.52294 59.71353 1.000 89.63015 640 THR A O 1
ATOM 5060 N N . PHE A 1 641 ? 26.16827 56.69268 61.35707 1.000 84.62056 641 PHE A N 1
ATOM 5061 C CA . PHE A 1 641 ? 26.43799 57.83522 62.21363 1.000 84.89791 641 PHE A CA 1
ATOM 5062 C C . PHE A 1 641 ? 27.71363 57.68019 63.02533 1.000 87.04003 641 PHE A C 1
ATOM 5063 O O . PHE A 1 641 ? 28.36527 58.68578 63.32998 1.000 87.52719 641 PHE A O 1
ATOM 5071 N N . ALA A 1 642 ? 28.09885 56.45204 63.37006 1.000 87.72984 642 ALA A N 1
ATOM 5072 C CA . ALA A 1 642 ? 29.43978 56.25070 63.90586 1.000 89.50615 642 ALA A CA 1
ATOM 5073 C C . ALA A 1 642 ? 30.49786 56.67965 62.89810 1.000 91.08142 642 ALA A C 1
ATOM 5074 O O . ALA A 1 642 ? 31.55608 57.19765 63.28609 1.000 94.30781 642 ALA A O 1
ATOM 5076 N N . ASP A 1 643 ? 30.22552 56.48814 61.60206 1.000 90.08267 643 ASP A N 1
ATOM 5077 C CA . ASP A 1 643 ? 31.15696 56.94019 60.56786 1.000 93.20815 643 ASP A CA 1
ATOM 5078 C C . ASP A 1 643 ? 31.25222 58.46468 60.53845 1.000 93.59386 643 ASP A C 1
ATOM 5079 O O . ASP A 1 643 ? 32.35237 59.03129 60.60655 1.000 94.62774 643 ASP A O 1
ATOM 5084 N N . MET A 1 644 ? 30.09999 59.14279 60.44708 1.000 91.25029 644 MET A N 1
ATOM 5085 C CA . MET A 1 644 ? 30.06995 60.60145 60.38035 1.000 91.15772 644 MET A CA 1
ATOM 5086 C C . MET A 1 644 ? 30.66533 61.24972 61.62352 1.000 92.86132 644 MET A C 1
ATOM 5087 O O . MET A 1 644 ? 31.18965 62.36927 61.54328 1.000 94.14306 644 MET A O 1
ATOM 5092 N N . ALA A 1 645 ? 30.59599 60.57573 62.77806 1.000 91.58081 645 ALA A N 1
ATOM 5093 C CA . ALA A 1 645 ? 31.22144 61.12608 63.97379 1.000 92.28948 645 ALA A CA 1
ATOM 5094 C C . ALA A 1 645 ? 32.73901 61.04112 63.91195 1.000 95.85531 645 ALA A C 1
ATOM 5095 O O . ALA A 1 645 ? 33.41434 61.84316 64.57000 1.000 95.79406 645 ALA A O 1
ATOM 5097 N N . GLU A 1 646 ? 33.28591 60.10471 63.12004 1.000 98.49407 646 GLU A N 1
ATOM 5098 C CA . GLU A 1 646 ? 34.73385 59.98410 62.95558 1.000 99.31693 646 GLU A CA 1
ATOM 5099 C C . GLU A 1 646 ? 35.28773 60.93827 61.90677 1.000 99.38749 646 GLU A C 1
ATOM 5100 O O . GLU A 1 646 ? 36.44217 61.37174 62.02542 1.000 104.12915 646 GLU A O 1
ATOM 5106 N N . SER A 1 647 ? 34.51329 61.23611 60.85590 1.000 97.83816 647 SER A N 1
ATOM 5107 C CA . SER A 1 647 ? 34.96375 62.22410 59.88144 1.000 93.98207 647 SER A CA 1
ATOM 5108 C C . SER A 1 647 ? 35.01249 63.61500 60.49149 1.000 93.50111 647 SER A C 1
ATOM 5109 O O . SER A 1 647 ? 35.84912 64.43054 60.09925 1.000 101.14450 647 SER A O 1
ATOM 5112 N N . GLY A 1 648 ? 34.14047 63.90482 61.45107 1.000 93.37084 648 GLY A N 1
ATOM 5113 C CA . GLY A 1 648 ? 33.94191 65.26118 61.91036 1.000 90.02003 648 GLY A CA 1
ATOM 5114 C C . GLY A 1 648 ? 32.74414 65.95023 61.29783 1.000 88.58049 648 GLY A C 1
ATOM 5115 O O . GLY A 1 648 ? 32.48891 67.11949 61.61543 1.000 87.00441 648 GLY A O 1
ATOM 5116 N N . LEU A 1 649 ? 32.00154 65.26595 60.42761 1.000 87.39863 649 LEU A N 1
ATOM 5117 C CA . LEU A 1 649 ? 30.77833 65.84434 59.88819 1.000 86.69764 649 LEU A CA 1
ATOM 5118 C C . LEU A 1 649 ? 29.75595 66.12436 60.97900 1.000 84.87358 649 LEU A C 1
ATOM 5119 O O . LEU A 1 649 ? 28.88217 66.97723 60.79683 1.000 84.63328 649 LEU A O 1
ATOM 5124 N N . ILE A 1 650 ? 29.87404 65.45200 62.12167 1.000 86.50337 650 ILE A N 1
ATOM 5125 C CA . ILE A 1 650 ? 28.89753 65.50609 63.20010 1.000 85.73774 650 ILE A CA 1
ATOM 5126 C C . ILE A 1 650 ? 29.68672 65.48194 64.50808 1.000 85.09124 650 ILE A C 1
ATOM 5127 O O . ILE A 1 650 ? 30.88604 65.20192 64.50904 1.000 86.02072 650 ILE A O 1
ATOM 5132 N N . ALA A 1 651 ? 29.03660 65.85542 65.62112 1.000 83.63417 651 ALA A N 1
ATOM 5133 C CA . ALA A 1 651 ? 29.72980 65.83954 66.91166 1.000 81.50331 651 ALA A CA 1
ATOM 5134 C C . ALA A 1 651 ? 30.35454 64.47469 67.16158 1.000 82.25889 651 ALA A C 1
ATOM 5135 O O . ALA A 1 651 ? 29.76474 63.44034 66.84616 1.000 82.97971 651 ALA A O 1
ATOM 5137 N N . VAL A 1 652 ? 31.56849 64.47439 67.72223 1.000 87.21553 652 VAL A N 1
ATOM 5138 C CA . VAL A 1 652 ? 32.30687 63.22982 67.91714 1.000 85.50446 652 VAL A CA 1
ATOM 5139 C C . VAL A 1 652 ? 31.60051 62.27729 68.88856 1.000 86.85838 652 VAL A C 1
ATOM 5140 O O . VAL A 1 652 ? 31.91765 61.08034 68.92092 1.000 90.69755 652 VAL A O 1
ATOM 5144 N N . ASP A 1 653 ? 30.62331 62.76566 69.66220 1.000 85.78765 653 ASP A N 1
ATOM 5145 C CA . ASP A 1 653 ? 29.84648 61.91797 70.56416 1.000 84.00945 653 ASP A CA 1
ATOM 5146 C C . ASP A 1 653 ? 28.34931 61.94513 70.26835 1.000 83.74340 653 ASP A C 1
ATOM 5147 O O . ASP A 1 653 ? 27.54226 61.64927 71.15626 1.000 83.12094 653 ASP A O 1
ATOM 5152 N N . ALA A 1 654 ? 27.95464 62.30095 69.05300 1.000 80.39734 654 ALA A N 1
ATOM 5153 C CA . ALA A 1 654 ? 26.55796 62.18874 68.68263 1.000 77.99557 654 ALA A CA 1
ATOM 5154 C C . ALA A 1 654 ? 26.08045 60.75473 68.88294 1.000 75.86780 654 ALA A C 1
ATOM 5155 O O . ALA A 1 654 ? 26.86431 59.80947 68.82252 1.000 79.14808 654 ALA A O 1
ATOM 5157 N N . ASP A 1 655 ? 24.78050 60.59552 69.12157 1.000 73.46137 655 ASP A N 1
ATOM 5158 C CA . ASP A 1 655 ? 24.18300 59.28414 69.31116 1.000 75.88749 655 ASP A CA 1
ATOM 5159 C C . ASP A 1 655 ? 22.90965 59.16195 68.48675 1.000 71.03568 655 ASP A C 1
ATOM 5160 O O . ASP A 1 655 ? 22.28042 60.16334 68.13385 1.000 71.11612 655 ASP A O 1
ATOM 5165 N N . VAL A 1 656 ? 22.53583 57.91188 68.18324 1.000 69.66124 656 VAL A N 1
ATOM 5166 C CA . VAL A 1 656 ? 21.32051 57.60667 67.43756 1.000 70.73141 656 VAL A CA 1
ATOM 5167 C C . VAL A 1 656 ? 20.36255 56.82091 68.31487 1.000 72.36128 656 VAL A C 1
ATOM 5168 O O . VAL A 1 656 ? 20.77139 56.01313 69.15468 1.000 73.10925 656 VAL A O 1
ATOM 5172 N N . SER A 1 657 ? 19.07405 57.01161 68.06615 1.000 70.30021 657 SER A N 1
ATOM 5173 C CA . SER A 1 657 ? 18.04961 56.19479 68.69726 1.000 68.33890 657 SER A CA 1
ATOM 5174 C C . SER A 1 657 ? 17.03521 55.80467 67.63346 1.000 65.51965 657 SER A C 1
ATOM 5175 O O . SER A 1 657 ? 16.72553 56.61443 66.75348 1.000 66.13018 657 SER A O 1
ATOM 5178 N N . VAL A 1 658 ? 16.52700 54.57226 67.70334 1.000 65.59309 658 VAL A N 1
ATOM 5179 C CA . VAL A 1 658 ? 15.55705 54.04955 66.73613 1.000 65.22387 658 VAL A CA 1
ATOM 5180 C C . VAL A 1 658 ? 14.24529 53.71863 67.44562 1.000 65.76856 658 VAL A C 1
ATOM 5181 O O . VAL A 1 658 ? 14.22144 52.89371 68.37058 1.000 69.06444 658 VAL A O 1
ATOM 5185 N N . PHE A 1 659 ? 13.15259 54.30967 66.97217 1.000 61.51824 659 PHE A N 1
ATOM 5186 C CA . PHE A 1 659 ? 11.82302 54.09015 67.52291 1.000 62.93283 659 PHE A CA 1
ATOM 5187 C C . PHE A 1 659 ? 10.90289 53.55401 66.43381 1.000 64.15583 659 PHE A C 1
ATOM 5188 O O . PHE A 1 659 ? 10.87304 54.08425 65.31837 1.000 63.29947 659 PHE A O 1
ATOM 5196 N N . GLU A 1 660 ? 10.16060 52.50463 66.76238 1.000 64.49983 660 GLU A N 1
ATOM 5197 C CA . GLU A 1 660 ? 9.15111 51.94407 65.87749 1.000 65.19028 660 GLU A CA 1
ATOM 5198 C C . GLU A 1 660 ? 7.82626 52.66833 66.10044 1.000 62.82954 660 GLU A C 1
ATOM 5199 O O . GLU A 1 660 ? 7.33334 52.73540 67.23740 1.000 62.89351 660 GLU A O 1
ATOM 5205 N N . VAL A 1 661 ? 7.25450 53.22082 65.03182 1.000 61.43297 661 VAL A N 1
ATOM 5206 C CA . VAL A 1 661 ? 5.95374 53.87420 65.10451 1.000 61.11327 661 VAL A CA 1
ATOM 5207 C C . VAL A 1 661 ? 4.90250 52.84762 64.68413 1.000 62.15010 661 VAL A C 1
ATOM 5208 O O . VAL A 1 661 ? 4.74533 52.52648 63.50309 1.000 62.26903 661 VAL A O 1
ATOM 5212 N N . LEU A 1 662 ? 4.17682 52.32619 65.66873 1.000 61.87191 662 LEU A N 1
ATOM 5213 C CA . LEU A 1 662 ? 3.28406 51.18807 65.48312 1.000 63.07986 662 LEU A CA 1
ATOM 5214 C C . LEU A 1 662 ? 1.85185 51.71359 65.34485 1.000 61.98871 662 LEU A C 1
ATOM 5215 O O . LEU A 1 662 ? 1.04888 51.68681 66.28533 1.000 61.90101 662 LEU A O 1
ATOM 5220 N N . LYS A 1 663 ? 1.53651 52.21535 64.14207 1.000 60.27469 663 LYS A N 1
ATOM 5221 C CA . LYS A 1 663 ? 0.21131 52.77974 63.89920 1.000 61.05191 663 LYS A CA 1
ATOM 5222 C C . LYS A 1 663 ? -0.89382 51.72026 63.97050 1.000 63.76754 663 LYS A C 1
ATOM 5223 O O . LYS A 1 663 ? -2.02219 52.03947 64.35579 1.000 61.79288 663 LYS A O 1
ATOM 5229 N N . SER A 1 664 ? -0.61538 50.46735 63.62210 1.000 62.52747 664 SER A N 1
ATOM 5230 C CA . SER A 1 664 ? -1.53941 49.38999 63.96202 1.000 71.76760 664 SER A CA 1
ATOM 5231 C C . SER A 1 664 ? -0.85337 48.59538 65.08047 1.000 68.18625 664 SER A C 1
ATOM 5232 O O . SER A 1 664 ? -0.07618 47.67310 64.83345 1.000 70.42065 664 SER A O 1
ATOM 5235 N N . SER A 1 665 ? -1.17599 48.95948 66.31555 1.000 67.42224 665 SER A N 1
ATOM 5236 C CA . SER A 1 665 ? -0.43429 48.49115 67.47666 1.000 68.59876 665 SER A CA 1
ATOM 5237 C C . SER A 1 665 ? -0.77521 47.03503 67.80891 1.000 70.26057 665 SER A C 1
ATOM 5238 O O . SER A 1 665 ? -1.93792 46.62518 67.70864 1.000 70.89552 665 SER A O 1
ATOM 5241 N N . PRO A 1 666 ? 0.21556 46.21979 68.18139 1.000 72.20909 666 PRO A N 1
ATOM 5242 C CA . PRO A 1 666 ? -0.09662 44.86767 68.69069 1.000 72.79483 666 PRO A CA 1
ATOM 5243 C C . PRO A 1 666 ? -0.73275 44.88544 70.07659 1.000 72.91127 666 PRO A C 1
ATOM 5244 O O . PRO A 1 666 ? -1.25102 43.84881 70.53870 1.000 74.35865 666 PRO A O 1
ATOM 5248 N N . ALA A 1 667 ? -0.70945 46.03741 70.74328 1.000 68.14492 667 ALA A N 1
ATOM 5249 C CA . ALA A 1 667 ? -1.27261 46.20998 72.08168 1.000 69.47087 667 ALA A CA 1
ATOM 5250 C C . ALA A 1 667 ? -1.96968 47.56218 72.10934 1.000 68.29565 667 ALA A C 1
ATOM 5251 O O . ALA A 1 667 ? -1.50082 48.51001 72.74690 1.000 67.27813 667 ALA A O 1
ATOM 5253 N N . PRO A 1 668 ? -3.08885 47.69653 71.39473 1.000 69.53842 668 PRO A N 1
ATOM 5254 C CA . PRO A 1 668 ? -3.71682 49.01883 71.25441 1.000 66.57266 668 PRO A CA 1
ATOM 5255 C C . PRO A 1 668 ? -4.40949 49.40102 72.55565 1.000 63.89871 668 PRO A C 1
ATOM 5256 O O . PRO A 1 668 ? -5.23490 48.65262 73.08335 1.000 67.99521 668 PRO A O 1
ATOM 5260 N N . LEU A 1 669 ? -4.04759 50.55205 73.08582 1.000 59.66014 669 LEU A N 1
ATOM 5261 C CA . LEU A 1 669 ? -4.52094 51.00545 74.38114 1.000 61.30116 669 LEU A CA 1
ATOM 5262 C C . LEU A 1 669 ? -5.33411 52.28185 74.20193 1.000 61.60989 669 LEU A C 1
ATOM 5263 O O . LEU A 1 669 ? -5.04189 53.09853 73.32586 1.000 62.63978 669 LEU A O 1
ATOM 5268 N N . ARG A 1 670 ? -6.33659 52.48177 75.03977 1.000 58.88237 670 ARG A N 1
ATOM 5269 C CA . ARG A 1 670 ? -7.09532 53.72169 74.94996 1.000 61.64568 670 ARG A CA 1
ATOM 5270 C C . ARG A 1 670 ? -6.87083 54.58682 76.18876 1.000 61.25812 670 ARG A C 1
ATOM 5271 O O . ARG A 1 670 ? -6.50487 54.09278 77.25934 1.000 61.65841 670 ARG A O 1
ATOM 5279 N N . LEU A 1 671 ? -7.09757 55.89158 76.02430 1.000 58.68208 671 LEU A N 1
ATOM 5280 C CA . LEU A 1 671 ? -7.10534 56.86424 77.11590 1.000 59.82452 671 LEU A CA 1
ATOM 5281 C C . LEU A 1 671 ? -8.45672 57.57842 77.15899 1.000 60.80701 671 LEU A C 1
ATOM 5282 O O . LEU A 1 671 ? -9.00953 57.93385 76.11593 1.000 60.54578 671 LEU A O 1
ATOM 5287 N N . PHE A 1 672 ? -8.99498 57.78325 78.36157 1.000 61.96260 672 PHE A N 1
ATOM 5288 C CA . PHE A 1 672 ? -10.24031 58.51960 78.55520 1.000 63.40425 672 PHE A CA 1
ATOM 5289 C C . PHE A 1 672 ? -10.03521 59.59524 79.61131 1.000 68.07836 672 PHE A C 1
ATOM 5290 O O . PHE A 1 672 ? -9.19654 59.44370 80.50977 1.000 69.30472 672 PHE A O 1
ATOM 5298 N N . SER A 1 673 ? -10.83933 60.65871 79.54306 1.000 65.10303 673 SER A N 1
ATOM 5299 C CA . SER A 1 673 ? -10.90989 61.58631 80.67113 1.000 70.85330 673 SER A CA 1
ATOM 5300 C C . SER A 1 673 ? -12.37042 61.85434 81.02023 1.000 70.63017 673 SER A C 1
ATOM 5301 O O . SER A 1 673 ? -13.28663 61.27414 80.43304 1.000 69.68663 673 SER A O 1
ATOM 5304 N N . PHE A 1 674 ? -12.59860 62.73984 81.99122 1.000 71.01091 674 PHE A N 1
ATOM 5305 C CA . PHE A 1 674 ? -13.90688 62.81915 82.61184 1.000 71.24785 674 PHE A CA 1
ATOM 5306 C C . PHE A 1 674 ? -14.42876 64.24206 82.73227 1.000 74.27843 674 PHE A C 1
ATOM 5307 O O . PHE A 1 674 ? -13.69632 65.23162 82.65702 1.000 74.07246 674 PHE A O 1
ATOM 5315 N N . GLU A 1 675 ? -15.72881 64.29403 82.98544 1.000 74.05020 675 GLU A N 1
ATOM 5316 C CA . GLU A 1 675 ? -16.58663 65.43819 82.75182 1.000 75.83363 675 GLU A CA 1
ATOM 5317 C C . GLU A 1 675 ? -17.76040 65.27865 83.69904 1.000 83.29049 675 GLU A C 1
ATOM 5318 O O . GLU A 1 675 ? -18.03258 64.17640 84.18668 1.000 82.49483 675 GLU A O 1
ATOM 5324 N N . GLU A 1 676 ? -18.44550 66.37362 83.96478 1.000 85.73396 676 GLU A N 1
ATOM 5325 C CA . GLU A 1 676 ? -19.67353 66.27896 84.73196 1.000 85.36717 676 GLU A CA 1
ATOM 5326 C C . GLU A 1 676 ? -20.68148 65.39656 84.00340 1.000 87.58846 676 GLU A C 1
ATOM 5327 O O . GLU A 1 676 ? -20.97933 65.65758 82.82680 1.000 89.76184 676 GLU A O 1
ATOM 5333 N N . PRO A 1 677 ? -21.19437 64.33624 84.63314 1.000 88.38713 677 PRO A N 1
ATOM 5334 C CA . PRO A 1 677 ? -22.23473 63.52939 83.98470 1.000 88.33590 677 PRO A CA 1
ATOM 5335 C C . PRO A 1 677 ? -23.43514 64.38875 83.60511 1.000 93.69357 677 PRO A C 1
ATOM 5336 O O . PRO A 1 677 ? -23.79931 65.33135 84.31336 1.000 94.02540 677 PRO A O 1
ATOM 5340 N N . THR A 1 678 ? -24.06069 64.04555 82.46462 1.000 94.40764 678 THR A N 1
ATOM 5341 C CA . THR A 1 678 ? -24.94988 64.97305 81.77652 1.000 97.35774 678 THR A CA 1
ATOM 5342 C C . THR A 1 678 ? -25.95383 64.19366 80.93249 1.000 101.65954 678 THR A C 1
ATOM 5343 O O . THR A 1 678 ? -25.75874 64.05846 79.72535 1.000 106.41148 678 THR A O 1
ATOM 5347 N N . GLN A 1 679 ? -27.02925 63.72011 81.57352 1.000 102.49948 679 GLN A N 1
ATOM 5348 C CA . GLN A 1 679 ? -28.17909 63.10592 80.89651 1.000 110.27756 679 GLN A CA 1
ATOM 5349 C C . GLN A 1 679 ? -27.76458 62.19576 79.74502 1.000 108.55970 679 GLN A C 1
ATOM 5350 O O . GLN A 1 679 ? -27.87018 60.96939 79.83777 1.000 107.81864 679 GLN A O 1
ATOM 5356 N N . GLU A 1 680 ? -27.31390 62.80521 78.64566 1.000 110.42937 680 GLU A N 1
ATOM 5357 C CA . GLU A 1 680 ? -26.84258 62.05821 77.48528 1.000 113.08412 680 GLU A CA 1
ATOM 5358 C C . GLU A 1 680 ? -25.59187 61.24450 77.78010 1.000 106.68185 680 GLU A C 1
ATOM 5359 O O . GLU A 1 680 ? -25.28473 60.31195 77.03143 1.000 107.85793 680 GLU A O 1
ATOM 5365 N N . ASN A 1 681 ? -24.86666 61.57191 78.84362 1.000 101.76661 681 ASN A N 1
ATOM 5366 C CA . ASN A 1 681 ? -23.55927 60.97940 79.12109 1.000 95.43205 681 ASN A CA 1
ATOM 5367 C C . ASN A 1 681 ? -23.49558 60.65496 80.60492 1.000 91.35704 681 ASN A C 1
ATOM 5368 O O . ASN A 1 681 ? -22.79606 61.31884 81.37835 1.000 88.64404 681 ASN A O 1
ATOM 5373 N N . PRO A 1 682 ? -24.21128 59.61788 81.03428 1.000 87.95113 682 PRO A N 1
ATOM 5374 C CA . PRO A 1 682 ? -24.38926 59.38914 82.47905 1.000 89.00456 682 PRO A CA 1
ATOM 5375 C C . PRO A 1 682 ? -23.10202 59.13937 83.23271 1.000 86.86298 682 PRO A C 1
ATOM 5376 O O . PRO A 1 682 ? -23.06598 59.36248 84.44897 1.000 87.12310 682 PRO A O 1
ATOM 5380 N N . LYS A 1 683 ? -22.04680 58.68054 82.57211 1.000 85.46249 683 LYS A N 1
ATOM 5381 C CA . LYS A 1 683 ? -20.78619 58.47288 83.26016 1.000 83.34710 683 LYS A CA 1
ATOM 5382 C C . LYS A 1 683 ? -19.77957 59.57036 82.96744 1.000 79.48876 683 LYS A C 1
ATOM 5383 O O . LYS A 1 683 ? -18.69369 59.55971 83.55023 1.000 79.33336 683 LYS A O 1
ATOM 5389 N N . GLY A 1 684 ? -20.11902 60.52530 82.10183 1.000 80.46764 684 GLY A N 1
ATOM 5390 C CA . GLY A 1 684 ? -19.25512 61.66520 81.85341 1.000 75.29041 684 GLY A CA 1
ATOM 5391 C C . GLY A 1 684 ? -17.92178 61.34058 81.21541 1.000 72.88802 684 GLY A C 1
ATOM 5392 O O . GLY A 1 684 ? -16.93013 62.03585 81.47940 1.000 69.54651 684 GLY A O 1
ATOM 5393 N N . VAL A 1 685 ? -17.86615 60.31220 80.36435 1.000 73.40347 685 VAL A N 1
ATOM 5394 C CA . VAL A 1 685 ? -16.62136 59.90581 79.70750 1.000 71.05207 685 VAL A CA 1
ATOM 5395 C C . VAL A 1 685 ? -16.44232 60.69533 78.41631 1.000 66.08270 685 VAL A C 1
ATOM 5396 O O . VAL A 1 685 ? -17.34013 60.72499 77.56486 1.000 64.37222 685 VAL A O 1
ATOM 5400 N N . ILE A 1 686 ? -15.27579 61.32454 78.27241 1.000 62.33337 686 ILE A N 1
ATOM 5401 C CA . ILE A 1 686 ? -14.93073 62.14048 77.12279 1.000 63.97241 686 ILE A CA 1
ATOM 5402 C C . ILE A 1 686 ? -13.53675 61.74413 76.64043 1.000 64.46860 686 ILE A C 1
ATOM 5403 O O . ILE A 1 686 ? -12.78077 61.05979 77.33658 1.000 63.35587 686 ILE A O 1
ATOM 5408 N N . ASN A 1 687 ? -13.19264 62.22525 75.44194 1.000 59.95914 687 ASN A N 1
ATOM 5409 C CA . ASN A 1 687 ? -11.89492 61.95626 74.85516 1.000 62.12301 687 ASN A CA 1
ATOM 5410 C C . ASN A 1 687 ? -10.78380 62.61277 75.68109 1.000 59.91987 687 ASN A C 1
ATOM 5411 O O . ASN A 1 687 ? -11.02218 63.56853 76.41555 1.000 62.79653 687 ASN A O 1
ATOM 5416 N N . PRO A 1 688 ? -9.56727 62.09326 75.61115 1.000 58.63040 688 PRO A N 1
ATOM 5417 C CA . PRO A 1 688 ? -8.43315 62.79344 76.23382 1.000 63.05960 688 PRO A CA 1
ATOM 5418 C C . PRO A 1 688 ? -8.05992 64.05655 75.46341 1.000 61.53348 688 PRO A C 1
ATOM 5419 O O . PRO A 1 688 ? -8.38321 64.22848 74.28868 1.000 61.33457 688 PRO A O 1
ATOM 5423 N N . VAL A 1 689 ? -7.36530 64.94851 76.13607 1.000 63.39352 689 VAL A N 1
ATOM 5424 C CA . VAL A 1 689 ? -6.95497 66.18875 75.49305 1.000 63.86952 689 VAL A CA 1
ATOM 5425 C C . VAL A 1 689 ? -5.75537 65.89768 74.60149 1.000 63.39165 689 VAL A C 1
ATOM 5426 O O . VAL A 1 689 ? -4.93895 65.01508 74.88470 1.000 62.39762 689 VAL A O 1
ATOM 5430 N N . LEU A 1 690 ? -5.66747 66.64030 73.50249 1.000 64.33215 690 LEU A N 1
ATOM 5431 C CA . LEU A 1 690 ? -4.60784 66.55318 72.50656 1.000 63.83294 690 LEU A CA 1
ATOM 5432 C C . LEU A 1 690 ? -3.20475 66.21494 73.01914 1.000 64.73734 690 LEU A C 1
ATOM 5433 O O . LEU A 1 690 ? -2.50190 65.42620 72.39413 1.000 66.43181 690 LEU A O 1
ATOM 5438 N N . GLY A 1 691 ? -2.71194 66.79351 74.08631 1.000 62.16071 691 GLY A N 1
ATOM 5439 C CA . GLY A 1 691 ? -1.32449 66.38782 74.32911 1.000 62.89071 691 GLY A CA 1
ATOM 5440 C C . GLY A 1 691 ? -1.06843 65.25203 75.31512 1.000 63.27482 691 GLY A C 1
ATOM 5441 O O . GLY A 1 691 ? 0.06491 65.08246 75.78915 1.000 58.28956 691 GLY A O 1
ATOM 5442 N N . SER A 1 692 ? -2.09786 64.46703 75.63689 1.000 62.50225 692 SER A N 1
ATOM 5443 C CA . SER A 1 692 ? -1.95664 63.44959 76.67577 1.000 64.28846 692 SER A CA 1
ATOM 5444 C C . SER A 1 692 ? -0.99024 62.35326 76.24016 1.000 61.51809 692 SER A C 1
ATOM 5445 O O . SER A 1 692 ? -0.86792 62.03755 75.05025 1.000 59.83883 692 SER A O 1
ATOM 5448 N N . TRP A 1 693 ? -0.29549 61.77660 77.21804 1.000 58.89062 693 TRP A N 1
ATOM 5449 C CA . TRP A 1 693 ? 0.72136 60.77762 76.92837 1.000 59.57579 693 TRP A CA 1
ATOM 5450 C C . TRP A 1 693 ? 0.90980 59.90794 78.16031 1.000 63.69315 693 TRP A C 1
ATOM 5451 O O . TRP A 1 693 ? 0.51387 60.27408 79.26857 1.000 65.93680 693 TRP A O 1
ATOM 5462 N N . LEU A 1 694 ? 1.52601 58.74767 77.94054 1.000 64.17746 694 LEU A N 1
ATOM 5463 C CA . LEU A 1 694 ? 1.74536 57.74490 78.97276 1.000 65.36506 694 LEU A CA 1
ATOM 5464 C C . LEU A 1 694 ? 2.89852 56.84784 78.54762 1.000 64.94240 694 LEU A C 1
ATOM 5465 O O . LEU A 1 694 ? 2.92027 56.36546 77.41292 1.000 61.37534 694 LEU A O 1
ATOM 5470 N N . LYS A 1 695 ? 3.83097 56.58853 79.45187 1.000 67.32056 695 LYS A N 1
ATOM 5471 C CA . LYS A 1 695 ? 4.81830 55.54923 79.21426 1.000 67.61992 695 LYS A CA 1
ATOM 5472 C C . LYS A 1 695 ? 4.52689 54.35088 80.11814 1.000 69.39951 695 LYS A C 1
ATOM 5473 O O . LYS A 1 695 ? 4.15342 54.50758 81.28510 1.000 68.70809 695 LYS A O 1
ATOM 5479 N N . LEU A 1 696 ? 4.62346 53.15384 79.54934 1.000 68.28811 696 LEU A N 1
ATOM 5480 C CA . LEU A 1 696 ? 4.4549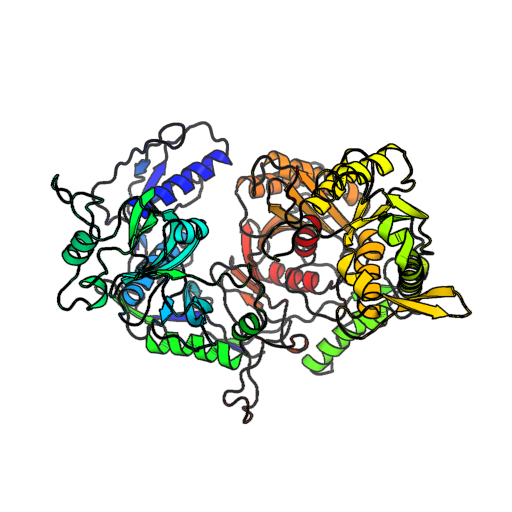0 51.92597 80.31123 1.000 71.02344 696 LEU A CA 1
ATOM 5481 C C . LEU A 1 696 ? 5.76843 51.38025 80.82874 1.000 73.13649 696 LEU A C 1
ATOM 5482 O O . LEU A 1 696 ? 5.76417 50.46904 81.65977 1.000 75.70455 696 LEU A O 1
ATOM 5487 N N . SER A 1 697 ? 6.88322 51.90494 80.34338 1.000 75.61250 697 SER A N 1
ATOM 5488 C CA . SER A 1 697 ? 8.10426 51.13033 80.21602 1.000 72.16342 697 SER A CA 1
ATOM 5489 C C . SER A 1 697 ? 9.14629 52.07024 79.64257 1.000 74.01173 697 SER A C 1
ATOM 5490 O O . SER A 1 697 ? 8.80862 53.10566 79.05628 1.000 72.71471 697 SER A O 1
ATOM 5493 N N . GLU A 1 698 ? 10.41421 51.69545 79.79321 1.000 75.24741 698 GLU A N 1
ATOM 5494 C CA . GLU A 1 698 ? 11.46641 52.41174 79.07247 1.000 74.13594 698 GLU A CA 1
ATOM 5495 C C . GLU A 1 698 ? 11.35367 52.21881 77.56707 1.000 73.79774 698 GLU A C 1
ATOM 5496 O O . GLU A 1 698 ? 11.90620 53.01988 76.80613 1.000 73.01180 698 GLU A O 1
ATOM 5502 N N . ASN A 1 699 ? 10.64860 51.17518 77.12215 1.000 72.48221 699 ASN A N 1
ATOM 5503 C CA . ASN A 1 699 ? 10.59038 50.81927 75.71368 1.000 71.00499 699 ASN A CA 1
ATOM 5504 C C . ASN A 1 699 ? 9.23419 51.06484 75.06611 1.000 70.15909 699 ASN A C 1
ATOM 5505 O O . ASN A 1 699 ? 9.13388 50.94314 73.83966 1.000 68.96739 699 ASN A O 1
ATOM 5510 N N . ASP A 1 700 ? 8.19535 51.40562 75.82933 1.000 66.76564 700 ASP A N 1
ATOM 5511 C CA . ASP A 1 700 ? 6.86414 51.52543 75.24150 1.000 68.01914 700 ASP A CA 1
ATOM 5512 C C . ASP A 1 700 ? 6.13236 52.76153 75.75910 1.000 67.59275 700 ASP A C 1
ATOM 5513 O O . ASP A 1 700 ? 6.02142 52.94662 76.97575 1.000 70.12107 700 ASP A O 1
ATOM 5518 N N . GLY A 1 701 ? 5.63823 53.61103 74.83795 1.000 60.16073 701 GLY A N 1
ATOM 5519 C CA . GLY A 1 701 ? 4.86347 54.77527 75.22210 1.000 61.14904 701 GLY A CA 1
ATOM 5520 C C . GLY A 1 701 ? 3.65377 54.97912 74.32325 1.000 59.88090 701 GLY A C 1
ATOM 5521 O O . GLY A 1 701 ? 3.48086 54.28568 73.32341 1.000 59.72069 701 GLY A O 1
ATOM 5522 N N . TYR A 1 702 ? 2.81693 55.95614 74.69343 1.000 59.80148 702 TYR A N 1
ATOM 5523 C CA . TYR A 1 702 ? 1.64916 56.36603 73.91275 1.000 57.93451 702 TYR A CA 1
ATOM 5524 C C . TYR A 1 702 ? 1.50076 57.89413 73.96822 1.000 58.77602 702 TYR A C 1
ATOM 5525 O O . TYR A 1 702 ? 1.58943 58.47316 75.05632 1.000 57.30935 702 TYR A O 1
ATOM 5534 N N . ILE A 1 703 ? 1.29822 58.54540 72.80404 1.000 52.11571 703 ILE A N 1
ATOM 5535 C CA . ILE A 1 703 ? 0.96437 59.96891 72.69886 1.000 56.10388 703 ILE A CA 1
ATOM 5536 C C . ILE A 1 703 ? -0.34974 60.11861 71.96946 1.000 55.80260 703 ILE A C 1
ATOM 5537 O O . ILE A 1 703 ? -0.53278 59.57021 70.87781 1.000 55.72410 703 ILE A O 1
ATOM 5542 N N . CYS A 1 704 ? -1.19134 60.98818 72.47693 1.000 56.44253 704 CYS A N 1
ATOM 5543 C CA . CYS A 1 704 ? -2.36784 61.35417 71.70474 1.000 56.62355 704 CYS A CA 1
ATOM 5544 C C . CYS A 1 704 ? -1.95002 62.43741 70.71407 1.000 58.31356 704 CYS A C 1
ATOM 5545 O O . CYS A 1 704 ? -1.94031 63.62476 71.02667 1.000 56.30290 704 CYS A O 1
ATOM 5548 N N . THR A 1 705 ? -1.56798 62.03795 69.49540 1.000 56.24988 705 THR A N 1
ATOM 5549 C CA . THR A 1 705 ? -1.51365 63.04088 68.43270 1.000 56.39265 705 THR A CA 1
ATOM 5550 C C . THR A 1 705 ? -2.90962 63.49861 67.99041 1.000 59.73293 705 THR A C 1
ATOM 5551 O O . THR A 1 705 ? -3.02836 64.54237 67.33636 1.000 58.10848 705 THR A O 1
ATOM 5555 N N . THR A 1 706 ? -3.96872 62.75316 68.33723 1.000 55.41464 706 THR A N 1
ATOM 5556 C CA . THR A 1 706 ? -5.33746 63.21633 68.16003 1.000 57.68998 706 THR A CA 1
ATOM 5557 C C . THR A 1 706 ? -6.00742 63.30388 69.52782 1.000 61.56616 706 THR A C 1
ATOM 5558 O O . THR A 1 706 ? -5.59142 62.63733 70.48922 1.000 58.84556 706 THR A O 1
ATOM 5562 N N . GLY A 1 707 ? -7.04298 64.13549 69.62874 1.000 61.45453 707 GLY A N 1
ATOM 5563 C CA . GLY A 1 707 ? -7.71818 64.26658 70.90376 1.000 61.34669 707 GLY A CA 1
ATOM 5564 C C . GLY A 1 707 ? -8.69700 65.42436 70.95375 1.000 64.44200 707 GLY A C 1
ATOM 5565 O O . GLY A 1 707 ? -8.94159 66.12078 69.96649 1.000 64.47716 707 GLY A O 1
ATOM 5566 N N . ALA A 1 708 ? -9.18178 65.64622 72.17065 1.000 67.63814 708 ALA A N 1
ATOM 5567 C CA . ALA A 1 708 ? -10.43831 66.26446 72.58605 1.000 68.54961 708 ALA A CA 1
ATOM 5568 C C . ALA A 1 708 ? -10.90247 67.46673 71.77067 1.000 78.31681 708 ALA A C 1
ATOM 5569 O O . ALA A 1 708 ? -11.97345 67.37243 71.13044 1.000 82.58792 708 ALA A O 1
ATOM 5571 N N . PRO A 1 709 ? -10.20179 68.61324 71.77135 1.000 71.92171 709 PRO A N 1
ATOM 5572 C CA . PRO A 1 709 ? -10.80416 69.77558 71.09403 1.000 68.75871 709 PRO A CA 1
ATOM 5573 C C . PRO A 1 709 ? -11.03608 69.52050 69.60071 1.000 69.72784 709 PRO A C 1
ATOM 5574 O O . PRO A 1 709 ? -12.06973 69.94791 69.06972 1.000 66.29085 709 PRO A O 1
ATOM 5578 N N . LEU A 1 710 ? -10.15491 68.75521 68.93392 1.000 66.51245 710 LEU A N 1
ATOM 5579 C CA . LEU A 1 710 ? -10.09909 68.68463 67.47334 1.000 65.56220 710 LEU A CA 1
ATOM 5580 C C . LEU A 1 710 ? -10.75038 67.44909 66.85192 1.000 68.12236 710 LEU A C 1
ATOM 5581 O O . LEU A 1 710 ? -10.68144 67.29578 65.63337 1.000 66.91590 710 LEU A O 1
ATOM 5586 N N . LEU A 1 711 ? -11.36844 66.56709 67.63635 1.000 70.35101 711 LEU A N 1
ATOM 5587 C CA . LEU A 1 711 ? -12.03784 65.38582 67.10621 1.000 69.31846 711 LEU A CA 1
ATOM 5588 C C . LEU A 1 711 ? -13.53064 65.62713 66.97485 1.000 71.88686 711 LEU A C 1
ATOM 5589 O O . LEU A 1 711 ? -14.14782 66.21269 67.86770 1.000 73.87620 711 LEU A O 1
ATOM 5594 N N . LEU A 1 712 ? -14.11267 65.12952 65.87978 1.000 71.63716 712 LEU A N 1
ATOM 5595 C CA . LEU A 1 712 ? -15.54738 65.24675 65.62568 1.000 74.73986 712 LEU A CA 1
ATOM 5596 C C . LEU A 1 712 ? -16.35739 64.09220 66.23817 1.000 77.12659 712 LEU A C 1
ATOM 5597 O O . LEU A 1 712 ? -17.29777 64.32799 67.00759 1.000 79.37943 712 LEU A O 1
ATOM 5602 N N . GLN A 1 713 ? -16.02746 62.84386 65.89557 1.000 71.95039 713 GLN A N 1
ATOM 5603 C CA . GLN A 1 713 ? -16.74639 61.69447 66.43302 1.000 73.61212 713 GLN A CA 1
ATOM 5604 C C . GLN A 1 713 ? -15.76492 60.56386 66.74051 1.000 69.95276 713 GLN A C 1
ATOM 5605 O O . GLN A 1 713 ? -14.60601 60.58648 66.32700 1.000 69.84441 713 GLN A O 1
ATOM 5611 N N . GLY A 1 714 ? -16.23608 59.56300 67.48628 1.000 69.26334 714 GLY A N 1
ATOM 5612 C CA . GLY A 1 714 ? -15.38199 58.44315 67.83421 1.000 65.09677 714 GLY A CA 1
ATOM 5613 C C . GLY A 1 714 ? -14.44309 58.79039 68.96615 1.000 62.31974 714 GLY A C 1
ATOM 5614 O O . GLY A 1 714 ? -14.53032 59.86799 69.56603 1.000 63.41489 714 GLY A O 1
ATOM 5615 N N . THR A 1 715 ? -13.53512 57.86500 69.28352 1.000 58.69471 715 THR A N 1
ATOM 5616 C CA . THR A 1 715 ? -12.61305 58.13811 70.37342 1.000 59.68663 715 THR A CA 1
ATOM 5617 C C . THR A 1 715 ? -11.18021 58.14182 69.86370 1.000 60.37894 715 THR A C 1
ATOM 5618 O O . THR A 1 715 ? -10.83271 57.40709 68.92657 1.000 58.16963 715 THR A O 1
ATOM 5622 N N . ALA A 1 716 ? -10.38930 59.05071 70.44031 1.000 57.29859 716 ALA A N 1
ATOM 5623 C CA . ALA A 1 716 ? -9.00061 59.21508 70.05782 1.000 58.01970 716 ALA A CA 1
ATOM 5624 C C . ALA A 1 716 ? -8.28865 57.87960 70.13725 1.000 57.58842 716 ALA A C 1
ATOM 5625 O O . ALA A 1 716 ? -8.52998 57.08231 71.04707 1.000 57.38195 716 ALA A O 1
ATOM 5627 N N . ASP A 1 717 ? -7.43848 57.62867 69.15508 1.000 57.37605 717 ASP A N 1
ATOM 5628 C CA . ASP A 1 717 ? -6.65597 56.40078 69.06410 1.000 59.53242 717 ASP A CA 1
ATOM 5629 C C . ASP A 1 717 ? -5.19125 56.73723 69.35112 1.000 56.42009 717 ASP A C 1
ATOM 5630 O O . ASP A 1 717 ? -4.47737 57.22574 68.45379 1.000 53.83327 717 ASP A O 1
ATOM 5635 N N . PRO A 1 718 ? -4.70791 56.52949 70.57692 1.000 56.03995 718 PRO A N 1
ATOM 5636 C CA . PRO A 1 718 ? -3.34508 56.97967 70.92534 1.000 58.58676 718 PRO A CA 1
ATOM 5637 C C . PRO A 1 718 ? -2.27093 56.24732 70.124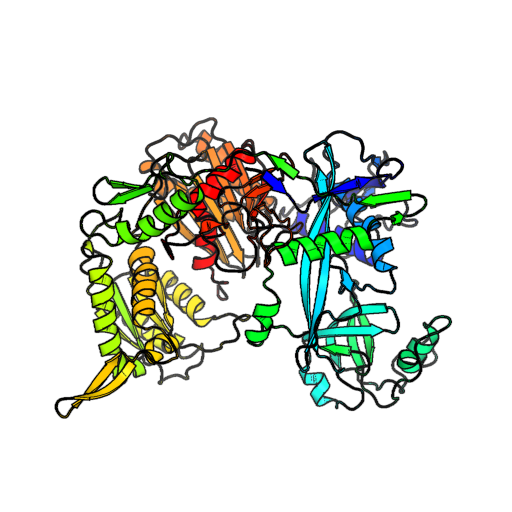23 1.000 56.09846 718 PRO A C 1
ATOM 5638 O O . PRO A 1 718 ? -2.37554 55.04797 69.85492 1.000 55.61432 718 PRO A O 1
ATOM 5642 N N . LEU A 1 719 ? -1.23963 56.98996 69.72486 1.000 53.92569 719 LEU A N 1
ATOM 5643 C CA . LEU A 1 719 ? -0.18925 56.42654 68.88746 1.000 54.95104 719 LEU A CA 1
ATOM 5644 C C . LEU A 1 719 ? 0.84714 55.73520 69.76778 1.000 57.59653 719 LEU A C 1
ATOM 5645 O O . LEU A 1 719 ? 1.44945 56.36458 70.65304 1.000 54.73364 719 LEU A O 1
ATOM 5650 N N . HIS A 1 720 ? 1.05265 54.44235 69.50971 1.000 57.32063 720 HIS A N 1
ATOM 5651 C CA . HIS A 1 720 ? 2.03115 53.60704 70.20353 1.000 57.09565 720 HIS A CA 1
ATOM 5652 C C . HIS A 1 720 ? 3.42164 53.80348 69.58733 1.000 57.17859 720 HIS A C 1
ATOM 5653 O O . HIS A 1 720 ? 3.59725 53.55774 68.38736 1.000 57.96934 720 HIS A O 1
ATOM 5660 N N . VAL A 1 721 ? 4.42210 54.23040 70.37055 1.000 54.42521 721 VAL A N 1
ATOM 5661 C CA . VAL A 1 721 ? 5.79500 54.19252 69.87152 1.000 59.52855 721 VAL A CA 1
ATOM 5662 C C . VAL A 1 721 ? 6.66314 53.37450 70.82342 1.000 63.96468 721 VAL A C 1
ATOM 5663 O O . VAL A 1 721 ? 6.52107 53.44585 72.05089 1.000 65.59819 721 VAL A O 1
ATOM 5667 N N . ARG A 1 722 ? 7.54341 52.56615 70.23266 1.000 63.55955 722 ARG A N 1
ATOM 5668 C CA . ARG A 1 722 ? 8.34179 51.57238 70.92281 1.000 62.77044 722 ARG A CA 1
ATOM 5669 C C . ARG A 1 722 ? 9.80112 51.80649 70.59102 1.000 63.42786 722 ARG A C 1
ATOM 5670 O O . ARG A 1 722 ? 10.13248 52.07361 69.43643 1.000 65.65014 722 ARG A O 1
ATOM 5678 N N . LYS A 1 723 ? 10.67477 51.71842 71.59232 1.000 65.86616 723 LYS A N 1
ATOM 5679 C CA . LYS A 1 723 ? 12.09391 51.96522 71.37579 1.000 68.09897 723 LYS A CA 1
ATOM 5680 C C . LYS A 1 723 ? 12.77639 50.69624 70.88775 1.000 69.38474 723 LYS A C 1
ATOM 5681 O O . LYS A 1 723 ? 12.83944 49.70926 71.61559 1.000 70.85618 723 LYS A O 1
ATOM 5687 N N . ALA A 1 724 ? 13.32306 50.72907 69.67220 1.000 69.67591 724 ALA A N 1
ATOM 5688 C CA . ALA A 1 724 ? 14.11292 49.58341 69.23405 1.000 71.08541 724 ALA A CA 1
ATOM 5689 C C . ALA A 1 724 ? 15.56698 49.65705 69.70023 1.000 70.41197 724 ALA A C 1
ATOM 5690 O O . ALA A 1 724 ? 16.17585 48.61518 69.95207 1.000 77.27363 724 ALA A O 1
ATOM 5692 N N . PHE A 1 725 ? 16.14890 50.84935 69.82187 1.000 74.61718 725 PHE A N 1
ATOM 5693 C CA . PHE A 1 725 ? 17.54934 51.00683 70.23697 1.000 73.04455 725 PHE A CA 1
ATOM 5694 C C . PHE A 1 725 ? 17.80224 52.46190 70.59948 1.000 71.27445 725 PHE A C 1
ATOM 5695 O O . PHE A 1 725 ? 17.19241 53.36728 70.02535 1.000 74.04275 725 PHE A O 1
ATOM 5703 N N . GLY A 1 726 ? 18.70708 52.68082 71.53891 1.000 72.38960 726 GLY A N 1
ATOM 5704 C CA . GLY A 1 726 ? 19.37699 53.95864 71.62305 1.000 74.22062 726 GLY A CA 1
ATOM 5705 C C . GLY A 1 726 ? 19.27231 54.59334 72.98830 1.000 76.06757 726 GLY A C 1
ATOM 5706 O O . GLY A 1 726 ? 18.47157 54.17245 73.83583 1.000 74.63418 726 GLY A O 1
ATOM 5707 N N . PRO A 1 727 ? 20.06269 55.65248 73.21206 1.000 73.91555 727 PRO A N 1
ATOM 5708 C CA . PRO A 1 727 ? 20.07438 56.30029 74.53814 1.000 75.70967 727 PRO A CA 1
ATOM 5709 C C . PRO A 1 727 ? 18.84044 57.14790 74.85501 1.000 71.77955 727 PRO A C 1
ATOM 5710 O O . PRO A 1 727 ? 18.48914 57.27832 76.02823 1.000 77.59060 727 PRO A O 1
ATOM 5714 N N . MET A 1 728 ? 18.16908 57.71732 73.87282 1.000 68.86111 728 MET A N 1
ATOM 5715 C CA . MET A 1 728 ? 17.15885 58.73238 74.15510 1.000 70.84494 728 MET A CA 1
ATOM 5716 C C . MET A 1 728 ? 15.97104 58.16804 74.93899 1.000 69.27522 728 MET A C 1
ATOM 5717 O O . MET A 1 728 ? 15.48221 57.07172 74.66136 1.000 66.46571 728 MET A O 1
ATOM 5722 N N . ALA A 1 729 ? 15.48486 58.94542 75.90536 1.000 67.26301 729 ALA A N 1
ATOM 5723 C CA . ALA A 1 729 ? 14.39675 58.50802 76.76971 1.000 64.48300 729 ALA A CA 1
ATOM 5724 C C . ALA A 1 729 ? 13.05842 58.54045 76.03828 1.000 66.29019 729 ALA A C 1
ATOM 5725 O O . ALA A 1 729 ? 12.76411 59.47359 75.28290 1.000 67.51608 729 ALA A O 1
ATOM 5727 N N . ILE A 1 730 ? 12.23506 57.51811 76.27534 1.000 64.41230 730 ILE A N 1
ATOM 5728 C CA . ILE A 1 730 ? 10.97786 57.38506 75.54158 1.000 64.91052 730 ILE A CA 1
ATOM 5729 C C . ILE A 1 730 ? 10.11084 58.63541 75.71303 1.000 63.07159 730 ILE A C 1
ATOM 5730 O O . ILE A 1 730 ? 9.43938 59.06879 74.77082 1.000 59.80520 730 ILE A O 1
ATOM 5735 N N . GLU A 1 731 ? 10.13950 59.25672 76.90244 1.000 64.63007 731 GLU A N 1
ATOM 5736 C CA . GLU A 1 731 ? 9.41373 60.51170 77.11531 1.000 61.98524 731 GLU A CA 1
ATOM 5737 C C . GLU A 1 731 ? 9.87609 61.60653 76.15345 1.000 63.57982 731 GLU A C 1
ATOM 5738 O O . GLU A 1 731 ? 9.04938 62.37455 75.64600 1.000 63.26678 731 GLU A O 1
ATOM 5744 N N . ASP A 1 732 ? 11.19292 61.71957 75.89862 1.000 64.55287 732 ASP A N 1
ATOM 5745 C CA . ASP A 1 732 ? 11.65995 62.73400 74.94121 1.000 62.69204 732 ASP A CA 1
ATOM 5746 C C . ASP A 1 732 ? 11.20032 62.40549 73.53131 1.000 59.41897 732 ASP A C 1
ATOM 5747 O O . ASP A 1 732 ? 10.85328 63.30621 72.76415 1.000 58.31683 732 ASP A O 1
ATOM 5752 N N . ALA A 1 733 ? 11.20428 61.11857 73.16891 1.000 61.71839 733 ALA A N 1
ATOM 5753 C CA . ALA A 1 733 ? 10.75296 60.71265 71.83953 1.000 59.74243 733 ALA A CA 1
ATOM 5754 C C . ALA A 1 733 ? 9.26812 60.98723 71.64934 1.000 57.11791 733 ALA A C 1
ATOM 5755 O O . ALA A 1 733 ? 8.85299 61.41210 70.57326 1.000 55.38339 733 ALA A O 1
ATOM 5757 N N . LEU A 1 734 ? 8.45415 60.75385 72.68133 1.000 56.99551 734 LEU A N 1
ATOM 5758 C CA . LEU A 1 734 ? 7.02710 61.04146 72.57103 1.000 58.46418 734 LEU A CA 1
ATOM 5759 C C . LEU A 1 734 ? 6.77346 62.52621 72.40611 1.000 55.74686 734 LEU A C 1
ATOM 5760 O O . LEU A 1 734 ? 5.87406 62.91806 71.65970 1.000 53.30444 734 LEU A O 1
ATOM 5765 N N . LYS A 1 735 ? 7.52692 63.37036 73.11734 1.000 54.81104 735 LYS A N 1
ATOM 5766 C CA . LYS A 1 735 ? 7.31443 64.80487 72.98022 1.000 56.67230 735 LYS A CA 1
ATOM 5767 C C . LYS A 1 735 ? 7.56610 65.27192 71.54496 1.000 56.12451 735 LYS A C 1
ATOM 5768 O O . LYS A 1 735 ? 6.73086 65.98132 70.96853 1.000 53.85819 735 LYS A O 1
ATOM 5774 N N . ASP A 1 736 ? 8.67324 64.86898 70.90579 1.000 53.98246 736 ASP A N 1
ATOM 5775 C CA . ASP A 1 736 ? 8.73264 65.46456 69.57016 1.000 57.34612 736 ASP A CA 1
ATOM 5776 C C . ASP A 1 736 ? 8.03770 64.66745 68.47551 1.000 55.18436 736 ASP A C 1
ATOM 5777 O O . ASP A 1 736 ? 7.81484 65.23583 67.39602 1.000 54.24262 736 ASP A O 1
ATOM 5782 N N . VAL A 1 737 ? 7.61381 63.41956 68.71726 1.000 54.12827 737 VAL A N 1
ATOM 5783 C CA . VAL A 1 737 ? 6.54117 62.88459 67.88819 1.000 51.30609 737 VAL A CA 1
ATOM 5784 C C . VAL A 1 737 ? 5.32468 63.82196 67.94040 1.000 52.16708 737 VAL A C 1
ATOM 5785 O O . VAL A 1 737 ? 4.72379 64.15462 66.90477 1.000 46.61929 737 VAL A O 1
ATOM 5789 N N . PHE A 1 738 ? 4.96378 64.29410 69.14020 1.000 49.98337 738 PHE A N 1
ATOM 5790 C CA . PHE A 1 738 ? 3.82570 65.20593 69.25082 1.000 53.48739 738 PHE A CA 1
ATOM 5791 C C . PHE A 1 738 ? 4.07036 66.50938 68.49054 1.000 54.52508 738 PHE A C 1
ATOM 5792 O O . PHE A 1 738 ? 3.18329 66.99206 67.77340 1.000 51.44419 738 PHE A O 1
ATOM 5800 N N . ASP A 1 739 ? 5.24463 67.12906 68.68374 1.000 52.23035 739 ASP A N 1
ATOM 5801 C CA . ASP A 1 739 ? 5.54209 68.38342 67.98573 1.000 52.47495 739 ASP A CA 1
ATOM 5802 C C . ASP A 1 739 ? 5.55374 68.18218 66.47002 1.000 52.56452 739 ASP A C 1
ATOM 5803 O O . ASP A 1 739 ? 5.09229 69.05144 65.72304 1.000 47.32213 739 ASP A O 1
ATOM 5808 N N . LEU A 1 740 ? 6.04969 67.02764 65.99255 1.000 50.46892 740 LEU A N 1
ATOM 5809 C CA . LEU A 1 740 ? 6.01704 66.76564 64.55351 1.000 50.37740 740 LEU A CA 1
ATOM 5810 C C . LEU A 1 740 ? 4.60240 66.50859 64.02768 1.000 50.86082 740 LEU A C 1
ATOM 5811 O O . LEU A 1 740 ? 4.35802 66.67532 62.82817 1.000 47.74407 740 LEU A O 1
ATOM 5816 N N . SER A 1 741 ? 3.66639 66.07423 64.86785 1.000 50.52847 741 SER A N 1
ATOM 5817 C CA . SER A 1 741 ? 2.31115 65.89814 64.36831 1.000 49.88455 741 SER A CA 1
ATOM 5818 C C . SER A 1 741 ? 1.54452 67.19951 64.35105 1.000 51.55751 741 SER A C 1
ATOM 5819 O O . SER A 1 741 ? 0.44319 67.22853 63.79245 1.000 50.15176 741 SER A O 1
ATOM 5822 N N . CYS A 1 742 ? 2.09085 68.25943 64.95952 1.000 50.54289 742 CYS A N 1
ATOM 5823 C CA . CYS A 1 742 ? 1.49144 69.58234 64.85962 1.000 51.02869 742 CYS A CA 1
ATOM 5824 C C . CYS A 1 742 ? 1.88691 70.31206 63.58117 1.000 51.85019 742 CYS A C 1
ATOM 5825 O O . CYS A 1 742 ? 1.32207 71.37505 63.30728 1.000 49.47480 742 CYS A O 1
ATOM 5828 N N . LEU A 1 743 ? 2.81479 69.77721 62.77744 1.000 48.66044 743 LEU A N 1
ATOM 5829 C CA . LEU A 1 743 ? 3.09178 70.36662 61.46137 1.000 52.12338 743 LEU A CA 1
ATOM 5830 C C . LEU A 1 743 ? 2.04393 69.82994 60.47645 1.000 51.41671 743 LEU A C 1
ATOM 5831 O O . LEU A 1 743 ? 2.29954 68.98460 59.61971 1.000 48.54530 743 LEU A O 1
ATOM 5836 N N . THR A 1 744 ? 0.81480 70.31812 60.65191 1.000 52.42042 744 THR A N 1
ATOM 5837 C CA . THR A 1 744 ? -0.37157 69.79806 59.96804 1.000 51.91838 744 THR A CA 1
ATOM 5838 C C . THR A 1 744 ? -0.50092 70.38274 58.55797 1.000 53.28623 744 THR A C 1
ATOM 5839 O O . THR A 1 744 ? -1.53427 70.97379 58.20334 1.000 47.00379 744 THR A O 1
ATOM 5843 N N . TRP A 1 745 ? 0.56030 70.23446 57.76123 1.000 52.62386 745 TRP A N 1
ATOM 5844 C CA . TRP A 1 745 ? 0.61674 70.89984 56.46780 1.000 49.39494 745 TRP A CA 1
ATOM 5845 C C . TRP A 1 745 ? -0.46168 70.46334 55.47675 1.000 53.27565 745 TRP A C 1
ATOM 5846 O O . TRP A 1 745 ? -0.86411 71.30576 54.65592 1.000 49.71936 745 TRP A O 1
ATOM 5857 N N . PRO A 1 746 ? -0.92488 69.20810 55.44152 1.000 52.11952 746 PRO A N 1
ATOM 5858 C CA . PRO A 1 746 ? -1.93163 68.85205 54.43137 1.000 52.10205 746 PRO A CA 1
ATOM 5859 C C . PRO A 1 746 ? -3.31421 69.44666 54.70068 1.000 53.03954 746 PRO A C 1
ATOM 5860 O O . PRO A 1 746 ? -4.09745 69.56883 53.74716 1.000 50.79970 746 PRO A O 1
ATOM 5864 N N . LYS A 1 747 ? -3.62905 69.79993 55.96613 1.000 51.79534 747 LYS A N 1
ATOM 5865 C CA . LYS A 1 747 ? -4.87066 70.38399 56.44639 1.000 52.88561 747 LYS A CA 1
ATOM 5866 C C . LYS A 1 747 ? -4.54674 71.17380 57.71872 1.000 53.47380 747 LYS A C 1
ATOM 5867 O O . LYS A 1 747 ? -4.63459 70.62928 58.83839 1.000 51.65905 747 LYS A O 1
ATOM 5873 N N . PRO A 1 748 ? -4.12379 72.43949 57.59610 1.000 54.98276 748 PRO A N 1
ATOM 5874 C CA . PRO A 1 748 ? -3.66208 73.17986 58.78977 1.000 51.99918 748 PRO A CA 1
ATOM 5875 C C . PRO A 1 748 ? -4.61432 73.13686 59.98839 1.000 54.11993 748 PRO A C 1
ATOM 5876 O O . PRO A 1 748 ? -4.16982 72.82849 61.10969 1.000 50.29996 748 PRO A O 1
ATOM 5880 N N . ASP A 1 749 ? -5.91312 73.39194 59.79185 1.000 51.92780 749 ASP A N 1
ATOM 5881 C CA . ASP A 1 749 ? -6.85479 73.39047 60.91497 1.000 52.79966 749 ASP A CA 1
ATOM 5882 C C . ASP A 1 749 ? -7.37832 71.97404 61.13554 1.000 54.19538 749 ASP A C 1
ATOM 5883 O O . ASP A 1 749 ? -8.46537 71.61854 60.70426 1.000 59.14224 749 ASP A O 1
ATOM 5888 N N . SER A 1 750 ? -6.60496 71.16413 61.84498 1.000 52.55491 750 SER A N 1
ATOM 5889 C CA . SER A 1 750 ? -6.96912 69.77477 62.07074 1.000 52.44173 750 SER A CA 1
ATOM 5890 C C . SER A 1 750 ? -5.95263 69.15898 63.02028 1.000 56.55694 750 SER A C 1
ATOM 5891 O O . SER A 1 750 ? -4.89611 69.73849 63.29044 1.000 58.21482 750 SER A O 1
ATOM 5894 N N . CYS A 1 751 ? -6.27494 67.97938 63.53101 1.000 53.89470 751 CYS A N 1
ATOM 5895 C CA . CYS A 1 751 ? -5.24346 67.16857 64.14339 1.000 52.50788 751 CYS A CA 1
ATOM 5896 C C . CYS A 1 751 ? -4.84605 66.07770 63.15464 1.000 55.78270 751 CYS A C 1
ATOM 5897 O O . CYS A 1 751 ? -5.53829 65.83123 62.16056 1.000 57.93950 751 CYS A O 1
ATOM 5900 N N . MET A 1 752 ? -3.68669 65.46610 63.39908 1.000 55.31903 752 MET A N 1
ATOM 5901 C CA . MET A 1 752 ? -3.06364 64.55546 62.43577 1.000 55.75744 752 MET A CA 1
ATOM 5902 C C . MET A 1 752 ? -2.34258 63.47802 63.23450 1.000 55.57563 752 MET A C 1
ATOM 5903 O O . MET A 1 752 ? -1.48573 63.80504 64.06139 1.000 50.79517 752 MET A O 1
ATOM 5908 N N . ARG A 1 753 ? -2.69135 62.20180 63.01532 1.000 52.63516 753 ARG A N 1
ATOM 5909 C CA . ARG A 1 753 ? -2.22338 61.19076 63.95239 1.000 52.85587 753 ARG A CA 1
ATOM 5910 C C . ARG A 1 753 ? -0.74376 60.85995 63.76483 1.000 50.88064 753 ARG A C 1
ATOM 5911 O O . ARG A 1 753 ? -0.06963 60.54038 64.74293 1.000 51.71606 753 ARG A O 1
ATOM 5919 N N . LEU A 1 754 ? -0.22651 60.91224 62.54946 1.000 49.00252 754 LEU A N 1
ATOM 5920 C CA . LEU A 1 754 ? 1.16448 60.50600 62.36689 1.000 52.45008 754 LEU A CA 1
ATOM 5921 C C . LEU A 1 754 ? 2.09439 61.71396 62.43630 1.000 50.13178 754 LEU A C 1
ATOM 5922 O O . LEU A 1 754 ? 1.74506 62.78980 61.94690 1.000 48.17269 754 LEU A O 1
ATOM 5927 N N . PRO A 1 755 ? 3.29163 61.57012 63.00621 1.000 49.57952 755 PRO A N 1
ATOM 5928 C CA . PRO A 1 755 ? 4.28625 62.65329 62.90352 1.000 53.17586 755 PRO A CA 1
ATOM 5929 C C . PRO A 1 755 ? 4.64123 62.92821 61.44626 1.000 51.17631 755 PRO A C 1
ATOM 5930 O O . PRO A 1 755 ? 4.56942 62.03459 60.58993 1.000 51.24567 755 PRO A O 1
ATOM 5934 N N . LEU A 1 756 ? 5.01383 64.18488 61.16450 1.000 49.80890 756 LEU A N 1
ATOM 5935 C CA . LEU A 1 756 ? 5.37377 64.56611 59.78535 1.000 54.05812 756 LEU A CA 1
ATOM 5936 C C . LEU A 1 756 ? 6.39465 63.61589 59.14493 1.000 54.16497 756 LEU A C 1
ATOM 5937 O O . LEU A 1 756 ? 6.33899 63.38411 57.93116 1.000 54.53047 756 LEU A O 1
ATOM 5942 N N . THR A 1 757 ? 7.30107 63.02979 59.94311 1.000 54.90122 757 THR A N 1
ATOM 5943 C CA . THR A 1 757 ? 8.33891 62.14535 59.40983 1.000 55.80808 757 THR A CA 1
ATOM 5944 C C . THR A 1 757 ? 7.75888 60.92226 58.70569 1.000 60.00887 757 THR A C 1
ATOM 5945 O O . THR A 1 757 ? 8.19513 60.57131 57.60185 1.000 60.79739 757 THR A O 1
ATOM 5949 N N . ILE A 1 758 ? 6.82044 60.20756 59.34100 1.000 56.24486 758 ILE A N 1
ATOM 5950 C CA . ILE A 1 758 ? 6.28558 59.05116 58.62603 1.000 61.41219 758 ILE A CA 1
ATOM 5951 C C . ILE A 1 758 ? 5.02424 59.42296 57.85029 1.000 64.79010 758 ILE A C 1
ATOM 5952 O O . ILE A 1 758 ? 4.57917 58.64642 56.98902 1.000 66.61385 758 ILE A O 1
ATOM 5957 N N . LYS A 1 759 ? 4.45846 60.60584 58.09805 1.000 60.74777 759 LYS A N 1
ATOM 5958 C CA . LYS A 1 759 ? 3.40208 61.12776 57.23761 1.000 61.16932 759 LYS A CA 1
ATOM 5959 C C . LYS A 1 759 ? 3.90800 61.31843 55.80782 1.000 66.28687 759 LYS A C 1
ATOM 5960 O O . LYS A 1 759 ? 3.23982 60.94213 54.83828 1.000 68.59609 759 LYS A O 1
ATOM 5966 N N . LEU A 1 760 ? 5.08856 61.91919 55.66256 1.000 66.11882 760 LEU A N 1
ATOM 5967 C CA . LEU A 1 760 ? 5.74706 62.01221 54.36252 1.000 65.48880 760 LEU A CA 1
ATOM 5968 C C . LEU A 1 760 ? 5.97747 60.63762 53.72899 1.000 71.95489 760 LEU A C 1
ATOM 5969 O O . LEU A 1 760 ? 6.02281 60.52378 52.49837 1.000 73.23615 760 LEU A O 1
ATOM 5974 N N . CYS A 1 761 ? 6.15810 59.58971 54.54415 1.000 70.63353 761 CYS A N 1
ATOM 5975 C CA . CYS A 1 761 ? 6.35389 58.24790 53.99971 1.000 71.58563 761 CYS A CA 1
ATOM 5976 C C . CYS A 1 761 ? 5.07842 57.70718 53.36617 1.000 81.07768 761 CYS A C 1
ATOM 5977 O O . CYS A 1 761 ? 5.13070 57.04584 52.32375 1.000 86.84503 761 CYS A O 1
ATOM 5980 N N . ASP A 1 762 ? 3.92450 57.95301 53.99753 1.000 80.67026 762 ASP A N 1
ATOM 5981 C CA . ASP A 1 762 ? 2.65820 57.44234 53.46932 1.000 86.08391 762 ASP A CA 1
ATOM 5982 C C . ASP A 1 762 ? 2.25604 58.16447 52.19015 1.000 91.02910 762 ASP A C 1
ATOM 5983 O O . ASP A 1 762 ? 1.68185 57.55336 51.28339 1.000 100.57810 762 ASP A O 1
ATOM 5988 N N . ILE A 1 763 ? 2.52734 59.46864 52.11253 1.000 88.25268 763 ILE A N 1
ATOM 5989 C CA . ILE A 1 763 ? 2.23558 60.23735 50.90399 1.000 92.44322 763 ILE A CA 1
ATOM 5990 C C . ILE A 1 763 ? 3.05238 59.70777 49.72477 1.000 98.02780 763 ILE A C 1
ATOM 5991 O O . ILE A 1 763 ? 2.52081 59.46431 48.63430 1.000 105.30114 763 ILE A O 1
ATOM 5996 N N . ALA A 1 764 ? 4.35954 59.51011 49.93462 1.000 95.82266 764 ALA A N 1
ATOM 5997 C CA . ALA A 1 764 ? 5.29154 59.26834 48.83384 1.000 100.07998 764 ALA A CA 1
ATOM 5998 C C . ALA A 1 764 ? 5.18131 57.85307 48.29601 1.000 106.33817 764 ALA A C 1
ATOM 5999 O O . ALA A 1 764 ? 5.34665 57.62719 47.09190 1.000 107.66229 764 ALA A O 1
ATOM 6001 N N . LEU A 1 765 ? 4.93326 56.89018 49.17582 1.000 108.45227 765 LEU A N 1
ATOM 6002 C CA . LEU A 1 765 ? 4.72041 55.51747 48.75019 1.000 117.15727 765 LEU A CA 1
ATOM 6003 C C . LEU A 1 765 ? 3.37518 55.39786 48.04919 1.000 125.72541 765 LEU A C 1
ATOM 6004 O O . LEU A 1 765 ? 3.31147 55.14941 46.83867 1.000 131.42458 765 LEU A O 1
ATOM 6009 N N . PHE A 1 766 ? 2.29386 55.60683 48.80517 1.000 126.86298 766 PHE A N 1
ATOM 6010 C CA . PHE A 1 766 ? 0.95649 55.18397 48.39559 1.000 136.70468 766 PHE A CA 1
ATOM 6011 C C . PHE A 1 766 ? 1.03788 53.76108 47.83558 1.000 151.92349 766 PHE A C 1
ATOM 6012 O O . PHE A 1 766 ? 0.39404 53.43198 46.83103 1.000 154.07484 766 PHE A O 1
ATOM 6020 N N . ASP A 1 767 ? 1.84974 52.92601 48.49383 1.000 167.41049 767 ASP A N 1
ATOM 6021 C CA . ASP A 1 767 ? 2.11294 51.53019 48.13334 1.000 168.30382 767 ASP A CA 1
ATOM 6022 C C . ASP A 1 767 ? 2.58347 51.40637 46.67932 1.000 169.03538 767 ASP A C 1
ATOM 6023 O O . ASP A 1 767 ? 1.86374 50.94160 45.79501 1.000 173.20216 767 ASP A O 1
ATOM 6028 N N . ASP A 1 768 ? 3.84072 51.81053 46.46843 1.000 145.39679 768 ASP A N 1
ATOM 6029 C CA . ASP A 1 768 ? 4.42513 51.89195 45.13006 1.000 140.96904 768 ASP A CA 1
ATOM 6030 C C . ASP A 1 768 ? 4.47653 50.53766 44.42275 1.000 140.05840 768 ASP A C 1
ATOM 6031 O O . ASP A 1 768 ? 5.44235 49.78220 44.58724 1.000 136.57630 768 ASP A O 1
ATOM 6036 N N . ALA A 1 769 ? 3.45113 50.24282 43.60626 1.000 140.80411 769 ALA A N 1
ATOM 6037 C CA . ALA A 1 769 ? 3.24277 48.92926 42.99999 1.000 138.52836 769 ALA A CA 1
ATOM 6038 C C . ALA A 1 769 ? 3.92416 48.77967 41.64102 1.000 135.90701 769 ALA A C 1
ATOM 6039 O O . ALA A 1 769 ? 3.44164 48.01828 40.78534 1.000 133.26089 769 ALA A O 1
ATOM 6041 N N . ALA A 1 770 ? 5.02430 49.49988 41.42120 1.000 135.55190 770 ALA A N 1
ATOM 6042 C CA . ALA A 1 770 ? 5.95432 49.24318 40.33032 1.000 133.10388 770 ALA A CA 1
ATOM 6043 C C . ALA A 1 770 ? 7.36258 49.48200 40.86383 1.000 131.80070 770 ALA A C 1
ATOM 6044 O O . ALA A 1 770 ? 7.54510 50.04998 41.94749 1.000 128.44649 770 ALA A O 1
ATOM 6046 N N . GLU A 1 771 ? 8.35947 49.03022 40.09490 1.000 132.63509 771 GLU A N 1
ATOM 6047 C CA . GLU A 1 771 ? 9.78008 49.13269 40.46608 1.000 127.28911 771 GLU A CA 1
ATOM 6048 C C . GLU A 1 771 ? 10.03775 48.74271 41.92807 1.000 123.32235 771 GLU A C 1
ATOM 6049 O O . GLU A 1 771 ? 10.67270 47.72766 42.21396 1.000 123.59703 771 GLU A O 1
#